Protein AF-0000000074538710 (afdb_homodimer)

Solvent-accessible surface area (backbone atoms only — not comparable to full-atom values): 50726 Å² total; per-residue (Å²): 138,81,77,78,66,84,51,82,63,59,65,55,50,66,69,58,66,70,75,75,68,68,68,80,59,78,64,40,85,61,41,64,39,46,51,91,80,54,76,70,74,44,79,33,34,34,38,29,39,19,48,22,50,14,23,42,31,18,46,41,52,28,30,75,70,69,34,31,32,36,33,35,23,42,42,89,62,81,15,65,55,41,33,70,36,63,22,44,35,37,28,67,66,35,71,67,32,52,75,71,69,51,86,65,37,50,64,59,51,48,50,31,38,30,59,42,5,70,56,29,29,36,60,70,49,40,49,49,40,48,73,32,19,58,60,34,51,48,51,40,46,74,35,60,30,50,64,48,98,52,71,41,64,48,30,39,51,90,59,59,41,20,38,32,22,66,72,51,19,16,38,35,45,44,51,31,36,49,53,45,34,67,69,40,69,54,49,47,81,39,58,14,19,33,78,68,45,62,22,23,46,82,86,56,30,42,40,27,34,33,31,19,36,76,25,75,77,48,83,86,47,74,42,40,78,57,70,57,80,70,46,46,81,42,31,36,34,13,74,58,22,40,33,43,18,56,38,29,28,77,49,20,45,58,64,44,22,53,34,31,51,80,49,47,78,79,55,61,30,44,54,50,72,81,27,32,44,55,66,56,54,44,41,31,28,64,27,37,32,79,13,30,65,41,26,67,34,44,35,48,40,22,35,67,81,54,69,48,44,64,47,43,21,45,29,30,65,57,25,14,33,51,26,36,47,47,24,36,30,86,61,18,37,65,75,66,26,65,40,40,26,38,64,62,39,31,55,46,48,49,50,48,22,32,64,85,37,86,86,39,79,44,52,30,39,32,26,24,22,45,73,39,55,80,73,42,57,66,77,26,42,51,61,13,43,74,70,61,50,31,41,80,25,77,40,70,63,55,47,19,60,75,61,61,24,45,51,73,46,29,51,51,40,44,54,52,50,35,51,18,33,74,70,38,47,34,86,86,57,61,31,79,24,32,54,92,62,22,67,64,45,43,67,83,49,64,45,30,40,36,33,47,32,31,63,27,42,57,46,34,30,16,24,35,34,53,53,87,53,14,32,28,28,20,64,69,70,74,39,64,37,47,37,36,29,42,17,31,38,29,26,22,31,55,31,22,59,23,63,41,59,34,40,62,54,28,45,8,25,30,32,8,36,38,29,23,62,64,71,100,135,83,78,78,67,83,51,80,65,59,65,57,52,65,68,59,66,71,70,76,70,68,71,78,66,78,67,40,83,59,41,64,40,47,51,89,81,55,74,71,75,43,77,33,34,33,37,30,37,18,48,21,50,14,24,43,30,18,47,41,52,29,28,75,69,69,33,31,32,35,34,34,22,42,40,89,63,80,15,64,55,40,33,70,37,62,22,44,35,39,28,66,67,34,71,67,31,54,75,70,68,51,86,64,36,50,64,58,52,49,50,32,38,31,60,43,4,68,54,30,28,36,61,70,50,40,50,49,39,49,74,32,22,59,58,36,51,48,52,40,47,75,35,60,31,51,64,47,98,52,71,40,64,46,30,40,52,90,58,60,40,20,37,32,23,66,73,51,19,17,37,36,46,43,51,31,38,50,54,47,35,68,70,40,71,55,49,45,78,39,59,14,19,32,78,68,46,62,22,23,46,81,86,56,29,42,40,28,34,33,30,20,37,77,26,74,78,47,82,84,48,74,42,40,76,58,71,57,82,67,45,45,80,43,33,38,36,14,76,60,22,39,32,45,18,55,38,30,29,79,51,20,46,58,66,43,23,52,33,32,50,77,49,46,80,80,54,60,30,44,55,52,72,81,26,31,45,55,66,56,54,45,41,31,26,64,26,34,31,80,12,30,63,40,28,67,33,45,36,48,40,23,34,66,80,54,68,47,46,64,46,42,20,46,28,30,64,56,25,16,32,50,26,35,48,49,24,37,31,86,61,18,37,65,75,66,28,66,42,39,26,40,64,63,38,32,57,48,49,49,50,49,22,32,63,84,36,85,85,38,78,44,52,31,40,33,26,24,21,46,73,39,55,78,71,43,58,66,78,27,43,51,61,12,41,74,70,60,49,31,42,80,25,78,41,72,63,55,48,19,60,74,62,61,23,45,51,73,45,30,52,52,40,44,54,53,49,35,50,19,32,75,69,38,48,34,87,86,58,63,31,78,26,31,53,93,62,22,68,64,45,44,68,82,48,64,45,30,41,36,32,46,32,31,62,28,40,56,44,33,30,16,24,36,33,53,52,86,55,15,33,29,28,20,64,70,70,74,40,64,37,46,37,35,29,42,16,30,39,29,26,21,31,55,30,21,59,22,63,40,59,34,39,63,53,28,43,9,25,30,33,9,35,38,28,24,62,63,71,102

Secondary structure (DSSP, 8-state):
-------THHHHHHHHS--------SS-TTS-EEGGG---SEEEEEEEE--SHHHHHHHHHHHHTT--EEEE-SSSSS-HHHHHS--EEE-TT-HHHHHTT----HHHHHHHHHHHTTT-S-HHHHHHHHHHHHHHHHHHHHHT--EEEEEE--TT-SS--EEEETTSSTHHHHHHHHHHHHHSTTEEEE-SEEEEEEEE-TTS-EEEEEEEES----TTSS-HHHH---SEEEEEEEEEEEEE-----TT-HHHHHHH-TTS-TT--BSS-TT--SHHHHHHHHTTBPEESTT-EEEEEEEETTSSSSTTHHHHIIIIIHHHSEEE-TTT--B-S-TTS-HHHHHHHHHHHHTTT-TT-----EEEEEGGGGGGS-GGGTHHHHHHTSSEEESSHHHHHHHTT--HHHHHHHHHHHHHHHHHT--TTT----SHHHHTT--S-SSSEEEEEEEEEEEEE--EE-B-TT-EEEBTTTSSEEEEEEE-STTB-SSSTTSPPTTHHHHHHHHHHHHHHHHH-/-------THHHHTTT----------S--TTS-EEGGG---SEEEEEEEE--SHHHHHHHHHHHHTT--EEEE-SSSSS-HHHHHS--EEE-TT-HHHHHTT----HHHHHHHHHHHTTT-S-HHHHHHHHHHHHHHHHHHHHTT--EEEEEE--TT-SS--EEEETTSSTHHHHHHHHHHHHHSTTEEEE-SEEEEEEEE-TTS-EEEEEEEES----TTSS-HHHH---SEEEEEEEEEEEEE-----TT-HHHHHHH-TTS-TT--BSS-TT--SHHHHHHHHTTBPEESTT-EEEEEEEETTSSSSTTHHHHIIIIIHHHSEEE-TTT--B-S-TTS-HHHHHHHHHHHHTTT-TT-----EEEEEGGGGGGS-GGGTHHHHHHTSSEEESSHHHHHHHTT--HHHHHHHHHHHHHHHHHT--TTT----SHHHHTT--S-SSSEEEEEEEEEEEEE--EE-B-TT-EEEBTTTSSEEEEEEE-STTB-SSSTTSPPTTHHHHHHHHHHHHHHHHH-

Structure (mmCIF, N/CA/C/O backbone):
data_AF-0000000074538710-model_v1
#
loop_
_entity.id
_entity.type
_entity.pdbx_description
1 polymer 'Flavocytochrome c'
#
loop_
_atom_site.group_PDB
_atom_site.id
_atom_site.type_symbol
_atom_site.label_atom_id
_atom_site.label_alt_id
_atom_site.label_comp_id
_atom_site.label_asym_id
_atom_site.label_entity_id
_atom_site.label_seq_id
_atom_site.pdbx_PDB_ins_code
_atom_site.Cartn_x
_atom_site.Cartn_y
_atom_site.Cartn_z
_atom_site.occupancy
_atom_site.B_iso_or_equiv
_atom_site.auth_seq_id
_atom_site.auth_comp_id
_atom_site.auth_asym_id
_atom_site.auth_atom_id
_atom_site.pdbx_PDB_model_num
ATOM 1 N N . MET A 1 1 ? -0.892 1.396 -40.594 1 20.62 1 MET A N 1
ATOM 2 C CA . MET A 1 1 ? -0.903 0.62 -39.344 1 20.62 1 MET A CA 1
ATOM 3 C C . MET A 1 1 ? -1.187 1.514 -38.156 1 20.62 1 MET A C 1
ATOM 5 O O . MET A 1 1 ? -0.266 2.094 -37.562 1 20.62 1 MET A O 1
ATOM 9 N N . LYS A 1 2 ? -2.305 2.221 -38.219 1 20.88 2 LYS A N 1
ATOM 10 C CA . LYS A 1 2 ? -2.812 3.387 -37.5 1 20.88 2 LYS A CA 1
ATOM 11 C C . LYS A 1 2 ? -3.137 3.045 -36.031 1 20.88 2 LYS A C 1
ATOM 13 O O . LYS A 1 2 ? -4.008 2.213 -35.781 1 20.88 2 LYS A O 1
ATOM 18 N N . LYS A 1 3 ? -2.061 3.127 -35.219 1 26 3 LYS A N 1
ATOM 19 C CA . LYS A 1 3 ? -1.948 2.971 -33.75 1 26 3 LYS A CA 1
ATOM 20 C C . LYS A 1 3 ? -3.039 3.752 -33.031 1 26 3 LYS A C 1
ATOM 22 O O . LYS A 1 3 ? -3.066 4.984 -33.094 1 26 3 LYS A O 1
ATOM 27 N N . GLN A 1 4 ? -4.305 3.193 -33.062 1 28.03 4 GLN A N 1
ATOM 28 C CA . GLN A 1 4 ? -5.508 3.805 -32.5 1 28.03 4 GLN A CA 1
ATOM 29 C C . GLN A 1 4 ? -5.34 4.09 -31.016 1 28.03 4 GLN A C 1
ATOM 31 O O . GLN A 1 4 ? -5.289 3.162 -30.203 1 28.03 4 GLN A O 1
ATOM 36 N N . GLY A 1 5 ? -4.426 5.02 -30.75 1 30.25 5 GLY A N 1
ATOM 37 C CA . GLY A 1 5 ? -4.102 5.57 -29.453 1 30.25 5 GLY A CA 1
ATOM 38 C C . GLY A 1 5 ? -5.324 5.992 -28.656 1 30.25 5 GLY A C 1
ATOM 39 O O . GLY A 1 5 ? -6.141 6.785 -29.141 1 30.25 5 GLY A O 1
ATOM 40 N N . LEU A 1 6 ? -5.887 5.039 -27.969 1 32.41 6 LEU A N 1
ATOM 41 C CA . LEU A 1 6 ? -7.035 5.332 -27.109 1 32.41 6 LEU A CA 1
ATOM 42 C C . LEU A 1 6 ? -6.805 6.609 -26.312 1 32.41 6 LEU A C 1
ATOM 44 O O . LEU A 1 6 ? -5.828 6.711 -25.562 1 32.41 6 LEU A O 1
ATOM 48 N N . SER A 1 7 ? -7.059 7.758 -26.875 1 29.09 7 SER A N 1
ATOM 49 C CA . SER A 1 7 ? -6.941 9.148 -26.469 1 29.09 7 SER A CA 1
ATOM 50 C C . SER A 1 7 ? -7.598 9.375 -25.109 1 29.09 7 SER A C 1
ATOM 52 O O . SER A 1 7 ? -8.406 8.562 -24.656 1 29.09 7 SER A O 1
ATOM 54 N N . ARG A 1 8 ? -7.289 10.492 -24.438 1 37.12 8 ARG A N 1
ATOM 55 C CA . ARG A 1 8 ? -7.84 11.156 -23.25 1 37.12 8 ARG A CA 1
ATOM 56 C C . ARG A 1 8 ? -9.367 11.102 -23.266 1 37.12 8 ARG A C 1
ATOM 58 O O . ARG A 1 8 ? -10 11.18 -22.203 1 37.12 8 ARG A O 1
ATOM 65 N N . ARG A 1 9 ? -9.93 11 -24.438 1 33.44 9 ARG A N 1
ATOM 66 C CA . ARG A 1 9 ? -11.367 11.031 -24.688 1 33.44 9 ARG A CA 1
ATOM 67 C C . ARG A 1 9 ? -12.039 9.75 -24.203 1 33.44 9 ARG A C 1
ATOM 69 O O . ARG A 1 9 ? -13.25 9.734 -23.969 1 33.44 9 ARG A O 1
ATOM 76 N N . ASP A 1 10 ? -11.297 8.742 -24.203 1 31.31 10 ASP A N 1
ATOM 77 C CA . ASP A 1 10 ? -11.984 7.512 -23.828 1 31.31 10 ASP A CA 1
ATOM 78 C C . ASP A 1 10 ? -12.242 7.457 -22.328 1 31.31 10 ASP A C 1
ATOM 80 O O . ASP A 1 10 ? -13.102 6.703 -21.859 1 31.31 10 ASP A O 1
ATOM 84 N N . PHE A 1 11 ? -11.445 8.102 -21.484 1 32.81 11 PHE A N 1
ATOM 85 C CA . PHE A 1 11 ? -11.758 8.164 -20.062 1 32.81 11 PHE A CA 1
ATOM 86 C C . PHE A 1 11 ? -13 9.016 -19.828 1 32.81 11 PHE A C 1
ATOM 88 O O . PHE A 1 11 ? -13.766 8.758 -18.891 1 32.81 11 PHE A O 1
ATOM 95 N N . VAL A 1 12 ? -13.281 10.023 -20.703 1 32.78 12 VAL A N 1
ATOM 96 C CA . VAL A 1 12 ? -14.477 10.852 -20.562 1 32.78 12 VAL A CA 1
ATOM 97 C C . VAL A 1 12 ? -15.719 10.016 -20.875 1 32.78 12 VAL A C 1
ATOM 99 O O . VAL A 1 12 ? -16.828 10.352 -20.453 1 32.78 12 VAL A O 1
ATOM 102 N N . LYS A 1 13 ? -15.562 9.023 -21.766 1 33 13 LYS A N 1
ATOM 103 C CA . LYS A 1 13 ? -16.781 8.281 -22.078 1 33 13 LYS A CA 1
ATOM 104 C C . LYS A 1 13 ? -17.234 7.461 -20.875 1 33 13 LYS A C 1
ATOM 106 O O . LYS A 1 13 ? -18.344 6.934 -20.859 1 33 13 LYS A O 1
ATOM 111 N N . PHE A 1 14 ? -16.281 7.164 -20.047 1 33.16 14 PHE A N 1
ATOM 112 C CA . PHE A 1 14 ? -16.828 6.398 -18.922 1 33.16 14 PHE A CA 1
ATOM 113 C C . PHE A 1 14 ? -17.797 7.25 -18.109 1 33.16 14 PHE A C 1
ATOM 115 O O . PHE A 1 14 ? -18.578 6.727 -17.312 1 33.16 14 PHE A O 1
ATOM 122 N N . SER A 1 15 ? -17.578 8.602 -18.203 1 32.97 15 SER A N 1
ATOM 123 C CA . SER A 1 15 ? -18.531 9.344 -17.391 1 32.97 15 SER A CA 1
ATOM 124 C C . SER A 1 15 ? -19.938 9.258 -17.969 1 32.97 15 SER A C 1
ATOM 126 O O . SER A 1 15 ? -20.922 9.547 -17.266 1 32.97 15 SER A O 1
ATOM 128 N N . ALA A 1 16 ? -20 9.25 -19.328 1 29.92 16 ALA A N 1
ATOM 129 C CA . ALA A 1 16 ? -21.344 9.445 -19.891 1 29.92 16 ALA A CA 1
ATOM 130 C C . ALA A 1 16 ? -22.141 8.141 -19.859 1 29.92 16 ALA A C 1
ATOM 132 O O . ALA A 1 16 ? -23.203 8.047 -20.484 1 29.92 16 ALA A O 1
ATOM 133 N N . VAL A 1 17 ? -21.547 6.984 -19.828 1 30.56 17 VAL A N 1
ATOM 134 C CA . VAL A 1 17 ? -22.562 5.922 -19.859 1 30.56 17 VAL A CA 1
ATOM 135 C C . VAL A 1 17 ? -23.656 6.234 -18.844 1 30.56 17 VAL A C 1
ATOM 137 O O . VAL A 1 17 ? -23.391 6.336 -17.641 1 30.56 17 VAL A O 1
ATOM 140 N N . GLY A 1 18 ? -24.625 6.969 -19.281 1 27.08 18 GLY A N 1
ATOM 141 C CA . GLY A 1 18 ? -25.922 7.16 -18.656 1 27.08 18 GLY A CA 1
ATOM 142 C C . GLY A 1 18 ? -26.422 5.934 -17.906 1 27.08 18 GLY A C 1
ATOM 143 O O . GLY A 1 18 ? -26.188 4.805 -18.344 1 27.08 18 GLY A O 1
ATOM 144 N N . ALA A 1 19 ? -26.75 6.207 -16.641 1 28.67 19 ALA A N 1
ATOM 145 C CA . ALA A 1 19 ? -27.453 5.539 -15.555 1 28.67 19 ALA A CA 1
ATOM 146 C C . ALA A 1 19 ? -28.734 4.879 -16.062 1 28.67 19 ALA A C 1
ATOM 148 O O . ALA A 1 19 ? -29.797 5.516 -16.109 1 28.67 19 ALA A O 1
ATOM 149 N N . SER A 1 20 ? -28.828 4.359 -17.25 1 26 20 SER A N 1
ATOM 150 C CA . SER A 1 20 ? -30.062 3.633 -16.969 1 26 20 SER A CA 1
ATOM 151 C C . SER A 1 20 ? -29.906 2.703 -15.781 1 26 20 SER A C 1
ATOM 153 O O . SER A 1 20 ? -29.172 1.713 -15.844 1 26 20 SER A O 1
ATOM 155 N N . ALA A 1 21 ? -29.703 3.277 -14.594 1 30.42 21 ALA A N 1
ATOM 156 C CA . ALA A 1 21 ? -29.938 2.561 -13.344 1 30.42 21 ALA A CA 1
ATOM 157 C C . ALA A 1 21 ? -31.078 1.553 -13.484 1 30.42 21 ALA A C 1
ATOM 159 O O . ALA A 1 21 ? -32.25 1.936 -13.609 1 30.42 21 ALA A O 1
ATOM 160 N N . LEU A 1 22 ? -30.953 0.619 -14.32 1 28.31 22 LEU A N 1
ATOM 161 C CA . LEU A 1 22 ? -31.875 -0.485 -14.078 1 28.31 22 LEU A CA 1
ATOM 162 C C . LEU A 1 22 ? -32.094 -0.719 -12.586 1 28.31 22 LEU A C 1
ATOM 164 O O . LEU A 1 22 ? -31.156 -0.542 -11.797 1 28.31 22 LEU A O 1
ATOM 168 N N . ALA A 1 23 ? -33.375 -0.729 -12.164 1 26.86 23 ALA A N 1
ATOM 169 C CA . ALA A 1 23 ? -34.094 -1.107 -10.961 1 26.86 23 ALA A CA 1
ATOM 170 C C . ALA A 1 23 ? -33.562 -2.414 -10.383 1 26.86 23 ALA A C 1
ATOM 172 O O . ALA A 1 23 ? -34.062 -3.496 -10.719 1 26.86 23 ALA A O 1
ATOM 173 N N . LEU A 1 24 ? -32.469 -2.953 -10.703 1 32.06 24 LEU A N 1
ATOM 174 C CA . LEU A 1 24 ? -32.406 -3.82 -9.531 1 32.06 24 LEU A CA 1
ATOM 175 C C . LEU A 1 24 ? -32.844 -3.068 -8.273 1 32.06 24 LEU A C 1
ATOM 177 O O . LEU A 1 24 ? -32.125 -2.195 -7.789 1 32.06 24 LEU A O 1
ATOM 181 N N . SER A 1 25 ? -34.125 -2.641 -8.195 1 32.25 25 SER A N 1
ATOM 182 C CA . SER A 1 25 ? -34.906 -1.851 -7.258 1 32.25 25 SER A CA 1
ATOM 183 C C . SER A 1 25 ? -34.281 -1.831 -5.875 1 32.25 25 SER A C 1
ATOM 185 O O . SER A 1 25 ? -33.969 -0.762 -5.344 1 32.25 25 SER A O 1
ATOM 187 N N . GLY A 1 26 ? -35.094 -2.529 -4.867 1 32.72 26 GLY A N 1
ATOM 188 C CA . GLY A 1 26 ? -35.156 -2.326 -3.43 1 32.72 26 GLY A CA 1
ATOM 189 C C . GLY A 1 26 ? -33.875 -2.701 -2.709 1 32.72 26 GLY A C 1
ATOM 190 O O . GLY A 1 26 ? -33.844 -2.734 -1.478 1 32.72 26 GLY A O 1
ATOM 191 N N . MET A 1 27 ? -33.125 -3.533 -3.301 1 34.41 27 MET A N 1
ATOM 192 C CA . MET A 1 27 ? -32.031 -3.863 -2.391 1 34.41 27 MET A CA 1
ATOM 193 C C . MET A 1 27 ? -31.141 -2.646 -2.143 1 34.41 27 MET A C 1
ATOM 195 O O . MET A 1 27 ? -30.609 -2.059 -3.086 1 34.41 27 MET A O 1
ATOM 199 N N . ASN A 1 28 ? -31.469 -1.918 -1.337 1 37.91 28 ASN A N 1
ATOM 200 C CA . ASN A 1 28 ? -30.5 -1.01 -0.738 1 37.91 28 ASN A CA 1
ATOM 201 C C . ASN A 1 28 ? -29.078 -1.571 -0.816 1 37.91 28 ASN A C 1
ATOM 203 O O . ASN A 1 28 ? -28.797 -2.621 -0.238 1 37.91 28 ASN A O 1
ATOM 207 N N . LEU A 1 29 ? -28.391 -1.465 -1.962 1 40.91 29 LEU A N 1
ATOM 208 C CA . LEU A 1 29 ? -27.062 -1.845 -2.432 1 40.91 29 LEU A CA 1
ATOM 209 C C . LEU A 1 29 ? -26.125 -2.109 -1.257 1 40.91 29 LEU A C 1
ATOM 211 O O . LEU A 1 29 ? -25.219 -2.951 -1.35 1 40.91 29 LEU A O 1
ATOM 215 N N . VAL A 1 30 ? -26.109 -1.2 -0.321 1 48.22 30 VAL A N 1
ATOM 216 C CA . VAL A 1 30 ? -25.109 -1.287 0.75 1 48.22 30 VAL A CA 1
ATOM 217 C C . VAL A 1 30 ? -25.625 -2.217 1.849 1 48.22 30 VAL A C 1
ATOM 219 O O . VAL A 1 30 ? -24.844 -2.682 2.688 1 48.22 30 VAL A O 1
ATOM 222 N N . ALA A 1 31 ? -27.062 -2.586 1.729 1 54.03 31 ALA A N 1
ATOM 223 C CA . ALA A 1 31 ? -27.562 -3.205 2.953 1 54.03 31 ALA A CA 1
ATOM 224 C C . ALA A 1 31 ? -27.359 -4.719 2.924 1 54.03 31 ALA A C 1
ATOM 226 O O . ALA A 1 31 ? -27.703 -5.379 1.939 1 54.03 31 ALA A O 1
ATOM 227 N N . ALA A 1 32 ? -26.578 -5.199 3.803 1 65.44 32 ALA A N 1
ATOM 228 C CA . ALA A 1 32 ? -26.453 -6.625 4.105 1 65.44 32 ALA A CA 1
ATOM 229 C C . ALA A 1 32 ? -27.812 -7.309 4.062 1 65.44 32 ALA A C 1
ATOM 231 O O . ALA A 1 32 ? -28.797 -6.789 4.602 1 65.44 32 ALA A O 1
ATOM 232 N N . MET A 1 33 ? -28.016 -8.312 3.186 1 81.69 33 MET A N 1
ATOM 233 C CA . MET A 1 33 ? -29.266 -9.07 3.115 1 81.69 33 MET A CA 1
ATOM 234 C C . MET A 1 33 ? -29.453 -9.938 4.355 1 81.69 33 MET A C 1
ATOM 236 O O . MET A 1 33 ? -28.5 -10.586 4.809 1 81.69 33 MET A O 1
ATOM 240 N N . ASN A 1 34 ? -30.625 -9.812 4.902 1 89.19 34 ASN A N 1
ATOM 241 C CA . ASN A 1 34 ? -30.938 -10.641 6.066 1 89.19 34 ASN A CA 1
ATOM 242 C C . ASN A 1 34 ? -31.609 -11.953 5.66 1 89.19 34 ASN A C 1
ATOM 244 O O . ASN A 1 34 ? -32.406 -11.977 4.734 1 89.19 34 ASN A O 1
ATOM 248 N N . GLU A 1 35 ? -31.359 -12.938 6.391 1 91.5 35 GLU A N 1
ATOM 249 C CA . GLU A 1 35 ? -31.859 -14.258 6.059 1 91.5 35 GLU A CA 1
ATOM 250 C C . GLU A 1 35 ? -33.406 -14.281 6.059 1 91.5 35 GLU A C 1
ATOM 252 O O . GLU A 1 35 ? -34 -15.055 5.324 1 91.5 35 GLU A O 1
ATOM 257 N N . LYS A 1 36 ? -34.031 -13.422 6.766 1 90.19 36 LYS A N 1
ATOM 258 C CA . LYS A 1 36 ? -35.469 -13.375 6.863 1 90.19 36 LYS A CA 1
ATOM 259 C C . LYS A 1 36 ? -36.125 -12.922 5.551 1 90.19 36 LYS A C 1
ATOM 261 O O . LYS A 1 36 ? -37.281 -13.18 5.297 1 90.19 36 LYS A O 1
ATOM 266 N N . ASP A 1 37 ? -35.312 -12.328 4.754 1 90 37 ASP A N 1
ATOM 267 C CA . ASP A 1 37 ? -35.812 -11.766 3.502 1 90 37 ASP A CA 1
ATOM 268 C C . ASP A 1 37 ? -35.469 -12.672 2.318 1 90 37 ASP A C 1
ATOM 270 O O . ASP A 1 37 ? -35.562 -12.25 1.163 1 90 37 ASP A O 1
ATOM 274 N N . VAL A 1 38 ? -35.031 -13.93 2.699 1 93.5 38 VAL A N 1
ATOM 275 C CA . VAL A 1 38 ? -34.5 -14.781 1.635 1 93.5 38 VAL A CA 1
ATOM 276 C C . VAL A 1 38 ? -35.281 -16.094 1.606 1 93.5 38 VAL A C 1
ATOM 278 O O . VAL A 1 38 ? -35.562 -16.672 2.656 1 93.5 38 VAL A O 1
ATOM 281 N N . LYS A 1 39 ? -35.688 -16.5 0.389 1 96.62 39 LYS A N 1
ATOM 282 C CA . LYS A 1 39 ? -36.094 -17.891 0.136 1 96.62 39 LYS A CA 1
ATOM 283 C C . LYS A 1 39 ? -34.969 -18.672 -0.536 1 96.62 39 LYS A C 1
ATOM 285 O O . LYS A 1 39 ? -34.625 -18.391 -1.686 1 96.62 39 LYS A O 1
ATOM 290 N N . TRP A 1 40 ? -34.562 -19.672 0.162 1 98.19 40 TRP A N 1
ATOM 291 C CA . TRP A 1 40 ? -33.375 -20.375 -0.29 1 98.19 40 TRP A CA 1
ATOM 292 C C . TRP A 1 40 ? -33.688 -21.266 -1.49 1 98.19 40 TRP A C 1
ATOM 294 O O . TRP A 1 40 ? -34.688 -21.969 -1.5 1 98.19 40 TRP A O 1
ATOM 304 N N . ASP A 1 41 ? -32.812 -21.25 -2.473 1 98.44 41 ASP A N 1
ATOM 305 C CA . ASP A 1 41 ? -32.938 -22.109 -3.641 1 98.44 41 ASP A CA 1
ATOM 306 C C . ASP A 1 41 ? -32.188 -23.438 -3.426 1 98.44 41 ASP A C 1
ATOM 308 O O . ASP A 1 41 ? -32.625 -24.469 -3.945 1 98.44 41 ASP A O 1
ATOM 312 N N . GLU A 1 42 ? -31.047 -23.375 -2.75 1 98.62 42 GLU A N 1
ATOM 313 C CA . GLU A 1 42 ? -30.203 -24.531 -2.455 1 98.62 42 GLU A CA 1
ATOM 314 C C . GLU A 1 42 ? -29.562 -24.406 -1.078 1 98.62 42 GLU A C 1
ATOM 316 O O . GLU A 1 42 ? -29.516 -23.312 -0.51 1 98.62 42 GLU A O 1
ATOM 321 N N . GLU A 1 43 ? -29.125 -25.578 -0.575 1 98.69 43 GLU A N 1
ATOM 322 C CA . GLU A 1 43 ? -28.484 -25.594 0.73 1 98.69 43 GLU A CA 1
ATOM 323 C C . GLU A 1 43 ? -27.25 -26.5 0.72 1 98.69 43 GLU A C 1
ATOM 325 O O . GLU A 1 43 ? -27.297 -27.609 0.191 1 98.69 43 GLU A O 1
ATOM 330 N N . PHE A 1 44 ? -26.172 -26.031 1.282 1 98.94 44 PHE A N 1
ATOM 331 C CA . PHE A 1 44 ? -24.922 -26.766 1.467 1 98.94 44 PHE A CA 1
ATOM 332 C C . PHE A 1 44 ? -24.359 -26.516 2.859 1 98.94 44 PHE A C 1
ATOM 334 O O . PHE A 1 44 ? -24.797 -25.609 3.568 1 98.94 44 PHE A O 1
ATOM 341 N N . ASP A 1 45 ? -23.438 -27.375 3.316 1 98.88 45 ASP A N 1
ATOM 342 C CA . ASP A 1 45 ? -22.703 -27.109 4.551 1 98.88 45 ASP A CA 1
ATOM 343 C C . ASP A 1 45 ? -21.688 -25.984 4.348 1 98.88 45 ASP A C 1
ATOM 345 O O . ASP A 1 45 ? -21.594 -25.062 5.16 1 98.88 45 ASP A O 1
ATOM 349 N N . VAL A 1 46 ? -20.938 -26.094 3.258 1 98.94 46 VAL A N 1
ATOM 350 C CA . VAL A 1 46 ? -19.875 -25.141 2.969 1 98.94 46 VAL A CA 1
ATOM 351 C C . VAL A 1 46 ? -20.016 -24.625 1.537 1 98.94 46 VAL A C 1
ATOM 353 O O . VAL A 1 46 ? -20.109 -25.422 0.596 1 98.94 46 VAL A O 1
ATOM 356 N N . VAL A 1 47 ? -20.047 -23.312 1.367 1 98.94 47 VAL A N 1
ATOM 357 C CA . VAL A 1 47 ? -20.062 -22.656 0.066 1 98.94 47 VAL A CA 1
ATOM 358 C C . VAL A 1 47 ? -18.719 -21.953 -0.177 1 98.94 47 VAL A C 1
ATOM 360 O O . VAL A 1 47 ? -18.312 -21.094 0.599 1 98.94 47 VAL A O 1
ATOM 363 N N . ILE A 1 48 ? -18.016 -22.359 -1.21 1 99 48 ILE A N 1
ATOM 364 C CA . ILE A 1 48 ? -16.688 -21.812 -1.509 1 99 48 ILE A CA 1
ATOM 365 C C . ILE A 1 48 ? -16.75 -21 -2.797 1 99 48 ILE A C 1
ATOM 367 O O . ILE A 1 48 ? -17.188 -21.5 -3.838 1 99 48 ILE A O 1
ATOM 371 N N . ILE A 1 49 ? -16.359 -19.719 -2.744 1 98.94 49 ILE A N 1
ATOM 372 C CA . ILE A 1 49 ? -16.312 -18.828 -3.896 1 98.94 49 ILE A CA 1
ATOM 373 C C . ILE A 1 49 ? -14.938 -18.922 -4.566 1 98.94 49 ILE A C 1
ATOM 375 O O . ILE A 1 49 ? -13.953 -18.406 -4.043 1 98.94 49 ILE A O 1
ATOM 379 N N . GLY A 1 50 ? -14.852 -19.547 -5.758 1 98.81 50 GLY A N 1
ATOM 380 C CA . GLY A 1 50 ? -13.617 -19.781 -6.492 1 98.81 50 GLY A CA 1
ATOM 381 C C . GLY A 1 50 ? -13.367 -21.25 -6.758 1 98.81 50 GLY A C 1
ATOM 382 O O . GLY A 1 50 ? -14.07 -22.125 -6.234 1 98.81 50 GLY A O 1
ATOM 383 N N . SER A 1 51 ? -12.328 -21.516 -7.598 1 98.88 51 SER A N 1
ATOM 384 C CA . SER A 1 51 ? -12.047 -22.891 -7.973 1 98.88 51 SER A CA 1
ATOM 385 C C . SER A 1 51 ? -10.555 -23.125 -8.164 1 98.88 51 SER A C 1
ATOM 387 O O . SER A 1 51 ? -10.148 -24.062 -8.859 1 98.88 51 SER A O 1
ATOM 389 N N . GLY A 1 52 ? -9.719 -22.219 -7.621 1 98.81 52 GLY A N 1
ATOM 390 C CA . GLY A 1 52 ? -8.281 -22.391 -7.691 1 98.81 52 GLY A CA 1
ATOM 391 C C . GLY A 1 52 ? -7.723 -23.266 -6.582 1 98.81 52 GLY A C 1
ATOM 392 O O . GLY A 1 52 ? -8.445 -24.078 -6 1 98.81 52 GLY A O 1
ATOM 393 N N . PHE A 1 53 ? -6.434 -23.109 -6.293 1 98.94 53 PHE A N 1
ATOM 394 C CA . PHE A 1 53 ? -5.719 -23.922 -5.316 1 98.94 53 PHE A CA 1
ATOM 395 C C . PHE A 1 53 ? -6.398 -23.859 -3.955 1 98.94 53 PHE A C 1
ATOM 397 O O . PHE A 1 53 ? -6.664 -24.891 -3.34 1 98.94 53 PHE A O 1
ATOM 404 N N . ALA A 1 54 ? -6.695 -22.672 -3.479 1 98.94 54 ALA A N 1
ATOM 405 C CA . ALA A 1 54 ? -7.273 -22.5 -2.148 1 98.94 54 ALA A CA 1
ATOM 406 C C . ALA A 1 54 ? -8.648 -23.141 -2.059 1 98.94 54 ALA A C 1
ATOM 408 O O . ALA A 1 54 ? -8.953 -23.844 -1.09 1 98.94 54 ALA A O 1
ATOM 409 N N . ALA A 1 55 ? -9.461 -22.938 -3.082 1 98.94 55 ALA A N 1
ATOM 410 C CA . ALA A 1 55 ? -10.805 -23.5 -3.129 1 98.94 55 ALA A CA 1
ATOM 411 C C . ALA A 1 55 ? -10.766 -25.016 -3.139 1 98.94 55 ALA A C 1
ATOM 413 O O . ALA A 1 55 ? -11.508 -25.672 -2.406 1 98.94 55 ALA A O 1
ATOM 414 N N . LEU A 1 56 ? -9.898 -25.547 -3.959 1 98.94 56 LEU A N 1
ATOM 415 C CA . LEU A 1 56 ? -9.836 -27 -4.113 1 98.94 56 LEU A CA 1
ATOM 416 C C . LEU A 1 56 ? -9.281 -27.656 -2.855 1 98.94 56 LEU A C 1
ATOM 418 O O . LEU A 1 56 ? -9.742 -28.719 -2.449 1 98.94 56 LEU A O 1
ATOM 422 N N . ALA A 1 57 ? -8.289 -27.016 -2.244 1 98.94 57 ALA A N 1
ATOM 423 C CA . ALA A 1 57 ? -7.781 -27.531 -0.976 1 98.94 57 ALA A CA 1
ATOM 424 C C . ALA A 1 57 ? -8.875 -27.562 0.085 1 98.94 57 ALA A C 1
ATOM 426 O O . ALA A 1 57 ? -9.047 -28.562 0.791 1 98.94 57 ALA A O 1
ATOM 427 N N . ALA A 1 58 ? -9.609 -26.5 0.184 1 98.94 58 ALA A N 1
ATOM 428 C CA . ALA A 1 58 ? -10.711 -26.422 1.14 1 98.94 58 ALA A CA 1
ATOM 429 C C . ALA A 1 58 ? -11.82 -27.391 0.777 1 98.94 58 ALA A C 1
ATOM 431 O O . ALA A 1 58 ? -12.375 -28.078 1.649 1 98.94 58 ALA A O 1
ATOM 432 N N . GLY A 1 59 ? -12.148 -27.406 -0.509 1 98.94 59 GLY A N 1
ATOM 433 C CA . GLY A 1 59 ? -13.234 -28.266 -0.975 1 98.94 59 GLY A CA 1
ATOM 434 C C . GLY A 1 59 ? -12.992 -29.734 -0.725 1 98.94 59 GLY A C 1
ATOM 435 O O . GLY A 1 59 ? -13.844 -30.422 -0.161 1 98.94 59 GLY A O 1
ATOM 436 N N . VAL A 1 60 ? -11.836 -30.234 -1.137 1 98.94 60 VAL A N 1
ATOM 437 C CA . VAL A 1 60 ? -11.492 -31.656 -0.967 1 98.94 60 VAL A CA 1
ATOM 438 C C . VAL A 1 60 ? -11.438 -32 0.52 1 98.94 60 VAL A C 1
ATOM 440 O O . VAL A 1 60 ? -12.016 -33 0.954 1 98.94 60 VAL A O 1
ATOM 443 N N . THR A 1 61 ? -10.766 -31.125 1.299 1 98.88 61 THR A N 1
ATOM 444 C CA . THR A 1 61 ? -10.617 -31.375 2.73 1 98.88 61 THR A CA 1
ATOM 445 C C . THR A 1 61 ? -11.977 -31.359 3.422 1 98.88 61 THR A C 1
ATOM 447 O O . THR A 1 61 ? -12.258 -32.219 4.266 1 98.88 61 THR A O 1
ATOM 450 N N . SER A 1 62 ? -12.812 -30.453 3.076 1 98.88 62 SER A N 1
ATOM 451 C CA . SER A 1 62 ? -14.141 -30.328 3.68 1 98.88 62 SER A CA 1
ATOM 452 C C . SER A 1 62 ? -15.031 -31.5 3.297 1 98.88 62 SER A C 1
ATOM 454 O O . SER A 1 62 ? -15.75 -32.031 4.141 1 98.88 62 SER A O 1
ATOM 456 N N . ALA A 1 63 ? -15.016 -31.875 2.059 1 98.81 63 ALA A N 1
ATOM 457 C CA . ALA A 1 63 ? -15.836 -33 1.587 1 98.81 63 ALA A CA 1
ATOM 458 C C . ALA A 1 63 ? -15.414 -34.312 2.248 1 98.81 63 ALA A C 1
ATOM 460 O O . ALA A 1 63 ? -16.266 -35.125 2.592 1 98.81 63 ALA A O 1
ATOM 461 N N . LYS A 1 64 ? -14.164 -34.5 2.402 1 98.38 64 LYS A N 1
ATOM 462 C CA . LYS A 1 64 ? -13.648 -35.688 3.053 1 98.38 64 LYS A CA 1
ATOM 463 C C . LYS A 1 64 ? -14.117 -35.781 4.504 1 98.38 64 LYS A C 1
ATOM 465 O O . LYS A 1 64 ? -14.164 -36.875 5.082 1 98.38 64 LYS A O 1
ATOM 470 N N . LYS A 1 65 ? -14.484 -34.688 5.035 1 98.06 65 LYS A N 1
ATOM 471 C CA . LYS A 1 65 ? -15.008 -34.656 6.398 1 98.06 65 LYS A CA 1
ATOM 472 C C . LYS A 1 65 ? -16.516 -34.906 6.422 1 98.06 65 LYS A C 1
ATOM 474 O O . LYS A 1 65 ? -17.141 -34.875 7.484 1 98.06 65 LYS A O 1
ATOM 479 N N . GLY A 1 66 ? -17.125 -35.031 5.266 1 98.25 66 GLY A N 1
ATOM 480 C CA . GLY A 1 66 ? -18.516 -35.406 5.176 1 98.25 66 GLY A CA 1
ATOM 481 C C . GLY A 1 66 ? -19.438 -34.219 4.895 1 98.25 66 GLY A C 1
ATOM 482 O O . GLY A 1 66 ? -20.656 -34.375 4.918 1 98.25 66 GLY A O 1
ATOM 483 N N . ASN A 1 67 ? -18.891 -33.094 4.609 1 98.88 67 ASN A N 1
ATOM 484 C CA . ASN A 1 67 ? -19.703 -31.906 4.348 1 98.88 67 ASN A CA 1
ATOM 485 C C . ASN A 1 67 ? -20.219 -31.891 2.912 1 98.88 67 ASN A C 1
ATOM 487 O O . ASN A 1 67 ? -19.531 -32.312 1.989 1 98.88 67 ASN A O 1
ATOM 491 N N . LYS A 1 68 ? -21.422 -31.422 2.744 1 98.88 68 LYS A N 1
ATOM 492 C CA . LYS A 1 68 ? -21.906 -31.031 1.422 1 98.88 68 LYS A CA 1
ATOM 493 C C . LYS A 1 68 ? -21.312 -29.719 0.973 1 98.88 68 LYS A C 1
ATOM 495 O O . LYS A 1 68 ? -21.547 -28.672 1.589 1 98.88 68 LYS A O 1
ATOM 500 N N . VAL A 1 69 ? -20.516 -29.781 -0.12 1 98.94 69 VAL A N 1
ATOM 501 C CA . VAL A 1 69 ? -19.703 -28.641 -0.494 1 98.94 69 VAL A CA 1
ATOM 502 C C . VAL A 1 69 ? -20.047 -28.203 -1.922 1 98.94 69 VAL A C 1
ATOM 504 O O . VAL A 1 69 ? -20.25 -29.047 -2.797 1 98.94 69 VAL A O 1
ATOM 507 N N . VAL A 1 70 ? -20.125 -26.859 -2.178 1 98.94 70 VAL A N 1
ATOM 508 C CA . VAL A 1 70 ? -20.281 -26.359 -3.539 1 98.94 70 VAL A CA 1
ATOM 509 C C . VAL A 1 70 ? -19.172 -25.359 -3.842 1 98.94 70 VAL A C 1
ATOM 511 O O . VAL A 1 70 ? -18.812 -24.547 -2.99 1 98.94 70 VAL A O 1
ATOM 514 N N . LEU A 1 71 ? -18.5 -25.5 -4.984 1 98.94 71 LEU A N 1
ATOM 515 C CA . LEU A 1 71 ? -17.625 -24.484 -5.555 1 98.94 71 LEU A CA 1
ATOM 516 C C . LEU A 1 71 ? -18.406 -23.562 -6.5 1 98.94 71 LEU A C 1
ATOM 518 O O . LEU A 1 71 ? -19.094 -24.047 -7.395 1 98.94 71 LEU A O 1
ATOM 522 N N . ILE A 1 72 ? -18.266 -22.281 -6.293 1 98.88 72 ILE A N 1
ATOM 523 C CA . ILE A 1 72 ? -18.906 -21.266 -7.141 1 98.88 72 ILE A CA 1
ATOM 524 C C . ILE A 1 72 ? -17.844 -20.594 -8.008 1 98.88 72 ILE A C 1
ATOM 526 O O . ILE A 1 72 ? -16.953 -19.922 -7.492 1 98.88 72 ILE A O 1
ATOM 530 N N . GLU A 1 73 ? -17.922 -20.734 -9.328 1 98.81 73 GLU A N 1
ATOM 531 C CA . GLU A 1 73 ? -16.984 -20.172 -10.281 1 98.81 73 GLU A CA 1
ATOM 532 C C . GLU A 1 73 ? -17.703 -19.312 -11.32 1 98.81 73 GLU A C 1
ATOM 534 O O . GLU A 1 73 ? -18.578 -19.781 -12.031 1 98.81 73 GLU A O 1
ATOM 539 N N . LYS A 1 74 ? -17.25 -18.016 -11.438 1 98.62 74 LYS A N 1
ATOM 540 C CA . LYS A 1 74 ? -17.953 -17.094 -12.328 1 98.62 74 LYS A CA 1
ATOM 541 C C . LYS A 1 74 ? -17.594 -17.359 -13.789 1 98.62 74 LYS A C 1
ATOM 543 O O . LYS A 1 74 ? -18.328 -16.984 -14.695 1 98.62 74 LYS A O 1
ATOM 548 N N . MET A 1 75 ? -16.469 -18.016 -14.039 1 98.56 75 MET A N 1
ATOM 549 C CA . MET A 1 75 ? -16 -18.297 -15.391 1 98.56 75 MET A CA 1
ATOM 550 C C . MET A 1 75 ? -16.562 -19.609 -15.906 1 98.56 75 MET A C 1
ATOM 552 O O . MET A 1 75 ? -17.062 -20.422 -15.133 1 98.56 75 MET A O 1
ATOM 556 N N . GLY A 1 76 ? -16.391 -19.812 -17.203 1 98.19 76 GLY A N 1
ATOM 557 C CA . GLY A 1 76 ? -16.812 -21.062 -17.828 1 98.19 76 GLY A CA 1
ATOM 558 C C . GLY A 1 76 ? -15.812 -22.188 -17.609 1 98.19 76 GLY A C 1
ATOM 559 O O . GLY A 1 76 ? -16.141 -23.359 -17.828 1 98.19 76 GLY A O 1
ATOM 560 N N . ARG A 1 77 ? -14.68 -21.859 -17.156 1 97.38 77 ARG A N 1
ATOM 561 C CA . ARG A 1 77 ? -13.617 -22.828 -16.875 1 97.38 77 ARG A CA 1
ATOM 562 C C . ARG A 1 77 ? -13.164 -22.734 -15.43 1 97.38 77 ARG A C 1
ATOM 564 O O . ARG A 1 77 ? -13.258 -21.672 -14.805 1 97.38 77 ARG A O 1
ATOM 571 N N . LEU A 1 78 ? -12.727 -23.906 -14.93 1 98.44 78 LEU A N 1
ATOM 572 C CA . LEU A 1 78 ? -12.297 -23.984 -13.539 1 98.44 78 LEU A CA 1
ATOM 573 C C . LEU A 1 78 ? -10.797 -23.719 -13.422 1 98.44 78 LEU A C 1
ATOM 575 O O . LEU A 1 78 ? -10.055 -23.891 -14.391 1 98.44 78 LEU A O 1
ATOM 579 N N . GLY A 1 79 ? -10.398 -23.266 -12.266 1 98.38 79 GLY A N 1
ATOM 580 C CA . GLY A 1 79 ? -8.992 -23.281 -11.898 1 98.38 79 GLY A CA 1
ATOM 581 C C . GLY A 1 79 ? -8.383 -21.906 -11.781 1 98.38 79 GLY A C 1
ATOM 582 O O . GLY A 1 79 ? -7.379 -21.719 -11.094 1 98.38 79 GLY A O 1
ATOM 583 N N . GLY A 1 80 ? -8.953 -20.891 -12.477 1 97.62 80 GLY A N 1
ATOM 584 C CA . GLY A 1 80 ? -8.406 -19.547 -12.406 1 97.62 80 GLY A CA 1
ATOM 585 C C . GLY A 1 80 ? -6.926 -19.484 -12.75 1 97.62 80 GLY A C 1
ATOM 586 O O . GLY A 1 80 ? -6.469 -20.172 -13.664 1 97.62 80 GLY A O 1
ATOM 587 N N . ASN A 1 81 ? -6.18 -18.594 -12.055 1 98.12 81 ASN A N 1
ATOM 588 C CA . ASN A 1 81 ? -4.742 -18.484 -12.25 1 98.12 81 ASN A CA 1
ATOM 589 C C . ASN A 1 81 ? -4.008 -19.75 -11.844 1 98.12 81 ASN A C 1
ATOM 591 O O . ASN A 1 81 ? -2.938 -20.062 -12.367 1 98.12 81 ASN A O 1
ATOM 595 N N . SER A 1 82 ? -4.617 -20.516 -10.945 1 98.69 82 SER A N 1
ATOM 596 C CA . SER A 1 82 ? -4.004 -21.734 -10.43 1 98.69 82 SER A CA 1
ATOM 597 C C . SER A 1 82 ? -3.773 -22.75 -11.547 1 98.69 82 SER A C 1
ATOM 599 O O . SER A 1 82 ? -2.777 -23.484 -11.531 1 98.69 82 SER A O 1
ATOM 601 N N . VAL A 1 83 ? -4.609 -22.812 -12.539 1 97.88 83 VAL A N 1
ATOM 602 C CA . VAL A 1 83 ? -4.508 -23.828 -13.562 1 97.88 83 VAL A CA 1
ATOM 603 C C . VAL A 1 83 ? -3.5 -23.406 -14.633 1 97.88 83 VAL A C 1
ATOM 605 O O . VAL A 1 83 ? -2.914 -24.25 -15.312 1 97.88 83 VAL A O 1
ATOM 608 N N . ILE A 1 84 ? -3.115 -22.094 -14.695 1 95 84 ILE A N 1
ATOM 609 C CA . ILE A 1 84 ? -2.311 -21.641 -15.82 1 95 84 ILE A CA 1
ATOM 610 C C . ILE A 1 84 ? -0.905 -21.297 -15.344 1 95 84 ILE A C 1
ATOM 612 O O . ILE A 1 84 ? -0.009 -21.047 -16.156 1 95 84 ILE A O 1
ATOM 616 N N . ASN A 1 85 ? -0.68 -21.25 -14 1 94.56 85 ASN A N 1
ATOM 617 C CA . ASN A 1 85 ? 0.65 -20.875 -13.531 1 94.56 85 ASN A CA 1
ATOM 618 C C . ASN A 1 85 ? 1.683 -21.953 -13.867 1 94.56 85 ASN A C 1
ATOM 620 O O . ASN A 1 85 ? 1.347 -22.984 -14.461 1 94.56 85 ASN A O 1
ATOM 624 N N . GLY A 1 86 ? 2.926 -21.766 -13.492 1 93.19 86 GLY A N 1
ATOM 625 C CA . GLY A 1 86 ? 4.043 -22.578 -13.938 1 93.19 86 GLY A CA 1
ATOM 626 C C . GLY A 1 86 ? 4.207 -23.859 -13.133 1 93.19 86 GLY A C 1
ATOM 627 O O . GLY A 1 86 ? 5.039 -24.703 -13.461 1 93.19 86 GLY A O 1
ATOM 628 N N . GLY A 1 87 ? 3.459 -24.047 -12.109 1 96 87 GLY A N 1
ATOM 629 C CA . GLY A 1 87 ? 3.443 -25.281 -11.359 1 96 87 GLY A CA 1
ATOM 630 C C . GLY A 1 87 ? 4.637 -25.438 -10.438 1 96 87 GLY A C 1
ATOM 631 O O . GLY A 1 87 ? 5.059 -26.562 -10.141 1 96 87 GLY A O 1
ATOM 632 N N . ILE A 1 88 ? 5.238 -24.344 -10.055 1 96.06 88 ILE A N 1
ATOM 633 C CA . ILE A 1 88 ? 6.344 -24.391 -9.102 1 96.06 88 ILE A CA 1
ATOM 634 C C . ILE A 1 88 ? 5.816 -24.125 -7.691 1 96.06 88 ILE A C 1
ATOM 636 O O . ILE A 1 88 ? 5.156 -23.109 -7.445 1 96.06 88 ILE A O 1
ATOM 640 N N . PHE A 1 89 ? 6.066 -25.078 -6.762 1 98.38 89 PHE A N 1
ATOM 641 C CA . PHE A 1 89 ? 5.477 -25.172 -5.434 1 98.38 89 PHE A CA 1
ATOM 642 C C . PHE A 1 89 ? 6.559 -25.219 -4.359 1 98.38 89 PHE A C 1
ATOM 644 O O . PHE A 1 89 ? 7.25 -26.234 -4.219 1 98.38 89 PHE A O 1
ATOM 651 N N . ALA A 1 90 ? 6.719 -24.125 -3.617 1 98.56 90 ALA A N 1
ATOM 652 C CA . ALA A 1 90 ? 7.727 -24.094 -2.562 1 98.56 90 ALA A CA 1
ATOM 653 C C . ALA A 1 90 ? 7.312 -24.969 -1.381 1 98.56 90 ALA A C 1
ATOM 655 O O . ALA A 1 90 ? 6.27 -24.734 -0.766 1 98.56 90 ALA A O 1
ATOM 656 N N . VAL A 1 91 ? 8.117 -25.938 -1.029 1 98.44 91 VAL A N 1
ATOM 657 C CA . VAL A 1 91 ? 7.898 -26.812 0.115 1 98.44 91 VAL A CA 1
ATOM 658 C C . VAL A 1 91 ? 9.188 -26.922 0.923 1 98.44 91 VAL A C 1
ATOM 660 O O . VAL A 1 91 ? 10.016 -27.797 0.659 1 98.44 91 VAL A O 1
ATOM 663 N N . PRO A 1 92 ? 9.289 -26.109 1.984 1 97.62 92 PRO A N 1
ATOM 664 C CA . PRO A 1 92 ? 10.5 -26.203 2.801 1 97.62 92 PRO A CA 1
ATOM 665 C C . PRO A 1 92 ? 10.664 -27.562 3.463 1 97.62 92 PRO A C 1
ATOM 667 O O . PRO A 1 92 ? 9.672 -28.172 3.889 1 97.62 92 PRO A O 1
ATOM 670 N N . ASN A 1 93 ? 11.82 -28.109 3.439 1 95.31 93 ASN A N 1
ATOM 671 C CA . ASN A 1 93 ? 12.18 -29.359 4.086 1 95.31 93 ASN A CA 1
ATOM 672 C C . ASN A 1 93 ? 11.492 -30.547 3.426 1 95.31 93 ASN A C 1
ATOM 674 O O . ASN A 1 93 ? 11.047 -31.469 4.109 1 95.31 93 ASN A O 1
ATOM 678 N N . SER A 1 94 ? 11.43 -30.516 2.168 1 95.94 94 SER A N 1
ATOM 679 C CA . SER A 1 94 ? 10.758 -31.578 1.433 1 95.94 94 SER A CA 1
ATOM 680 C C . SER A 1 94 ? 11.641 -32.812 1.321 1 95.94 94 SER A C 1
ATOM 682 O O . SER A 1 94 ? 12.844 -32.75 1.585 1 95.94 94 SER A O 1
ATOM 684 N N . ASP A 1 95 ? 11.031 -33.938 0.943 1 95.94 95 ASP A N 1
ATOM 685 C CA . ASP A 1 95 ? 11.758 -35.188 0.688 1 95.94 95 ASP A CA 1
ATOM 686 C C . ASP A 1 95 ? 12.727 -35 -0.481 1 95.94 95 ASP A C 1
ATOM 688 O O . ASP A 1 95 ? 13.836 -35.562 -0.455 1 95.94 95 ASP A O 1
ATOM 692 N N . ILE A 1 96 ? 12.344 -34.25 -1.447 1 94.75 96 ILE A N 1
ATOM 693 C CA . ILE A 1 96 ? 13.18 -34.031 -2.621 1 94.75 96 ILE A CA 1
ATOM 694 C C . ILE A 1 96 ? 14.406 -33.219 -2.236 1 94.75 96 ILE A C 1
ATOM 696 O O . ILE A 1 96 ? 15.508 -33.438 -2.74 1 94.75 96 ILE A O 1
ATOM 700 N N . GLN A 1 97 ? 14.227 -32.219 -1.343 1 95.19 97 GLN A N 1
ATOM 701 C CA . GLN A 1 97 ? 15.375 -31.469 -0.821 1 95.19 97 GLN A CA 1
ATOM 702 C C . GLN A 1 97 ? 16.344 -32.406 -0.095 1 95.19 97 GLN A C 1
ATOM 704 O O . GLN A 1 97 ? 17.562 -32.312 -0.286 1 95.19 97 GLN A O 1
ATOM 709 N N . LYS A 1 98 ? 15.797 -33.281 0.675 1 95.38 98 LYS A N 1
ATOM 710 C CA . LYS A 1 98 ? 16.625 -34.219 1.435 1 95.38 98 LYS A CA 1
ATOM 711 C C . LYS A 1 98 ? 17.406 -35.125 0.505 1 95.38 98 LYS A C 1
ATOM 713 O O . LYS A 1 98 ? 18.594 -35.344 0.714 1 95.38 98 LYS A O 1
ATOM 718 N N . LYS A 1 99 ? 16.75 -35.625 -0.443 1 94.94 99 LYS A N 1
ATOM 719 C CA . LYS A 1 99 ? 17.406 -36.5 -1.423 1 94.94 99 LYS A CA 1
ATOM 720 C C . LYS A 1 99 ? 18.547 -35.75 -2.133 1 94.94 99 LYS A C 1
ATOM 722 O O . LYS A 1 99 ? 19.562 -36.375 -2.461 1 94.94 99 LYS A O 1
ATOM 727 N N . ALA A 1 100 ? 18.359 -34.469 -2.357 1 91.38 100 ALA A N 1
ATOM 728 C CA . ALA A 1 100 ? 19.328 -33.688 -3.082 1 91.38 100 ALA A CA 1
ATOM 729 C C . ALA A 1 100 ? 20.406 -33.156 -2.141 1 91.38 100 ALA A C 1
ATOM 731 O O . ALA A 1 100 ? 21.328 -32.438 -2.568 1 91.38 100 ALA A O 1
ATOM 732 N N . GLY A 1 101 ? 20.266 -33.375 -0.828 1 93.19 101 GLY A N 1
ATOM 733 C CA . GLY A 1 101 ? 21.234 -32.938 0.154 1 93.19 101 GLY A CA 1
ATOM 734 C C . GLY A 1 101 ? 21.125 -31.469 0.498 1 93.19 101 GLY A C 1
ATOM 735 O O . GLY A 1 101 ? 22.094 -30.859 0.968 1 93.19 101 GLY A O 1
ATOM 736 N N . ILE A 1 102 ? 20 -30.938 0.238 1 93.62 102 ILE A N 1
ATOM 737 C CA . ILE A 1 102 ? 19.797 -29.531 0.512 1 93.62 102 ILE A CA 1
ATOM 738 C C . ILE A 1 102 ? 19.234 -29.344 1.924 1 93.62 102 ILE A C 1
ATOM 740 O O . ILE A 1 102 ? 18.203 -29.906 2.266 1 93.62 102 ILE A O 1
ATOM 744 N N . LYS A 1 103 ? 19.938 -28.531 2.74 1 95.19 103 LYS A N 1
ATOM 745 C CA . LYS A 1 103 ? 19.484 -28.203 4.086 1 95.19 103 LYS A CA 1
ATOM 746 C C . LYS A 1 103 ? 18.531 -27 4.07 1 95.19 103 LYS A C 1
ATOM 748 O O . LYS A 1 103 ? 18.812 -25.984 3.434 1 95.19 103 LYS A O 1
ATOM 753 N N . ASP A 1 104 ? 17.422 -27.172 4.703 1 96.38 104 ASP A N 1
ATOM 754 C CA . ASP A 1 104 ? 16.391 -26.141 4.773 1 96.38 104 ASP A CA 1
ATOM 755 C C . ASP A 1 104 ? 15.664 -26.188 6.109 1 96.38 104 ASP A C 1
ATOM 757 O O . ASP A 1 104 ? 15.93 -27.047 6.941 1 96.38 104 ASP A O 1
ATOM 761 N N . SER A 1 105 ? 14.953 -25.094 6.469 1 96.69 105 SER A N 1
ATOM 762 C CA . SER A 1 105 ? 14.156 -24.984 7.688 1 96.69 105 SER A CA 1
ATOM 763 C C . SER A 1 105 ? 13.016 -23.984 7.523 1 96.69 105 SER A C 1
ATOM 765 O O . SER A 1 105 ? 13.031 -23.172 6.605 1 96.69 105 SER A O 1
ATOM 767 N N . THR A 1 106 ? 12.062 -24.172 8.445 1 97.12 106 THR A N 1
ATOM 768 C CA . THR A 1 106 ? 10.977 -23.188 8.492 1 97.12 106 THR A CA 1
ATOM 769 C C . THR A 1 106 ? 11.531 -21.781 8.711 1 97.12 106 THR A C 1
ATOM 771 O O . THR A 1 106 ? 11.055 -20.828 8.086 1 97.12 106 THR A O 1
ATOM 774 N N . GLU A 1 107 ? 12.492 -21.672 9.492 1 97.56 107 GLU A N 1
ATOM 775 C CA . GLU A 1 107 ? 13.094 -20.375 9.797 1 97.56 107 GLU A CA 1
ATOM 776 C C . GLU A 1 107 ? 13.766 -19.766 8.562 1 97.56 107 GLU A C 1
ATOM 778 O O . GLU A 1 107 ? 13.602 -18.578 8.281 1 97.56 107 GLU A O 1
ATOM 783 N N . LEU A 1 108 ? 14.531 -20.594 7.871 1 97.75 108 LEU A N 1
ATOM 784 C CA . LEU A 1 108 ? 15.203 -20.125 6.664 1 97.75 108 LEU A CA 1
ATOM 785 C C . LEU A 1 108 ? 14.188 -19.688 5.613 1 97.75 108 LEU A C 1
ATOM 787 O O . LEU A 1 108 ? 14.359 -18.656 4.969 1 97.75 108 LEU A O 1
ATOM 791 N N . PHE A 1 109 ? 13.164 -20.5 5.504 1 98.19 109 PHE A N 1
ATOM 792 C CA . PHE A 1 109 ? 12.07 -20.172 4.59 1 98.19 109 PHE A CA 1
ATOM 793 C C . PHE A 1 109 ? 11.438 -18.844 4.949 1 98.19 109 PHE A C 1
ATOM 795 O O . PHE A 1 109 ? 11.25 -17.984 4.086 1 98.19 109 PHE A O 1
ATOM 802 N N . MET A 1 110 ? 11.133 -18.656 6.219 1 98.25 110 MET A N 1
ATOM 803 C CA . MET A 1 110 ? 10.508 -17.422 6.684 1 98.25 110 MET A CA 1
ATOM 804 C C . MET A 1 110 ? 11.422 -16.234 6.434 1 98.25 110 MET A C 1
ATOM 806 O O . MET A 1 110 ? 10.961 -15.164 6.035 1 98.25 110 MET A O 1
ATOM 810 N N . ASN A 1 111 ? 12.695 -16.391 6.656 1 98.12 111 ASN A N 1
ATOM 811 C CA . ASN A 1 111 ? 13.641 -15.297 6.434 1 98.12 111 ASN A CA 1
ATOM 812 C C . ASN A 1 111 ? 13.664 -14.867 4.969 1 98.12 111 ASN A C 1
ATOM 814 O O . ASN A 1 111 ? 13.734 -13.672 4.668 1 98.12 111 ASN A O 1
ATOM 818 N N . ASP A 1 112 ? 13.656 -15.844 4.027 1 98.12 112 ASP A N 1
ATOM 819 C CA . ASP A 1 112 ? 13.609 -15.523 2.605 1 98.12 112 ASP A CA 1
ATOM 820 C C . ASP A 1 112 ? 12.336 -14.75 2.256 1 98.12 112 ASP A C 1
ATOM 822 O O . ASP A 1 112 ? 12.383 -13.789 1.488 1 98.12 112 ASP A O 1
ATOM 826 N N . CYS A 1 113 ? 11.188 -15.203 2.832 1 98.69 113 CYS A N 1
ATOM 827 C CA . CYS A 1 113 ? 9.914 -14.539 2.58 1 98.69 113 CYS A CA 1
ATOM 828 C C . CYS A 1 113 ? 9.922 -13.125 3.137 1 98.69 113 CYS A C 1
ATOM 830 O O . CYS A 1 113 ? 9.445 -12.195 2.482 1 98.69 113 CYS A O 1
ATOM 832 N N . LEU A 1 114 ? 10.445 -12.977 4.352 1 98.19 114 LEU A N 1
ATOM 833 C CA . LEU A 1 114 ? 10.516 -11.664 4.992 1 98.19 114 LEU A CA 1
ATOM 834 C C . LEU A 1 114 ? 11.391 -10.711 4.184 1 98.19 114 LEU A C 1
ATOM 836 O O . LEU A 1 114 ? 11.047 -9.539 4.027 1 98.19 114 LEU A O 1
ATOM 840 N N . LYS A 1 115 ? 12.477 -11.211 3.67 1 97.56 115 LYS A N 1
ATOM 841 C CA . LYS A 1 115 ? 13.352 -10.383 2.84 1 97.56 115 LYS A CA 1
ATOM 842 C C . LYS A 1 115 ? 12.633 -9.922 1.576 1 97.56 115 LYS A C 1
ATOM 844 O O . LYS A 1 115 ? 12.648 -8.734 1.25 1 97.56 115 LYS A O 1
ATOM 849 N N . ALA A 1 116 ? 11.969 -10.812 0.896 1 97.94 116 ALA A N 1
ATOM 850 C CA . ALA A 1 116 ? 11.234 -10.461 -0.316 1 97.94 116 ALA A CA 1
ATOM 851 C C . ALA A 1 116 ? 10.078 -9.516 -0.003 1 97.94 116 ALA A C 1
ATOM 853 O O . ALA A 1 116 ? 9.805 -8.586 -0.768 1 97.94 116 ALA A O 1
ATOM 854 N N . GLY A 1 117 ? 9.406 -9.758 1.135 1 98.25 117 GLY A N 1
ATOM 855 C CA . GLY A 1 117 ? 8.242 -8.984 1.546 1 98.25 117 GLY A CA 1
ATOM 856 C C . GLY A 1 117 ? 8.609 -7.668 2.207 1 98.25 117 GLY A C 1
ATOM 857 O O . GLY A 1 117 ? 7.734 -6.918 2.641 1 98.25 117 GLY A O 1
ATOM 858 N N . ARG A 1 118 ? 9.898 -7.383 2.336 1 97 118 ARG A N 1
ATOM 859 C CA . ARG A 1 118 ? 10.453 -6.156 2.896 1 97 118 ARG A CA 1
ATOM 860 C C . ARG A 1 118 ? 10.055 -5.992 4.359 1 97 118 ARG A C 1
ATOM 862 O O . ARG A 1 118 ? 9.781 -4.879 4.812 1 97 118 ARG A O 1
ATOM 869 N N . GLY A 1 119 ? 9.836 -7.062 4.992 1 96.38 119 GLY A N 1
ATOM 870 C CA . GLY A 1 119 ? 9.656 -7.07 6.434 1 96.38 119 GLY A CA 1
ATOM 871 C C . GLY A 1 119 ? 8.227 -6.773 6.855 1 96.38 119 GLY A C 1
ATOM 872 O O . GLY A 1 119 ? 7.926 -6.727 8.047 1 96.38 119 GLY A O 1
ATOM 873 N N . ILE A 1 120 ? 7.285 -6.605 5.953 1 98 120 ILE A N 1
ATOM 874 C CA . ILE A 1 120 ? 5.953 -6.203 6.387 1 98 120 ILE A CA 1
ATOM 875 C C . ILE A 1 120 ? 4.996 -7.391 6.289 1 98 120 ILE A C 1
ATOM 877 O O . ILE A 1 120 ? 3.777 -7.215 6.289 1 98 120 ILE A O 1
ATOM 881 N N . ASN A 1 121 ? 5.543 -8.617 6.152 1 98.62 121 ASN A N 1
ATOM 882 C CA . ASN A 1 121 ? 4.727 -9.82 6.258 1 98.62 121 ASN A CA 1
ATOM 883 C C . ASN A 1 121 ? 4.09 -9.945 7.637 1 98.62 121 ASN A C 1
ATOM 885 O O . ASN A 1 121 ? 4.664 -9.508 8.633 1 98.62 121 ASN A O 1
ATOM 889 N N . HIS A 1 122 ? 2.904 -10.477 7.664 1 98.62 122 HIS A N 1
ATOM 890 C CA . HIS A 1 122 ? 2.375 -10.945 8.938 1 98.62 122 HIS A CA 1
ATOM 891 C C . HIS A 1 122 ? 3.021 -12.266 9.352 1 98.62 122 HIS A C 1
ATOM 893 O O . HIS A 1 122 ? 2.66 -13.328 8.836 1 98.62 122 HIS A O 1
ATOM 899 N N . ARG A 1 123 ? 3.918 -12.219 10.242 1 98.06 123 ARG A N 1
ATOM 900 C CA . ARG A 1 123 ? 4.816 -13.32 10.57 1 98.06 123 ARG A CA 1
ATOM 901 C C . ARG A 1 123 ? 4.031 -14.555 11.008 1 98.06 123 ARG A C 1
ATOM 903 O O . ARG A 1 123 ? 4.418 -15.68 10.703 1 98.06 123 ARG A O 1
ATOM 910 N N . GLU A 1 124 ? 2.924 -14.336 11.727 1 98.38 124 GLU A N 1
ATOM 911 C CA . GLU A 1 124 ? 2.145 -15.477 12.211 1 98.38 124 GLU A CA 1
ATOM 912 C C . GLU A 1 124 ? 1.538 -16.266 11.055 1 98.38 124 GLU A C 1
ATOM 914 O O . GLU A 1 124 ? 1.421 -17.484 11.125 1 98.38 124 GLU A O 1
ATOM 919 N N . LEU A 1 125 ? 1.131 -15.594 10.023 1 98.69 125 LEU A N 1
ATOM 920 C CA . LEU A 1 125 ? 0.594 -16.281 8.852 1 98.69 125 LEU A CA 1
ATOM 921 C C . LEU A 1 125 ? 1.699 -17 8.094 1 98.69 125 LEU A C 1
ATOM 923 O O . LEU A 1 125 ? 1.504 -18.141 7.633 1 98.69 125 LEU A O 1
ATOM 927 N N . LEU A 1 126 ? 2.85 -16.359 7.973 1 97.88 126 LEU A N 1
ATOM 928 C CA . LEU A 1 126 ? 4 -16.969 7.32 1 97.88 126 LEU A CA 1
ATOM 929 C C . LEU A 1 126 ? 4.422 -18.25 8.047 1 97.88 126 LEU A C 1
ATOM 931 O O . LEU A 1 126 ? 4.801 -19.234 7.414 1 97.88 126 LEU A O 1
ATOM 935 N N . GLU A 1 127 ? 4.402 -18.156 9.32 1 98.12 127 GLU A N 1
ATOM 936 C CA . GLU A 1 127 ? 4.777 -19.312 10.133 1 98.12 127 GLU A CA 1
ATOM 937 C C . GLU A 1 127 ? 3.879 -20.5 9.828 1 98.12 127 GLU A C 1
ATOM 939 O O . GLU A 1 127 ? 4.344 -21.641 9.805 1 98.12 127 GLU A O 1
ATOM 944 N N . MET A 1 128 ? 2.613 -20.25 9.609 1 98.62 128 MET A N 1
ATOM 945 C CA . MET A 1 128 ? 1.698 -21.328 9.25 1 98.62 128 MET A CA 1
ATOM 946 C C . MET A 1 128 ? 2.115 -21.984 7.934 1 98.62 128 MET A C 1
ATOM 948 O O . MET A 1 128 ? 1.996 -23.203 7.773 1 98.62 128 MET A O 1
ATOM 952 N N . LEU A 1 129 ? 2.621 -21.188 6.977 1 98.56 129 LEU A N 1
ATOM 953 C CA . LEU A 1 129 ? 3.09 -21.75 5.715 1 98.56 129 LEU A CA 1
ATOM 954 C C . LEU A 1 129 ? 4.273 -22.688 5.945 1 98.56 129 LEU A C 1
ATOM 956 O O . LEU A 1 129 ? 4.301 -23.812 5.422 1 98.56 129 LEU A O 1
ATOM 960 N N . GLY A 1 130 ? 5.219 -22.188 6.703 1 97.31 130 GLY A N 1
ATOM 961 C CA . GLY A 1 130 ? 6.391 -23 6.973 1 97.31 130 GLY A CA 1
ATOM 962 C C . GLY A 1 130 ? 6.059 -24.312 7.672 1 97.31 130 GLY A C 1
ATOM 963 O O . GLY A 1 130 ? 6.621 -25.359 7.34 1 97.31 130 GLY A O 1
ATOM 964 N N . LYS A 1 131 ? 5.066 -24.25 8.539 1 97.12 131 LYS A N 1
ATOM 965 C CA . LYS A 1 131 ? 4.734 -25.391 9.375 1 97.12 131 LYS A CA 1
ATOM 966 C C . LYS A 1 131 ? 3.865 -26.391 8.617 1 97.12 131 LYS A C 1
ATOM 968 O O . LYS A 1 131 ? 3.918 -27.594 8.891 1 97.12 131 LYS A O 1
ATOM 973 N N . ARG A 1 132 ? 3.102 -25.859 7.66 1 98.31 132 ARG A N 1
ATOM 974 C CA . ARG A 1 132 ? 2.045 -26.703 7.113 1 98.31 132 ARG A CA 1
ATOM 975 C C . ARG A 1 132 ? 2.273 -26.969 5.629 1 98.31 132 ARG A C 1
ATOM 977 O O . ARG A 1 132 ? 1.496 -27.688 4.996 1 98.31 132 ARG A O 1
ATOM 984 N N . ALA A 1 133 ? 3.326 -26.5 5.047 1 98.44 133 ALA A N 1
ATOM 985 C CA . ALA A 1 133 ? 3.596 -26.688 3.621 1 98.44 133 ALA A CA 1
ATOM 986 C C . ALA A 1 133 ? 3.637 -28.156 3.256 1 98.44 133 ALA A C 1
ATOM 988 O O . ALA A 1 133 ? 3.172 -28.562 2.186 1 98.44 133 ALA A O 1
ATOM 989 N N . GLN A 1 134 ? 4.176 -28.984 4.098 1 98.12 134 GLN A N 1
ATOM 990 C CA . GLN A 1 134 ? 4.285 -30.406 3.824 1 98.12 134 GLN A CA 1
ATOM 991 C C . GLN A 1 134 ? 2.914 -31.078 3.867 1 98.12 134 GLN A C 1
ATOM 993 O O . GLN A 1 134 ? 2.662 -32.031 3.127 1 98.12 134 GLN A O 1
ATOM 998 N N . ASP A 1 135 ? 2.01 -30.609 4.73 1 98.69 135 ASP A N 1
ATOM 999 C CA . ASP A 1 135 ? 0.639 -31.109 4.738 1 98.69 135 ASP A CA 1
ATOM 1000 C C . ASP A 1 135 ? -0.065 -30.797 3.42 1 98.69 135 ASP A C 1
ATOM 1002 O O . ASP A 1 135 ? -0.782 -31.641 2.877 1 98.69 135 ASP A O 1
ATOM 1006 N N . ALA A 1 136 ? 0.184 -29.609 2.947 1 98.69 136 ALA A N 1
ATOM 1007 C CA . ALA A 1 136 ? -0.391 -29.203 1.668 1 98.69 136 ALA A CA 1
ATOM 1008 C C . ALA A 1 136 ? 0.156 -30.062 0.525 1 98.69 136 ALA A C 1
ATOM 1010 O O . ALA A 1 136 ? -0.596 -30.484 -0.355 1 98.69 136 ALA A O 1
ATOM 1011 N N . TYR A 1 137 ? 1.436 -30.25 0.6 1 98.69 137 TYR A N 1
ATOM 1012 C CA . TYR A 1 137 ? 2.102 -31.109 -0.369 1 98.69 137 TYR A CA 1
ATOM 1013 C C . TYR A 1 137 ? 1.494 -32.5 -0.365 1 98.69 137 TYR A C 1
ATOM 1015 O O . TYR A 1 137 ? 1.14 -33.031 -1.419 1 98.69 137 TYR A O 1
ATOM 1023 N N . LYS A 1 138 ? 1.293 -33.062 0.73 1 98.75 138 LYS A N 1
ATOM 1024 C CA . LYS A 1 138 ? 0.694 -34.375 0.871 1 98.75 138 LYS A CA 1
ATOM 1025 C C . LYS A 1 138 ? -0.725 -34.406 0.31 1 98.75 138 LYS A C 1
ATOM 1027 O O . LYS A 1 138 ? -1.133 -35.375 -0.321 1 98.75 138 LYS A O 1
ATOM 1032 N N . LEU A 1 139 ? -1.457 -33.406 0.561 1 98.88 139 LEU A N 1
ATOM 1033 C CA . LEU A 1 139 ? -2.812 -33.281 0.032 1 98.88 139 LEU A CA 1
ATOM 1034 C C . LEU A 1 139 ? -2.812 -33.406 -1.489 1 98.88 139 LEU A C 1
ATOM 1036 O O . LEU A 1 139 ? -3.654 -34.094 -2.068 1 98.88 139 LEU A O 1
ATOM 1040 N N . THR A 1 140 ? -1.874 -32.719 -2.146 1 98.88 140 THR A N 1
ATOM 1041 C CA . THR A 1 140 ? -1.824 -32.75 -3.604 1 98.88 140 THR A CA 1
ATOM 1042 C C . THR A 1 140 ? -1.466 -34.156 -4.102 1 98.88 140 THR A C 1
ATOM 1044 O O . THR A 1 140 ? -2.023 -34.625 -5.094 1 98.88 140 THR A O 1
ATOM 1047 N N . LEU A 1 141 ? -0.555 -34.844 -3.41 1 98.75 141 LEU A N 1
ATOM 1048 C CA . LEU A 1 141 ? -0.183 -36.188 -3.762 1 98.75 141 LEU A CA 1
ATOM 1049 C C . LEU A 1 141 ? -1.372 -37.125 -3.615 1 98.75 141 LEU A C 1
ATOM 1051 O O . LEU A 1 141 ? -1.622 -37.969 -4.492 1 98.75 141 LEU A O 1
ATOM 1055 N N . ASP A 1 142 ? -2.045 -36.938 -2.539 1 98.69 142 ASP A N 1
ATOM 1056 C CA . ASP A 1 142 ? -3.213 -37.781 -2.275 1 98.69 142 ASP A CA 1
ATOM 1057 C C . ASP A 1 142 ? -4.27 -37.594 -3.363 1 98.69 142 ASP A C 1
ATOM 1059 O O . ASP A 1 142 ? -5.039 -38.531 -3.639 1 98.69 142 ASP A O 1
ATOM 1063 N N . CYS A 1 143 ? -4.277 -36.5 -3.98 1 98.81 143 CYS A N 1
ATOM 1064 C CA . CYS A 1 143 ? -5.258 -36.219 -5.023 1 98.81 143 CYS A CA 1
ATOM 1065 C C . CYS A 1 143 ? -4.738 -36.656 -6.391 1 98.81 143 CYS A C 1
ATOM 1067 O O . CYS A 1 143 ? -5.473 -36.625 -7.379 1 98.81 143 CYS A O 1
ATOM 1069 N N . GLY A 1 144 ? -3.453 -36.969 -6.492 1 98.75 144 GLY A N 1
ATOM 1070 C CA . GLY A 1 144 ? -2.955 -37.531 -7.727 1 98.75 144 GLY A CA 1
ATOM 1071 C C . GLY A 1 144 ? -1.958 -36.656 -8.445 1 98.75 144 GLY A C 1
ATOM 1072 O O . GLY A 1 144 ? -1.509 -36.969 -9.547 1 98.75 144 GLY A O 1
ATOM 1073 N N . ALA A 1 145 ? -1.584 -35.531 -7.836 1 98.81 145 ALA A N 1
ATOM 1074 C CA . ALA A 1 145 ? -0.57 -34.688 -8.453 1 98.81 145 ALA A CA 1
ATOM 1075 C C . ALA A 1 145 ? 0.781 -35.406 -8.508 1 98.81 145 ALA A C 1
ATOM 1077 O O . ALA A 1 145 ? 1.108 -36.188 -7.621 1 98.81 145 ALA A O 1
ATOM 1078 N N . LYS A 1 146 ? 1.551 -35.062 -9.547 1 98.44 146 LYS A N 1
ATOM 1079 C CA . LYS A 1 146 ? 2.879 -35.656 -9.727 1 98.44 146 LYS A CA 1
ATOM 1080 C C . LYS A 1 146 ? 3.936 -34.562 -9.891 1 98.44 146 LYS A C 1
ATOM 1082 O O . LYS A 1 146 ? 3.688 -33.531 -10.531 1 98.44 146 LYS A O 1
ATOM 1087 N N . TYR A 1 147 ? 5.035 -34.875 -9.336 1 97.75 147 TYR A N 1
ATOM 1088 C CA . TYR A 1 147 ? 6.164 -33.938 -9.391 1 97.75 147 TYR A CA 1
ATOM 1089 C C . TYR A 1 147 ? 7.41 -34.625 -9.93 1 97.75 147 TYR A C 1
ATOM 1091 O O . TYR A 1 147 ? 7.578 -35.844 -9.758 1 97.75 147 TYR A O 1
ATOM 1099 N N . ILE A 1 148 ? 8.258 -33.875 -10.586 1 95.88 148 ILE A N 1
ATOM 1100 C CA . ILE A 1 148 ? 9.516 -34.438 -11.055 1 95.88 148 ILE A CA 1
ATOM 1101 C C . ILE A 1 148 ? 10.531 -34.438 -9.914 1 95.88 148 ILE A C 1
ATOM 1103 O O . ILE A 1 148 ? 10.375 -33.719 -8.922 1 95.88 148 ILE A O 1
ATOM 1107 N N . ASP A 1 149 ? 11.539 -35.25 -10.109 1 93.44 149 ASP A N 1
ATOM 1108 C CA . ASP A 1 149 ? 12.586 -35.375 -9.094 1 93.44 149 ASP A CA 1
ATOM 1109 C C . ASP A 1 149 ? 13.68 -34.344 -9.305 1 93.44 149 ASP A C 1
ATOM 1111 O O . ASP A 1 149 ? 14.852 -34.688 -9.461 1 93.44 149 ASP A O 1
ATOM 1115 N N . GLN A 1 150 ? 13.312 -33.125 -9.367 1 90.44 150 GLN A N 1
ATOM 1116 C CA . GLN A 1 150 ? 14.203 -31.969 -9.531 1 90.44 150 GLN A CA 1
ATOM 1117 C C . GLN A 1 150 ? 13.633 -30.734 -8.852 1 90.44 150 GLN A C 1
ATOM 1119 O O . GLN A 1 150 ? 12.414 -30.531 -8.82 1 90.44 150 GLN A O 1
ATOM 1124 N N . LEU A 1 151 ? 14.555 -30 -8.289 1 91.25 151 LEU A N 1
ATOM 1125 C CA . LEU A 1 151 ? 14.133 -28.766 -7.633 1 91.25 151 LEU A CA 1
ATOM 1126 C C . LEU A 1 151 ? 14.461 -27.547 -8.5 1 91.25 151 LEU A C 1
ATOM 1128 O O . LEU A 1 151 ? 15.469 -27.547 -9.211 1 91.25 151 LEU A O 1
ATOM 1132 N N . THR A 1 152 ? 13.578 -26.625 -8.406 1 88.69 152 THR A N 1
ATOM 1133 C CA . THR A 1 152 ? 13.844 -25.312 -9.008 1 88.69 152 THR A CA 1
ATOM 1134 C C . THR A 1 152 ? 14.289 -24.312 -7.945 1 88.69 152 THR A C 1
ATOM 1136 O O . THR A 1 152 ? 13.75 -24.297 -6.836 1 88.69 152 THR A O 1
ATOM 1139 N N . HIS A 1 153 ? 15.328 -23.531 -8.328 1 91.81 153 HIS A N 1
ATOM 1140 C CA . HIS A 1 153 ? 15.734 -22.406 -7.484 1 91.81 153 HIS A CA 1
ATOM 1141 C C . HIS A 1 153 ? 15.086 -21.109 -7.941 1 91.81 153 HIS A C 1
ATOM 1143 O O . HIS A 1 153 ? 15.664 -20.375 -8.734 1 91.81 153 HIS A O 1
ATOM 1149 N N . ALA A 1 154 ? 13.977 -20.766 -7.375 1 92.19 154 ALA A N 1
ATOM 1150 C CA . ALA A 1 154 ? 13.25 -19.562 -7.742 1 92.19 154 ALA A CA 1
ATOM 1151 C C . ALA A 1 154 ? 13.922 -18.328 -7.156 1 92.19 154 ALA A C 1
ATOM 1153 O O . ALA A 1 154 ? 14.539 -18.391 -6.086 1 92.19 154 ALA A O 1
ATOM 1154 N N . GLY A 1 155 ? 13.828 -17.188 -7.891 1 92.88 155 GLY A N 1
ATOM 1155 C CA . GLY A 1 155 ? 14.453 -15.945 -7.461 1 92.88 155 GLY A CA 1
ATOM 1156 C C . GLY A 1 155 ? 14.055 -15.531 -6.059 1 92.88 155 GLY A C 1
ATOM 1157 O O . GLY A 1 155 ? 12.875 -15.586 -5.699 1 92.88 155 GLY A O 1
ATOM 1158 N N . GLY A 1 156 ? 15.039 -15.133 -5.25 1 95.38 156 GLY A N 1
ATOM 1159 C CA . GLY A 1 156 ? 14.812 -14.641 -3.9 1 95.38 156 GLY A CA 1
ATOM 1160 C C . GLY A 1 156 ? 15.031 -15.695 -2.836 1 95.38 156 GLY A C 1
ATOM 1161 O O . GLY A 1 156 ? 15.211 -15.375 -1.66 1 95.38 156 GLY A O 1
ATOM 1162 N N . HIS A 1 157 ? 14.953 -16.984 -3.219 1 96.44 157 HIS A N 1
ATOM 1163 C CA . HIS A 1 157 ? 15.195 -18.062 -2.271 1 96.44 157 HIS A CA 1
ATOM 1164 C C . HIS A 1 157 ? 16.688 -18.234 -1.982 1 96.44 157 HIS A C 1
ATOM 1166 O O . HIS A 1 157 ? 17.516 -18.109 -2.889 1 96.44 157 HIS A O 1
ATOM 1172 N N . SER A 1 158 ? 17.016 -18.594 -0.777 1 94.69 158 SER A N 1
ATOM 1173 C CA . SER A 1 158 ? 18.406 -18.828 -0.409 1 94.69 158 SER A CA 1
ATOM 1174 C C . SER A 1 158 ? 18.859 -20.219 -0.805 1 94.69 158 SER A C 1
ATOM 1176 O O . SER A 1 158 ? 20.062 -20.469 -0.991 1 94.69 158 SER A O 1
ATOM 1178 N N . VAL A 1 159 ? 17.906 -21.125 -0.927 1 94.19 159 VAL A N 1
ATOM 1179 C CA . VAL A 1 159 ? 18.188 -22.484 -1.368 1 94.19 159 VAL A CA 1
ATOM 1180 C C . VAL A 1 159 ? 17.109 -22.953 -2.332 1 94.19 159 VAL A C 1
ATOM 1182 O O . VAL A 1 159 ? 15.984 -22.438 -2.316 1 94.19 159 VAL A O 1
ATOM 1185 N N . PRO A 1 160 ? 17.438 -23.906 -3.182 1 93.81 160 PRO A N 1
ATOM 1186 C CA . PRO A 1 160 ? 16.359 -24.5 -3.99 1 93.81 160 PRO A CA 1
ATOM 1187 C C . PRO A 1 160 ? 15.328 -25.234 -3.148 1 93.81 160 PRO A C 1
ATOM 1189 O O . PRO A 1 160 ? 15.68 -26.125 -2.363 1 93.81 160 PRO A O 1
ATOM 1192 N N . ARG A 1 161 ? 14.047 -24.953 -3.264 1 96.31 161 ARG A N 1
ATOM 1193 C CA . ARG A 1 161 ? 13.047 -25.672 -2.488 1 96.31 161 ARG A CA 1
ATOM 1194 C C . ARG A 1 161 ? 11.727 -25.766 -3.24 1 96.31 161 ARG A C 1
ATOM 1196 O O . ARG A 1 161 ? 10.727 -26.234 -2.695 1 96.31 161 ARG A O 1
ATOM 1203 N N . SER A 1 162 ? 11.711 -25.375 -4.531 1 96.19 162 SER A N 1
ATOM 1204 C CA . SER A 1 162 ? 10.477 -25.391 -5.312 1 96.19 162 SER A CA 1
ATOM 1205 C C . SER A 1 162 ? 10.336 -26.703 -6.086 1 96.19 162 SER A C 1
ATOM 1207 O O . SER A 1 162 ? 11.164 -27.016 -6.945 1 96.19 162 SER A O 1
ATOM 1209 N N . LEU A 1 163 ? 9.258 -27.359 -5.781 1 97.56 163 LEU A N 1
ATOM 1210 C CA . LEU A 1 163 ? 8.891 -28.547 -6.551 1 97.56 163 LEU A CA 1
ATOM 1211 C C . LEU A 1 163 ? 8.289 -28.156 -7.895 1 97.56 163 LEU A C 1
ATOM 1213 O O . LEU A 1 163 ? 7.66 -27.109 -8.016 1 97.56 163 LEU A O 1
ATOM 1217 N N . GLN A 1 164 ? 8.508 -28.984 -8.883 1 96.06 164 GLN A N 1
ATOM 1218 C CA . GLN A 1 164 ? 7.953 -28.75 -10.211 1 96.06 164 GLN A CA 1
ATOM 1219 C C . GLN A 1 164 ? 6.984 -29.859 -10.602 1 96.06 164 GLN A C 1
ATOM 1221 O O . GLN A 1 164 ? 7.344 -31.047 -10.578 1 96.06 164 GLN A O 1
ATOM 1226 N N . THR A 1 165 ? 5.758 -29.5 -10.938 1 97.5 165 THR A N 1
ATOM 1227 C CA . THR A 1 165 ? 4.816 -30.5 -11.438 1 97.5 165 THR A CA 1
ATOM 1228 C C . THR A 1 165 ? 5.344 -31.141 -12.711 1 97.5 165 THR A C 1
ATOM 1230 O O . THR A 1 165 ? 6.035 -30.5 -13.5 1 97.5 165 THR A O 1
ATOM 1233 N N . GLU A 1 166 ? 4.957 -32.312 -12.945 1 96.5 166 GLU A N 1
ATOM 1234 C CA . GLU A 1 166 ? 5.457 -33.125 -14.062 1 96.5 166 GLU A CA 1
ATOM 1235 C C . GLU A 1 166 ? 5.117 -32.469 -15.406 1 96.5 166 GLU A C 1
ATOM 1237 O O . GLU A 1 166 ? 5.891 -32.562 -16.359 1 96.5 166 GLU A O 1
ATOM 1242 N N . ASN A 1 167 ? 4.02 -31.797 -15.461 1 94.38 167 ASN A N 1
ATOM 1243 C CA . ASN A 1 167 ? 3.596 -31.203 -16.719 1 94.38 167 ASN A CA 1
ATOM 1244 C C . ASN A 1 167 ? 4.02 -29.75 -16.828 1 94.38 167 ASN A C 1
ATOM 1246 O O . ASN A 1 167 ? 3.582 -29.031 -17.734 1 94.38 167 ASN A O 1
ATOM 1250 N N . GLY A 1 168 ? 4.684 -29.188 -15.82 1 93.31 168 GLY A N 1
ATOM 1251 C CA . GLY A 1 168 ? 5.227 -27.844 -15.875 1 93.31 168 GLY A CA 1
ATOM 1252 C C . GLY A 1 168 ? 4.164 -26.766 -15.711 1 93.31 168 GLY A C 1
ATOM 1253 O O . GLY A 1 168 ? 4.371 -25.609 -16.109 1 93.31 168 GLY A O 1
ATOM 1254 N N . SER A 1 169 ? 3.08 -27.156 -15.141 1 95.06 169 SER A N 1
ATOM 1255 C CA . SER A 1 169 ? 1.943 -26.25 -15.016 1 95.06 169 SER A CA 1
ATOM 1256 C C . SER A 1 169 ? 1.17 -26.5 -13.727 1 95.06 169 SER A C 1
ATOM 1258 O O . SER A 1 169 ? 1.195 -27.609 -13.188 1 95.06 169 SER A O 1
ATOM 1260 N N . GLY A 1 170 ? 0.509 -25.453 -13.258 1 97.38 170 GLY A N 1
ATOM 1261 C CA . GLY A 1 170 ? -0.379 -25.609 -12.117 1 97.38 170 GLY A CA 1
ATOM 1262 C C . GLY A 1 170 ? -1.521 -26.578 -12.375 1 97.38 170 GLY A C 1
ATOM 1263 O O . GLY A 1 170 ? -2.117 -27.109 -11.438 1 97.38 170 GLY A O 1
ATOM 1264 N N . SER A 1 171 ? -1.792 -26.859 -13.656 1 98.12 171 SER A N 1
ATOM 1265 C CA . SER A 1 171 ? -2.834 -27.812 -13.992 1 98.12 171 SER A CA 1
ATOM 1266 C C . SER A 1 171 ? -2.488 -29.219 -13.484 1 98.12 171 SER A C 1
ATOM 1268 O O . SER A 1 171 ? -3.375 -30.047 -13.273 1 98.12 171 SER A O 1
ATOM 1270 N N . GLY A 1 172 ? -1.244 -29.438 -13.227 1 98.56 172 GLY A N 1
ATOM 1271 C CA . GLY A 1 172 ? -0.813 -30.703 -12.664 1 98.56 172 GLY A CA 1
ATOM 1272 C C . GLY A 1 172 ? -1.285 -30.906 -11.234 1 98.56 172 GLY A C 1
ATOM 1273 O O . GLY A 1 172 ? -1.257 -32.031 -10.727 1 98.56 172 GLY A O 1
ATOM 1274 N N . ILE A 1 173 ? -1.684 -29.891 -10.594 1 98.88 173 ILE A N 1
ATOM 1275 C CA . ILE A 1 173 ? -2.277 -29.953 -9.258 1 98.88 173 ILE A CA 1
ATOM 1276 C C . ILE A 1 173 ? -3.791 -29.781 -9.359 1 98.88 173 ILE A C 1
ATOM 1278 O O . ILE A 1 173 ? -4.551 -30.578 -8.797 1 98.88 173 ILE A O 1
ATOM 1282 N N . VAL A 1 174 ? -4.234 -28.844 -10.172 1 98.88 174 VAL A N 1
ATOM 1283 C CA . VAL A 1 174 ? -5.629 -28.422 -10.227 1 98.88 174 VAL A CA 1
ATOM 1284 C C . VAL A 1 174 ? -6.492 -29.531 -10.805 1 98.88 174 VAL A C 1
ATOM 1286 O O . VAL A 1 174 ? -7.535 -29.875 -10.234 1 98.88 174 VAL A O 1
ATOM 1289 N N . LEU A 1 175 ? -6.07 -30.125 -11.891 1 98.75 175 LEU A N 1
ATOM 1290 C CA . LEU A 1 175 ? -6.918 -31.094 -12.578 1 98.75 175 LEU A CA 1
ATOM 1291 C C . LEU A 1 175 ? -7.117 -32.344 -11.727 1 98.75 175 LEU A C 1
ATOM 1293 O O . LEU A 1 175 ? -8.25 -32.812 -11.547 1 98.75 175 LEU A O 1
ATOM 1297 N N . PRO A 1 176 ? -6.043 -32.906 -11.141 1 98.81 176 PRO A N 1
ATOM 1298 C CA . PRO A 1 176 ? -6.262 -34.031 -10.234 1 98.81 176 PRO A CA 1
ATOM 1299 C C . PRO A 1 176 ? -7.145 -33.688 -9.039 1 98.81 176 PRO A C 1
ATOM 1301 O O . PRO A 1 176 ? -7.941 -34.5 -8.586 1 98.81 176 PRO A O 1
ATOM 1304 N N . MET A 1 177 ? -7.016 -32.5 -8.539 1 98.88 177 MET A N 1
ATOM 1305 C CA . MET A 1 177 ? -7.816 -32.125 -7.383 1 98.88 177 MET A CA 1
ATOM 1306 C C . MET A 1 177 ? -9.273 -31.891 -7.773 1 98.88 177 MET A C 1
ATOM 1308 O O . MET A 1 177 ? -10.18 -32.188 -6.992 1 98.88 177 MET A O 1
ATOM 1312 N N . ILE A 1 178 ? -9.508 -31.328 -8.969 1 98.88 178 ILE A N 1
ATOM 1313 C CA . ILE A 1 178 ? -10.875 -31.219 -9.469 1 98.88 178 ILE A CA 1
ATOM 1314 C C . ILE A 1 178 ? -11.484 -32.625 -9.594 1 98.88 178 ILE A C 1
ATOM 1316 O O . ILE A 1 178 ? -12.617 -32.844 -9.156 1 98.88 178 ILE A O 1
ATOM 1320 N N . ASP A 1 179 ? -10.727 -33.531 -10.211 1 98.81 179 ASP A N 1
ATOM 1321 C CA . ASP A 1 179 ? -11.188 -34.906 -10.391 1 98.81 179 ASP A CA 1
ATOM 1322 C C . ASP A 1 179 ? -11.523 -35.531 -9.047 1 98.81 179 ASP A C 1
ATOM 1324 O O . ASP A 1 179 ? -12.57 -36.156 -8.898 1 98.81 179 ASP A O 1
ATOM 1328 N N . THR A 1 180 ? -10.68 -35.375 -8.102 1 98.88 180 THR A N 1
ATOM 1329 C CA . THR A 1 180 ? -10.898 -35.906 -6.758 1 98.88 180 THR A CA 1
ATOM 1330 C C . THR A 1 180 ? -12.156 -35.312 -6.133 1 98.88 180 THR A C 1
ATOM 1332 O O . THR A 1 180 ? -13 -36.031 -5.605 1 98.88 180 THR A O 1
ATOM 1335 N N . PHE A 1 181 ? -12.266 -33.969 -6.184 1 98.88 181 PHE A N 1
ATOM 1336 C CA . PHE A 1 181 ? -13.406 -33.281 -5.609 1 98.88 181 PHE A CA 1
ATOM 1337 C C . PHE A 1 181 ? -14.711 -33.781 -6.203 1 98.88 181 PHE A C 1
ATOM 1339 O O . PHE A 1 181 ? -15.656 -34.094 -5.469 1 98.88 181 PHE A O 1
ATOM 1346 N N . GLU A 1 182 ? -14.734 -33.906 -7.5 1 98.44 182 GLU A N 1
ATOM 1347 C CA . GLU A 1 182 ? -15.953 -34.281 -8.203 1 98.44 182 GLU A CA 1
ATOM 1348 C C . GLU A 1 182 ? -16.359 -35.719 -7.91 1 98.44 182 GLU A C 1
ATOM 1350 O O . GLU A 1 182 ? -17.516 -36.094 -8.055 1 98.44 182 GLU A O 1
ATOM 1355 N N . LYS A 1 183 ? -15.438 -36.531 -7.453 1 98.38 183 LYS A N 1
ATOM 1356 C CA . LYS A 1 183 ? -15.711 -37.938 -7.18 1 98.38 183 LYS A CA 1
ATOM 1357 C C . LYS A 1 183 ? -16.172 -38.125 -5.734 1 98.38 183 LYS A C 1
ATOM 1359 O O . LYS A 1 183 ? -16.703 -39.188 -5.387 1 98.38 183 LYS A O 1
ATOM 1364 N N . LEU A 1 184 ? -15.984 -37.156 -4.934 1 98.56 184 LEU A N 1
ATOM 1365 C CA . LEU A 1 184 ? -16.406 -37.25 -3.541 1 98.56 184 LEU A CA 1
ATOM 1366 C C . LEU A 1 184 ? -17.906 -37.031 -3.406 1 98.56 184 LEU A C 1
ATOM 1368 O O . LEU A 1 184 ? -18.5 -36.312 -4.195 1 98.56 184 LEU A O 1
ATOM 1372 N N . ASP A 1 185 ? -18.516 -37.656 -2.4 1 97.75 185 ASP A N 1
ATOM 1373 C CA . ASP A 1 185 ? -19.953 -37.5 -2.145 1 97.75 185 ASP A CA 1
ATOM 1374 C C . ASP A 1 185 ? -20.281 -36.094 -1.662 1 97.75 185 ASP A C 1
ATOM 1376 O O . ASP A 1 185 ? -19.516 -35.5 -0.887 1 97.75 185 ASP A O 1
ATOM 1380 N N . GLY A 1 186 ? -21.312 -35.562 -2.152 1 98.19 186 GLY A N 1
ATOM 1381 C CA . GLY A 1 186 ? -21.844 -34.312 -1.63 1 98.19 186 GLY A CA 1
ATOM 1382 C C . GLY A 1 186 ? -21.188 -33.094 -2.23 1 98.19 186 GLY A C 1
ATOM 1383 O O . GLY A 1 186 ? -21.328 -31.969 -1.702 1 98.19 186 GLY A O 1
ATOM 1384 N N . THR A 1 187 ? -20.484 -33.312 -3.299 1 98.81 187 THR A N 1
ATOM 1385 C CA . THR A 1 187 ? -19.766 -32.188 -3.885 1 98.81 187 THR A CA 1
ATOM 1386 C C . THR A 1 187 ? -20.484 -31.688 -5.141 1 98.81 187 THR A C 1
ATOM 1388 O O . THR A 1 187 ? -21.078 -32.469 -5.871 1 98.81 187 THR A O 1
ATOM 1391 N N . THR A 1 188 ? -20.5 -30.375 -5.375 1 98.81 188 THR A N 1
ATOM 1392 C CA . THR A 1 188 ? -21.078 -29.719 -6.539 1 98.81 188 THR A CA 1
ATOM 1393 C C . THR A 1 188 ? -20.172 -28.625 -7.066 1 98.81 188 THR A C 1
ATOM 1395 O O . THR A 1 188 ? -19.531 -27.906 -6.285 1 98.81 188 THR A O 1
ATOM 1398 N N . VAL A 1 189 ? -20.062 -28.547 -8.359 1 98.81 189 VAL A N 1
ATOM 1399 C CA . VAL A 1 189 ? -19.375 -27.438 -9.008 1 98.81 189 VAL A CA 1
ATOM 1400 C C . VAL A 1 189 ? -20.359 -26.641 -9.852 1 98.81 189 VAL A C 1
ATOM 1402 O O . VAL A 1 189 ? -21.078 -27.203 -10.688 1 98.81 189 VAL A O 1
ATOM 1405 N N . LYS A 1 190 ? -20.422 -25.359 -9.602 1 98.81 190 LYS A N 1
ATOM 1406 C CA . LYS A 1 190 ? -21.234 -24.484 -10.43 1 98.81 190 LYS A CA 1
ATOM 1407 C C . LYS A 1 190 ? -20.375 -23.484 -11.203 1 98.81 190 LYS A C 1
ATOM 1409 O O . LYS A 1 190 ? -19.891 -22.5 -10.641 1 98.81 190 LYS A O 1
ATOM 1414 N N . LYS A 1 191 ? -20.234 -23.703 -12.484 1 98.69 191 LYS A N 1
ATOM 1415 C CA . LYS A 1 191 ? -19.578 -22.734 -13.375 1 98.69 191 LYS A CA 1
ATOM 1416 C C . LYS A 1 191 ? -20.562 -21.672 -13.836 1 98.69 191 LYS A C 1
ATOM 1418 O O . LYS A 1 191 ? -21.766 -21.766 -13.578 1 98.69 191 LYS A O 1
ATOM 1423 N N . ARG A 1 192 ? -20 -20.609 -14.438 1 98.75 192 ARG A N 1
ATOM 1424 C CA . ARG A 1 192 ? -20.844 -19.516 -14.906 1 98.75 192 ARG A CA 1
ATOM 1425 C C . ARG A 1 192 ? -21.828 -19.078 -13.828 1 98.75 192 ARG A C 1
ATOM 1427 O O . ARG A 1 192 ? -23.016 -18.922 -14.094 1 98.75 192 ARG A O 1
ATOM 1434 N N . THR A 1 193 ? -21.359 -19 -12.633 1 98.88 193 THR A N 1
ATOM 1435 C CA . THR A 1 193 ? -22.094 -18.578 -11.445 1 98.88 193 THR A CA 1
ATOM 1436 C C . THR A 1 193 ? -21.312 -17.5 -10.688 1 98.88 193 THR A C 1
ATOM 1438 O O . THR A 1 193 ? -20.234 -17.781 -10.164 1 98.88 193 THR A O 1
ATOM 1441 N N . LYS A 1 194 ? -21.844 -16.328 -10.648 1 98.62 194 LYS A N 1
ATOM 1442 C CA . LYS A 1 194 ? -21.188 -15.172 -10.07 1 98.62 194 LYS A CA 1
ATOM 1443 C C . LYS A 1 194 ? -21.656 -14.914 -8.648 1 98.62 194 LYS A C 1
ATOM 1445 O O . LYS A 1 194 ? -22.859 -14.812 -8.398 1 98.62 194 LYS A O 1
ATOM 1450 N N . PHE A 1 195 ? -20.719 -14.914 -7.645 1 98.62 195 PHE A N 1
ATOM 1451 C CA . PHE A 1 195 ? -21 -14.461 -6.289 1 98.62 195 PHE A CA 1
ATOM 1452 C C . PHE A 1 195 ? -21.266 -12.961 -6.266 1 98.62 195 PHE A C 1
ATOM 1454 O O . PHE A 1 195 ? -20.453 -12.172 -6.766 1 98.62 195 PHE A O 1
ATOM 1461 N N . ASP A 1 196 ? -22.359 -12.586 -5.648 1 97.38 196 ASP A N 1
ATOM 1462 C CA . ASP A 1 196 ? -22.719 -11.172 -5.637 1 97.38 196 ASP A CA 1
ATOM 1463 C C . ASP A 1 196 ? -22.672 -10.602 -4.223 1 97.38 196 ASP A C 1
ATOM 1465 O O . ASP A 1 196 ? -22.266 -9.461 -4.02 1 97.38 196 ASP A O 1
ATOM 1469 N N . ASN A 1 197 ? -23.156 -11.406 -3.271 1 97.31 197 ASN A N 1
ATOM 1470 C CA . ASN A 1 197 ? -23.266 -10.844 -1.93 1 97.31 197 ASN A CA 1
ATOM 1471 C C . ASN A 1 197 ? -23.453 -11.938 -0.88 1 97.31 197 ASN A C 1
ATOM 1473 O O . ASN A 1 197 ? -23.625 -13.109 -1.222 1 97.31 197 ASN A O 1
ATOM 1477 N N . PHE A 1 198 ? -23.406 -11.469 0.401 1 98.06 198 PHE A N 1
ATOM 1478 C CA . PHE A 1 198 ? -23.625 -12.344 1.543 1 98.06 198 PHE A CA 1
ATOM 1479 C C . PHE A 1 198 ? -25.062 -12.219 2.057 1 98.06 198 PHE A C 1
ATOM 1481 O O . PHE A 1 198 ? -25.719 -11.211 1.81 1 98.06 198 PHE A O 1
ATOM 1488 N N . VAL A 1 199 ? -25.516 -13.234 2.707 1 97.38 199 VAL A N 1
ATOM 1489 C CA . VAL A 1 199 ? -26.719 -13.188 3.537 1 97.38 199 VAL A CA 1
ATOM 1490 C C . VAL A 1 199 ? -26.328 -13.375 5.004 1 97.38 199 VAL A C 1
ATOM 1492 O O . VAL A 1 199 ? -25.578 -14.289 5.348 1 97.38 199 VAL A O 1
ATOM 1495 N N . PHE A 1 200 ? -26.797 -12.531 5.84 1 96.38 200 PHE A N 1
ATOM 1496 C CA . PHE A 1 200 ? -26.453 -12.555 7.258 1 96.38 200 PHE A CA 1
ATOM 1497 C C . PHE A 1 200 ? -27.656 -12.938 8.102 1 96.38 200 PHE A C 1
ATOM 1499 O O . PHE A 1 200 ? -28.812 -12.727 7.699 1 96.38 200 PHE A O 1
ATOM 1506 N N . ASP A 1 201 ? -27.391 -13.523 9.266 1 95.5 201 ASP A N 1
ATOM 1507 C CA . ASP A 1 201 ? -28.453 -13.641 10.258 1 95.5 201 ASP A CA 1
ATOM 1508 C C . ASP A 1 201 ? -28.484 -12.43 11.18 1 95.5 201 ASP A C 1
ATOM 1510 O O . ASP A 1 201 ? -27.75 -11.469 10.977 1 95.5 201 ASP A O 1
ATOM 1514 N N . ASP A 1 202 ? -29.312 -12.445 12.117 1 90.88 202 ASP A N 1
ATOM 1515 C CA . ASP A 1 202 ? -29.547 -11.289 12.977 1 90.88 202 ASP A CA 1
ATOM 1516 C C . ASP A 1 202 ? -28.344 -11.031 13.883 1 90.88 202 ASP A C 1
ATOM 1518 O O . ASP A 1 202 ? -28.188 -9.93 14.414 1 90.88 202 ASP A O 1
ATOM 1522 N N . LYS A 1 203 ? -27.547 -12.039 14.023 1 91.38 203 LYS A N 1
ATOM 1523 C CA . LYS A 1 203 ? -26.391 -11.906 14.914 1 91.38 203 LYS A CA 1
ATOM 1524 C C . LYS A 1 203 ? -25.141 -11.523 14.141 1 91.38 203 LYS A C 1
ATOM 1526 O O . LYS A 1 203 ? -24.062 -11.359 14.727 1 91.38 203 LYS A O 1
ATOM 1531 N N . GLY A 1 204 ? -25.25 -11.391 12.836 1 92.62 204 GLY A N 1
ATOM 1532 C CA . GLY A 1 204 ? -24.141 -10.938 12.031 1 92.62 204 GLY A CA 1
ATOM 1533 C C . GLY A 1 204 ? -23.312 -12.078 11.461 1 92.62 204 GLY A C 1
ATOM 1534 O O . GLY A 1 204 ? -22.219 -11.852 10.914 1 92.62 204 GLY A O 1
ATOM 1535 N N . ALA A 1 205 ? -23.859 -13.258 11.594 1 97.06 205 ALA A N 1
ATOM 1536 C CA .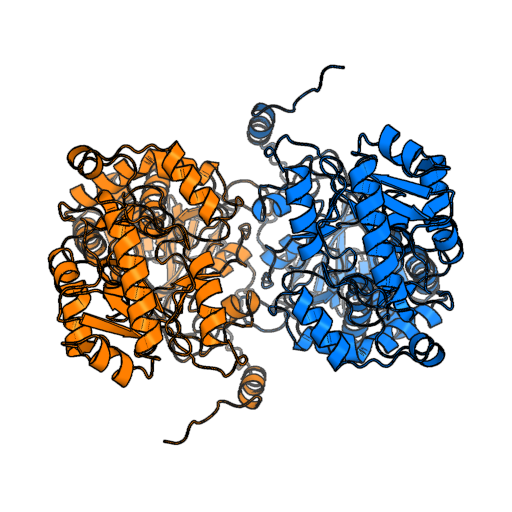 ALA A 1 205 ? -23.172 -14.406 11 1 97.06 205 ALA A CA 1
ATOM 1537 C C . ALA A 1 205 ? -23.531 -14.555 9.523 1 97.06 205 ALA A C 1
ATOM 1539 O O . ALA A 1 205 ? -24.672 -14.336 9.133 1 97.06 205 ALA A O 1
ATOM 1540 N N . VAL A 1 206 ? -22.594 -14.898 8.758 1 98.25 206 VAL A N 1
ATOM 1541 C CA . VAL A 1 206 ? -22.859 -15.227 7.363 1 98.25 206 VAL A CA 1
ATOM 1542 C C . VAL A 1 206 ? -23.578 -16.578 7.273 1 98.25 206 VAL A C 1
ATOM 1544 O O . VAL A 1 206 ? -23.062 -17.578 7.766 1 98.25 206 VAL A O 1
ATOM 1547 N N . VAL A 1 207 ? -24.734 -16.609 6.547 1 98.44 207 VAL A N 1
ATOM 1548 C CA . VAL A 1 207 ? -25.516 -17.844 6.531 1 98.44 207 VAL A CA 1
ATOM 1549 C C . VAL A 1 207 ? -25.797 -18.266 5.09 1 98.44 207 VAL A C 1
ATOM 1551 O O . VAL A 1 207 ? -26.469 -19.266 4.852 1 98.44 207 VAL A O 1
ATOM 1554 N N . GLY A 1 208 ? -25.328 -17.516 4.156 1 98.62 208 GLY A N 1
ATOM 1555 C CA . GLY A 1 208 ? -25.5 -17.844 2.752 1 98.62 208 GLY A CA 1
ATOM 1556 C C . GLY A 1 208 ? -24.984 -16.766 1.815 1 98.62 208 GLY A C 1
ATOM 1557 O O . GLY A 1 208 ? -24.312 -15.828 2.25 1 98.62 208 GLY A O 1
ATOM 1558 N N . VAL A 1 209 ? -25.219 -17.016 0.531 1 98.69 209 VAL A N 1
ATOM 1559 C CA . VAL A 1 209 ? -24.734 -16.078 -0.48 1 98.69 209 VAL A CA 1
ATOM 1560 C C . VAL A 1 209 ? -25.812 -15.859 -1.532 1 98.69 209 VAL A C 1
ATOM 1562 O O . VAL A 1 209 ? -26.719 -16.672 -1.684 1 98.69 209 VAL A O 1
ATOM 1565 N N . ILE A 1 210 ? -25.719 -14.734 -2.137 1 98.38 210 ILE A N 1
ATOM 1566 C CA . ILE A 1 210 ? -26.469 -14.414 -3.348 1 98.38 210 ILE A CA 1
ATOM 1567 C C . ILE A 1 210 ? -25.562 -14.594 -4.57 1 98.38 210 ILE A C 1
ATOM 1569 O O . ILE A 1 210 ? -24.438 -14.102 -4.594 1 98.38 210 ILE A O 1
ATOM 1573 N N . VAL A 1 211 ? -26.031 -15.367 -5.527 1 98.62 211 VAL A N 1
ATOM 1574 C CA . VAL A 1 211 ? -25.25 -15.602 -6.738 1 98.62 211 VAL A CA 1
ATOM 1575 C C . VAL A 1 211 ? -26.125 -15.336 -7.969 1 98.62 211 VAL A C 1
ATOM 1577 O O . VAL A 1 211 ? -27.344 -15.195 -7.859 1 98.62 211 VAL A O 1
ATOM 1580 N N . ARG A 1 212 ? -25.562 -15.195 -9.117 1 98.5 212 ARG A N 1
ATOM 1581 C CA . ARG A 1 212 ? -26.219 -15.211 -10.422 1 98.5 212 ARG A CA 1
ATOM 1582 C C . ARG A 1 212 ? -25.734 -16.375 -11.266 1 98.5 212 ARG A C 1
ATOM 1584 O O . ARG A 1 212 ? -24.562 -16.438 -11.633 1 98.5 212 ARG A O 1
ATOM 1591 N N . GLU A 1 213 ? -26.547 -17.281 -11.555 1 98.75 213 GLU A N 1
ATOM 1592 C CA . GLU A 1 213 ? -26.234 -18.406 -12.43 1 98.75 213 GLU A CA 1
ATOM 1593 C C . GLU A 1 213 ? -26.375 -18.016 -13.898 1 98.75 213 GLU A C 1
ATOM 1595 O O . GLU A 1 213 ? -26.891 -16.953 -14.219 1 98.75 213 GLU A O 1
ATOM 1600 N N . ASN A 1 214 ? -25.906 -18.812 -14.836 1 98.5 214 ASN A N 1
ATOM 1601 C CA . ASN A 1 214 ? -25.875 -18.516 -16.266 1 98.5 214 ASN A CA 1
ATOM 1602 C C . ASN A 1 214 ? -25.188 -17.172 -16.547 1 98.5 214 ASN A C 1
ATOM 1604 O O . ASN A 1 214 ? -25.656 -16.406 -17.375 1 98.5 214 ASN A O 1
ATOM 1608 N N . TYR A 1 215 ? -24.219 -16.938 -15.734 1 98.44 215 TYR A N 1
ATOM 1609 C CA . TYR A 1 215 ? -23.438 -15.711 -15.844 1 98.44 215 TYR A CA 1
ATOM 1610 C C . TYR A 1 215 ? -22.438 -15.812 -16.984 1 98.44 215 TYR A C 1
ATOM 1612 O O . TYR A 1 215 ? -21.797 -16.859 -17.172 1 98.44 215 TYR A O 1
ATOM 1620 N N . LYS A 1 216 ? -22.312 -14.797 -17.781 1 98.19 216 LYS A N 1
ATOM 1621 C CA . LYS A 1 216 ? -21.312 -14.703 -18.844 1 98.19 216 LYS A CA 1
ATOM 1622 C C . LYS A 1 216 ? -20.375 -13.523 -18.625 1 98.19 216 LYS A C 1
ATOM 1624 O O . LYS A 1 216 ? -20.703 -12.391 -18.969 1 98.19 216 LYS A O 1
ATOM 1629 N N . PHE A 1 217 ? -19.234 -13.883 -18.109 1 98.12 217 PHE A N 1
ATOM 1630 C CA . PHE A 1 217 ? -18.219 -12.867 -17.875 1 98.12 217 PHE A CA 1
ATOM 1631 C C . PHE A 1 217 ? -17.875 -12.133 -19.172 1 98.12 217 PHE A C 1
ATOM 1633 O O . PHE A 1 217 ? -17.75 -12.75 -20.219 1 98.12 217 PHE A O 1
ATOM 1640 N N . ASP A 1 218 ? -17.688 -10.773 -19.094 1 97.38 218 ASP A N 1
ATOM 1641 C CA . ASP A 1 218 ? -17.328 -9.953 -20.25 1 97.38 218 ASP A CA 1
ATOM 1642 C C . ASP A 1 218 ? -16.062 -9.141 -19.969 1 97.38 218 ASP A C 1
ATOM 1644 O O . ASP A 1 218 ? -16.125 -8.078 -19.359 1 97.38 218 ASP A O 1
ATOM 1648 N N . GLY A 1 219 ? -14.922 -9.609 -20.516 1 93.62 219 GLY A N 1
ATOM 1649 C CA . GLY A 1 219 ? -13.625 -8.992 -20.312 1 93.62 219 GLY A CA 1
ATOM 1650 C C . GLY A 1 219 ? -13.445 -7.695 -21.078 1 93.62 219 GLY A C 1
ATOM 1651 O O . GLY A 1 219 ? -12.484 -6.961 -20.859 1 93.62 219 GLY A O 1
ATOM 1652 N N . ASN A 1 220 ? -14.406 -7.336 -21.906 1 93.81 220 ASN A N 1
ATOM 1653 C CA . ASN A 1 220 ? -14.32 -6.117 -22.703 1 93.81 220 ASN A CA 1
ATOM 1654 C C . ASN A 1 220 ? -14.844 -4.906 -21.938 1 93.81 220 ASN A C 1
ATOM 1656 O O . ASN A 1 220 ? -14.57 -3.764 -22.312 1 93.81 220 ASN A O 1
ATOM 1660 N N . LEU A 1 221 ? -15.523 -5.152 -20.875 1 96 221 LEU A N 1
ATOM 1661 C CA . LEU A 1 221 ? -16.047 -4.07 -20.047 1 96 221 LEU A CA 1
ATOM 1662 C C . LEU A 1 221 ? -14.938 -3.475 -19.172 1 96 221 LEU A C 1
ATOM 1664 O O . LEU A 1 221 ? -13.938 -4.141 -18.891 1 96 221 LEU A O 1
ATOM 1668 N N . MET A 1 222 ? -15.047 -2.182 -18.812 1 95.81 222 MET A N 1
ATOM 1669 C CA . MET A 1 222 ? -14.133 -1.588 -17.844 1 95.81 222 MET A CA 1
ATOM 1670 C C . MET A 1 222 ? -14.188 -2.33 -16.516 1 95.81 222 MET A C 1
ATOM 1672 O O . MET A 1 222 ? -13.156 -2.578 -15.891 1 95.81 222 MET A O 1
ATOM 1676 N N . SER A 1 223 ? -15.406 -2.637 -16.188 1 96.81 223 SER A N 1
ATOM 1677 C CA . SER A 1 223 ? -15.625 -3.465 -15 1 96.81 223 SER A CA 1
ATOM 1678 C C . SER A 1 223 ? -16.812 -4.41 -15.203 1 96.81 223 SER A C 1
ATOM 1680 O O . SER A 1 223 ? -17.969 -3.986 -15.164 1 96.81 223 SER A O 1
ATOM 1682 N N . ASP A 1 224 ? -16.5 -5.676 -15.398 1 97.75 224 ASP A N 1
ATOM 1683 C CA . ASP A 1 224 ? -17.562 -6.684 -15.477 1 97.75 224 ASP A CA 1
ATOM 1684 C C . ASP A 1 224 ? -18.406 -6.699 -14.203 1 97.75 224 ASP A C 1
ATOM 1686 O O . ASP A 1 224 ? -19.625 -6.773 -14.266 1 97.75 224 ASP A O 1
ATOM 1690 N N . ASP A 1 225 ? -17.766 -6.508 -13.039 1 96.25 225 ASP A N 1
ATOM 1691 C CA . ASP A 1 225 ? -18.422 -6.562 -11.742 1 96.25 225 ASP A CA 1
ATOM 1692 C C . ASP A 1 225 ? -19.469 -5.453 -11.602 1 96.25 225 ASP A C 1
ATOM 1694 O O . ASP A 1 225 ? -20.5 -5.645 -10.961 1 96.25 225 ASP A O 1
ATOM 1698 N N . VAL A 1 226 ? -19.203 -4.301 -12.242 1 95.69 226 VAL A N 1
ATOM 1699 C CA . VAL A 1 226 ? -20.062 -3.137 -12.078 1 95.69 226 VAL A CA 1
ATOM 1700 C C . VAL A 1 226 ? -21.109 -3.104 -13.195 1 95.69 226 VAL A C 1
ATOM 1702 O O . VAL A 1 226 ? -22.281 -2.84 -12.945 1 95.69 226 VAL A O 1
ATOM 1705 N N . GLU A 1 227 ? -20.734 -3.484 -14.414 1 97.38 227 GLU A N 1
ATOM 1706 C CA . GLU A 1 227 ? -21.516 -3.176 -15.609 1 97.38 227 GLU A CA 1
ATOM 1707 C C . GLU A 1 227 ? -22.344 -4.379 -16.047 1 97.38 227 GLU A C 1
ATOM 1709 O O . GLU A 1 227 ? -23.375 -4.219 -16.719 1 97.38 227 GLU A O 1
ATOM 1714 N N . ASN A 1 228 ? -21.906 -5.598 -15.734 1 97.62 228 ASN A N 1
ATOM 1715 C CA . ASN A 1 228 ? -22.578 -6.809 -16.188 1 97.62 228 ASN A CA 1
ATOM 1716 C C . ASN A 1 228 ? -23.797 -7.141 -15.32 1 97.62 228 ASN A C 1
ATOM 1718 O O . ASN A 1 228 ? -23.641 -7.445 -14.133 1 97.62 228 ASN A O 1
ATOM 1722 N N . LYS A 1 229 ? -24.969 -7.117 -15.914 1 95.12 229 LYS A N 1
ATOM 1723 C CA . LYS A 1 229 ? -26.188 -7.363 -15.164 1 95.12 229 LYS A CA 1
ATOM 1724 C C . LYS A 1 229 ? -26.797 -8.711 -15.539 1 95.12 229 LYS A C 1
ATOM 1726 O O . LYS A 1 229 ? -27.938 -9.016 -15.141 1 95.12 229 LYS A O 1
ATOM 1731 N N . GLY A 1 230 ? -26.062 -9.469 -16.203 1 97.19 230 GLY A N 1
ATOM 1732 C CA . GLY A 1 230 ? -26.578 -10.742 -16.688 1 97.19 230 GLY A CA 1
ATOM 1733 C C . GLY A 1 230 ? -26.594 -11.812 -15.602 1 97.19 230 GLY A C 1
ATOM 1734 O O . GLY A 1 230 ? -26.016 -11.633 -14.531 1 97.19 230 GLY A O 1
ATOM 1735 N N . GLY A 1 231 ? -27.344 -12.977 -15.883 1 98.12 231 GLY A N 1
ATOM 1736 C CA . GLY A 1 231 ? -27.453 -14.125 -15 1 98.12 231 GLY A CA 1
ATOM 1737 C C . GLY A 1 231 ? -28.75 -14.156 -14.219 1 98.12 231 GLY A C 1
ATOM 1738 O O . GLY A 1 231 ? -29.531 -13.203 -14.258 1 98.12 231 GLY A O 1
ATOM 1739 N N . ASP A 1 232 ? -29.047 -15.281 -13.539 1 98.31 232 ASP A N 1
ATOM 1740 C CA . ASP A 1 232 ? -30.25 -15.508 -12.75 1 98.31 232 ASP A CA 1
ATOM 1741 C C . ASP A 1 232 ? -29.938 -15.531 -11.258 1 98.31 232 ASP A C 1
ATOM 1743 O O . ASP A 1 232 ? -29.172 -16.391 -10.797 1 98.31 232 ASP A O 1
ATOM 1747 N N . THR A 1 233 ? -30.594 -14.688 -10.523 1 97.81 233 THR A N 1
ATOM 1748 C CA . THR A 1 233 ? -30.312 -14.578 -9.094 1 97.81 233 THR A CA 1
ATOM 1749 C C . THR A 1 233 ? -30.766 -15.836 -8.359 1 97.81 233 THR A C 1
ATOM 1751 O O . THR A 1 233 ? -31.875 -16.328 -8.594 1 97.81 233 THR A O 1
ATOM 1754 N N . LYS A 1 234 ? -29.938 -16.344 -7.578 1 98.44 234 LYS A N 1
ATOM 1755 C CA . LYS A 1 234 ? -30.203 -17.469 -6.703 1 98.44 234 LYS A CA 1
ATOM 1756 C C . LYS A 1 234 ? -29.672 -17.219 -5.297 1 98.44 234 LYS A C 1
ATOM 1758 O O . LYS A 1 234 ? -28.734 -16.453 -5.113 1 98.44 234 LYS A O 1
ATOM 1763 N N . TYR A 1 235 ? -30.328 -17.781 -4.332 1 98.5 235 TYR A N 1
ATOM 1764 C CA . TYR A 1 235 ? -29.922 -17.734 -2.934 1 98.5 235 TYR A CA 1
ATOM 1765 C C . TYR A 1 235 ? -29.484 -19.109 -2.445 1 98.5 235 TYR A C 1
ATOM 1767 O O . TYR A 1 235 ? -30.25 -20.062 -2.486 1 98.5 235 TYR A O 1
ATOM 1775 N N . ILE A 1 236 ? -28.203 -19.203 -1.986 1 98.88 236 ILE A N 1
ATOM 1776 C CA . ILE A 1 236 ? -27.656 -20.469 -1.531 1 98.88 236 ILE A CA 1
ATOM 1777 C C . ILE A 1 236 ? -27.344 -20.391 -0.039 1 98.88 236 ILE A C 1
ATOM 1779 O O . ILE A 1 236 ? -26.547 -19.547 0.393 1 98.88 236 ILE A O 1
ATOM 1783 N N . LYS A 1 237 ? -27.922 -21.25 0.734 1 98.75 237 LYS A N 1
ATOM 1784 C CA . LYS A 1 237 ? -27.672 -21.312 2.172 1 98.75 237 LYS A CA 1
ATOM 1785 C C . LYS A 1 237 ? -26.375 -22.031 2.473 1 98.75 237 LYS A C 1
ATOM 1787 O O . LYS A 1 237 ? -26.047 -23.031 1.835 1 98.75 237 LYS A O 1
ATOM 1792 N N . ALA A 1 238 ? -25.594 -21.547 3.334 1 98.88 238 ALA A N 1
ATOM 1793 C CA . ALA A 1 238 ? -24.422 -22.172 3.908 1 98.88 238 ALA A CA 1
ATOM 1794 C C . ALA A 1 238 ? -24.641 -22.516 5.383 1 98.88 238 ALA A C 1
ATOM 1796 O O . ALA A 1 238 ? -24.578 -21.625 6.238 1 98.88 238 ALA A O 1
ATOM 1797 N N . LYS A 1 239 ? -24.734 -23.734 5.691 1 98.56 239 LYS A N 1
ATOM 1798 C CA . LYS A 1 239 ? -25.109 -24.141 7.043 1 98.56 239 LYS A CA 1
ATOM 1799 C C . LYS A 1 239 ? -23.938 -23.938 8.016 1 98.56 239 LYS A C 1
ATOM 1801 O O . LYS A 1 239 ? -24.156 -23.641 9.195 1 98.56 239 LYS A O 1
ATOM 1806 N N . LYS A 1 240 ? -22.734 -24.094 7.488 1 98.75 240 LYS A N 1
ATOM 1807 C CA . LYS A 1 240 ? -21.578 -24.016 8.367 1 98.75 240 LYS A CA 1
ATOM 1808 C C . LYS A 1 240 ? -20.703 -22.812 8.031 1 98.75 240 LYS A C 1
ATOM 1810 O O . LYS A 1 240 ? -20.25 -22.094 8.922 1 98.75 240 LYS A O 1
ATOM 1815 N N . ALA A 1 241 ? -20.438 -22.594 6.711 1 98.88 241 ALA A N 1
ATOM 1816 C CA . ALA A 1 241 ? -19.453 -21.562 6.406 1 98.88 241 ALA A CA 1
ATOM 1817 C C . ALA A 1 241 ? -19.547 -21.125 4.945 1 98.88 241 ALA A C 1
ATOM 1819 O O . ALA A 1 241 ? -19.953 -21.906 4.086 1 98.88 241 ALA A O 1
ATOM 1820 N N . VAL A 1 242 ? -19.234 -19.906 4.723 1 98.94 242 VAL A N 1
ATOM 1821 C CA . VAL A 1 242 ? -18.828 -19.391 3.418 1 98.94 242 VAL A CA 1
ATOM 1822 C C . VAL A 1 242 ? -17.328 -19.141 3.4 1 98.94 242 VAL A C 1
ATOM 1824 O O . VAL A 1 242 ? -16.766 -18.594 4.352 1 98.94 242 VAL A O 1
ATOM 1827 N N . MET A 1 243 ? -16.656 -19.594 2.365 1 98.94 243 MET A N 1
ATOM 1828 C CA . MET A 1 243 ? -15.227 -19.359 2.229 1 98.94 243 MET A CA 1
ATOM 1829 C C . MET A 1 243 ? -14.914 -18.625 0.925 1 98.94 243 MET A C 1
ATOM 1831 O O . MET A 1 243 ? -15.344 -19.062 -0.148 1 98.94 243 MET A O 1
ATOM 1835 N N . LEU A 1 244 ? -14.18 -17.531 1.04 1 98.94 244 LEU A N 1
ATOM 1836 C CA . LEU A 1 244 ? -13.742 -16.766 -0.124 1 98.94 244 LEU A CA 1
ATOM 1837 C C . LEU A 1 244 ? -12.375 -17.234 -0.606 1 98.94 244 LEU A C 1
ATOM 1839 O O . LEU A 1 244 ? -11.406 -17.203 0.148 1 98.94 244 LEU A O 1
ATOM 1843 N N . ALA A 1 245 ? -12.25 -17.672 -1.779 1 98.88 245 ALA A N 1
ATOM 1844 C CA . ALA A 1 245 ? -11.039 -18.109 -2.479 1 98.88 245 ALA A CA 1
ATOM 1845 C C . ALA A 1 245 ? -11.047 -17.641 -3.932 1 98.88 245 ALA A C 1
ATOM 1847 O O . ALA A 1 245 ? -10.766 -18.422 -4.844 1 98.88 245 ALA A O 1
ATOM 1848 N N . ALA A 1 246 ? -11.352 -16.359 -4.121 1 98.5 246 ALA A N 1
ATOM 1849 C CA . ALA A 1 246 ? -11.703 -15.82 -5.434 1 98.5 246 ALA A CA 1
ATOM 1850 C C . ALA A 1 246 ? -10.492 -15.18 -6.105 1 98.5 246 ALA A C 1
ATOM 1852 O O . ALA A 1 246 ? -10.625 -14.531 -7.145 1 98.5 246 ALA A O 1
ATOM 1853 N N . GLY A 1 247 ? -9.297 -15.312 -5.523 1 98.38 247 GLY A N 1
ATOM 1854 C CA . GLY A 1 247 ? -8.094 -14.805 -6.16 1 98.38 247 GLY A CA 1
ATOM 1855 C C . GLY A 1 247 ? -7.902 -13.312 -5.965 1 98.38 247 GLY A C 1
ATOM 1856 O O . GLY A 1 247 ? -8.586 -12.695 -5.148 1 98.38 247 GLY A O 1
ATOM 1857 N N . GLY A 1 248 ? -6.906 -12.734 -6.68 1 98.38 248 GLY A N 1
ATOM 1858 C CA . GLY A 1 248 ? -6.551 -11.328 -6.547 1 98.38 248 GLY A CA 1
ATOM 1859 C C . GLY A 1 248 ? -7.258 -10.438 -7.551 1 98.38 248 GLY A C 1
ATOM 1860 O O . GLY A 1 248 ? -8.336 -10.781 -8.047 1 98.38 248 GLY A O 1
ATOM 1861 N N . PHE A 1 249 ? -6.668 -9.234 -7.816 1 98.69 249 PHE A N 1
ATOM 1862 C CA . PHE A 1 249 ? -7.398 -8.25 -8.602 1 98.69 249 PHE A CA 1
ATOM 1863 C C . PHE A 1 249 ? -6.504 -7.652 -9.688 1 98.69 249 PHE A C 1
ATOM 1865 O O . PHE A 1 249 ? -6.684 -6.5 -10.086 1 98.69 249 PHE A O 1
ATOM 1872 N N . CYS A 1 250 ? -5.578 -8.391 -10.18 1 98.31 250 CYS A N 1
ATOM 1873 C CA . CYS A 1 250 ? -4.621 -7.918 -11.18 1 98.31 250 CYS A CA 1
ATOM 1874 C C . CYS A 1 250 ? -5.332 -7.48 -12.453 1 98.31 250 CYS A C 1
ATOM 1876 O O . CYS A 1 250 ? -4.82 -6.645 -13.203 1 98.31 250 CYS A O 1
ATOM 1878 N N . ARG A 1 251 ? -6.512 -8.07 -12.711 1 98 251 ARG A N 1
ATOM 1879 C CA . ARG A 1 251 ? -7.207 -7.789 -13.961 1 98 251 ARG A CA 1
ATOM 1880 C C . ARG A 1 251 ? -8.391 -6.855 -13.734 1 98 251 ARG A C 1
ATOM 1882 O O . ARG A 1 251 ? -9.195 -6.633 -14.641 1 98 251 ARG A O 1
ATOM 1889 N N . ASP A 1 252 ? -8.547 -6.324 -12.523 1 98.12 252 ASP A N 1
ATOM 1890 C CA . ASP A 1 252 ? -9.57 -5.316 -12.25 1 98.12 252 ASP A CA 1
ATOM 1891 C C . ASP A 1 252 ? -9.094 -3.928 -12.672 1 98.12 252 ASP A C 1
ATOM 1893 O O . ASP A 1 252 ? -8.383 -3.256 -11.922 1 98.12 252 ASP A O 1
ATOM 1897 N N . LYS A 1 253 ? -9.547 -3.482 -13.758 1 97.44 253 LYS A N 1
ATOM 1898 C CA . LYS A 1 253 ? -9.008 -2.281 -14.391 1 97.44 253 LYS A CA 1
ATOM 1899 C C . LYS A 1 253 ? -9.203 -1.059 -13.5 1 97.44 253 LYS A C 1
ATOM 1901 O O . LYS A 1 253 ? -8.375 -0.147 -13.492 1 97.44 253 LYS A O 1
ATOM 1906 N N . ILE A 1 254 ? -10.211 -0.996 -12.656 1 97.88 254 ILE A N 1
ATOM 1907 C CA . ILE A 1 254 ? -10.492 0.161 -11.812 1 97.88 254 ILE A CA 1
ATOM 1908 C C . ILE A 1 254 ? -9.672 0.071 -10.523 1 97.88 254 ILE A C 1
ATOM 1910 O O . ILE A 1 254 ? -8.883 0.966 -10.219 1 97.88 254 ILE A O 1
ATOM 1914 N N . PHE A 1 255 ? -9.828 -1.035 -9.844 1 98.56 255 PHE A N 1
ATOM 1915 C CA . PHE A 1 255 ? -9.297 -1.111 -8.484 1 98.56 255 PHE A CA 1
ATOM 1916 C C . PHE A 1 255 ? -7.773 -1.155 -8.508 1 98.56 255 PHE A C 1
ATOM 1918 O O . PHE A 1 255 ? -7.117 -0.537 -7.664 1 98.56 255 PHE A O 1
ATOM 1925 N N . ARG A 1 256 ? -7.152 -1.917 -9.453 1 98.25 256 ARG A N 1
ATOM 1926 C CA . ARG A 1 256 ? -5.691 -1.953 -9.516 1 98.25 256 ARG A CA 1
ATOM 1927 C C . ARG A 1 256 ? -5.121 -0.565 -9.781 1 98.25 256 ARG A C 1
ATOM 1929 O O . ARG A 1 256 ? -4.086 -0.195 -9.227 1 98.25 256 ARG A O 1
ATOM 1936 N N . ARG A 1 257 ? -5.824 0.284 -10.578 1 97.88 257 ARG A N 1
ATOM 1937 C CA . ARG A 1 257 ? -5.355 1.621 -10.93 1 97.88 257 ARG A CA 1
ATOM 1938 C C . ARG A 1 257 ? -5.488 2.576 -9.75 1 97.88 257 ARG A C 1
ATOM 1940 O O . ARG A 1 257 ? -4.703 3.514 -9.609 1 97.88 257 ARG A O 1
ATOM 1947 N N . LEU A 1 258 ? -6.496 2.324 -8.922 1 98.38 258 LEU A N 1
ATOM 1948 C CA . LEU A 1 258 ? -6.656 3.141 -7.723 1 98.38 258 LEU A CA 1
ATOM 1949 C C . LEU A 1 258 ? -5.461 2.979 -6.793 1 98.38 258 LEU A C 1
ATOM 1951 O O . LEU A 1 258 ? -5.098 3.916 -6.078 1 98.38 258 LEU A O 1
ATOM 1955 N N . GLN A 1 259 ? -4.844 1.797 -6.836 1 98.56 259 GLN A N 1
ATOM 1956 C CA . GLN A 1 259 ? -3.693 1.539 -5.977 1 98.56 259 GLN A CA 1
ATOM 1957 C C . GLN A 1 259 ? -2.402 2.023 -6.629 1 98.56 259 GLN A C 1
ATOM 1959 O O . GLN A 1 259 ? -1.536 2.59 -5.961 1 98.56 259 GLN A O 1
ATOM 1964 N N . ASP A 1 260 ? -2.264 1.812 -7.938 1 98.06 260 ASP A N 1
ATOM 1965 C CA . ASP A 1 260 ? -1.101 2.193 -8.734 1 98.06 260 ASP A CA 1
ATOM 1966 C C . ASP A 1 260 ? -1.519 2.689 -10.117 1 98.06 260 ASP A C 1
ATOM 1968 O O . ASP A 1 260 ? -1.637 1.898 -11.055 1 98.06 260 ASP A O 1
ATOM 1972 N N . PRO A 1 261 ? -1.653 4.035 -10.25 1 97.44 261 PRO A N 1
ATOM 1973 C CA . PRO A 1 261 ? -2.16 4.59 -11.508 1 97.44 261 PRO A CA 1
ATOM 1974 C C . PRO A 1 261 ? -1.18 4.418 -12.664 1 97.44 261 PRO A C 1
ATOM 1976 O O . PRO A 1 261 ? -1.532 4.668 -13.82 1 97.44 261 PRO A O 1
ATOM 1979 N N . ARG A 1 262 ? 0.079 3.975 -12.438 1 95.81 262 ARG A N 1
ATOM 1980 C CA . ARG A 1 262 ? 1.01 3.664 -13.523 1 95.81 262 ARG A CA 1
ATOM 1981 C C . ARG A 1 262 ? 0.564 2.424 -14.289 1 95.81 262 ARG A C 1
ATOM 1983 O O . ARG A 1 262 ? 0.976 2.211 -15.43 1 95.81 262 ARG A O 1
ATOM 1990 N N . ILE A 1 263 ? -0.281 1.545 -13.625 1 96.81 263 ILE A N 1
ATOM 1991 C CA . ILE A 1 263 ? -0.897 0.397 -14.281 1 96.81 263 ILE A CA 1
ATOM 1992 C C . ILE A 1 263 ? -2.152 0.843 -15.031 1 96.81 263 ILE A C 1
ATOM 1994 O O . ILE A 1 263 ? -3.219 0.992 -14.438 1 96.81 263 ILE A O 1
ATOM 1998 N N . THR A 1 264 ? -2.092 0.989 -16.297 1 93.69 264 THR A N 1
ATOM 1999 C CA . THR A 1 264 ? -3.201 1.487 -17.094 1 93.69 264 THR A CA 1
ATOM 2000 C C . THR A 1 264 ? -4.164 0.357 -17.453 1 93.69 264 THR A C 1
ATOM 2002 O O . THR A 1 264 ? -3.863 -0.816 -17.219 1 93.69 264 THR A O 1
ATOM 2005 N N . PRO A 1 265 ? -5.285 0.683 -17.969 1 91.12 265 PRO A N 1
ATOM 2006 C CA . PRO A 1 265 ? -6.219 -0.366 -18.391 1 91.12 265 PRO A CA 1
ATOM 2007 C C . PRO A 1 265 ? -5.621 -1.304 -19.438 1 91.12 265 PRO A C 1
ATOM 2009 O O . PRO A 1 265 ? -6.008 -2.473 -19.516 1 91.12 265 PRO A O 1
ATOM 2012 N N . GLU A 1 266 ? -4.633 -0.803 -20.188 1 92 266 GLU A N 1
ATOM 2013 C CA . GLU A 1 266 ? -4.043 -1.574 -21.281 1 92 266 GLU A CA 1
ATOM 2014 C C . GLU A 1 266 ? -2.828 -2.365 -20.812 1 92 266 GLU A C 1
ATOM 2016 O O . GLU A 1 266 ? -2.305 -3.205 -21.547 1 92 266 GLU A O 1
ATOM 2021 N N . THR A 1 267 ? -2.443 -2.088 -19.594 1 94.31 267 THR A N 1
ATOM 2022 C CA . THR A 1 267 ? -1.267 -2.789 -19.094 1 94.31 267 THR A CA 1
ATOM 2023 C C . THR A 1 267 ? -1.51 -4.297 -19.047 1 94.31 267 THR A C 1
ATOM 2025 O O . THR A 1 267 ? -2.504 -4.754 -18.484 1 94.31 267 THR A O 1
ATOM 2028 N N . ASP A 1 268 ? -0.578 -5.051 -19.578 1 94.94 268 ASP A N 1
ATOM 2029 C CA . ASP A 1 268 ? -0.689 -6.504 -19.688 1 94.94 268 ASP A CA 1
ATOM 2030 C C . ASP A 1 268 ? -0.512 -7.164 -18.312 1 94.94 268 ASP A C 1
ATOM 2032 O O . ASP A 1 268 ? 0.03 -6.559 -17.391 1 94.94 268 ASP A O 1
ATOM 2036 N N . SER A 1 269 ? -1.075 -8.336 -18.172 1 97.38 269 SER A N 1
ATOM 2037 C CA . SER A 1 269 ? -1.014 -9.141 -16.953 1 97.38 269 SER A CA 1
ATOM 2038 C C . SER A 1 269 ? -0.9 -10.633 -17.281 1 97.38 269 SER A C 1
ATOM 2040 O O . SER A 1 269 ? -1.422 -11.086 -18.297 1 97.38 269 SER A O 1
ATOM 2042 N N . THR A 1 270 ? -0.232 -11.305 -16.406 1 97.38 270 THR A N 1
ATOM 2043 C CA . THR A 1 270 ? -0.138 -12.75 -16.547 1 97.38 270 THR A CA 1
ATOM 2044 C C . THR A 1 270 ? -1.417 -13.43 -16.078 1 97.38 270 THR A C 1
ATOM 2046 O O . THR A 1 270 ? -1.59 -14.641 -16.25 1 97.38 270 THR A O 1
ATOM 2049 N N . ASN A 1 271 ? -2.348 -12.734 -15.477 1 98.06 271 ASN A N 1
ATOM 2050 C CA . ASN A 1 271 ? -3.561 -13.305 -14.906 1 98.06 271 ASN A CA 1
ATOM 2051 C C . ASN A 1 271 ? -4.629 -13.531 -15.969 1 98.06 271 ASN A C 1
ATOM 2053 O O . ASN A 1 271 ? -4.66 -12.828 -16.984 1 98.06 271 ASN A O 1
ATOM 2057 N N . HIS A 1 272 ? -5.457 -14.516 -15.773 1 96.69 272 HIS A N 1
ATOM 2058 C CA . HIS A 1 272 ? -6.652 -14.664 -16.594 1 96.69 272 HIS A CA 1
ATOM 2059 C C . HIS A 1 272 ? -7.605 -13.492 -16.391 1 96.69 272 HIS A C 1
ATOM 2061 O O . HIS A 1 272 ? -7.562 -12.812 -15.367 1 96.69 272 HIS A O 1
ATOM 2067 N N . PRO A 1 273 ? -8.469 -13.242 -17.312 1 95.94 273 PRO A N 1
ATOM 2068 C CA . PRO A 1 273 ? -9.305 -12.039 -17.281 1 95.94 273 PRO A CA 1
ATOM 2069 C C . PRO A 1 273 ? -10.227 -11.992 -16.062 1 95.94 273 PRO A C 1
ATOM 2071 O O . PRO A 1 273 ? -10.602 -10.906 -15.617 1 95.94 273 PRO A O 1
ATOM 2074 N N . GLY A 1 274 ? -10.562 -13.094 -15.469 1 97.38 274 GLY A N 1
ATOM 2075 C CA . GLY A 1 274 ? -11.539 -13.172 -14.391 1 97.38 274 GLY A CA 1
ATOM 2076 C C . GLY A 1 274 ? -10.961 -12.789 -13.039 1 97.38 274 GLY A C 1
ATOM 2077 O O . GLY A 1 274 ? -11.688 -12.734 -12.047 1 97.38 274 GLY A O 1
ATOM 2078 N N . ALA A 1 275 ? -9.664 -12.445 -12.93 1 98.06 275 ALA A N 1
ATOM 2079 C CA . ALA A 1 275 ? -9.031 -12.062 -11.672 1 98.06 275 ALA A CA 1
ATOM 2080 C C . ALA A 1 275 ? -9.375 -10.633 -11.289 1 98.06 275 ALA A C 1
ATOM 2082 O O . ALA A 1 275 ? -8.508 -9.758 -11.281 1 98.06 275 ALA A O 1
ATOM 2083 N N . THR A 1 276 ? -10.648 -10.398 -10.93 1 98.31 276 THR A N 1
ATOM 2084 C CA . THR A 1 276 ? -11.164 -9.07 -10.617 1 98.31 276 THR A CA 1
ATOM 2085 C C . THR A 1 276 ? -11.5 -8.953 -9.133 1 98.31 276 THR A C 1
ATOM 2087 O O . THR A 1 276 ? -11.492 -9.945 -8.414 1 98.31 276 THR A O 1
ATOM 2090 N N . ALA A 1 277 ? -11.859 -7.789 -8.664 1 98.38 277 ALA A N 1
ATOM 2091 C CA . ALA A 1 277 ? -11.906 -7.465 -7.238 1 98.38 277 ALA A CA 1
ATOM 2092 C C . ALA A 1 277 ? -13.32 -7.641 -6.68 1 98.38 277 ALA A C 1
ATOM 2094 O O . ALA A 1 277 ? -13.57 -7.332 -5.512 1 98.38 277 ALA A O 1
ATOM 2095 N N . GLY A 1 278 ? -14.242 -8.172 -7.418 1 98.06 278 GLY A N 1
ATOM 2096 C CA . GLY A 1 278 ? -15.641 -8.188 -7.027 1 98.06 278 GLY A CA 1
ATOM 2097 C C . GLY A 1 278 ? -15.867 -8.789 -5.652 1 98.06 278 GLY A C 1
ATOM 2098 O O . GLY A 1 278 ? -16.469 -8.156 -4.781 1 98.06 278 GLY A O 1
ATOM 2099 N N . ALA A 1 279 ? -15.391 -10.008 -5.395 1 98.62 279 ALA A N 1
ATOM 2100 C CA . ALA A 1 279 ? -15.586 -10.695 -4.121 1 98.62 279 ALA A CA 1
ATOM 2101 C C . ALA A 1 279 ? -14.867 -9.969 -2.988 1 98.62 279 ALA A C 1
ATOM 2103 O O . ALA A 1 279 ? -15.391 -9.859 -1.881 1 98.62 279 ALA A O 1
ATOM 2104 N N . LEU A 1 280 ? -13.688 -9.484 -3.297 1 98.75 280 LEU A N 1
ATOM 2105 C CA . LEU A 1 280 ? -12.891 -8.75 -2.32 1 98.75 280 LEU A CA 1
ATOM 2106 C C . LEU A 1 280 ? -13.625 -7.5 -1.846 1 98.75 280 LEU A C 1
ATOM 2108 O O . LEU A 1 280 ? -13.766 -7.273 -0.641 1 98.75 280 LEU A O 1
ATOM 2112 N N . LEU A 1 281 ? -14.133 -6.719 -2.789 1 98.38 281 LEU A N 1
ATOM 2113 C CA . LEU A 1 281 ? -14.812 -5.465 -2.467 1 98.38 281 LEU A CA 1
ATOM 2114 C C . LEU A 1 281 ? -16.125 -5.727 -1.748 1 98.38 281 LEU A C 1
ATOM 2116 O O . LEU A 1 281 ? -16.531 -4.949 -0.877 1 98.38 281 LEU A O 1
ATOM 2120 N N . THR A 1 282 ? -16.797 -6.836 -2.09 1 97.81 282 THR A N 1
ATOM 2121 C CA . THR A 1 282 ? -18 -7.23 -1.373 1 97.81 282 THR A CA 1
ATOM 2122 C C . THR A 1 282 ? -17.688 -7.539 0.088 1 97.81 282 THR A C 1
ATOM 2124 O O . THR A 1 282 ? -18.422 -7.137 0.986 1 97.81 282 THR A O 1
ATOM 2127 N N . ALA A 1 283 ? -16.594 -8.203 0.331 1 98.44 283 ALA A N 1
ATOM 2128 C CA . ALA A 1 283 ? -16.188 -8.531 1.695 1 98.44 283 ALA A CA 1
ATOM 2129 C C . ALA A 1 283 ? -15.805 -7.273 2.473 1 98.44 283 ALA A C 1
ATOM 2131 O O . ALA A 1 283 ? -16.094 -7.168 3.668 1 98.44 283 ALA A O 1
ATOM 2132 N N . PHE A 1 284 ? -15.156 -6.297 1.808 1 97.88 284 PHE A N 1
ATOM 2133 C CA . PHE A 1 284 ? -14.867 -5.02 2.455 1 97.88 284 PHE A CA 1
ATOM 2134 C C . PHE A 1 284 ? -16.156 -4.332 2.891 1 97.88 284 PHE A C 1
ATOM 2136 O O . PHE A 1 284 ? -16.25 -3.854 4.023 1 97.88 284 PHE A O 1
ATOM 2143 N N . ARG A 1 285 ? -17.141 -4.328 2.016 1 95.81 285 ARG A N 1
ATOM 2144 C CA . ARG A 1 285 ? -18.422 -3.697 2.332 1 95.81 285 ARG A CA 1
ATOM 2145 C C . ARG A 1 285 ? -19.125 -4.434 3.463 1 95.81 285 ARG A C 1
ATOM 2147 O O . ARG A 1 285 ? -19.891 -3.832 4.215 1 95.81 285 ARG A O 1
ATOM 2154 N N . ALA A 1 286 ? -18.766 -5.715 3.604 1 95.75 286 ALA A N 1
ATOM 2155 C CA . ALA A 1 286 ? -19.359 -6.535 4.652 1 95.75 286 ALA A CA 1
ATOM 2156 C C . ALA A 1 286 ? -18.625 -6.363 5.977 1 95.75 286 ALA A C 1
ATOM 2158 O O . ALA A 1 286 ? -19 -6.957 6.988 1 95.75 286 ALA A O 1
ATOM 2159 N N . GLY A 1 287 ? -17.547 -5.613 5.941 1 95.56 287 GLY A N 1
ATOM 2160 C CA . GLY A 1 287 ? -16.922 -5.246 7.199 1 95.56 287 GLY A CA 1
ATOM 2161 C C . GLY A 1 287 ? -15.531 -5.836 7.371 1 95.56 287 GLY A C 1
ATOM 2162 O O . GLY A 1 287 ? -14.891 -5.633 8.406 1 95.56 287 GLY A O 1
ATOM 2163 N N . ALA A 1 288 ? -15.008 -6.488 6.398 1 98.19 288 ALA A N 1
ATOM 2164 C CA . ALA A 1 288 ? -13.664 -7.062 6.504 1 98.19 288 ALA A CA 1
ATOM 2165 C C . ALA A 1 288 ? -12.602 -5.969 6.477 1 98.19 288 ALA A C 1
ATOM 2167 O O . ALA A 1 288 ? -12.727 -4.984 5.742 1 98.19 288 ALA A O 1
ATOM 2168 N N . TYR A 1 289 ? -11.445 -6.168 7.199 1 98.31 289 TYR A N 1
ATOM 2169 C CA . TYR A 1 289 ? -10.297 -5.27 7.141 1 98.31 289 TYR A CA 1
ATOM 2170 C C . TYR A 1 289 ? -9.586 -5.383 5.797 1 98.31 289 TYR A C 1
ATOM 2172 O O . TYR A 1 289 ? -9.266 -6.488 5.348 1 98.31 289 TYR A O 1
ATOM 2180 N N . PRO A 1 290 ? -9.359 -4.234 5.148 1 98.56 290 PRO A N 1
ATOM 2181 C CA . PRO A 1 290 ? -8.367 -4.289 4.07 1 98.56 290 PRO A CA 1
ATOM 2182 C C . PRO A 1 290 ? -6.934 -4.371 4.59 1 98.56 290 PRO A C 1
ATOM 2184 O O . PRO A 1 290 ? -6.566 -3.641 5.516 1 98.56 290 PRO A O 1
ATOM 2187 N N . VAL A 1 291 ? -6.199 -5.234 4.016 1 98.56 291 VAL A N 1
ATOM 2188 C CA . VAL A 1 291 ? -4.797 -5.383 4.383 1 98.56 291 VAL A CA 1
ATOM 2189 C C . VAL A 1 291 ? -3.92 -5.277 3.137 1 98.56 291 VAL A C 1
ATOM 2191 O O . VAL A 1 291 ? -4.078 -6.055 2.191 1 98.56 291 VAL A O 1
ATOM 2194 N N . GLN A 1 292 ? -3.074 -4.277 3.027 1 98.62 292 GLN A N 1
ATOM 2195 C CA . GLN A 1 292 ? -1.942 -4.133 2.119 1 98.62 292 GLN A CA 1
ATOM 2196 C C . GLN A 1 292 ? -2.393 -4.203 0.662 1 98.62 292 GLN A C 1
ATOM 2198 O O . GLN A 1 292 ? -1.706 -4.793 -0.177 1 98.62 292 GLN A O 1
ATOM 2203 N N . PRO A 1 293 ? -3.539 -3.65 0.304 1 98.25 293 PRO A N 1
ATOM 2204 C CA . PRO A 1 293 ? -3.992 -3.742 -1.086 1 98.25 293 PRO A CA 1
ATOM 2205 C C . PRO A 1 293 ? -3.129 -2.924 -2.043 1 98.25 293 PRO A C 1
ATOM 2207 O O . PRO A 1 293 ? -3.229 -3.086 -3.262 1 98.25 293 PRO A O 1
ATOM 2210 N N . SER A 1 294 ? -2.236 -2.111 -1.52 1 98.38 294 SER A N 1
ATOM 2211 C CA . SER A 1 294 ? -1.5 -1.175 -2.363 1 98.38 294 SER A CA 1
ATOM 2212 C C . SER A 1 294 ? -0.264 -1.832 -2.969 1 98.38 294 SER A C 1
ATOM 2214 O O . SER A 1 294 ? 0.392 -1.25 -3.836 1 98.38 294 SER A O 1
ATOM 2216 N N . TRP A 1 295 ? 0.06 -3.008 -2.584 1 98.31 295 TRP A N 1
ATOM 2217 C CA . TRP A 1 295 ? 1.235 -3.715 -3.082 1 98.31 295 TRP A CA 1
ATOM 2218 C C . TRP A 1 295 ? 0.86 -4.664 -4.215 1 98.31 295 TRP A C 1
ATOM 2220 O O . TRP A 1 295 ? 0.174 -5.664 -3.994 1 98.31 295 TRP A O 1
ATOM 2230 N N . ILE A 1 296 ? 1.275 -4.328 -5.414 1 98.38 296 ILE A N 1
ATOM 2231 C CA . ILE A 1 296 ? 1.051 -5.125 -6.617 1 98.38 296 ILE A CA 1
ATOM 2232 C C . ILE A 1 296 ? 2.391 -5.57 -7.199 1 98.38 296 ILE A C 1
ATOM 2234 O O . ILE A 1 296 ? 3.307 -4.758 -7.355 1 98.38 296 ILE A O 1
ATOM 2238 N N . GLN A 1 297 ? 2.525 -6.809 -7.504 1 98.38 297 GLN A N 1
ATOM 2239 C CA . GLN A 1 297 ? 3.785 -7.387 -7.961 1 98.38 297 GLN A CA 1
ATOM 2240 C C . GLN A 1 297 ? 3.764 -7.625 -9.469 1 98.38 297 GLN A C 1
ATOM 2242 O O . GLN A 1 297 ? 2.762 -8.086 -10.016 1 98.38 297 GLN A O 1
ATOM 2247 N N . TYR A 1 298 ? 4.883 -7.332 -10.094 1 98.12 298 TYR A N 1
ATOM 2248 C CA . TYR A 1 298 ? 5.164 -7.734 -11.461 1 98.12 298 TYR A CA 1
ATOM 2249 C C . TYR A 1 298 ? 5.996 -9.008 -11.5 1 98.12 298 TYR A C 1
ATOM 2251 O O . TYR A 1 298 ? 6.781 -9.273 -10.586 1 98.12 298 TYR A O 1
ATOM 2259 N N . GLY A 1 299 ? 5.723 -9.812 -12.477 1 97.5 299 GLY A N 1
ATOM 2260 C CA . GLY A 1 299 ? 6.609 -10.922 -12.781 1 97.5 299 GLY A CA 1
ATOM 2261 C C . GLY A 1 299 ? 7.723 -10.555 -13.742 1 97.5 299 GLY A C 1
ATOM 2262 O O . GLY A 1 299 ? 7.469 -10.25 -14.914 1 97.5 299 GLY A O 1
ATOM 2263 N N . PRO A 1 300 ? 8.961 -10.539 -13.289 1 97.44 300 PRO A N 1
ATOM 2264 C CA . PRO A 1 300 ? 10.078 -10.07 -14.117 1 97.44 300 PRO A CA 1
ATOM 2265 C C . PRO A 1 300 ? 10.477 -11.07 -15.195 1 97.44 300 PRO A C 1
ATOM 2267 O O . PRO A 1 300 ? 11.445 -10.852 -15.914 1 97.44 300 PRO A O 1
ATOM 2270 N N . TRP A 1 301 ? 9.758 -12.148 -15.328 1 96.06 301 TRP A N 1
ATOM 2271 C CA . TRP A 1 301 ? 10.125 -13.219 -16.25 1 96.06 301 TRP A CA 1
ATOM 2272 C C . TRP A 1 301 ? 9.211 -13.219 -17.469 1 96.06 301 TRP A C 1
ATOM 2274 O O . TRP A 1 301 ? 9.219 -14.164 -18.266 1 96.06 301 TRP A O 1
ATOM 2284 N N . GLY A 1 302 ? 8.359 -12.164 -17.609 1 96.5 302 GLY A N 1
ATOM 2285 C CA . GLY A 1 302 ? 7.516 -12.062 -18.781 1 96.5 302 GLY A CA 1
ATOM 2286 C C . GLY A 1 302 ? 8.297 -11.812 -20.062 1 96.5 302 GLY A C 1
ATOM 2287 O O . GLY A 1 302 ? 9.5 -11.562 -20.016 1 96.5 302 GLY A O 1
ATOM 2288 N N . CYS A 1 303 ? 7.598 -11.969 -21.203 1 97.06 303 CYS A N 1
ATOM 2289 C CA . CYS A 1 303 ? 8.195 -11.758 -22.531 1 97.06 303 CYS A CA 1
ATOM 2290 C C . CYS A 1 303 ? 7.516 -10.594 -23.25 1 97.06 303 CYS A C 1
ATOM 2292 O O . CYS A 1 303 ? 6.289 -10.484 -23.234 1 97.06 303 CYS A O 1
ATOM 2294 N N . ALA A 1 304 ? 8.32 -9.75 -23.828 1 97 304 ALA A N 1
ATOM 2295 C CA . ALA A 1 304 ? 7.82 -8.539 -24.469 1 97 304 ALA A CA 1
ATOM 2296 C C . ALA A 1 304 ? 7.102 -8.875 -25.781 1 97 304 ALA A C 1
ATOM 2298 O O . ALA A 1 304 ? 6.332 -8.062 -26.297 1 97 304 ALA A O 1
ATOM 2299 N N . ASP A 1 305 ? 7.273 -10.117 -26.281 1 96.62 305 ASP A N 1
ATOM 2300 C CA . ASP A 1 305 ? 6.785 -10.453 -27.625 1 96.62 305 ASP A CA 1
ATOM 2301 C C . ASP A 1 305 ? 5.523 -11.305 -27.547 1 96.62 305 ASP A C 1
ATOM 2303 O O . ASP A 1 305 ? 5.156 -11.961 -28.516 1 96.62 305 ASP A O 1
ATOM 2307 N N . GLU A 1 306 ? 4.926 -11.383 -26.469 1 95.62 306 GLU A N 1
ATOM 2308 C CA . GLU A 1 306 ? 3.658 -12.078 -26.297 1 95.62 306 GLU A CA 1
ATOM 2309 C C . GLU A 1 306 ? 2.799 -11.422 -25.219 1 95.62 306 GLU A C 1
ATOM 2311 O O . GLU A 1 306 ? 3.287 -10.594 -24.453 1 95.62 306 GLU A O 1
ATOM 2316 N N . THR A 1 307 ? 1.512 -11.75 -25.234 1 94.12 307 THR A N 1
ATOM 2317 C CA . THR A 1 307 ? 0.577 -11.219 -24.234 1 94.12 307 THR A CA 1
ATOM 2318 C C . THR A 1 307 ? 0.314 -12.25 -23.141 1 94.12 307 THR A C 1
ATOM 2320 O O . THR A 1 307 ? 0.419 -13.453 -23.375 1 94.12 307 THR A O 1
ATOM 2323 N N . GLY A 1 308 ? -0.018 -11.742 -21.938 1 94.5 308 GLY A N 1
ATOM 2324 C CA . GLY A 1 308 ? -0.375 -12.625 -20.844 1 94.5 308 GLY A CA 1
ATOM 2325 C C . GLY A 1 308 ? 0.808 -13.391 -20.297 1 94.5 308 GLY A C 1
ATOM 2326 O O . GLY A 1 308 ? 1.947 -12.93 -20.359 1 94.5 308 GLY A O 1
ATOM 2327 N N . PHE A 1 309 ? 0.562 -14.477 -19.609 1 92.06 309 PHE A N 1
ATOM 2328 C CA . PHE A 1 309 ? 1.611 -15.336 -19.078 1 92.06 309 PHE A CA 1
ATOM 2329 C C . PHE A 1 309 ? 2.498 -15.867 -20.188 1 92.06 309 PHE A C 1
ATOM 2331 O O . PHE A 1 309 ? 3.725 -15.867 -20.078 1 92.06 309 PHE A O 1
ATOM 2338 N N . GLY A 1 310 ? 1.819 -16.328 -21.266 1 89.12 310 GLY A N 1
ATOM 2339 C CA . GLY A 1 310 ? 2.482 -16.75 -22.484 1 89.12 310 GLY A CA 1
ATOM 2340 C C . GLY A 1 310 ? 3.297 -18.031 -22.312 1 89.12 310 GLY A C 1
ATOM 2341 O O . GLY A 1 310 ? 3.061 -18.797 -21.391 1 89.12 310 GLY A O 1
ATOM 2342 N N . VAL A 1 311 ? 4.18 -18.25 -23.297 1 89.38 311 VAL A N 1
ATOM 2343 C CA . VAL A 1 311 ? 4.969 -19.484 -23.328 1 89.38 311 VAL A CA 1
ATOM 2344 C C . VAL A 1 311 ? 6.434 -19.156 -23.047 1 89.38 311 VAL A C 1
ATOM 2346 O O . VAL A 1 311 ? 7.211 -20.047 -22.672 1 89.38 311 VAL A O 1
ATOM 2349 N N . GLY A 1 312 ? 6.758 -17.922 -23.109 1 93.69 312 GLY A N 1
ATOM 2350 C CA . GLY A 1 312 ? 8.141 -17.516 -22.922 1 93.69 312 GLY A CA 1
ATOM 2351 C C . GLY A 1 312 ? 8.531 -17.391 -21.469 1 93.69 312 GLY A C 1
ATOM 2352 O O . GLY A 1 312 ? 9.703 -17.547 -21.109 1 93.69 312 GLY A O 1
ATOM 2353 N N . SER A 1 313 ? 7.59 -17.125 -20.547 1 94.06 313 SER A N 1
ATOM 2354 C CA . SER A 1 313 ? 7.855 -16.922 -19.125 1 94.06 313 SER A CA 1
ATOM 2355 C C . SER A 1 313 ? 8.547 -18.125 -18.516 1 94.06 313 SER A C 1
ATOM 2357 O O . SER A 1 313 ? 9.484 -17.984 -17.719 1 94.06 313 SER A O 1
ATOM 2359 N N . MET A 1 314 ? 8.172 -19.297 -18.922 1 91.38 314 MET A N 1
ATOM 2360 C CA . MET A 1 314 ? 8.711 -20.516 -18.328 1 91.38 314 MET A CA 1
ATOM 2361 C C . MET A 1 314 ? 10.141 -20.766 -18.781 1 91.38 314 MET A C 1
ATOM 2363 O O . MET A 1 314 ? 10.953 -21.312 -18.047 1 91.38 314 MET A O 1
ATOM 2367 N N . PHE A 1 315 ? 10.406 -20.312 -20.031 1 94.94 315 PHE A N 1
ATOM 2368 C CA . PHE A 1 315 ? 11.789 -20.359 -20.484 1 94.94 315 PHE A CA 1
ATOM 2369 C C . PHE A 1 315 ? 12.68 -19.516 -19.578 1 94.94 315 PHE A C 1
ATOM 2371 O O . PHE A 1 315 ? 13.766 -19.953 -19.188 1 94.94 315 PHE A O 1
ATOM 2378 N N . ASN A 1 316 ? 12.211 -18.359 -19.219 1 95.31 316 ASN A N 1
ATOM 2379 C CA . ASN A 1 316 ? 13 -17.469 -18.375 1 95.31 316 ASN A CA 1
ATOM 2380 C C . ASN A 1 316 ? 13.117 -18.016 -16.953 1 95.31 316 ASN A C 1
ATOM 2382 O O . ASN A 1 316 ? 14.219 -18.062 -16.391 1 95.31 316 ASN A O 1
ATOM 2386 N N . VAL A 1 317 ? 12.086 -18.453 -16.391 1 93.12 317 VAL A N 1
ATOM 2387 C CA . VAL A 1 317 ? 12.039 -18.906 -15.008 1 93.12 317 VAL A CA 1
ATOM 2388 C C . VAL A 1 317 ? 12.945 -20.125 -14.836 1 93.12 317 VAL A C 1
ATOM 2390 O O . VAL A 1 317 ? 13.625 -20.25 -13.812 1 93.12 317 VAL A O 1
ATOM 2393 N N . ASN A 1 318 ? 12.969 -20.984 -15.875 1 92.88 318 ASN A N 1
ATOM 2394 C CA . ASN A 1 318 ? 13.602 -22.281 -15.68 1 92.88 318 ASN A CA 1
ATOM 2395 C C . ASN A 1 318 ? 14.906 -22.391 -16.453 1 92.88 318 ASN A C 1
ATOM 2397 O O . ASN A 1 318 ? 15.711 -23.297 -16.219 1 92.88 318 ASN A O 1
ATOM 2401 N N . GLY A 1 319 ? 15.172 -21.5 -17.328 1 94.38 319 GLY A N 1
ATOM 2402 C CA . GLY A 1 319 ? 16.344 -21.625 -18.188 1 94.38 319 GLY A CA 1
ATOM 2403 C C . GLY A 1 319 ? 17.25 -20.406 -18.125 1 94.38 319 GLY A C 1
ATOM 2404 O O . GLY A 1 319 ? 18.219 -20.406 -17.359 1 94.38 319 GLY A O 1
ATOM 2405 N N . SER A 1 320 ? 16.812 -19.312 -18.688 1 96.69 320 SER A N 1
ATOM 2406 C CA . SER A 1 320 ? 17.688 -18.172 -18.906 1 96.69 320 SER A CA 1
ATOM 2407 C C . SER A 1 320 ? 18.125 -17.547 -17.578 1 96.69 320 SER A C 1
ATOM 2409 O O . SER A 1 320 ? 19.234 -17.016 -17.469 1 96.69 320 SER A O 1
ATOM 2411 N N . PHE A 1 321 ? 17.297 -17.531 -16.578 1 95.81 321 PHE A N 1
ATOM 2412 C CA . PHE A 1 321 ? 17.672 -16.875 -15.32 1 95.81 321 PHE A CA 1
ATOM 2413 C C . PHE A 1 321 ? 18.531 -17.797 -14.461 1 95.81 321 PHE A C 1
ATOM 2415 O O . PHE A 1 321 ? 19.609 -17.406 -14.023 1 95.81 321 PHE A O 1
ATOM 2422 N N . PRO A 1 322 ? 18.156 -19.062 -14.273 1 94.44 322 PRO A N 1
ATOM 2423 C CA . PRO A 1 322 ? 19.031 -19.891 -13.453 1 94.44 322 PRO A CA 1
ATOM 2424 C C . PRO A 1 322 ? 20.344 -20.25 -14.156 1 94.44 322 PRO A C 1
ATOM 2426 O O . PRO A 1 322 ? 21.406 -20.281 -13.523 1 94.44 322 PRO A O 1
ATOM 2429 N N . PHE A 1 323 ? 20.297 -20.438 -15.516 1 96.31 323 PHE A N 1
ATOM 2430 C CA . PHE A 1 323 ? 21.469 -20.969 -16.219 1 96.31 323 PHE A CA 1
ATOM 2431 C C . PHE A 1 323 ? 22.047 -19.922 -17.156 1 96.31 323 PHE A C 1
ATOM 2433 O O . PHE A 1 323 ? 22.984 -20.219 -17.922 1 96.31 323 PHE A O 1
ATOM 2440 N N . GLY A 1 324 ? 21.562 -18.766 -17.125 1 97.88 324 GLY A N 1
ATOM 2441 C CA . GLY A 1 324 ? 21.984 -17.719 -18.047 1 97.88 324 GLY A CA 1
ATOM 2442 C C . GLY A 1 324 ? 21.969 -16.328 -17.438 1 97.88 324 GLY A C 1
ATOM 2443 O O . GLY A 1 324 ? 22.234 -16.172 -16.25 1 97.88 324 GLY A O 1
ATOM 2444 N N . ILE A 1 325 ? 21.859 -15.281 -18.344 1 98.69 325 ILE A N 1
ATOM 2445 C CA . ILE A 1 325 ? 21.953 -13.906 -17.859 1 98.69 325 ILE A CA 1
ATOM 2446 C C . ILE A 1 325 ? 20.953 -13.031 -18.609 1 98.69 325 ILE A C 1
ATOM 2448 O O . ILE A 1 325 ? 20.344 -13.477 -19.594 1 98.69 325 ILE A O 1
ATOM 2452 N N . SER A 1 326 ? 20.719 -11.852 -18.125 1 98.81 326 SER A N 1
ATOM 2453 C CA . SER A 1 326 ? 19.984 -10.766 -18.766 1 98.81 326 SER A CA 1
ATOM 2454 C C . SER A 1 326 ? 20.875 -9.562 -19.031 1 98.81 326 SER A C 1
ATOM 2456 O O . SER A 1 326 ? 21.656 -9.156 -18.156 1 98.81 326 SER A O 1
ATOM 2458 N N . VAL A 1 327 ? 20.797 -9.008 -20.234 1 98.88 327 VAL A N 1
ATOM 2459 C CA . VAL A 1 327 ? 21.688 -7.883 -20.547 1 98.88 327 VAL A CA 1
ATOM 2460 C C . VAL A 1 327 ? 20.859 -6.711 -21.078 1 98.88 327 VAL A C 1
ATOM 2462 O O . VAL A 1 327 ? 19.781 -6.906 -21.641 1 98.88 327 VAL A O 1
ATOM 2465 N N . ASN A 1 328 ? 21.281 -5.496 -20.844 1 98.88 328 ASN A N 1
ATOM 2466 C CA . ASN A 1 328 ? 20.828 -4.289 -21.516 1 98.88 328 ASN A CA 1
ATOM 2467 C C . ASN A 1 328 ? 21.266 -4.27 -22.984 1 98.88 328 ASN A C 1
ATOM 2469 O O . ASN A 1 328 ? 22.469 -4.199 -23.266 1 98.88 328 ASN A O 1
ATOM 2473 N N . PRO A 1 329 ? 20.312 -4.328 -23.875 1 98.69 329 PRO A N 1
ATOM 2474 C CA . PRO A 1 329 ? 20.734 -4.422 -25.281 1 98.69 329 PRO A CA 1
ATOM 2475 C C . PRO A 1 329 ? 21.5 -3.188 -25.75 1 98.69 329 PRO A C 1
ATOM 2477 O O . PRO A 1 329 ? 22.297 -3.271 -26.672 1 98.69 329 PRO A O 1
ATOM 2480 N N . ARG A 1 330 ? 21.328 -2.07 -25.094 1 98.38 330 ARG A N 1
ATOM 2481 C CA . ARG A 1 330 ? 22.016 -0.839 -25.484 1 98.38 330 ARG A CA 1
ATOM 2482 C C . ARG A 1 330 ? 23.5 -0.904 -25.109 1 98.38 330 ARG A C 1
ATOM 2484 O O . ARG A 1 330 ? 24.344 -0.334 -25.812 1 98.38 330 ARG A O 1
ATOM 2491 N N . THR A 1 331 ? 23.859 -1.629 -24.062 1 98.5 331 THR A N 1
ATOM 2492 C CA . THR A 1 331 ? 25.234 -1.569 -23.578 1 98.5 331 THR A CA 1
ATOM 2493 C C . THR A 1 331 ? 25.906 -2.934 -23.688 1 98.5 331 THR A C 1
ATOM 2495 O O . THR A 1 331 ? 27.125 -3.029 -23.656 1 98.5 331 THR A O 1
ATOM 2498 N N . GLY A 1 332 ? 25.109 -4.039 -23.688 1 98.75 332 GLY A N 1
ATOM 2499 C CA . GLY A 1 332 ? 25.641 -5.395 -23.688 1 98.75 332 GLY A CA 1
ATOM 2500 C C . GLY A 1 332 ? 26.047 -5.863 -22.297 1 98.75 332 GLY A C 1
ATOM 2501 O O . GLY A 1 332 ? 26.594 -6.953 -22.141 1 98.75 332 GLY A O 1
ATOM 2502 N N . LYS A 1 333 ? 25.656 -5.086 -21.266 1 98.81 333 LYS A N 1
ATOM 2503 C CA . LYS A 1 333 ? 26.109 -5.363 -19.906 1 98.81 333 LYS A CA 1
ATOM 2504 C C . LYS A 1 333 ? 24.969 -5.926 -19.062 1 98.81 333 LYS A C 1
ATOM 2506 O O . LYS A 1 333 ? 23.797 -5.582 -19.266 1 98.81 333 LYS A O 1
ATOM 2511 N N . ARG A 1 334 ? 25.328 -6.84 -18.141 1 98.69 334 ARG A N 1
ATOM 2512 C CA . ARG A 1 334 ? 24.391 -7.238 -17.094 1 98.69 334 ARG A CA 1
ATOM 2513 C C . ARG A 1 334 ? 24.016 -6.055 -16.219 1 98.69 334 ARG A C 1
ATOM 2515 O O . ARG A 1 334 ? 24.75 -5.074 -16.125 1 98.69 334 ARG A O 1
ATOM 2522 N N . TYR A 1 335 ? 22.891 -6.121 -15.555 1 98.5 335 TYR A N 1
ATOM 2523 C CA . TYR A 1 335 ? 22.406 -4.973 -14.789 1 98.5 335 TYR A CA 1
ATOM 2524 C C . TYR A 1 335 ? 21.688 -5.422 -13.523 1 98.5 335 TYR A C 1
ATOM 2526 O O . TYR A 1 335 ? 21.188 -4.594 -12.75 1 98.5 335 TYR A O 1
ATOM 2534 N N . MET A 1 336 ? 21.641 -6.75 -13.273 1 98.12 336 MET A N 1
ATOM 2535 C CA . MET A 1 336 ? 20.906 -7.227 -12.094 1 98.12 336 MET A CA 1
ATOM 2536 C C . MET A 1 336 ? 21.344 -8.641 -11.727 1 98.12 336 MET A C 1
ATOM 2538 O O . MET A 1 336 ? 22.047 -9.297 -12.492 1 98.12 336 MET A O 1
ATOM 2542 N N . ASN A 1 337 ? 21.016 -9.031 -10.461 1 98.19 337 ASN A N 1
ATOM 2543 C CA . ASN A 1 337 ? 20.953 -10.43 -10.07 1 98.19 337 ASN A CA 1
ATOM 2544 C C . ASN A 1 337 ? 19.719 -11.117 -10.648 1 98.19 337 ASN A C 1
ATOM 2546 O O . ASN A 1 337 ? 18.594 -10.883 -10.18 1 98.19 337 ASN A O 1
ATOM 2550 N N . GLU A 1 338 ? 19.938 -12.016 -11.625 1 97.88 338 GLU A N 1
ATOM 2551 C CA . GLU A 1 338 ? 18.844 -12.641 -12.352 1 97.88 338 GLU A CA 1
ATOM 2552 C C . GLU A 1 338 ? 18.031 -13.562 -11.438 1 97.88 338 GLU A C 1
ATOM 2554 O O . GLU A 1 338 ? 16.953 -14.016 -11.812 1 97.88 338 GLU A O 1
ATOM 2559 N N . LEU A 1 339 ? 18.484 -13.789 -10.211 1 97 339 LEU A N 1
ATOM 2560 C CA . LEU A 1 339 ? 17.75 -14.633 -9.266 1 97 339 LEU A CA 1
ATOM 2561 C C . LEU A 1 339 ? 17.422 -13.859 -7.992 1 97 339 LEU A C 1
ATOM 2563 O O . LEU A 1 339 ? 17.172 -14.461 -6.945 1 97 339 LEU A O 1
ATOM 2567 N N . ALA A 1 340 ? 17.484 -12.539 -8.078 1 97.06 340 ALA A N 1
ATOM 2568 C CA . ALA A 1 340 ? 16.953 -11.719 -6.992 1 97.06 340 ALA A CA 1
ATOM 2569 C C . ALA A 1 340 ? 15.445 -11.859 -6.875 1 97.06 340 ALA A C 1
ATOM 2571 O O . ALA A 1 340 ? 14.797 -12.453 -7.742 1 97.06 340 ALA A O 1
ATOM 2572 N N . ASP A 1 341 ? 14.922 -11.414 -5.793 1 96.31 341 ASP A N 1
ATOM 2573 C CA . ASP A 1 341 ? 13.469 -11.445 -5.629 1 96.31 341 ASP A CA 1
ATOM 2574 C C . ASP A 1 341 ? 12.773 -10.648 -6.727 1 96.31 341 ASP A C 1
ATOM 2576 O O . ASP A 1 341 ? 13.398 -9.828 -7.402 1 96.31 341 ASP A O 1
ATOM 2580 N N . ARG A 1 342 ? 11.555 -10.82 -6.883 1 97.69 342 ARG A N 1
ATOM 2581 C CA . ARG A 1 342 ? 10.797 -10.352 -8.039 1 97.69 342 ARG A CA 1
ATOM 2582 C C . ARG A 1 342 ? 10.75 -8.828 -8.086 1 97.69 342 ARG A C 1
ATOM 2584 O O . ARG A 1 342 ? 10.852 -8.227 -9.156 1 97.69 342 ARG A O 1
ATOM 2591 N N . ARG A 1 343 ? 10.562 -8.211 -6.961 1 97.12 343 ARG A N 1
ATOM 2592 C CA . ARG A 1 343 ? 10.492 -6.754 -6.938 1 97.12 343 ARG A CA 1
ATOM 2593 C C . ARG A 1 343 ? 11.836 -6.137 -7.328 1 97.12 343 ARG A C 1
ATOM 2595 O O . ARG A 1 343 ? 11.883 -5.191 -8.117 1 97.12 343 ARG A O 1
ATOM 2602 N N . THR A 1 344 ? 12.914 -6.637 -6.809 1 97 344 THR A N 1
ATOM 2603 C CA . THR A 1 344 ? 14.258 -6.156 -7.125 1 97 344 THR A CA 1
ATOM 2604 C C . THR A 1 344 ? 14.531 -6.273 -8.617 1 97 344 THR A C 1
ATOM 2606 O O . THR A 1 344 ? 15.023 -5.328 -9.242 1 97 344 THR A O 1
ATOM 2609 N N . ARG A 1 345 ? 14.195 -7.379 -9.172 1 98.06 345 ARG A N 1
ATOM 2610 C CA . ARG A 1 345 ? 14.422 -7.59 -10.594 1 98.06 345 ARG A CA 1
ATOM 2611 C C . ARG A 1 345 ? 13.547 -6.664 -11.438 1 98.06 345 ARG A C 1
ATOM 2613 O O . ARG A 1 345 ? 14.016 -6.082 -12.422 1 98.06 345 ARG A O 1
ATOM 2620 N N . THR A 1 346 ? 12.312 -6.543 -11.039 1 98 346 THR A N 1
ATOM 2621 C CA . THR A 1 346 ? 11.367 -5.695 -11.758 1 98 346 THR A CA 1
ATOM 2622 C C . THR A 1 346 ? 11.875 -4.258 -11.812 1 98 346 THR A C 1
ATOM 2624 O O . THR A 1 346 ? 11.883 -3.637 -12.883 1 98 346 THR A O 1
ATOM 2627 N N . GLU A 1 347 ? 12.305 -3.764 -10.688 1 96.44 347 GLU A N 1
ATOM 2628 C CA . GLU A 1 347 ? 12.797 -2.395 -10.617 1 96.44 347 GLU A CA 1
ATOM 2629 C C . GLU A 1 347 ? 14.031 -2.211 -11.5 1 96.44 347 GLU A C 1
ATOM 2631 O O . GLU A 1 347 ? 14.156 -1.204 -12.203 1 96.44 347 GLU A O 1
ATOM 2636 N N . ALA A 1 348 ? 14.914 -3.17 -11.492 1 97.94 348 ALA A N 1
ATOM 2637 C CA . ALA A 1 348 ? 16.109 -3.119 -12.336 1 97.94 348 ALA A CA 1
ATOM 2638 C C . ALA A 1 348 ? 15.742 -3.15 -13.812 1 97.94 348 ALA A C 1
ATOM 2640 O O . ALA A 1 348 ? 16.312 -2.402 -14.617 1 97.94 348 ALA A O 1
ATOM 2641 N N . MET A 1 349 ? 14.812 -3.965 -14.164 1 98.44 349 MET A N 1
ATOM 2642 C CA . MET A 1 349 ? 14.398 -4.109 -15.555 1 98.44 349 MET A CA 1
ATOM 2643 C C . MET A 1 349 ? 13.734 -2.834 -16.062 1 98.44 349 MET A C 1
ATOM 2645 O O . MET A 1 349 ? 14 -2.395 -17.188 1 98.44 349 MET A O 1
ATOM 2649 N N . PHE A 1 350 ? 12.906 -2.225 -15.266 1 97.44 350 PHE A N 1
ATOM 2650 C CA . PHE A 1 350 ? 12.227 -1.006 -15.688 1 97.44 350 PHE A CA 1
ATOM 2651 C C . PHE A 1 350 ? 13.227 0.121 -15.922 1 97.44 350 PHE A C 1
ATOM 2653 O O . PHE A 1 350 ? 13.031 0.956 -16.812 1 97.44 350 PHE A O 1
ATOM 2660 N N . LYS A 1 351 ? 14.281 0.152 -15.117 1 97.19 351 LYS A N 1
ATOM 2661 C CA . LYS A 1 351 ? 15.32 1.149 -15.352 1 97.19 351 LYS A CA 1
ATOM 2662 C C . LYS A 1 351 ? 15.938 0.992 -16.734 1 97.19 351 LYS A C 1
ATOM 2664 O O . LYS A 1 351 ? 16.234 1.984 -17.406 1 97.19 351 LYS A O 1
ATOM 2669 N N . VAL A 1 352 ? 16.094 -0.237 -17.141 1 98.12 352 VAL A N 1
ATOM 2670 C CA . VAL A 1 352 ? 16.641 -0.516 -18.453 1 98.12 352 VAL A CA 1
ATOM 2671 C C . VAL A 1 352 ? 15.609 -0.191 -19.531 1 98.12 352 VAL A C 1
ATOM 2673 O O . VAL A 1 352 ? 15.914 0.485 -20.516 1 98.12 352 VAL A O 1
ATOM 2676 N N . ILE A 1 353 ? 14.398 -0.587 -19.375 1 98.19 353 ILE A N 1
ATOM 2677 C CA . ILE A 1 353 ? 13.336 -0.464 -20.359 1 98.19 353 ILE A CA 1
ATOM 2678 C C . ILE A 1 353 ? 13.039 1.012 -20.609 1 98.19 353 ILE A C 1
ATOM 2680 O O . ILE A 1 353 ? 12.82 1.422 -21.75 1 98.19 353 ILE A O 1
ATOM 2684 N N . HIS A 1 354 ? 13.117 1.81 -19.5 1 96.38 354 HIS A N 1
ATOM 2685 C CA . HIS A 1 354 ? 12.734 3.217 -19.578 1 96.38 354 HIS A CA 1
ATOM 2686 C C . HIS A 1 354 ? 13.953 4.121 -19.422 1 96.38 354 HIS A C 1
ATOM 2688 O O . HIS A 1 354 ? 13.852 5.215 -18.859 1 96.38 354 HIS A O 1
ATOM 2694 N N . GLU A 1 355 ? 15.047 3.646 -19.828 1 95.12 355 GLU A N 1
ATOM 2695 C CA . GLU A 1 355 ? 16.312 4.352 -19.656 1 95.12 355 GLU A CA 1
ATOM 2696 C C . GLU A 1 355 ? 16.234 5.762 -20.234 1 95.12 355 GLU A C 1
ATOM 2698 O O . GLU A 1 355 ? 16.828 6.691 -19.672 1 95.12 355 GLU A O 1
ATOM 2703 N N . LYS A 1 356 ? 15.531 5.98 -21.312 1 94.62 356 LYS A N 1
ATOM 2704 C CA . LYS A 1 356 ? 15.461 7.281 -21.984 1 94.62 356 LYS A CA 1
ATOM 2705 C C . LYS A 1 356 ? 14.094 7.926 -21.781 1 94.62 356 LYS A C 1
ATOM 2707 O O . LYS A 1 356 ? 13.648 8.719 -22.609 1 94.62 356 LYS A O 1
ATOM 2712 N N . GLY A 1 357 ? 13.414 7.457 -20.781 1 90.38 357 GLY A N 1
ATOM 2713 C CA . GLY A 1 357 ? 12.102 8 -20.484 1 90.38 357 GLY A CA 1
ATOM 2714 C C . GLY A 1 357 ? 10.984 6.977 -20.594 1 90.38 357 GLY A C 1
ATOM 2715 O O . GLY A 1 357 ? 11.227 5.836 -21 1 90.38 357 GLY A O 1
ATOM 2716 N N . ASP A 1 358 ? 9.812 7.32 -20.359 1 85 358 ASP A N 1
ATOM 2717 C CA . ASP A 1 358 ? 8.68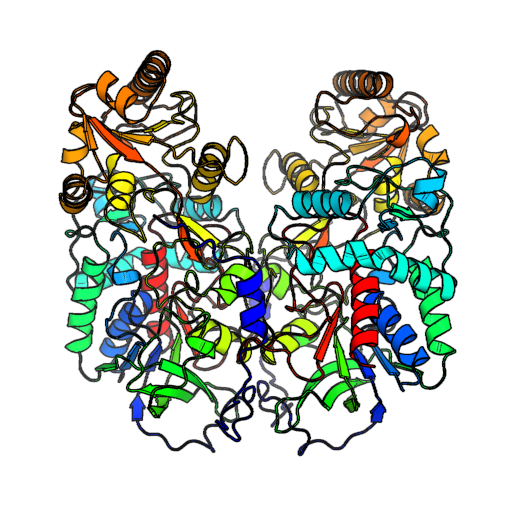 6.414 -20.188 1 85 358 ASP A CA 1
ATOM 2718 C C . ASP A 1 358 ? 8.289 5.777 -21.531 1 85 358 ASP A C 1
ATOM 2720 O O . ASP A 1 358 ? 7.742 4.672 -21.562 1 85 358 ASP A O 1
ATOM 2724 N N . ASP A 1 359 ? 8.594 6.41 -22.609 1 89.88 359 ASP A N 1
ATOM 2725 C CA . ASP A 1 359 ? 8.18 5.902 -23.922 1 89.88 359 ASP A CA 1
ATOM 2726 C C . ASP A 1 359 ? 9.258 5.008 -24.531 1 89.88 359 ASP A C 1
ATOM 2728 O O . ASP A 1 359 ? 9.047 4.395 -25.578 1 89.88 359 ASP A O 1
ATOM 2732 N N . ASP A 1 360 ? 10.32 4.895 -23.688 1 91.62 360 ASP A N 1
ATOM 2733 C CA . ASP A 1 360 ? 11.391 4.016 -24.156 1 91.62 360 ASP A CA 1
ATOM 2734 C C . ASP A 1 360 ? 10.977 2.549 -24.062 1 91.62 360 ASP A C 1
ATOM 2736 O O . ASP A 1 360 ? 10.094 2.195 -23.281 1 91.62 360 ASP A O 1
ATOM 2740 N N . LYS A 1 361 ? 11.453 1.711 -25.047 1 95 361 LYS A N 1
ATOM 2741 C CA . LYS A 1 361 ? 11.141 0.285 -25.094 1 95 361 LYS A CA 1
ATOM 2742 C C . LYS A 1 361 ? 12.406 -0.548 -25.297 1 95 361 LYS A C 1
ATOM 2744 O O . LYS A 1 361 ? 12.469 -1.381 -26.203 1 95 361 LYS A O 1
ATOM 2749 N N . ASN A 1 362 ? 13.344 -0.262 -24.375 1 98.06 362 ASN A N 1
ATOM 2750 C CA . ASN A 1 362 ? 14.602 -0.991 -24.406 1 98.06 362 ASN A CA 1
ATOM 2751 C C . ASN A 1 362 ? 14.523 -2.289 -23.609 1 98.06 362 ASN A C 1
ATOM 2753 O O . ASN A 1 362 ? 15.195 -2.434 -22.578 1 98.06 362 ASN A O 1
ATOM 2757 N N . PHE A 1 363 ? 13.812 -3.24 -24.203 1 98.5 363 PHE A N 1
ATOM 2758 C CA . PHE A 1 363 ? 13.578 -4.488 -23.484 1 98.5 363 PHE A CA 1
ATOM 2759 C C . PHE A 1 363 ? 14.875 -5.281 -23.344 1 98.5 363 PHE A C 1
ATOM 2761 O O . PHE A 1 363 ? 15.57 -5.523 -24.328 1 98.5 363 PHE A O 1
ATOM 2768 N N . PRO A 1 364 ? 15.195 -5.75 -22.109 1 98.75 364 PRO A N 1
ATOM 2769 C CA . PRO A 1 364 ? 16.391 -6.559 -21.906 1 98.75 364 PRO A CA 1
ATOM 2770 C C . PRO A 1 364 ? 16.328 -7.906 -22.625 1 98.75 364 PRO A C 1
ATOM 2772 O O . PRO A 1 364 ? 15.234 -8.383 -22.953 1 98.75 364 PRO A O 1
ATOM 2775 N N . ILE A 1 365 ? 17.531 -8.484 -22.859 1 98.88 365 ILE A N 1
ATOM 2776 C CA . ILE A 1 365 ? 17.641 -9.773 -23.531 1 98.88 365 ILE A CA 1
ATOM 2777 C C . ILE A 1 365 ? 18.078 -10.844 -22.547 1 98.88 365 ILE A C 1
ATOM 2779 O O . ILE A 1 365 ? 19.156 -10.742 -21.953 1 98.88 365 ILE A O 1
ATOM 2783 N N . ASN A 1 366 ? 17.25 -11.836 -22.359 1 98.81 366 ASN A N 1
ATOM 2784 C CA . ASN A 1 366 ? 17.531 -13.008 -21.531 1 98.81 366 ASN A CA 1
ATOM 2785 C C . ASN A 1 366 ? 18.016 -14.188 -22.375 1 98.81 366 ASN A C 1
ATOM 2787 O O . ASN A 1 366 ? 17.391 -14.508 -23.391 1 98.81 366 ASN A O 1
ATOM 2791 N N . PHE A 1 367 ? 19.109 -14.82 -21.953 1 98.75 367 PHE A N 1
ATOM 2792 C CA . PHE A 1 367 ? 19.547 -15.93 -22.797 1 98.75 367 PHE A CA 1
ATOM 2793 C C . PHE A 1 367 ? 20.391 -16.906 -22.016 1 98.75 367 PHE A C 1
ATOM 2795 O O . PHE A 1 367 ? 20.891 -16.594 -20.938 1 98.75 367 PHE A O 1
ATOM 2802 N N . CYS A 1 368 ? 20.5 -18.109 -22.516 1 98.56 368 CYS A N 1
ATOM 2803 C CA . CYS A 1 368 ? 21.297 -19.203 -22 1 98.56 368 CYS A CA 1
ATOM 2804 C C . CYS A 1 368 ? 21.859 -20.047 -23.125 1 98.56 368 CYS A C 1
ATOM 2806 O O . CYS A 1 368 ? 21.641 -19.75 -24.312 1 98.56 368 CYS A O 1
ATOM 2808 N N . ASP A 1 369 ? 22.672 -20.984 -22.766 1 97.88 369 ASP A N 1
ATOM 2809 C CA . ASP A 1 369 ? 23.203 -21.859 -23.812 1 97.88 369 ASP A CA 1
ATOM 2810 C C . ASP A 1 369 ? 22.453 -23.188 -23.859 1 97.88 369 ASP A C 1
ATOM 2812 O O . ASP A 1 369 ? 21.453 -23.359 -23.156 1 97.88 369 ASP A O 1
ATOM 2816 N N . SER A 1 370 ? 22.812 -24.109 -24.703 1 97.81 370 SER A N 1
ATOM 2817 C CA . SER A 1 370 ? 22.062 -25.297 -25.062 1 97.81 370 SER A CA 1
ATOM 2818 C C . SER A 1 370 ? 22.016 -26.281 -23.891 1 97.81 370 SER A C 1
ATOM 2820 O O . SER A 1 370 ? 21.078 -27.078 -23.797 1 97.81 370 SER A O 1
ATOM 2822 N N . ARG A 1 371 ? 22.938 -26.312 -22.984 1 97.69 371 ARG A N 1
ATOM 2823 C CA . ARG A 1 371 ? 23 -27.281 -21.906 1 97.69 371 ARG A CA 1
ATOM 2824 C C . ARG A 1 371 ? 21.891 -27.047 -20.891 1 97.69 371 ARG A C 1
ATOM 2826 O O . ARG A 1 371 ? 21.5 -27.953 -20.172 1 97.69 371 ARG A O 1
ATOM 2833 N N . ALA A 1 372 ? 21.391 -25.781 -20.891 1 96.69 372 ALA A N 1
ATOM 2834 C CA . ALA A 1 372 ? 20.297 -25.438 -19.984 1 96.69 372 ALA A CA 1
ATOM 2835 C C . ALA A 1 372 ? 19.047 -26.266 -20.312 1 96.69 372 ALA A C 1
ATOM 2837 O O . ALA A 1 372 ? 18.297 -26.625 -19.406 1 96.69 372 ALA A O 1
ATOM 2838 N N . LEU A 1 373 ? 18.828 -26.594 -21.531 1 96.19 373 LEU A N 1
ATOM 2839 C CA . LEU A 1 373 ? 17.609 -27.234 -21.984 1 96.19 373 LEU A CA 1
ATOM 2840 C C . LEU A 1 373 ? 17.453 -28.625 -21.359 1 96.19 373 LEU A C 1
ATOM 2842 O O . LEU A 1 373 ? 16.344 -29.078 -21.109 1 96.19 373 LEU A O 1
ATOM 2846 N N . LYS A 1 374 ? 18.547 -29.281 -21.078 1 94.44 374 LYS A N 1
ATOM 2847 C CA . LYS A 1 374 ? 18.531 -30.625 -20.5 1 94.44 374 LYS A CA 1
ATOM 2848 C C . LYS A 1 374 ? 17.938 -30.609 -19.094 1 94.44 374 LYS A C 1
ATOM 2850 O O . LYS A 1 374 ? 17.531 -31.656 -18.578 1 94.44 374 LYS A O 1
ATOM 2855 N N . HIS A 1 375 ? 17.906 -29.484 -18.547 1 93.12 375 HIS A N 1
ATOM 2856 C CA . HIS A 1 375 ? 17.438 -29.359 -17.172 1 93.12 375 HIS A CA 1
ATOM 2857 C C . HIS A 1 375 ? 16.062 -28.672 -17.125 1 93.12 375 HIS A C 1
ATOM 2859 O O . HIS A 1 375 ? 15.633 -28.234 -16.062 1 93.12 375 HIS A O 1
ATOM 2865 N N . MET A 1 376 ? 15.422 -28.531 -18.266 1 93.62 376 MET A N 1
ATOM 2866 C CA . MET A 1 376 ? 14.078 -27.984 -18.391 1 93.62 376 MET A CA 1
ATOM 2867 C C . MET A 1 376 ? 13.102 -29.047 -18.891 1 93.62 376 MET A C 1
ATOM 2869 O O . MET A 1 376 ? 13.516 -30.016 -19.531 1 93.62 376 MET A O 1
ATOM 2873 N N . LEU A 1 377 ? 11.844 -28.844 -18.578 1 94.19 377 LEU A N 1
ATOM 2874 C CA . LEU A 1 377 ? 10.812 -29.625 -19.234 1 94.19 377 LEU A CA 1
ATOM 2875 C C . LEU A 1 377 ? 10.578 -29.141 -20.656 1 94.19 377 LEU A C 1
ATOM 2877 O O . LEU A 1 377 ? 10.695 -27.953 -20.938 1 94.19 377 LEU A O 1
ATOM 2881 N N . PRO A 1 378 ? 10.219 -30.047 -21.531 1 93 378 PRO A N 1
ATOM 2882 C CA . PRO A 1 378 ? 9.961 -29.625 -22.906 1 93 378 PRO A CA 1
ATOM 2883 C C . PRO A 1 378 ? 8.93 -28.5 -22.984 1 93 378 PRO A C 1
ATOM 2885 O O . PRO A 1 378 ? 9.07 -27.594 -23.812 1 93 378 PRO A O 1
ATOM 2888 N N . GLY A 1 379 ? 8.016 -28.531 -22.141 1 90.19 379 GLY A N 1
ATOM 2889 C CA . GLY A 1 379 ? 6.965 -27.516 -22.125 1 90.19 379 GLY A CA 1
ATOM 2890 C C . GLY A 1 379 ? 7.469 -26.141 -21.75 1 90.19 379 GLY A C 1
ATOM 2891 O O . GLY A 1 379 ? 6.785 -25.141 -21.969 1 90.19 379 GLY A O 1
ATOM 2892 N N . HIS A 1 380 ? 8.727 -26.047 -21.281 1 93.81 380 HIS A N 1
ATOM 2893 C CA . HIS A 1 380 ? 9.281 -24.781 -20.828 1 93.81 380 HIS A CA 1
ATOM 2894 C C . HIS A 1 380 ? 9.844 -23.969 -22 1 93.81 380 HIS A C 1
ATOM 2896 O O . HIS A 1 380 ? 10.023 -22.75 -21.891 1 93.81 380 HIS A O 1
ATOM 2902 N N . TYR A 1 381 ? 10.156 -24.656 -23.125 1 94.88 381 TYR A N 1
ATOM 2903 C CA . TYR A 1 381 ? 10.859 -23.875 -24.141 1 94.88 381 TYR A CA 1
ATOM 2904 C C . TYR A 1 381 ? 10.367 -24.219 -25.531 1 94.88 381 TYR A C 1
ATOM 2906 O O . TYR A 1 381 ? 10.516 -23.438 -26.469 1 94.88 381 TYR A O 1
ATOM 2914 N N . GLU A 1 382 ? 9.727 -25.375 -25.734 1 95.94 382 GLU A N 1
ATOM 2915 C CA . GLU A 1 382 ? 9.406 -25.828 -27.078 1 95.94 382 GLU A CA 1
ATOM 2916 C C . GLU A 1 382 ? 8.375 -24.922 -27.75 1 95.94 382 GLU A C 1
ATOM 2918 O O . GLU A 1 382 ? 8.562 -24.484 -28.891 1 95.94 382 GLU A O 1
ATOM 2923 N N . LYS A 1 383 ? 7.352 -24.656 -27 1 93.25 383 LYS A N 1
ATOM 2924 C CA . LYS A 1 383 ? 6.309 -23.812 -27.562 1 93.25 383 LYS A CA 1
ATOM 2925 C C . LYS A 1 383 ? 6.836 -22.406 -27.828 1 93.25 383 LYS A C 1
ATOM 2927 O O . LYS A 1 383 ? 6.422 -21.75 -28.781 1 93.25 383 LYS A O 1
ATOM 2932 N N . ALA A 1 384 ? 7.68 -21.922 -27 1 95.69 384 ALA A N 1
ATOM 2933 C CA . ALA A 1 384 ? 8.273 -20.594 -27.188 1 95.69 384 ALA A CA 1
ATOM 2934 C C . ALA A 1 384 ? 9.148 -20.562 -28.438 1 95.69 384 ALA A C 1
ATOM 2936 O O . ALA A 1 384 ? 9.141 -19.578 -29.188 1 95.69 384 ALA A O 1
ATOM 2937 N N . LEU A 1 385 ? 9.844 -21.594 -28.672 1 96.88 385 LEU A N 1
ATOM 2938 C CA . LEU A 1 385 ? 10.68 -21.703 -29.859 1 96.88 385 LEU A CA 1
ATOM 2939 C C . LEU A 1 385 ? 9.828 -21.781 -31.109 1 96.88 385 LEU A C 1
ATOM 2941 O O . LEU A 1 385 ? 10.102 -21.094 -32.094 1 96.88 385 LEU A O 1
ATOM 2945 N N . GLU A 1 386 ? 8.781 -22.578 -30.984 1 96.69 386 GLU A N 1
ATOM 2946 C CA . GLU A 1 386 ? 7.879 -22.75 -32.125 1 96.69 386 GLU A CA 1
ATOM 2947 C C . GLU A 1 386 ? 7.191 -21.453 -32.469 1 96.69 386 GLU A C 1
ATOM 2949 O O . GLU A 1 386 ? 6.988 -21.156 -33.656 1 96.69 386 GLU A O 1
ATOM 2954 N N . ALA A 1 387 ? 6.898 -20.672 -31.484 1 95.19 387 ALA A N 1
ATOM 2955 C CA . ALA A 1 387 ? 6.172 -19.422 -31.688 1 95.19 387 ALA A CA 1
ATOM 2956 C C . ALA A 1 387 ? 7.121 -18.297 -32.094 1 95.19 387 ALA A C 1
ATOM 2958 O O . ALA A 1 387 ? 6.676 -17.203 -32.438 1 95.19 387 ALA A O 1
ATOM 2959 N N . GLY A 1 388 ? 8.383 -18.5 -32.062 1 95.25 388 GLY A N 1
ATOM 2960 C CA . GLY A 1 388 ? 9.359 -17.484 -32.438 1 95.25 388 GLY A CA 1
ATOM 2961 C C . GLY A 1 388 ? 9.602 -16.469 -31.344 1 95.25 388 GLY A C 1
ATOM 2962 O O . GLY A 1 388 ? 10.242 -15.438 -31.578 1 95.25 388 GLY A O 1
ATOM 2963 N N . ILE A 1 389 ? 9.086 -16.719 -30.234 1 95.31 389 ILE A N 1
ATOM 2964 C CA . ILE A 1 389 ? 9.281 -15.859 -29.078 1 95.31 389 ILE A CA 1
ATOM 2965 C C . ILE A 1 389 ? 10.695 -16.047 -28.531 1 95.31 389 ILE A C 1
ATOM 2967 O O . ILE A 1 389 ? 11.391 -15.062 -28.25 1 95.31 389 ILE A O 1
ATOM 2971 N N . CYS A 1 390 ? 11.031 -17.266 -28.297 1 97.5 390 CYS A N 1
ATOM 2972 C CA . CYS A 1 390 ? 12.414 -17.656 -28.016 1 97.5 390 CYS A CA 1
ATOM 2973 C C . CYS A 1 390 ? 13.148 -18.016 -29.297 1 97.5 390 CYS A C 1
ATOM 2975 O O . CYS A 1 390 ? 12.656 -18.797 -30.109 1 97.5 390 CYS A O 1
ATOM 2977 N N . LYS A 1 391 ? 14.312 -17.422 -29.5 1 98.38 391 LYS A N 1
ATOM 2978 C CA . LYS A 1 391 ? 15.047 -17.656 -30.734 1 98.38 391 LYS A CA 1
ATOM 2979 C C . LYS A 1 391 ? 16.344 -18.406 -30.484 1 98.38 391 LYS A C 1
ATOM 2981 O O . LYS A 1 391 ? 16.922 -18.297 -29.391 1 98.38 391 LYS A O 1
ATOM 2986 N N . LYS A 1 392 ? 16.75 -19.125 -31.453 1 98.56 392 LYS A N 1
ATOM 2987 C CA . LYS A 1 392 ? 17.953 -19.938 -31.406 1 98.56 392 LYS A CA 1
ATOM 2988 C C . LYS A 1 392 ? 19.062 -19.312 -32.25 1 98.56 392 LYS A C 1
ATOM 2990 O O . LYS A 1 392 ? 18.828 -18.859 -33.375 1 98.56 392 LYS A O 1
ATOM 2995 N N . PHE A 1 393 ? 20.281 -19.328 -31.688 1 98.75 393 PHE A N 1
ATOM 2996 C CA . PHE A 1 393 ? 21.438 -18.766 -32.375 1 98.75 393 PHE A CA 1
ATOM 2997 C C . PHE A 1 393 ? 22.625 -19.703 -32.312 1 98.75 393 PHE A C 1
ATOM 2999 O O . PHE A 1 393 ? 22.938 -20.234 -31.234 1 98.75 393 PHE A O 1
ATOM 3006 N N . ASP A 1 394 ? 23.406 -19.75 -33.312 1 98.5 394 ASP A N 1
ATOM 3007 C CA . ASP A 1 394 ? 24.562 -20.625 -33.312 1 98.5 394 ASP A CA 1
ATOM 3008 C C . ASP A 1 394 ? 25.812 -19.906 -32.781 1 98.5 394 ASP A C 1
ATOM 3010 O O . ASP A 1 394 ? 26.812 -20.547 -32.469 1 98.5 394 ASP A O 1
ATOM 3014 N N . THR A 1 395 ? 25.719 -18.594 -32.781 1 98.62 395 THR A N 1
ATOM 3015 C CA . THR A 1 395 ? 26.859 -17.812 -32.281 1 98.62 395 THR A CA 1
ATOM 3016 C C . THR A 1 395 ? 26.375 -16.625 -31.453 1 98.62 395 THR A C 1
ATOM 3018 O O . THR A 1 395 ? 25.25 -16.156 -31.625 1 98.62 395 THR A O 1
ATOM 3021 N N . ILE A 1 396 ? 27.297 -16.203 -30.609 1 98.75 396 ILE A N 1
ATOM 3022 C CA . ILE A 1 396 ? 27.031 -14.984 -29.844 1 98.75 396 ILE A CA 1
ATOM 3023 C C . ILE A 1 396 ? 26.922 -13.797 -30.797 1 98.75 396 ILE A C 1
ATOM 3025 O O . ILE A 1 396 ? 26.109 -12.891 -30.578 1 98.75 396 ILE A O 1
ATOM 3029 N N . ASP A 1 397 ? 27.672 -13.781 -31.891 1 98.81 397 ASP A N 1
ATOM 3030 C CA . ASP A 1 397 ? 27.609 -12.719 -32.906 1 98.81 397 ASP A CA 1
ATOM 3031 C C . ASP A 1 397 ? 26.219 -12.617 -33.5 1 98.81 397 ASP A C 1
ATOM 3033 O O . ASP A 1 397 ? 25.688 -11.523 -33.688 1 98.81 397 ASP A O 1
ATOM 3037 N N . ALA A 1 398 ? 25.672 -13.758 -33.844 1 98.81 398 ALA A N 1
ATOM 3038 C CA . ALA A 1 398 ? 24.344 -13.781 -34.406 1 98.81 398 ALA A CA 1
ATOM 3039 C C . ALA A 1 398 ? 23.297 -13.266 -33.438 1 98.81 398 ALA A C 1
ATOM 3041 O O . ALA A 1 398 ? 22.375 -12.539 -33.812 1 98.81 398 ALA A O 1
ATOM 3042 N N . LEU A 1 399 ? 23.406 -13.68 -32.188 1 98.81 399 LEU A N 1
ATOM 3043 C CA . LEU A 1 399 ? 22.516 -13.203 -31.109 1 98.81 399 LEU A CA 1
ATOM 3044 C C . LEU A 1 399 ? 22.609 -11.695 -30.953 1 98.81 399 LEU A C 1
ATOM 3046 O O . LEU A 1 399 ? 21.594 -11 -30.922 1 98.81 399 LEU A O 1
ATOM 3050 N N . ALA A 1 400 ? 23.828 -11.211 -30.938 1 98.88 400 ALA A N 1
ATOM 3051 C CA . ALA A 1 400 ? 24.062 -9.781 -30.797 1 98.88 400 ALA A CA 1
ATOM 3052 C C . ALA A 1 400 ? 23.469 -9 -31.969 1 98.88 400 ALA A C 1
ATOM 3054 O O . ALA A 1 400 ? 22.891 -7.926 -31.781 1 98.88 400 ALA A O 1
ATOM 3055 N N . ALA A 1 401 ? 23.656 -9.508 -33.125 1 98.69 401 ALA A N 1
ATOM 3056 C CA . ALA A 1 401 ? 23.156 -8.852 -34.344 1 98.69 401 ALA A CA 1
ATOM 3057 C C . ALA A 1 401 ? 21.625 -8.781 -34.312 1 98.69 401 ALA A C 1
ATOM 3059 O O . ALA A 1 401 ? 21.047 -7.746 -34.656 1 98.69 401 ALA A O 1
ATOM 3060 N N . GLU A 1 402 ? 20.984 -9.852 -33.938 1 98.44 402 GLU A N 1
ATOM 3061 C CA . GLU A 1 402 ? 19.531 -9.93 -33.906 1 98.44 402 GLU A CA 1
ATOM 3062 C C . GLU A 1 402 ? 18.938 -8.875 -32.969 1 98.44 402 GLU A C 1
ATOM 3064 O O . GLU A 1 402 ? 17.953 -8.234 -33.281 1 98.44 402 GLU A O 1
ATOM 3069 N N . TYR A 1 403 ? 19.562 -8.695 -31.812 1 98.5 403 TYR A N 1
ATOM 3070 C CA . TYR A 1 403 ? 18.984 -7.848 -30.781 1 98.5 403 TYR A CA 1
ATOM 3071 C C . TYR A 1 403 ? 19.719 -6.516 -30.688 1 98.5 403 TYR A C 1
ATOM 3073 O O . TYR A 1 403 ? 19.516 -5.754 -29.734 1 98.5 403 TYR A O 1
ATOM 3081 N N . LYS A 1 404 ? 20.641 -6.25 -31.672 1 98.31 404 LYS A N 1
ATOM 3082 C CA . LYS A 1 404 ? 21.359 -4.988 -31.781 1 98.31 404 LYS A CA 1
ATOM 3083 C C . LYS A 1 404 ? 22.156 -4.684 -30.516 1 98.31 404 LYS A C 1
ATOM 3085 O O . LYS A 1 404 ? 22.062 -3.58 -29.984 1 98.31 404 LYS A O 1
ATOM 3090 N N . ILE A 1 405 ? 22.891 -5.648 -30.062 1 98.81 405 ILE A N 1
ATOM 3091 C CA . ILE A 1 405 ? 23.75 -5.535 -28.875 1 98.81 405 ILE A CA 1
ATOM 3092 C C . ILE A 1 405 ? 25.188 -5.301 -29.312 1 98.81 405 ILE A C 1
ATOM 3094 O O . ILE A 1 405 ? 25.672 -5.945 -30.25 1 98.81 405 ILE A O 1
ATOM 3098 N N . PRO A 1 406 ? 25.891 -4.348 -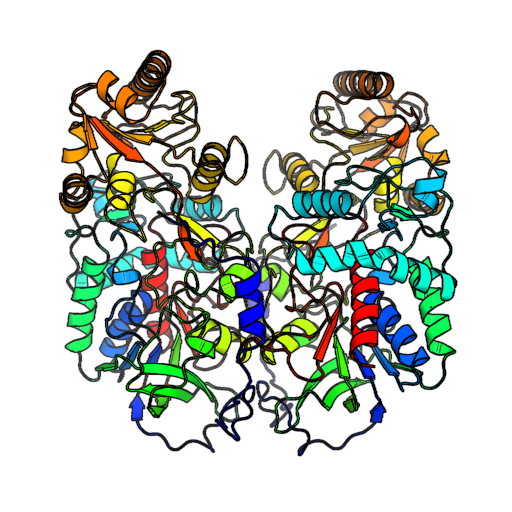28.656 1 98.88 406 PRO A N 1
ATOM 3099 C CA . PRO A 1 406 ? 27.328 -4.258 -28.938 1 98.88 406 PRO A CA 1
ATOM 3100 C C . PRO A 1 406 ? 28.062 -5.555 -28.609 1 98.88 406 PRO A C 1
ATOM 3102 O O . PRO A 1 406 ? 28.281 -5.887 -27.453 1 98.88 406 PRO A O 1
ATOM 3105 N N . VAL A 1 407 ? 28.531 -6.191 -29.688 1 98.69 407 VAL A N 1
ATOM 3106 C CA . VAL A 1 407 ? 28.969 -7.578 -29.578 1 98.69 407 VAL A CA 1
ATOM 3107 C C . VAL A 1 407 ? 30.25 -7.652 -28.75 1 98.69 407 VAL A C 1
ATOM 3109 O O . VAL A 1 407 ? 30.453 -8.602 -28 1 98.69 407 VAL A O 1
ATOM 3112 N N . ALA A 1 408 ? 31.125 -6.66 -28.875 1 98.69 408 ALA A N 1
ATOM 3113 C CA . ALA A 1 408 ? 32.375 -6.672 -28.125 1 98.69 408 ALA A CA 1
ATOM 3114 C C . ALA A 1 408 ? 32.094 -6.637 -26.625 1 98.69 408 ALA A C 1
ATOM 3116 O O . ALA A 1 408 ? 32.719 -7.398 -25.859 1 98.69 408 ALA A O 1
ATOM 3117 N N . GLU A 1 409 ? 31.234 -5.754 -26.234 1 98.69 409 GLU A N 1
ATOM 3118 C CA . GLU A 1 409 ? 30.891 -5.648 -24.812 1 98.69 409 GLU A CA 1
ATOM 3119 C C . GLU A 1 409 ? 30.125 -6.879 -24.344 1 98.69 409 GLU A C 1
ATOM 3121 O O . GLU A 1 409 ? 30.297 -7.316 -23.203 1 98.69 409 GLU A O 1
ATOM 3126 N N . LEU A 1 410 ? 29.266 -7.379 -25.172 1 98.81 410 LEU A N 1
ATOM 3127 C CA . LEU A 1 410 ? 28.516 -8.578 -24.812 1 98.81 410 LEU A CA 1
ATOM 3128 C C . LEU A 1 410 ? 29.453 -9.742 -24.531 1 98.81 410 LEU A C 1
ATOM 3130 O O . LEU A 1 410 ? 29.266 -10.484 -23.562 1 98.81 410 LEU A O 1
ATOM 3134 N N . LYS A 1 411 ? 30.406 -9.953 -25.344 1 98.81 411 LYS A N 1
ATOM 3135 C CA . LYS A 1 411 ? 31.359 -11.039 -25.172 1 98.81 411 LYS A CA 1
ATOM 3136 C C . LYS A 1 411 ? 32.156 -10.867 -23.875 1 98.81 411 LYS A C 1
ATOM 3138 O O . LYS A 1 411 ? 32.438 -11.852 -23.188 1 98.81 411 LYS A O 1
ATOM 3143 N N . LYS A 1 412 ? 32.5 -9.617 -23.562 1 98.75 412 LYS A N 1
ATOM 3144 C CA . LYS A 1 412 ? 33.156 -9.359 -22.281 1 98.75 412 LYS A CA 1
ATOM 3145 C C . LYS A 1 412 ? 32.25 -9.727 -21.109 1 98.75 412 LYS A C 1
ATOM 3147 O O . LYS A 1 412 ? 32.719 -10.328 -20.141 1 98.75 412 LYS A O 1
ATOM 3152 N N . THR A 1 413 ? 31.031 -9.328 -21.25 1 98.81 413 THR A N 1
ATOM 3153 C CA . THR A 1 413 ? 30.047 -9.617 -20.203 1 98.81 413 THR A CA 1
ATOM 3154 C C . THR A 1 413 ? 29.891 -11.117 -20 1 98.81 413 THR A C 1
ATOM 3156 O O . THR A 1 413 ? 29.875 -11.602 -18.875 1 98.81 413 THR A O 1
ATOM 3159 N N . ILE A 1 414 ? 29.828 -11.875 -21.047 1 98.81 414 ILE A N 1
ATOM 3160 C CA . ILE A 1 414 ? 29.672 -13.32 -21 1 98.81 414 ILE A CA 1
ATOM 3161 C C . ILE A 1 414 ? 30.906 -13.961 -20.391 1 98.81 414 ILE A C 1
ATOM 3163 O O . ILE A 1 414 ? 30.812 -14.836 -19.531 1 98.81 414 ILE A O 1
ATOM 3167 N N . ALA A 1 415 ? 32.062 -13.516 -20.812 1 98.69 415 ALA A N 1
ATOM 3168 C CA . ALA A 1 415 ? 33.312 -14.055 -20.281 1 98.69 415 ALA A CA 1
ATOM 3169 C C . ALA A 1 415 ? 33.375 -13.852 -18.766 1 98.69 415 ALA A C 1
ATOM 3171 O O . ALA A 1 415 ? 33.812 -14.75 -18.031 1 98.69 415 ALA A O 1
ATOM 3172 N N . ARG A 1 416 ? 33 -12.68 -18.375 1 98.56 416 ARG A N 1
ATOM 3173 C CA . ARG A 1 416 ? 33.031 -12.359 -16.953 1 98.56 416 ARG A CA 1
ATOM 3174 C C . ARG A 1 416 ? 32.062 -13.242 -16.172 1 98.56 416 ARG A C 1
ATOM 3176 O O . ARG A 1 416 ? 32.406 -13.773 -15.117 1 98.56 416 ARG A O 1
ATOM 3183 N N . TYR A 1 417 ? 30.906 -13.43 -16.672 1 98.44 417 TYR A N 1
ATOM 3184 C CA . TYR A 1 417 ? 29.922 -14.281 -16.016 1 98.44 417 TYR A CA 1
ATOM 3185 C C . TYR A 1 417 ? 30.406 -15.719 -15.945 1 98.44 417 TYR A C 1
ATOM 3187 O O . TYR A 1 417 ? 30.234 -16.391 -14.922 1 98.44 417 TYR A O 1
ATOM 3195 N N . ASN A 1 418 ? 30.984 -16.203 -17.016 1 98.5 418 ASN A N 1
ATOM 3196 C CA . ASN A 1 418 ? 31.484 -17.578 -17.062 1 98.5 418 ASN A CA 1
ATOM 3197 C C . ASN A 1 418 ? 32.531 -17.812 -15.984 1 98.5 418 ASN A C 1
ATOM 3199 O O . ASN A 1 418 ? 32.625 -18.906 -15.406 1 98.5 418 ASN A O 1
ATOM 3203 N N . GLU A 1 419 ? 33.312 -16.766 -15.688 1 98.19 419 GLU A N 1
ATOM 3204 C CA . GLU A 1 419 ? 34.281 -16.859 -14.602 1 98.19 419 GLU A CA 1
ATOM 3205 C C . GLU A 1 419 ? 33.594 -17.016 -13.25 1 98.19 419 GLU A C 1
ATOM 3207 O O . GLU A 1 419 ? 34.094 -17.734 -12.375 1 98.19 419 GLU A O 1
ATOM 3212 N N . PHE A 1 420 ? 32.531 -16.281 -13.07 1 98.06 420 PHE A N 1
ATOM 3213 C CA . PHE A 1 420 ? 31.766 -16.375 -11.82 1 98.06 420 PHE A CA 1
ATOM 3214 C C . PHE A 1 420 ? 31.219 -17.781 -11.625 1 98.06 420 PHE A C 1
ATOM 3216 O O . PHE A 1 420 ? 31.234 -18.312 -10.508 1 98.06 420 PHE A O 1
ATOM 3223 N N . VAL A 1 421 ? 30.703 -18.375 -12.688 1 97.75 421 VAL A N 1
ATOM 3224 C CA . VAL A 1 421 ? 30.156 -19.734 -12.617 1 97.75 421 VAL A CA 1
ATOM 3225 C C . VAL A 1 421 ? 31.266 -20.719 -12.234 1 97.75 421 VAL A C 1
ATOM 3227 O O . VAL A 1 421 ? 31.078 -21.578 -11.383 1 97.75 421 VAL A O 1
ATOM 3230 N N . LYS A 1 422 ? 32.375 -20.578 -12.797 1 96.94 422 LYS A N 1
ATOM 3231 C CA . LYS A 1 422 ? 33.531 -21.438 -12.5 1 96.94 422 LYS A CA 1
ATOM 3232 C C . LYS A 1 422 ? 33.969 -21.281 -11.047 1 96.94 422 LYS A C 1
ATOM 3234 O O . LYS A 1 422 ? 34.281 -22.281 -10.383 1 96.94 422 LYS A O 1
ATOM 3239 N N . LYS A 1 423 ? 33.906 -20.062 -10.586 1 96.5 423 LYS A N 1
ATOM 3240 C CA . LYS A 1 423 ? 34.344 -19.766 -9.227 1 96.5 423 LYS A CA 1
ATOM 3241 C C . LYS A 1 423 ? 33.25 -20.094 -8.211 1 96.5 423 LYS A C 1
ATOM 3243 O O . LYS A 1 423 ? 33.531 -20.219 -7.016 1 96.5 423 LYS A O 1
ATOM 3248 N N . GLY A 1 424 ? 32.094 -20.078 -8.703 1 96.31 424 GLY A N 1
ATOM 3249 C CA . GLY A 1 424 ? 30.938 -20.359 -7.84 1 96.31 424 GLY A CA 1
ATOM 3250 C C . GLY A 1 424 ? 30.438 -19.125 -7.109 1 96.31 424 GLY A C 1
ATOM 3251 O O . GLY A 1 424 ? 29.688 -19.25 -6.137 1 96.31 424 GLY A O 1
ATOM 3252 N N . LYS A 1 425 ? 30.859 -17.938 -7.539 1 97.12 425 LYS A N 1
ATOM 3253 C CA . LYS A 1 425 ? 30.469 -16.703 -6.867 1 97.12 425 LYS A CA 1
ATOM 3254 C C . LYS A 1 425 ? 30.359 -15.555 -7.855 1 97.12 425 LYS A C 1
ATOM 3256 O O . LYS A 1 425 ? 31.312 -15.234 -8.57 1 97.12 425 LYS A O 1
ATOM 3261 N N . ASP A 1 426 ? 29.219 -14.977 -7.906 1 97.94 426 ASP A N 1
ATOM 3262 C CA . ASP A 1 426 ? 28.984 -13.789 -8.719 1 97.94 426 ASP A CA 1
ATOM 3263 C C . ASP A 1 426 ? 29.359 -12.516 -7.953 1 97.94 426 ASP A C 1
ATOM 3265 O O . ASP A 1 426 ? 28.594 -12.047 -7.117 1 97.94 426 ASP A O 1
ATOM 3269 N N . GLU A 1 427 ? 30.406 -11.82 -8.258 1 97.75 427 GLU A N 1
ATOM 3270 C CA . GLU A 1 427 ? 30.938 -10.688 -7.52 1 97.75 427 GLU A CA 1
ATOM 3271 C C . GLU A 1 427 ? 30.281 -9.383 -7.953 1 97.75 427 GLU A C 1
ATOM 3273 O O . GLU A 1 427 ? 30.422 -8.359 -7.277 1 97.75 427 GLU A O 1
ATOM 3278 N N . ASP A 1 428 ? 29.609 -9.461 -9.062 1 97.56 428 ASP A N 1
ATOM 3279 C CA . ASP A 1 428 ? 29.016 -8.234 -9.578 1 97.56 428 ASP A CA 1
ATOM 3280 C C . ASP A 1 428 ? 27.656 -7.973 -8.922 1 97.56 428 ASP A C 1
ATOM 3282 O O . ASP A 1 428 ? 27.406 -6.867 -8.445 1 97.56 428 ASP A O 1
ATOM 3286 N N . PHE A 1 429 ? 26.781 -9.023 -8.867 1 97.75 429 PHE A N 1
ATOM 3287 C CA . PHE A 1 429 ? 25.406 -8.758 -8.477 1 97.75 429 PHE A CA 1
ATOM 3288 C C . PHE A 1 429 ? 24.953 -9.758 -7.414 1 97.75 429 PHE A C 1
ATOM 3290 O O . PHE A 1 429 ? 23.844 -9.648 -6.891 1 97.75 429 PHE A O 1
ATOM 3297 N N . GLY A 1 430 ? 25.703 -10.727 -7.152 1 96.94 430 GLY A N 1
ATOM 3298 C CA . GLY A 1 430 ? 25.406 -11.656 -6.074 1 96.94 430 GLY A CA 1
ATOM 3299 C C . GLY A 1 430 ? 24.422 -12.742 -6.477 1 96.94 430 GLY A C 1
ATOM 3300 O O . GLY A 1 430 ? 23.75 -13.328 -5.625 1 96.94 430 GLY A O 1
ATOM 3301 N N . LYS A 1 431 ? 24.281 -13.062 -7.75 1 96.94 431 LYS A N 1
ATOM 3302 C CA . LYS A 1 431 ? 23.469 -14.195 -8.211 1 96.94 431 LYS A CA 1
ATOM 3303 C C . LYS A 1 431 ? 24.031 -15.516 -7.703 1 96.94 431 LYS A C 1
ATOM 3305 O O . LYS A 1 431 ? 25.25 -15.75 -7.766 1 96.94 431 LYS A O 1
ATOM 3310 N N . PRO A 1 432 ? 23.172 -16.375 -7.156 1 94.44 432 PRO A N 1
ATOM 3311 C CA . PRO A 1 432 ? 23.672 -17.719 -6.875 1 94.44 432 PRO A CA 1
ATOM 3312 C C . PRO A 1 432 ? 24.125 -18.453 -8.133 1 94.44 432 PRO A C 1
ATOM 3314 O O . PRO A 1 432 ? 23.328 -18.688 -9.047 1 94.44 432 PRO A O 1
ATOM 3317 N N . VAL A 1 433 ? 25.438 -18.859 -8.141 1 95.5 433 VAL A N 1
ATOM 3318 C CA . VAL A 1 433 ? 25.953 -19.484 -9.344 1 95.5 433 VAL A CA 1
ATOM 3319 C C . VAL A 1 433 ? 26.672 -20.781 -8.969 1 95.5 433 VAL A C 1
ATOM 3321 O O . VAL A 1 433 ? 27.406 -21.344 -9.789 1 95.5 433 VAL A O 1
ATOM 3324 N N . ALA A 1 434 ? 26.5 -21.219 -7.703 1 91.56 434 ALA A N 1
ATOM 3325 C CA . ALA A 1 434 ? 27.094 -22.5 -7.293 1 91.56 434 ALA A CA 1
ATOM 3326 C C . ALA A 1 434 ? 26.531 -23.641 -8.117 1 91.56 434 ALA A C 1
ATOM 3328 O O . ALA A 1 434 ? 25.484 -23.5 -8.758 1 91.56 434 ALA A O 1
ATOM 3329 N N . ALA A 1 435 ? 27.156 -24.766 -8.055 1 89.81 435 ALA A N 1
ATOM 3330 C CA . ALA A 1 435 ? 26.75 -25.938 -8.836 1 89.81 435 ALA A CA 1
ATOM 3331 C C . ALA A 1 435 ? 25.359 -26.406 -8.43 1 89.81 435 ALA A C 1
ATOM 3333 O O . ALA A 1 435 ? 24.625 -26.969 -9.25 1 89.81 435 ALA A O 1
ATOM 3334 N N . THR A 1 436 ? 24.953 -26.141 -7.242 1 84.12 436 THR A N 1
ATOM 3335 C CA . THR A 1 436 ? 23.625 -26.531 -6.777 1 84.12 436 THR A CA 1
ATOM 3336 C C . THR A 1 436 ? 22.547 -25.75 -7.512 1 84.12 436 THR A C 1
ATOM 3338 O O . THR A 1 436 ? 21.391 -26.188 -7.578 1 84.12 436 THR A O 1
ATOM 3341 N N . THR A 1 437 ? 22.969 -24.578 -8.062 1 87 437 THR A N 1
ATOM 3342 C CA . THR A 1 437 ? 22.016 -23.734 -8.781 1 87 437 THR A CA 1
ATOM 3343 C C . THR A 1 437 ? 22.203 -23.875 -10.289 1 87 437 THR A C 1
ATOM 3345 O O . THR A 1 437 ? 21.266 -24.203 -11.016 1 87 437 THR A O 1
ATOM 3348 N N . THR A 1 438 ? 23.453 -23.781 -10.797 1 92.06 438 THR A N 1
ATOM 3349 C CA . THR A 1 438 ? 23.703 -23.672 -12.234 1 92.06 438 THR A CA 1
ATOM 3350 C C . THR A 1 438 ? 24.078 -25.031 -12.812 1 92.06 438 THR A C 1
ATOM 3352 O O . THR A 1 438 ? 24.109 -25.203 -14.039 1 92.06 438 THR A O 1
ATOM 3355 N N . LYS A 1 439 ? 24.391 -26.016 -11.969 1 91.5 439 LYS A N 1
ATOM 3356 C CA . LYS A 1 439 ? 24.906 -27.297 -12.414 1 91.5 439 LYS A CA 1
ATOM 3357 C C . LYS A 1 439 ? 26.219 -27.125 -13.18 1 91.5 439 LYS A C 1
ATOM 3359 O O . LYS A 1 439 ? 26.531 -27.922 -14.07 1 91.5 439 LYS A O 1
ATOM 3364 N N . GLY A 1 440 ? 26.875 -26 -12.906 1 93.75 440 GLY A N 1
ATOM 3365 C CA . GLY A 1 440 ? 28.125 -25.703 -13.57 1 93.75 440 GLY A CA 1
ATOM 3366 C C . GLY A 1 440 ? 27.953 -25.188 -14.992 1 93.75 440 GLY A C 1
ATOM 3367 O O . GLY A 1 440 ? 28.922 -25.016 -15.727 1 93.75 440 GLY A O 1
ATOM 3368 N N . ILE A 1 441 ? 26.734 -24.922 -15.312 1 96.5 441 ILE A N 1
ATOM 3369 C CA . ILE A 1 441 ? 26.422 -24.469 -16.672 1 96.5 441 ILE A CA 1
ATOM 3370 C C . ILE A 1 441 ? 26.656 -22.969 -16.781 1 96.5 441 ILE A C 1
ATOM 3372 O O . ILE A 1 441 ? 26.078 -22.188 -16.031 1 96.5 441 ILE A O 1
ATOM 3376 N N . ASP A 1 442 ? 27.578 -22.578 -17.672 1 97.5 442 ASP A N 1
ATOM 3377 C CA . ASP A 1 442 ? 27.812 -21.188 -18.062 1 97.5 442 ASP A CA 1
ATOM 3378 C C . ASP A 1 442 ? 27.281 -20.906 -19.469 1 97.5 442 ASP A C 1
ATOM 3380 O O . ASP A 1 442 ? 26.328 -21.562 -19.906 1 97.5 442 ASP A O 1
ATOM 3384 N N . ILE A 1 443 ? 27.75 -19.828 -20.094 1 98.44 443 ILE A N 1
ATOM 3385 C CA . ILE A 1 443 ? 27.297 -19.484 -21.438 1 98.44 443 ILE A CA 1
ATOM 3386 C C . ILE A 1 443 ? 28.453 -19.656 -22.422 1 98.44 443 ILE A C 1
ATOM 3388 O O . ILE A 1 443 ? 29.172 -18.703 -22.734 1 98.44 443 ILE A O 1
ATOM 3392 N N . SER A 1 444 ? 28.578 -20.906 -22.984 1 97.94 444 SER A N 1
ATOM 3393 C CA . SER A 1 444 ? 29.75 -21.125 -23.828 1 97.94 444 SER A CA 1
ATOM 3394 C C . SER A 1 444 ? 29.469 -22.141 -24.922 1 97.94 444 SER A C 1
ATOM 3396 O O . SER A 1 444 ? 30.234 -22.281 -25.875 1 97.94 444 SER A O 1
ATOM 3398 N N . VAL A 1 445 ? 28.344 -22.844 -24.797 1 98.44 445 VAL A N 1
ATOM 3399 C CA . VAL A 1 445 ? 28.094 -23.938 -25.734 1 98.44 445 VAL A CA 1
ATOM 3400 C C . VAL A 1 445 ? 26.875 -23.609 -26.609 1 98.44 445 VAL A C 1
ATOM 3402 O O . VAL A 1 445 ? 25.75 -23.562 -26.109 1 98.44 445 VAL A O 1
ATOM 3405 N N . PRO A 1 446 ? 27.016 -23.391 -27.875 1 98.12 446 PRO A N 1
ATOM 3406 C CA . PRO A 1 446 ? 25.875 -23.156 -28.75 1 98.12 446 PRO A CA 1
ATOM 3407 C C . PRO A 1 446 ? 25.016 -24.406 -28.953 1 98.12 446 PRO A C 1
ATOM 3409 O O . PRO A 1 446 ? 25.469 -25.516 -28.688 1 98.12 446 PRO A O 1
ATOM 3412 N N . PRO A 1 447 ? 23.859 -24.312 -29.516 1 98.44 447 PRO A N 1
ATOM 3413 C CA . PRO A 1 447 ? 23.188 -23.031 -29.797 1 98.44 447 PRO A CA 1
ATOM 3414 C C . PRO A 1 447 ? 22.828 -22.266 -28.516 1 98.44 447 PRO A C 1
ATOM 3416 O O . PRO A 1 447 ? 22.797 -22.859 -27.438 1 98.44 447 PRO A O 1
ATOM 3419 N N . PHE A 1 448 ? 22.656 -20.953 -28.719 1 98.81 448 PHE A N 1
ATOM 3420 C CA . PHE A 1 448 ? 22.172 -20.062 -27.672 1 98.81 448 PHE A CA 1
ATOM 3421 C C . PHE A 1 448 ? 20.703 -19.75 -27.875 1 98.81 448 PHE A C 1
ATOM 3423 O O . PHE A 1 448 ? 20.219 -19.672 -29 1 98.81 448 PHE A O 1
ATOM 3430 N N . TYR A 1 449 ? 19.953 -19.594 -26.781 1 98.75 449 TYR A N 1
ATOM 3431 C CA . TYR A 1 449 ? 18.531 -19.297 -26.812 1 98.75 449 TYR A CA 1
ATOM 3432 C C . TYR A 1 449 ? 18.219 -17.984 -26.094 1 98.75 449 TYR A C 1
ATOM 3434 O O . TYR A 1 449 ? 18.703 -17.766 -24.984 1 98.75 449 TYR A O 1
ATOM 3442 N N . ALA A 1 450 ? 17.469 -17.125 -26.828 1 98.75 450 ALA A N 1
ATOM 3443 C CA . ALA A 1 450 ? 17.281 -15.789 -26.281 1 98.75 450 ALA A CA 1
ATOM 3444 C C . ALA A 1 450 ? 15.859 -15.289 -26.516 1 98.75 450 ALA A C 1
ATOM 3446 O O . ALA A 1 450 ? 15.211 -15.688 -27.484 1 98.75 450 ALA A O 1
ATOM 3447 N N . GLU A 1 451 ? 15.367 -14.5 -25.672 1 97.88 451 GLU A N 1
ATOM 3448 C CA . GLU A 1 451 ? 14.109 -13.781 -25.844 1 97.88 451 GLU A CA 1
ATOM 3449 C C . GLU A 1 451 ? 14.156 -12.414 -25.172 1 97.88 451 GLU A C 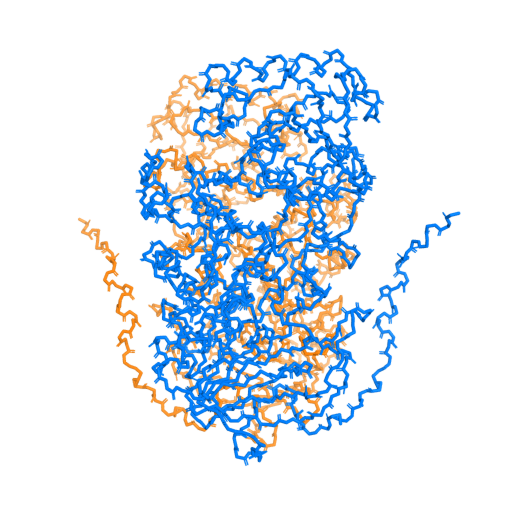1
ATOM 3451 O O . GLU A 1 451 ? 15.008 -12.172 -24.312 1 97.88 451 GLU A O 1
ATOM 3456 N N . ARG A 1 452 ? 13.258 -11.484 -25.562 1 98.38 452 ARG A N 1
ATOM 3457 C CA . ARG A 1 452 ? 13.102 -10.188 -24.922 1 98.38 452 ARG A CA 1
ATOM 3458 C C . ARG A 1 452 ? 12.273 -10.305 -23.641 1 98.38 452 ARG A C 1
ATOM 3460 O O . ARG A 1 452 ? 11.195 -10.906 -23.656 1 98.38 452 ARG A O 1
ATOM 3467 N N . GLY A 1 453 ? 12.906 -9.727 -22.562 1 97.94 453 GLY A N 1
ATOM 3468 C CA . GLY A 1 453 ? 12.227 -9.812 -21.281 1 97.94 453 GLY A CA 1
ATOM 3469 C C . GLY A 1 453 ? 11.469 -8.547 -20.922 1 97.94 453 GLY A C 1
ATOM 3470 O O . GLY A 1 453 ? 11.875 -7.441 -21.297 1 97.94 453 GLY A O 1
ATOM 3471 N N . THR A 1 454 ? 10.383 -8.656 -20.203 1 98.06 454 THR A N 1
ATOM 3472 C CA . THR A 1 454 ? 9.641 -7.543 -19.625 1 98.06 454 THR A CA 1
ATOM 3473 C C . THR A 1 454 ? 8.867 -7.988 -18.391 1 98.06 454 THR A C 1
ATOM 3475 O O . THR A 1 454 ? 8.383 -9.125 -18.328 1 98.06 454 THR A O 1
ATOM 3478 N N . PRO A 1 455 ? 8.789 -7.113 -17.359 1 97.81 455 PRO A N 1
ATOM 3479 C CA . PRO A 1 455 ? 7.879 -7.43 -16.25 1 97.81 455 PRO A CA 1
ATOM 3480 C C . PRO A 1 455 ? 6.41 -7.297 -16.656 1 97.81 455 PRO A C 1
ATOM 3482 O O . PRO A 1 455 ? 6.059 -6.422 -17.438 1 97.81 455 PRO A O 1
ATOM 3485 N N . LYS A 1 456 ? 5.543 -8.156 -16.125 1 98.06 456 LYS A N 1
ATOM 3486 C CA . LYS A 1 456 ? 4.094 -8.086 -16.297 1 98.06 456 LYS A CA 1
ATOM 3487 C C . LYS A 1 456 ? 3.375 -8.172 -14.961 1 98.06 456 LYS A C 1
ATOM 3489 O O . LYS A 1 456 ? 3.822 -8.875 -14.055 1 98.06 456 LYS A O 1
ATOM 3494 N N . VAL A 1 457 ? 2.23 -7.418 -14.797 1 98.31 457 VAL A N 1
ATOM 3495 C CA . VAL A 1 457 ? 1.449 -7.477 -13.562 1 98.31 457 VAL A CA 1
ATOM 3496 C C . VAL A 1 457 ? 1.072 -8.922 -13.258 1 98.31 457 VAL A C 1
ATOM 3498 O O . VAL A 1 457 ? 0.526 -9.625 -14.117 1 98.31 457 VAL A O 1
ATOM 3501 N N . HIS A 1 458 ? 1.341 -9.367 -11.961 1 98.25 458 HIS A N 1
ATOM 3502 C CA . HIS A 1 458 ? 1.341 -10.812 -11.773 1 98.25 458 HIS A CA 1
ATOM 3503 C C . HIS A 1 458 ? 0.601 -11.203 -10.5 1 98.25 458 HIS A C 1
ATOM 3505 O O . HIS A 1 458 ? -0.074 -12.234 -10.461 1 98.25 458 HIS A O 1
ATOM 3511 N N . HIS A 1 459 ? 0.724 -10.484 -9.43 1 98.5 459 HIS A N 1
ATOM 3512 C CA . HIS A 1 459 ? 0.165 -10.875 -8.141 1 98.5 459 HIS A CA 1
ATOM 3513 C C . HIS A 1 459 ? -0.206 -9.648 -7.305 1 98.5 459 HIS A C 1
ATOM 3515 O O . HIS A 1 459 ? 0.492 -8.633 -7.34 1 98.5 459 HIS A O 1
ATOM 3521 N N . THR A 1 460 ? -1.304 -9.719 -6.586 1 98.62 460 THR A N 1
ATOM 3522 C CA . THR A 1 460 ? -1.682 -8.688 -5.629 1 98.62 460 THR A CA 1
ATOM 3523 C C . THR A 1 460 ? -1.484 -9.172 -4.199 1 98.62 460 THR A C 1
ATOM 3525 O O . THR A 1 460 ? -2.053 -10.195 -3.799 1 98.62 460 THR A O 1
ATOM 3528 N N . MET A 1 461 ? -0.699 -8.477 -3.391 1 98.44 461 MET A N 1
ATOM 3529 C CA . MET A 1 461 ? -0.257 -8.945 -2.08 1 98.44 461 MET A CA 1
ATOM 3530 C C . MET A 1 461 ? -1.36 -8.781 -1.042 1 98.44 461 MET A C 1
ATOM 3532 O O . MET A 1 461 ? -1.357 -9.453 -0.012 1 98.44 461 MET A O 1
ATOM 3536 N N . GLY A 1 462 ? -2.184 -7.773 -1.24 1 97.69 462 GLY A N 1
ATOM 3537 C CA . GLY A 1 462 ? -3.148 -7.414 -0.212 1 97.69 462 GLY A CA 1
ATOM 3538 C C . GLY A 1 462 ? -4.547 -7.922 -0.502 1 97.69 462 GLY A C 1
ATOM 3539 O O . GLY A 1 462 ? -4.848 -8.32 -1.629 1 97.69 462 GLY A O 1
ATOM 3540 N N . GLY A 1 463 ? -5.398 -7.926 0.518 1 98.56 463 GLY A N 1
ATOM 3541 C CA . GLY A 1 463 ? -6.789 -8.359 0.503 1 98.56 463 GLY A CA 1
ATOM 3542 C C . GLY A 1 463 ? -7.426 -8.359 1.88 1 98.56 463 GLY A C 1
ATOM 3543 O O . GLY A 1 463 ? -7.395 -7.355 2.59 1 98.56 463 GLY A O 1
ATOM 3544 N N . LEU A 1 464 ? -8.039 -9.492 2.205 1 98.88 464 LEU A N 1
ATOM 3545 C CA . LEU A 1 464 ? -8.766 -9.641 3.461 1 98.88 464 LEU A CA 1
ATOM 3546 C C . LEU A 1 464 ? -7.816 -10 4.602 1 98.88 464 LEU A C 1
ATOM 3548 O O . LEU A 1 464 ? -6.898 -10.797 4.422 1 98.88 464 LEU A O 1
ATOM 3552 N N . ASN A 1 465 ? -8.023 -9.422 5.738 1 98.81 465 ASN A N 1
ATOM 3553 C CA . ASN A 1 465 ? -7.336 -9.852 6.949 1 98.81 465 ASN A CA 1
ATOM 3554 C C . ASN A 1 465 ? -7.887 -11.18 7.461 1 98.81 465 ASN A C 1
ATOM 3556 O O . ASN A 1 465 ? -9.094 -11.32 7.668 1 98.81 465 ASN A O 1
ATOM 3560 N N . ILE A 1 466 ? -7.027 -12.117 7.637 1 98.94 466 ILE A N 1
ATOM 3561 C CA . ILE A 1 466 ? -7.41 -13.383 8.258 1 98.94 466 ILE A CA 1
ATOM 3562 C C . ILE A 1 466 ? -6.484 -13.672 9.438 1 98.94 466 ILE A C 1
ATOM 3564 O O . ILE A 1 466 ? -5.371 -13.148 9.508 1 98.94 466 ILE A O 1
ATOM 3568 N N . ASN A 1 467 ? -6.992 -14.484 10.375 1 98.81 467 ASN A N 1
ATOM 3569 C CA . ASN A 1 467 ? -6.129 -15.016 11.422 1 98.81 467 ASN A CA 1
ATOM 3570 C C . ASN A 1 467 ? -5.547 -16.375 11.023 1 98.81 467 ASN A C 1
ATOM 3572 O O . ASN A 1 467 ? -5.723 -16.828 9.891 1 98.81 467 ASN A O 1
ATOM 3576 N N . THR A 1 468 ? -4.801 -17.047 11.891 1 98.81 468 THR A N 1
ATOM 3577 C CA . THR A 1 468 ? -4.078 -18.281 11.586 1 98.81 468 THR A CA 1
ATOM 3578 C C . THR A 1 468 ? -5.043 -19.438 11.383 1 98.81 468 THR A C 1
ATOM 3580 O O . THR A 1 468 ? -4.641 -20.531 10.961 1 98.81 468 THR A O 1
ATOM 3583 N N . LYS A 1 469 ? -6.34 -19.219 11.625 1 98.88 469 LYS A N 1
ATOM 3584 C CA . LYS A 1 469 ? -7.383 -20.219 11.398 1 98.88 469 LYS A CA 1
ATOM 3585 C C . LYS A 1 469 ? -8.164 -19.906 10.117 1 98.88 469 LYS A C 1
ATOM 3587 O O . LYS A 1 469 ? -9.227 -20.484 9.883 1 98.88 469 LYS A O 1
ATOM 3592 N N . ALA A 1 470 ? -7.723 -18.906 9.375 1 98.94 470 ALA A N 1
ATOM 3593 C CA . ALA A 1 470 ? -8.266 -18.5 8.086 1 98.94 470 ALA A CA 1
ATOM 3594 C C . ALA A 1 470 ? -9.617 -17.812 8.242 1 98.94 470 ALA A C 1
ATOM 3596 O O . ALA A 1 470 ? -10.414 -17.781 7.309 1 98.94 470 ALA A O 1
ATOM 3597 N N . GLN A 1 471 ? -9.945 -17.328 9.461 1 98.94 471 GLN A N 1
ATOM 3598 C CA . GLN A 1 471 ? -11.164 -16.562 9.703 1 98.94 471 GLN A CA 1
ATOM 3599 C C . GLN A 1 471 ? -11 -15.102 9.297 1 98.94 471 GLN A C 1
ATOM 3601 O O . GLN A 1 471 ? -9.969 -14.492 9.578 1 98.94 471 GLN A O 1
ATOM 3606 N N . VAL A 1 472 ? -12 -14.562 8.609 1 98.94 472 VAL A N 1
ATOM 3607 C CA . VAL A 1 472 ? -11.969 -13.164 8.188 1 98.94 472 VAL A CA 1
ATOM 3608 C C . VAL A 1 472 ? -12.281 -12.258 9.375 1 98.94 472 VAL A C 1
ATOM 3610 O O . VAL A 1 472 ? -13.234 -12.492 10.109 1 98.94 472 VAL A O 1
ATOM 3613 N N . ILE A 1 473 ? -11.539 -11.18 9.555 1 98.81 473 ILE A N 1
ATOM 3614 C CA . ILE A 1 473 ? -11.656 -10.336 10.742 1 98.81 473 ILE A CA 1
ATOM 3615 C C . ILE A 1 473 ? -12.508 -9.117 10.422 1 98.81 473 ILE A C 1
ATOM 3617 O O . ILE A 1 473 ? -12.328 -8.477 9.383 1 98.81 473 ILE A O 1
ATOM 3621 N N . ASN A 1 474 ? -13.367 -8.805 11.297 1 97.75 474 ASN A N 1
ATOM 3622 C CA . ASN A 1 474 ? -14.336 -7.715 11.203 1 97.75 474 ASN A CA 1
ATOM 3623 C C . ASN A 1 474 ? -13.734 -6.383 11.641 1 97.75 474 ASN A C 1
ATOM 3625 O O . ASN A 1 474 ? -13.203 -6.27 12.75 1 97.75 474 ASN A O 1
ATOM 3629 N N . SER A 1 475 ? -13.852 -5.336 10.805 1 96.56 475 SER A N 1
ATOM 3630 C CA . SER A 1 475 ? -13.258 -4.031 11.078 1 96.56 475 SER A CA 1
ATOM 3631 C C . SER A 1 475 ? -14.055 -3.268 12.133 1 96.56 475 SER A C 1
ATOM 3633 O O . SER A 1 475 ? -13.57 -2.279 12.688 1 96.56 475 SER A O 1
ATOM 3635 N N . LEU A 1 476 ? -15.25 -3.709 12.414 1 94.19 476 LEU A N 1
ATOM 3636 C CA . LEU A 1 476 ? -16.078 -3.064 13.43 1 94.19 476 LEU A CA 1
ATOM 3637 C C . LEU A 1 476 ? -15.734 -3.594 14.82 1 94.19 476 LEU A C 1
ATOM 3639 O O . LEU A 1 476 ? -15.75 -2.84 15.797 1 94.19 476 LEU A O 1
ATOM 3643 N N . THR A 1 477 ? -15.375 -4.93 14.875 1 95.44 477 THR A N 1
ATOM 3644 C CA . THR A 1 477 ? -15.242 -5.551 16.188 1 95.44 477 THR A CA 1
ATOM 3645 C C . THR A 1 477 ? -13.82 -6.035 16.422 1 95.44 477 THR A C 1
ATOM 3647 O O . THR A 1 477 ? -13.445 -6.363 17.547 1 95.44 477 THR A O 1
ATOM 3650 N N . ALA A 1 478 ? -13.031 -6.125 15.367 1 96.88 478 ALA A N 1
ATOM 3651 C CA . ALA A 1 478 ? -11.68 -6.68 15.398 1 96.88 478 ALA A CA 1
ATOM 3652 C C . ALA A 1 478 ? -11.703 -8.156 15.773 1 96.88 478 ALA A C 1
ATOM 3654 O O . ALA A 1 478 ? -10.711 -8.695 16.281 1 96.88 478 ALA A O 1
ATOM 3655 N N . GLN A 1 479 ? -12.906 -8.836 15.617 1 97.81 479 GLN A N 1
ATOM 3656 C CA . GLN A 1 479 ? -13.102 -10.266 15.82 1 97.81 479 GLN A CA 1
ATOM 3657 C C . GLN A 1 479 ? -13.508 -10.953 14.516 1 97.81 479 GLN A C 1
ATOM 3659 O O . GLN A 1 479 ? -13.914 -10.289 13.562 1 97.81 479 GLN A O 1
ATOM 3664 N N . PRO A 1 480 ? -13.375 -12.258 14.477 1 98.56 480 PRO A N 1
ATOM 3665 C CA . PRO A 1 480 ? -13.805 -12.938 13.25 1 98.56 480 PRO A CA 1
ATOM 3666 C C . PRO A 1 480 ? -15.266 -12.672 12.898 1 98.56 480 PRO A C 1
ATOM 3668 O O . PRO A 1 480 ? -16.109 -12.617 13.797 1 98.56 480 PRO A O 1
ATOM 3671 N N . ILE A 1 481 ? -15.531 -12.414 11.633 1 98.25 481 ILE A N 1
ATOM 3672 C CA . ILE A 1 481 ? -16.906 -12.484 11.156 1 98.25 481 ILE A CA 1
ATOM 3673 C C . ILE A 1 481 ? -17.406 -13.922 11.219 1 98.25 481 ILE A C 1
ATOM 3675 O O . ILE A 1 481 ? -16.875 -14.805 10.547 1 98.25 481 ILE A O 1
ATOM 3679 N N . PRO A 1 482 ? -18.453 -14.203 12.008 1 98.25 482 PRO A N 1
ATOM 3680 C CA . PRO A 1 482 ? -18.859 -15.594 12.188 1 98.25 482 PRO A CA 1
ATOM 3681 C C . PRO A 1 482 ? -19.188 -16.281 10.867 1 98.25 482 PRO A C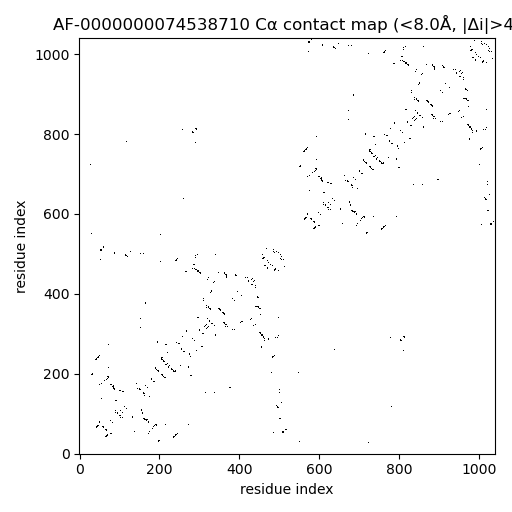 1
ATOM 3683 O O . PRO A 1 482 ? -19.938 -15.727 10.047 1 98.25 482 PRO A O 1
ATOM 3686 N N . ASN A 1 483 ? -18.594 -17.438 10.578 1 98.81 483 ASN A N 1
ATOM 3687 C CA . ASN A 1 483 ? -18.844 -18.344 9.477 1 98.81 483 ASN A CA 1
ATOM 3688 C C . ASN A 1 483 ? -18.234 -17.844 8.172 1 98.81 483 ASN A C 1
ATOM 3690 O O . ASN A 1 483 ? -18.578 -18.312 7.09 1 98.81 483 ASN A O 1
ATOM 3694 N N . LEU A 1 484 ? -17.328 -16.828 8.25 1 98.88 484 LEU A N 1
ATOM 3695 C CA . LEU A 1 484 ? -16.672 -16.344 7.043 1 98.88 484 LEU A CA 1
ATOM 3696 C C . LEU A 1 484 ? -15.18 -16.656 7.082 1 98.88 484 LEU A C 1
ATOM 3698 O O . LEU A 1 484 ? -14.484 -16.266 8.023 1 98.88 484 LEU A O 1
ATOM 3702 N N . TYR A 1 485 ? -14.727 -17.359 6.074 1 98.94 485 TYR A N 1
ATOM 3703 C CA . TYR A 1 485 ? -13.336 -17.766 5.926 1 98.94 485 TYR A CA 1
ATOM 3704 C C . TYR A 1 485 ? -12.773 -17.312 4.586 1 98.94 485 TYR A C 1
ATOM 3706 O O . TYR A 1 485 ? -13.531 -16.969 3.672 1 98.94 485 TYR A O 1
ATOM 3714 N N . ALA A 1 486 ? -11.461 -17.219 4.492 1 98.94 486 ALA A N 1
ATOM 3715 C CA . ALA A 1 486 ? -10.828 -16.875 3.225 1 98.94 486 ALA A CA 1
ATOM 3716 C C . ALA A 1 486 ? -9.422 -17.469 3.129 1 98.94 486 ALA A C 1
ATOM 3718 O O . ALA A 1 486 ? -8.773 -17.719 4.148 1 98.94 486 ALA A O 1
ATOM 3719 N N . ALA A 1 487 ? -8.961 -17.656 1.928 1 98.88 487 ALA A N 1
ATOM 3720 C CA . ALA A 1 487 ? -7.629 -18.188 1.667 1 98.88 487 ALA A CA 1
ATOM 3721 C C . ALA A 1 487 ? -7.168 -17.844 0.254 1 98.88 487 ALA A C 1
ATOM 3723 O O . ALA A 1 487 ? -7.988 -17.703 -0.657 1 98.88 487 ALA A O 1
ATOM 3724 N N . GLY A 1 488 ? -5.863 -17.781 0.136 1 98.62 488 GLY A N 1
ATOM 3725 C CA . GLY A 1 488 ? -5.266 -17.516 -1.163 1 98.62 488 GLY A CA 1
ATOM 3726 C C . GLY A 1 488 ? -5.066 -16.047 -1.442 1 98.62 488 GLY A C 1
ATOM 3727 O O . GLY A 1 488 ? -4.891 -15.25 -0.516 1 98.62 488 GLY A O 1
ATOM 3728 N N . GLU A 1 489 ? -5.082 -15.719 -2.723 1 98.75 489 GLU A N 1
ATOM 3729 C CA . GLU A 1 489 ? -4.637 -14.391 -3.137 1 98.75 489 GLU A CA 1
ATOM 3730 C C . GLU A 1 489 ? -5.668 -13.328 -2.771 1 98.75 489 GLU A C 1
ATOM 3732 O O . GLU A 1 489 ? -5.383 -12.133 -2.848 1 98.75 489 GLU A O 1
ATOM 3737 N N . ILE A 1 490 ? -6.887 -13.734 -2.326 1 98.88 490 ILE A N 1
ATOM 3738 C CA . ILE A 1 490 ? -7.891 -12.758 -1.905 1 98.88 490 ILE A CA 1
ATOM 3739 C C . ILE A 1 490 ? -7.547 -12.234 -0.513 1 98.88 490 ILE A C 1
ATOM 3741 O O . ILE A 1 490 ? -8.133 -11.25 -0.051 1 98.88 490 ILE A O 1
ATOM 3745 N N . THR A 1 491 ? -6.613 -12.867 0.2 1 98.88 491 THR A N 1
ATOM 3746 C CA . THR A 1 491 ? -6.199 -12.445 1.532 1 98.88 491 THR A CA 1
ATOM 3747 C C . THR A 1 491 ? -4.918 -11.625 1.464 1 98.88 491 THR A C 1
ATOM 3749 O O . THR A 1 491 ? -4.27 -11.555 0.416 1 98.88 491 THR A O 1
ATOM 3752 N N . GLY A 1 492 ? -4.605 -10.93 2.543 1 98.5 492 GLY A N 1
ATOM 3753 C CA . GLY A 1 492 ? -3.379 -10.156 2.654 1 98.5 492 GLY A CA 1
ATOM 3754 C C . GLY A 1 492 ? -2.568 -10.5 3.889 1 98.5 492 GLY A C 1
ATOM 3755 O O . GLY A 1 492 ? -3.027 -11.25 4.75 1 98.5 492 GLY A O 1
ATOM 3756 N N . GLY A 1 493 ? -1.377 -9.953 3.963 1 98.44 493 GLY A N 1
ATOM 3757 C CA . GLY A 1 493 ? -0.52 -10.102 5.129 1 98.44 493 GLY A CA 1
ATOM 3758 C C . GLY A 1 493 ? 0.577 -11.133 4.938 1 98.44 493 GLY A C 1
ATOM 3759 O O . GLY A 1 493 ? 1.712 -10.93 5.371 1 98.44 493 GLY A O 1
ATOM 3760 N N . VAL A 1 494 ? 0.318 -12.141 4.184 1 98.56 494 VAL A N 1
ATOM 3761 C CA . VAL A 1 494 ? 1.23 -13.273 4.07 1 98.56 494 VAL A CA 1
ATOM 3762 C C . VAL A 1 494 ? 2.502 -12.844 3.344 1 98.56 494 VAL A C 1
ATOM 3764 O O . VAL A 1 494 ? 3.613 -13.125 3.801 1 98.56 494 VAL A O 1
ATOM 3767 N N . HIS A 1 495 ? 2.383 -12.086 2.281 1 98.69 495 HIS A N 1
ATOM 3768 C CA . HIS A 1 495 ? 3.488 -11.906 1.348 1 98.69 495 HIS A CA 1
ATOM 3769 C C . HIS A 1 495 ? 4.141 -10.539 1.516 1 98.69 495 HIS A C 1
ATOM 3771 O O . HIS A 1 495 ? 5.148 -10.242 0.872 1 98.69 495 HIS A O 1
ATOM 3777 N N . GLY A 1 496 ? 3.555 -9.711 2.398 1 98.19 496 GLY A N 1
ATOM 3778 C CA . GLY A 1 496 ? 4.129 -8.391 2.588 1 98.19 496 GLY A CA 1
ATOM 3779 C C . GLY A 1 496 ? 4.156 -7.559 1.317 1 98.19 496 GLY A C 1
ATOM 3780 O O . GLY A 1 496 ? 3.145 -7.453 0.619 1 98.19 496 GLY A O 1
ATOM 3781 N N . ALA A 1 497 ? 5.297 -6.965 0.995 1 97.88 497 ALA A N 1
ATOM 3782 C CA . ALA A 1 497 ? 5.402 -6.039 -0.129 1 97.88 497 ALA A CA 1
ATOM 3783 C C . ALA A 1 497 ? 5.625 -6.789 -1.439 1 97.88 497 ALA A C 1
ATOM 3785 O O . ALA A 1 497 ? 5.469 -6.223 -2.521 1 97.88 497 ALA A O 1
ATOM 3786 N N . SER A 1 498 ? 5.988 -8.047 -1.333 1 98.25 498 SER A N 1
ATOM 3787 C CA . SER A 1 498 ? 6.277 -8.844 -2.52 1 98.25 498 SER A CA 1
ATOM 3788 C C . SER A 1 498 ? 6.277 -10.336 -2.195 1 98.25 498 SER A C 1
ATOM 3790 O O . SER A 1 498 ? 6.938 -10.773 -1.252 1 98.25 498 SER A O 1
ATOM 3792 N N . ARG A 1 499 ? 5.613 -11.008 -2.986 1 98.25 499 ARG A N 1
ATOM 3793 C CA . ARG A 1 499 ? 5.551 -12.453 -2.803 1 98.25 499 ARG A CA 1
ATOM 3794 C C . ARG A 1 499 ? 6.82 -13.125 -3.311 1 98.25 499 ARG A C 1
ATOM 3796 O O . ARG A 1 499 ? 7.289 -12.828 -4.41 1 98.25 499 ARG A O 1
ATOM 3803 N N . LEU A 1 500 ? 7.367 -14 -2.498 1 98.19 500 LEU A N 1
ATOM 3804 C CA . LEU A 1 500 ? 8.492 -14.828 -2.92 1 98.19 500 LEU A CA 1
ATOM 3805 C C . LEU A 1 500 ? 8.055 -15.844 -3.971 1 98.19 500 LEU A C 1
ATOM 3807 O O . LEU A 1 500 ? 6.965 -16.406 -3.879 1 98.19 500 LEU A O 1
ATOM 3811 N N . GLY A 1 501 ? 8.883 -16.031 -4.941 1 95.62 501 GLY A N 1
ATOM 3812 C CA . GLY A 1 501 ? 8.547 -16.922 -6.031 1 95.62 501 GLY A CA 1
ATOM 3813 C C . GLY A 1 501 ? 8.164 -18.312 -5.559 1 95.62 501 GLY A C 1
ATOM 3814 O O . GLY A 1 501 ? 8.812 -18.875 -4.672 1 95.62 501 GLY A O 1
ATOM 3815 N N . SER A 1 502 ? 7.09 -18.859 -6.117 1 96.62 502 SER A N 1
ATOM 3816 C CA . SER A 1 502 ? 6.609 -20.219 -5.922 1 96.62 502 SER A CA 1
ATOM 3817 C C . SER A 1 502 ? 5.84 -20.359 -4.613 1 96.62 502 SER A C 1
ATOM 3819 O O . SER A 1 502 ? 5.375 -21.453 -4.27 1 96.62 502 SER A O 1
ATOM 3821 N N . VAL A 1 503 ? 5.602 -19.266 -3.896 1 98.5 503 VAL A N 1
ATOM 3822 C CA . VAL A 1 503 ? 5.023 -19.375 -2.562 1 98.5 503 VAL A CA 1
ATOM 3823 C C . VAL A 1 503 ? 3.514 -19.141 -2.633 1 98.5 503 VAL A C 1
ATOM 3825 O O . VAL A 1 503 ? 2.807 -19.312 -1.638 1 98.5 503 VAL A O 1
ATOM 3828 N N . ALA A 1 504 ? 2.977 -18.734 -3.783 1 98.44 504 ALA A N 1
ATOM 3829 C CA . ALA A 1 504 ? 1.529 -18.594 -3.916 1 98.44 504 ALA A CA 1
ATOM 3830 C C . ALA A 1 504 ? 0.825 -19.938 -3.773 1 98.44 504 ALA A C 1
ATOM 3832 O O . ALA A 1 504 ? -0.217 -20.031 -3.119 1 98.44 504 ALA A O 1
ATOM 3833 N N . ILE A 1 505 ? 1.395 -20.984 -4.402 1 98.75 505 ILE A N 1
ATOM 3834 C CA . ILE A 1 505 ? 0.797 -22.312 -4.281 1 98.75 505 ILE A CA 1
ATOM 3835 C C . ILE A 1 505 ? 0.792 -22.734 -2.814 1 98.75 505 ILE A C 1
ATOM 3837 O O . ILE A 1 505 ? -0.231 -23.188 -2.299 1 98.75 505 ILE A O 1
ATOM 3841 N N . THR A 1 506 ? 1.899 -22.547 -2.131 1 98.88 506 THR A N 1
ATOM 3842 C CA . THR A 1 506 ? 2.033 -22.875 -0.717 1 98.88 506 THR A CA 1
ATOM 3843 C C . THR A 1 506 ? 0.963 -22.172 0.111 1 98.88 506 THR A C 1
ATOM 3845 O O . THR A 1 506 ? 0.295 -22.797 0.935 1 98.88 506 THR A O 1
ATOM 3848 N N . ASP A 1 507 ? 0.823 -20.906 -0.1 1 98.88 507 ASP A N 1
ATOM 3849 C CA . ASP A 1 507 ? -0.137 -20.078 0.627 1 98.88 507 ASP A CA 1
ATOM 3850 C C . ASP A 1 507 ? -1.567 -20.547 0.375 1 98.88 507 ASP A C 1
ATOM 3852 O O . ASP A 1 507 ? -2.314 -20.812 1.319 1 98.88 507 ASP A O 1
ATOM 3856 N N . CYS A 1 508 ? -1.947 -20.703 -0.896 1 98.94 508 CYS A N 1
ATOM 3857 C CA . CYS A 1 508 ? -3.307 -21.047 -1.288 1 98.94 508 CYS A CA 1
ATOM 3858 C C . CYS A 1 508 ? -3.707 -22.406 -0.719 1 98.94 508 CYS A C 1
ATOM 3860 O O . CYS A 1 508 ? -4.742 -22.531 -0.06 1 98.94 508 CYS A O 1
ATOM 3862 N N . LEU A 1 509 ? -2.871 -23.406 -0.923 1 98.94 509 LEU A N 1
ATOM 3863 C CA . LEU A 1 509 ? -3.197 -24.75 -0.483 1 98.94 509 LEU A CA 1
ATOM 3864 C C . LEU A 1 509 ? -3.229 -24.844 1.039 1 98.94 509 LEU A C 1
ATOM 3866 O O . LEU A 1 509 ? -4.133 -25.438 1.614 1 98.94 509 LEU A O 1
ATOM 3870 N N . THR A 1 510 ? -2.256 -24.219 1.687 1 98.94 510 THR A N 1
ATOM 3871 C CA . THR A 1 510 ? -2.135 -24.297 3.139 1 98.94 510 THR A CA 1
ATOM 3872 C C . THR A 1 510 ? -3.344 -23.656 3.818 1 98.94 510 THR A C 1
ATOM 3874 O O . THR A 1 510 ? -4.012 -24.297 4.633 1 98.94 510 THR A O 1
ATOM 3877 N N . PHE A 1 511 ? -3.682 -22.484 3.465 1 98.94 511 PHE A N 1
ATOM 3878 C CA . PHE A 1 511 ? -4.766 -21.797 4.164 1 98.94 511 PHE A CA 1
ATOM 3879 C C . PHE A 1 511 ? -6.121 -22.328 3.705 1 98.94 511 PHE A C 1
ATOM 3881 O O . PHE A 1 511 ? -7.094 -22.297 4.461 1 98.94 511 PHE A O 1
ATOM 3888 N N . GLY A 1 512 ? -6.188 -22.828 2.416 1 98.94 512 GLY A N 1
ATOM 3889 C CA . GLY A 1 512 ? -7.395 -23.562 2.047 1 98.94 512 GLY A CA 1
ATOM 3890 C C . GLY A 1 512 ? -7.66 -24.766 2.936 1 98.94 512 GLY A C 1
ATOM 3891 O O . GLY A 1 512 ? -8.781 -24.938 3.418 1 98.94 512 GLY A O 1
ATOM 3892 N N . MET A 1 513 ? -6.656 -25.531 3.18 1 98.88 513 MET A N 1
ATOM 3893 C CA . MET A 1 513 ? -6.734 -26.703 4.047 1 98.88 513 MET A CA 1
ATOM 3894 C C . MET A 1 513 ? -7.082 -26.297 5.477 1 98.88 513 MET A C 1
ATOM 3896 O O . MET A 1 513 ? -7.973 -26.891 6.09 1 98.88 513 MET A O 1
ATOM 3900 N N . ILE A 1 514 ? -6.457 -25.25 5.977 1 98.88 514 ILE A N 1
ATOM 3901 C CA . ILE A 1 514 ? -6.66 -24.781 7.34 1 98.88 514 ILE A CA 1
ATOM 3902 C C . ILE A 1 514 ? -8.102 -24.312 7.516 1 98.88 514 ILE A C 1
ATOM 3904 O O . ILE A 1 514 ? -8.742 -24.594 8.531 1 98.88 514 ILE A O 1
ATOM 3908 N N . ALA A 1 515 ? -8.617 -23.594 6.523 1 98.94 515 ALA A N 1
ATOM 3909 C CA . ALA A 1 515 ? -10 -23.141 6.594 1 98.94 515 ALA A CA 1
ATOM 3910 C C . ALA A 1 515 ? -10.953 -24.312 6.785 1 98.94 515 ALA A C 1
ATOM 3912 O O . ALA A 1 515 ? -11.812 -24.281 7.676 1 98.94 515 ALA A O 1
ATOM 3913 N N . ALA A 1 516 ? -10.781 -25.328 5.996 1 98.88 516 ALA A N 1
ATOM 3914 C CA . ALA A 1 516 ? -11.656 -26.5 6.07 1 98.88 516 ALA A CA 1
ATOM 3915 C C . ALA A 1 516 ? -11.523 -27.188 7.418 1 98.88 516 ALA A C 1
ATOM 3917 O O . ALA A 1 516 ? -12.523 -27.641 7.996 1 98.88 516 ALA A O 1
ATOM 3918 N N . GLU A 1 517 ? -10.336 -27.281 7.883 1 98.81 517 GLU A N 1
ATOM 3919 C CA . GLU A 1 517 ? -10.094 -27.891 9.18 1 98.81 517 GLU A CA 1
ATOM 3920 C C . GLU A 1 517 ? -10.781 -27.125 10.297 1 98.81 517 GLU A C 1
ATOM 3922 O O . GLU A 1 517 ? -11.312 -27.719 11.242 1 98.81 517 GLU A O 1
ATOM 3927 N N . THR A 1 518 ? -10.75 -25.828 10.195 1 98.75 518 THR A N 1
ATOM 3928 C CA . THR A 1 518 ? -11.359 -24.969 11.195 1 98.75 518 THR A CA 1
ATOM 3929 C C . THR A 1 518 ? -12.875 -25.062 11.141 1 98.75 518 THR A C 1
ATOM 3931 O O . THR A 1 518 ? -13.547 -25.062 12.18 1 98.75 518 THR A O 1
ATOM 3934 N N . ILE A 1 519 ? -13.438 -25.109 9.969 1 98.44 519 ILE A N 1
ATOM 3935 C CA . ILE A 1 519 ? -14.883 -25.188 9.758 1 98.44 519 ILE A CA 1
ATOM 3936 C C . ILE A 1 519 ? -15.422 -26.484 10.344 1 98.44 519 ILE A C 1
ATOM 3938 O O . ILE A 1 519 ? -16.5 -26.5 10.945 1 98.44 519 ILE A O 1
ATOM 3942 N N . GLY A 1 520 ? -14.648 -27.625 10.242 1 94.12 520 GLY A N 1
ATOM 3943 C CA . GLY A 1 520 ? -15.086 -28.906 10.758 1 94.12 520 GLY A CA 1
ATOM 3944 C C . GLY A 1 520 ? -15.914 -29.703 9.758 1 94.12 520 GLY A C 1
ATOM 3945 O O . GLY A 1 520 ? -16.641 -29.125 8.953 1 94.12 520 GLY A O 1
ATOM 3946 N N . MET B 1 1 ? 15.109 0.933 37.281 1 21.45 1 MET B N 1
ATOM 3947 C CA . MET B 1 1 ? 14.141 1.505 36.344 1 21.45 1 MET B CA 1
ATOM 3948 C C . MET B 1 1 ? 13.609 0.44 35.406 1 21.45 1 MET B C 1
ATOM 3950 O O . MET B 1 1 ? 14.297 0.032 34.469 1 21.45 1 MET B O 1
ATOM 3954 N N . LYS B 1 2 ? 12.711 -0.395 36 1 24.06 2 LYS B N 1
ATOM 3955 C CA . LYS B 1 2 ? 12.344 -1.75 35.594 1 24.06 2 LYS B CA 1
ATOM 3956 C C . LYS B 1 2 ? 11.57 -1.744 34.281 1 24.06 2 LYS B C 1
ATOM 3958 O O . LYS B 1 2 ? 10.5 -1.146 34.188 1 24.06 2 LYS B O 1
ATOM 3963 N N . LYS B 1 3 ? 12.25 -1.811 33.125 1 27.05 3 LYS B N 1
ATOM 3964 C CA . LYS B 1 3 ? 11.867 -1.9 31.734 1 27.05 3 LYS B CA 1
ATOM 3965 C C . LYS B 1 3 ? 10.852 -3.018 31.5 1 27.05 3 LYS B C 1
ATOM 3967 O O . LYS B 1 3 ? 11.211 -4.195 31.5 1 27.05 3 LYS B O 1
ATOM 3972 N N . GLN B 1 4 ? 9.555 -2.84 32.062 1 27.72 4 GLN B N 1
ATOM 3973 C CA . GLN B 1 4 ? 8.484 -3.82 31.953 1 27.72 4 GLN B CA 1
ATOM 3974 C C . GLN B 1 4 ? 8.156 -4.113 30.5 1 27.72 4 GLN B C 1
ATOM 3976 O O . GLN B 1 4 ? 7.648 -3.248 29.781 1 27.72 4 GLN B O 1
ATOM 3981 N N . GLY B 1 5 ? 9.086 -4.867 29.891 1 30.08 5 GLY B N 1
ATOM 3982 C CA . GLY B 1 5 ? 9.016 -5.367 28.531 1 30.08 5 GLY B CA 1
ATOM 3983 C C . GLY B 1 5 ? 7.707 -6.066 28.219 1 30.08 5 GLY B C 1
ATOM 3984 O O . GLY B 1 5 ? 7.309 -6.996 28.922 1 30.08 5 GLY B O 1
ATOM 3985 N N . LEU B 1 6 ? 6.707 -5.293 27.844 1 32.25 6 LEU B N 1
ATOM 3986 C CA . LEU B 1 6 ? 5.434 -5.879 27.438 1 32.25 6 LEU B CA 1
ATOM 3987 C C . LEU B 1 6 ? 5.66 -7.082 26.531 1 32.25 6 LEU B C 1
ATOM 3989 O O . LEU B 1 6 ? 6.301 -6.969 25.484 1 32.25 6 LEU B O 1
ATOM 3993 N N . SER B 1 7 ? 5.922 -8.242 27.094 1 29.19 7 SER B N 1
ATOM 3994 C CA . SER B 1 7 ? 6.188 -9.578 26.562 1 29.19 7 SER B CA 1
ATOM 3995 C C . SER B 1 7 ? 5.133 -9.992 25.547 1 29.19 7 SER B C 1
ATOM 3997 O O . SER B 1 7 ? 4.051 -9.406 25.5 1 29.19 7 SER B O 1
ATOM 3999 N N . ARG B 1 8 ? 5.406 -11.039 24.734 1 37.16 8 ARG B N 1
ATOM 4000 C CA . ARG B 1 8 ? 4.629 -11.82 23.781 1 37.16 8 ARG B CA 1
ATOM 4001 C C . ARG B 1 8 ? 3.246 -12.141 24.344 1 37.16 8 ARG B C 1
ATOM 4003 O O . ARG B 1 8 ? 2.297 -12.352 23.594 1 37.16 8 ARG B O 1
ATOM 4010 N N . ARG B 1 9 ? 3.16 -12.242 25.656 1 34.38 9 ARG B N 1
ATOM 4011 C CA . ARG B 1 9 ? 1.966 -12.617 26.406 1 34.38 9 ARG B CA 1
ATOM 4012 C C . ARG B 1 9 ? 0.907 -11.516 26.328 1 34.38 9 ARG B C 1
ATOM 4014 O O . ARG B 1 9 ? -0.272 -11.766 26.578 1 34.38 9 ARG B O 1
ATOM 4021 N N . ASP B 1 10 ? 1.383 -10.359 26.156 1 31.45 10 ASP B N 1
ATOM 4022 C CA . ASP B 1 10 ? 0.364 -9.32 26.172 1 31.45 10 ASP B CA 1
ATOM 4023 C C . ASP B 1 10 ? -0.456 -9.336 24.875 1 31.45 10 ASP B C 1
ATOM 4025 O O . ASP B 1 10 ? -1.554 -8.773 24.828 1 31.45 10 ASP B O 1
ATOM 4029 N N . PHE B 1 11 ? 0.075 -9.805 23.781 1 32.72 11 PHE B N 1
ATOM 4030 C CA . PHE B 1 11 ? -0.724 -9.922 22.562 1 32.72 11 PHE B CA 1
ATOM 4031 C C . PHE B 1 11 ? -1.774 -11.016 22.703 1 32.72 11 PHE B C 1
ATOM 4033 O O . PHE B 1 11 ? -2.865 -10.914 22.141 1 32.72 11 PHE B O 1
ATOM 4040 N N . VAL B 1 12 ? -1.503 -12.062 23.562 1 32.56 12 VAL B N 1
ATOM 4041 C CA . VAL B 1 12 ? -2.486 -13.117 23.781 1 32.56 12 VAL B CA 1
ATOM 4042 C C . VAL B 1 12 ? -3.666 -12.57 24.578 1 32.56 12 VAL B C 1
ATOM 4044 O O . VAL B 1 12 ? -4.754 -13.156 24.578 1 32.56 12 VAL B O 1
ATOM 4047 N N . LYS B 1 13 ? -3.375 -11.547 25.422 1 33.59 13 LYS B N 1
ATOM 4048 C CA . LYS B 1 13 ? -4.508 -11.078 26.203 1 33.59 13 LYS B CA 1
ATOM 4049 C C . LYS B 1 13 ? -5.547 -10.391 25.328 1 33.59 13 LYS B C 1
ATOM 4051 O O . LYS B 1 13 ? -6.641 -10.062 25.797 1 33.59 13 LYS B O 1
ATOM 4056 N N . PHE B 1 14 ? -5.047 -9.93 24.203 1 32.72 14 PHE B N 1
ATOM 4057 C CA . PHE B 1 14 ? -6.129 -9.305 23.453 1 32.72 14 PHE B CA 1
ATOM 4058 C C . PHE B 1 14 ? -7.16 -10.336 23.016 1 32.72 14 PHE B C 1
ATOM 4060 O O . PHE B 1 14 ? -8.258 -9.984 22.578 1 32.72 14 PHE B O 1
ATOM 4067 N N . SER B 1 15 ? -6.676 -11.617 22.922 1 32.94 15 SER B N 1
ATOM 4068 C CA . SER B 1 15 ? -7.711 -12.531 22.453 1 32.94 15 SER B CA 1
ATOM 4069 C C . SER B 1 15 ? -8.805 -12.719 23.5 1 32.94 15 SER B C 1
ATOM 4071 O O . SER B 1 15 ? -9.906 -13.172 23.172 1 32.94 15 SER B O 1
ATOM 4073 N N . ALA B 1 16 ? -8.352 -12.789 24.797 1 30.03 16 ALA B N 1
ATOM 4074 C CA . ALA B 1 16 ? -9.328 -13.25 25.781 1 30.03 16 ALA B CA 1
ATOM 4075 C C . ALA B 1 16 ? -10.266 -12.125 26.203 1 30.03 16 ALA B C 1
ATOM 4077 O O . ALA B 1 16 ? -10.953 -12.219 27.219 1 30.03 16 ALA B O 1
ATOM 4078 N N . VAL B 1 17 ? -10.016 -10.844 26 1 30 17 VAL B N 1
ATOM 4079 C CA . VAL B 1 17 ? -11.086 -9.992 26.516 1 30 17 VAL B CA 1
ATOM 4080 C C . VAL B 1 17 ? -12.438 -10.523 26.047 1 30 17 VAL B C 1
ATOM 4082 O O . VAL B 1 17 ? -12.711 -10.578 24.844 1 30 17 VAL B O 1
ATOM 4085 N N . GLY B 1 18 ? -12.945 -11.445 26.781 1 27.38 18 GLY B N 1
ATOM 4086 C CA . GLY B 1 18 ? -14.328 -11.875 26.75 1 27.38 18 GLY B CA 1
ATOM 4087 C C . GLY B 1 18 ? -15.305 -10.734 26.5 1 27.38 18 GLY B C 1
ATOM 4088 O O . GLY B 1 18 ? -15.211 -9.688 27.141 1 27.38 18 GLY B O 1
ATOM 4089 N N . ALA B 1 19 ? -15.898 -10.758 25.328 1 28.66 19 ALA B N 1
ATOM 4090 C CA . ALA B 1 19 ? -17.062 -10.062 24.781 1 28.66 19 ALA B CA 1
ATOM 4091 C C . ALA B 1 19 ? -18.219 -10.047 25.781 1 28.66 19 ALA B C 1
ATOM 4093 O O . ALA B 1 19 ? -18.875 -11.062 25.984 1 28.66 19 ALA B O 1
ATOM 4094 N N . SER B 1 20 ? -18.047 -9.617 26.969 1 26.06 20 SER B N 1
ATOM 4095 C CA . SER B 1 20 ? -19.438 -9.273 27.234 1 26.06 20 SER B CA 1
ATOM 4096 C C . SER B 1 20 ? -19.984 -8.359 26.141 1 26.06 20 SER B C 1
ATOM 4098 O O . SER B 1 20 ? -19.562 -7.207 26.016 1 26.06 20 SER B O 1
ATOM 4100 N N . ALA B 1 21 ? -20.109 -8.867 24.906 1 30.48 21 ALA B N 1
ATOM 4101 C CA . ALA B 1 21 ? -20.969 -8.25 23.906 1 30.48 21 ALA B CA 1
ATOM 4102 C C . ALA B 1 21 ? -22.188 -7.598 24.547 1 30.48 21 ALA B C 1
ATOM 4104 O O . ALA B 1 21 ? -23.094 -8.289 25.047 1 30.48 21 ALA B O 1
ATOM 4105 N N . LEU B 1 22 ? -22.031 -6.668 25.359 1 28.23 22 LEU B N 1
ATOM 4106 C CA . LEU B 1 22 ? -23.234 -5.859 25.578 1 28.23 22 LEU B CA 1
ATOM 4107 C C . LEU B 1 22 ? -24.016 -5.691 24.266 1 28.23 22 LEU B C 1
ATOM 4109 O O . LEU B 1 22 ? -23.422 -5.598 23.203 1 28.23 22 LEU B O 1
ATOM 4113 N N . ALA B 1 23 ? -25.328 -6.031 24.344 1 26.77 23 ALA B N 1
ATOM 4114 C CA . ALA B 1 23 ? -26.484 -5.883 23.469 1 26.77 23 ALA B CA 1
ATOM 4115 C C . ALA B 1 23 ? -26.547 -4.484 22.859 1 26.77 23 ALA B C 1
ATOM 4117 O O . ALA B 1 23 ? -27.109 -3.564 23.453 1 26.77 23 ALA B O 1
ATOM 4118 N N . LEU B 1 24 ? -25.578 -3.697 22.766 1 31.67 24 LEU B N 1
ATOM 4119 C CA . LEU B 1 24 ? -26.156 -2.842 21.734 1 31.67 24 LEU B CA 1
ATOM 4120 C C . LEU B 1 24 ? -26.938 -3.67 20.719 1 31.67 24 LEU B C 1
ATOM 4122 O O . LEU B 1 24 ? -26.344 -4.488 20 1 31.67 24 LEU B O 1
ATOM 4126 N N . SER B 1 25 ? -28.125 -4.156 21.078 1 31.73 25 SER B N 1
ATOM 4127 C CA . SER B 1 25 ? -29.109 -5.02 20.422 1 31.73 25 SER B CA 1
ATOM 4128 C C . SER B 1 25 ? -28.906 -5.051 18.906 1 31.73 25 SER B C 1
ATOM 4130 O O . SER B 1 25 ? -28.438 -6.051 18.359 1 31.73 25 SER B O 1
ATOM 4132 N N . GLY B 1 26 ? -30.172 -4.789 18.188 1 32.5 26 GLY B N 1
ATOM 4133 C CA . GLY B 1 26 ? -30.656 -5.148 16.859 1 32.5 26 GLY B CA 1
ATOM 4134 C C . GLY B 1 26 ? -29.844 -4.516 15.742 1 32.5 26 GLY B C 1
ATOM 4135 O O . GLY B 1 26 ? -30.266 -4.539 14.578 1 32.5 26 GLY B O 1
ATOM 4136 N N . MET B 1 27 ? -29.156 -3.506 16.062 1 34.5 27 MET B N 1
ATOM 4137 C CA . MET B 1 27 ? -28.594 -2.979 14.82 1 34.5 27 MET B CA 1
ATOM 4138 C C . MET B 1 27 ? -27.609 -3.98 14.203 1 34.5 27 MET B C 1
ATOM 4140 O O . MET B 1 27 ? -26.656 -4.391 14.844 1 34.5 27 MET B O 1
ATOM 4144 N N . ASN B 1 28 ? -28.047 -4.793 13.547 1 37.72 28 ASN B N 1
ATOM 4145 C CA . ASN B 1 28 ? -27.203 -5.508 12.586 1 37.72 28 ASN B CA 1
ATOM 4146 C C . ASN B 1 28 ? -26.031 -4.652 12.117 1 37.72 28 ASN B C 1
ATOM 4148 O O . ASN B 1 28 ? -26.234 -3.607 11.492 1 37.72 28 ASN B O 1
ATOM 4152 N N . LEU B 1 29 ? -24.969 -4.523 12.891 1 40.94 29 LEU B N 1
ATOM 4153 C CA . LEU B 1 29 ? -23.688 -3.834 12.812 1 40.94 29 LEU B CA 1
ATOM 4154 C C . LEU B 1 29 ? -23.344 -3.479 11.375 1 40.94 29 LEU B C 1
ATOM 4156 O O . LEU B 1 29 ? -22.688 -2.475 11.117 1 40.94 29 LEU B O 1
ATOM 4160 N N . VAL B 1 30 ? -23.547 -4.422 10.5 1 48.03 30 VAL B N 1
ATOM 4161 C CA . VAL B 1 30 ? -23.109 -4.199 9.117 1 48.03 30 VAL B CA 1
ATOM 4162 C C . VAL B 1 30 ? -24.219 -3.465 8.352 1 48.03 30 VAL B C 1
ATOM 4164 O O . VAL B 1 30 ? -23.953 -2.895 7.289 1 48.03 30 VAL B O 1
ATOM 4167 N N . ALA B 1 31 ? -25.469 -3.367 9.039 1 54.66 31 ALA B N 1
ATOM 4168 C CA . ALA B 1 31 ? -26.516 -2.914 8.141 1 54.66 31 ALA B CA 1
ATOM 4169 C C . ALA B 1 31 ? -26.625 -1.393 8.148 1 54.66 31 ALA B C 1
ATOM 4171 O O . ALA B 1 31 ? -26.625 -0.765 9.211 1 54.66 31 ALA B O 1
ATOM 4172 N N . ALA B 1 32 ? -26.391 -0.826 7.043 1 65.69 32 ALA B N 1
ATOM 4173 C CA . ALA B 1 32 ? -26.688 0.579 6.785 1 65.69 32 ALA B CA 1
ATOM 4174 C C . ALA B 1 32 ? -28.031 0.973 7.391 1 65.69 32 ALA B C 1
ATOM 4176 O O . ALA B 1 32 ? -29.016 0.243 7.262 1 65.69 32 ALA B O 1
ATOM 4177 N N . MET B 1 33 ? -28.062 1.959 8.328 1 82.25 33 MET B N 1
ATOM 4178 C CA . MET B 1 33 ? -29.312 2.451 8.914 1 82.25 33 MET B CA 1
ATOM 4179 C C . MET B 1 33 ? -30.141 3.211 7.887 1 82.25 33 MET B C 1
ATOM 4181 O O . MET B 1 33 ? -29.609 4.023 7.129 1 82.25 33 MET B O 1
ATOM 4185 N N . ASN B 1 34 ? -31.391 2.842 7.832 1 89.56 34 ASN B N 1
ATOM 4186 C CA . ASN B 1 34 ? -32.312 3.535 6.926 1 89.56 34 ASN B CA 1
ATOM 4187 C C . ASN B 1 34 ? -33 4.695 7.621 1 89.56 34 ASN B C 1
ATOM 4189 O O . ASN B 1 34 ? -33.375 4.59 8.789 1 89.56 34 ASN B O 1
ATOM 4193 N N . GLU B 1 35 ? -33.281 5.684 6.902 1 91.81 35 GLU B N 1
ATOM 4194 C CA . GLU B 1 35 ? -33.875 6.887 7.469 1 91.81 35 GLU B CA 1
ATOM 4195 C C . GLU B 1 35 ? -35.25 6.586 8.07 1 91.81 35 GLU B C 1
ATOM 4197 O O . GLU B 1 35 ? -35.656 7.242 9.023 1 91.81 35 GLU B O 1
ATOM 4202 N N . LYS B 1 36 ? -35.906 5.578 7.621 1 90.5 36 LYS B N 1
ATOM 4203 C CA . LYS B 1 36 ? -37.25 5.227 8.102 1 90.5 36 LYS B CA 1
ATOM 4204 C C . LYS B 1 36 ? -37.188 4.703 9.531 1 90.5 36 LYS B C 1
ATOM 4206 O O . LYS B 1 36 ? -38.219 4.727 10.242 1 90.5 36 LYS B O 1
ATOM 4211 N N . ASP B 1 37 ? -36.031 4.328 9.93 1 90.19 37 ASP B N 1
ATOM 4212 C CA . ASP B 1 37 ? -35.875 3.73 11.25 1 90.19 37 ASP B CA 1
ATOM 4213 C C . ASP B 1 37 ? -35.281 4.73 12.234 1 90.19 37 ASP B C 1
ATOM 4215 O O . ASP B 1 37 ? -34.844 4.352 13.32 1 90.19 37 ASP B O 1
ATOM 4219 N N . VAL B 1 38 ? -35.312 6.035 11.773 1 93.56 38 VAL B N 1
ATOM 4220 C CA . VAL B 1 38 ? -34.594 7.023 12.578 1 93.56 38 VAL B CA 1
ATOM 4221 C C . VAL B 1 38 ? -35.562 8.148 12.969 1 93.56 38 VAL B C 1
ATOM 4223 O O . VAL B 1 38 ? -36.344 8.609 12.141 1 93.56 38 VAL B O 1
ATOM 4226 N N . LYS B 1 39 ? -35.531 8.516 14.258 1 96.62 39 LYS B N 1
ATOM 4227 C CA . LYS B 1 39 ? -36.062 9.789 14.711 1 96.62 39 LYS B CA 1
ATOM 4228 C C . LYS B 1 39 ? -34.969 10.82 14.922 1 96.62 39 LYS B C 1
ATOM 4230 O O . LYS B 1 39 ? -34.156 10.68 15.828 1 96.62 39 LYS B O 1
ATOM 4235 N N . TRP B 1 40 ? -35.094 11.867 14.172 1 98.19 40 TRP B N 1
ATOM 4236 C CA . TRP B 1 40 ? -34 12.828 14.148 1 98.19 40 TRP B CA 1
ATOM 4237 C C . TRP B 1 40 ? -33.969 13.68 15.414 1 98.19 40 TRP B C 1
ATOM 4239 O O . TRP B 1 40 ? -35.031 14.148 15.859 1 98.19 40 TRP B O 1
ATOM 4249 N N . ASP B 1 41 ? -32.812 13.883 15.969 1 98.44 41 ASP B N 1
ATOM 4250 C CA . ASP B 1 41 ? -32.656 14.758 17.125 1 98.44 41 ASP B CA 1
ATOM 4251 C C . ASP B 1 41 ? -32.344 16.188 16.703 1 98.44 41 ASP B C 1
ATOM 4253 O O . ASP B 1 41 ? -32.75 17.141 17.375 1 98.44 41 ASP B O 1
ATOM 4257 N N . GLU B 1 42 ? -31.562 16.328 15.633 1 98.62 42 GLU B N 1
ATOM 4258 C CA . GLU B 1 42 ? -31.156 17.625 15.078 1 98.62 42 GLU B CA 1
ATOM 4259 C C . GLU B 1 42 ? -31.094 17.578 13.555 1 98.62 42 GLU B C 1
ATOM 4261 O O . GLU B 1 42 ? -31.047 16.5 12.969 1 98.62 42 GLU B O 1
ATOM 4266 N N . GLU B 1 43 ? -31.141 18.781 12.969 1 98.69 43 GLU B N 1
ATOM 4267 C CA . GLU B 1 43 ? -31.078 18.891 11.516 1 98.69 43 GLU B CA 1
ATOM 4268 C C . GLU B 1 43 ? -30.156 20.031 11.086 1 98.69 43 GLU B C 1
ATOM 4270 O O . GLU B 1 43 ? -30.234 21.125 11.633 1 98.69 43 GLU B O 1
ATOM 4275 N N . PHE B 1 44 ? -29.328 19.766 10.125 1 98.94 44 PHE B N 1
ATOM 4276 C CA . PHE B 1 44 ? -28.438 20.734 9.5 1 98.94 44 PHE B CA 1
ATOM 4277 C C . PHE B 1 44 ? -28.422 20.547 7.984 1 98.94 44 PHE B C 1
ATOM 4279 O O . PHE B 1 44 ? -28.906 19.547 7.469 1 98.94 44 PHE B O 1
ATOM 4286 N N . ASP B 1 45 ? -27.953 21.562 7.238 1 98.88 45 ASP B N 1
ATOM 4287 C CA . ASP B 1 45 ? -27.719 21.391 5.809 1 98.88 45 ASP B CA 1
ATOM 4288 C C . ASP B 1 45 ? -26.5 20.531 5.543 1 98.88 45 ASP B C 1
ATOM 4290 O O . ASP B 1 45 ? -26.547 19.609 4.723 1 98.88 45 ASP B O 1
ATOM 4294 N N . VAL B 1 46 ? -25.422 20.812 6.254 1 98.94 46 VAL B N 1
ATOM 4295 C CA . VAL B 1 46 ? -24.156 20.109 6.062 1 98.94 46 VAL B CA 1
ATOM 4296 C C . VAL B 1 46 ? -23.609 19.641 7.41 1 98.94 46 VAL B C 1
ATOM 4298 O O . VAL B 1 46 ? -23.5 20.438 8.352 1 98.94 46 VAL B O 1
ATOM 4301 N N . VAL B 1 47 ? -23.297 18.359 7.523 1 98.94 47 VAL B N 1
ATOM 4302 C CA . VAL B 1 47 ? -22.656 17.781 8.695 1 98.94 47 VAL B CA 1
ATOM 4303 C C . VAL B 1 47 ? -21.219 17.391 8.359 1 98.94 47 VAL B C 1
ATOM 4305 O O . VAL B 1 47 ? -20.984 16.594 7.449 1 98.94 47 VAL B O 1
ATOM 4308 N N . ILE B 1 48 ? -20.266 17.953 9.055 1 99 48 ILE B N 1
ATOM 4309 C CA . ILE B 1 48 ? -18.859 17.719 8.789 1 99 48 ILE B CA 1
ATOM 4310 C C . ILE B 1 48 ? -18.234 16.953 9.961 1 99 48 ILE B C 1
ATOM 4312 O O . ILE B 1 48 ? -18.312 17.406 11.109 1 99 48 ILE B O 1
ATOM 4316 N N . ILE B 1 49 ? -17.641 15.797 9.703 1 98.94 49 ILE B N 1
ATOM 4317 C CA . ILE B 1 49 ? -16.953 14.984 10.711 1 98.94 49 ILE B CA 1
ATOM 4318 C C . ILE B 1 49 ? -15.484 15.383 10.789 1 98.94 49 ILE B C 1
ATOM 4320 O O . ILE B 1 49 ? -14.695 15.062 9.891 1 98.94 49 ILE B O 1
ATOM 4324 N N . GLY B 1 50 ? -15.07 16.047 11.875 1 98.81 50 GLY B N 1
ATOM 4325 C CA . GLY B 1 50 ? -13.727 16.578 12.078 1 98.81 50 GLY B CA 1
ATOM 4326 C C . GLY B 1 50 ? -13.695 18.078 12.281 1 98.81 50 GLY B C 1
ATOM 4327 O O . GLY B 1 50 ? -14.711 18.75 12.109 1 98.81 50 GLY B O 1
ATOM 4328 N N . SER B 1 51 ? -12.492 18.578 12.664 1 98.88 51 SER B N 1
ATOM 4329 C CA . SER B 1 51 ? -12.375 20 12.961 1 98.88 51 SER B CA 1
ATOM 4330 C C . SER B 1 51 ? -11.008 20.547 12.562 1 98.88 51 SER B C 1
ATOM 4332 O O . SER B 1 51 ? -10.57 21.578 13.086 1 98.88 51 SER B O 1
ATOM 4334 N N . GLY B 1 52 ? -10.305 19.812 11.695 1 98.81 52 GLY B N 1
ATOM 4335 C CA . GLY B 1 52 ? -9.016 20.266 11.203 1 98.81 52 GLY B CA 1
ATOM 4336 C C . GLY B 1 52 ? -9.133 21.188 10 1 98.81 52 GLY B C 1
ATOM 4337 O O . GLY B 1 52 ? -10.172 21.812 9.781 1 98.81 52 GLY B O 1
ATOM 4338 N N . PHE B 1 53 ? -8.055 21.281 9.219 1 98.94 53 PHE B N 1
ATOM 4339 C CA . PHE B 1 53 ? -7.961 22.188 8.07 1 98.94 53 PHE B CA 1
ATOM 4340 C C . PHE B 1 53 ? -9.094 21.922 7.086 1 98.94 53 PHE B C 1
ATOM 4342 O O . PHE B 1 53 ? -9.781 22.859 6.668 1 98.94 53 PHE B O 1
ATOM 4349 N N . ALA B 1 54 ? -9.305 20.688 6.715 1 98.94 54 ALA B N 1
ATOM 4350 C CA . ALA B 1 54 ? -10.305 20.328 5.711 1 98.94 54 ALA B CA 1
ATOM 4351 C C . ALA B 1 54 ? -11.711 20.672 6.195 1 98.94 54 ALA B C 1
ATOM 4353 O O . ALA B 1 54 ? -12.508 21.266 5.453 1 98.94 54 ALA B O 1
ATOM 4354 N N . ALA B 1 55 ? -11.984 20.359 7.441 1 98.94 55 ALA B N 1
ATOM 4355 C CA . ALA B 1 55 ? -13.289 20.641 8.039 1 98.94 55 ALA B CA 1
ATOM 4356 C C . ALA B 1 55 ? -13.562 22.141 8.094 1 98.94 55 ALA B C 1
ATOM 4358 O O . ALA B 1 55 ? -14.656 22.594 7.746 1 98.94 55 ALA B O 1
ATOM 4359 N N . LEU B 1 56 ? -12.578 22.859 8.531 1 98.94 56 LEU B N 1
ATOM 4360 C CA . LEU B 1 56 ? -12.758 24.297 8.703 1 98.94 56 LEU B CA 1
ATOM 4361 C C . LEU B 1 56 ? -12.891 25 7.359 1 98.94 56 LEU B C 1
ATOM 4363 O O . LEU B 1 56 ? -13.688 25.938 7.215 1 98.94 56 LEU B O 1
ATOM 4367 N N . ALA B 1 57 ? -12.109 24.562 6.383 1 98.94 57 ALA B N 1
ATOM 4368 C CA . ALA B 1 57 ? -12.258 25.109 5.039 1 98.94 57 ALA B CA 1
ATOM 4369 C C . ALA B 1 57 ? -13.664 24.875 4.496 1 98.94 57 ALA B C 1
ATOM 4371 O O . ALA B 1 57 ? -14.297 25.781 3.955 1 98.94 57 ALA B O 1
ATOM 4372 N N . ALA B 1 58 ? -14.133 23.672 4.652 1 98.94 58 ALA B N 1
ATOM 4373 C CA . ALA B 1 58 ? -15.477 23.328 4.203 1 98.94 58 ALA B CA 1
ATOM 4374 C C . ALA B 1 58 ? -16.531 24.078 5.016 1 98.94 58 ALA B C 1
ATOM 4376 O O . ALA B 1 58 ? -17.516 24.594 4.457 1 98.94 58 ALA B O 1
ATOM 4377 N N . GLY B 1 59 ? -16.328 24.078 6.32 1 98.94 59 GLY B N 1
ATOM 4378 C CA . GLY B 1 59 ? -17.297 24.703 7.207 1 98.94 59 GLY B CA 1
ATOM 4379 C C . GLY B 1 59 ? -17.484 26.188 6.945 1 98.94 59 GLY B C 1
ATOM 4380 O O . GLY B 1 59 ? -18.609 26.656 6.789 1 98.94 59 GLY B O 1
ATOM 4381 N N . VAL B 1 60 ? -16.375 26.938 6.895 1 98.94 60 VAL B N 1
ATOM 4382 C CA . VAL B 1 60 ? -16.422 28.375 6.664 1 98.94 60 VAL B CA 1
ATOM 4383 C C . VAL B 1 60 ? -17.031 28.656 5.289 1 98.94 60 VAL B C 1
ATOM 4385 O O . VAL B 1 60 ? -17.922 29.5 5.16 1 98.94 60 VAL B O 1
ATOM 4388 N N . THR B 1 61 ? -16.562 27.922 4.27 1 98.88 61 THR B N 1
ATOM 4389 C CA . THR B 1 61 ? -17.047 28.125 2.908 1 98.88 61 THR B CA 1
ATOM 4390 C C . THR B 1 61 ? -18.531 27.812 2.805 1 98.88 61 THR B C 1
ATOM 4392 O O . THR B 1 61 ? -19.297 28.547 2.174 1 98.88 61 THR B O 1
ATOM 4395 N N . SER B 1 62 ? -18.969 26.766 3.416 1 98.88 62 SER B N 1
ATOM 4396 C CA . SER B 1 62 ? -20.359 26.344 3.375 1 98.88 62 SER B CA 1
ATOM 4397 C C . SER B 1 62 ? -21.25 27.328 4.125 1 98.88 62 SER B C 1
ATOM 4399 O O . SER B 1 62 ? -22.344 27.672 3.654 1 98.88 62 SER B O 1
ATOM 4401 N N . ALA B 1 63 ? -20.828 27.75 5.27 1 98.81 63 ALA B N 1
ATOM 4402 C CA . ALA B 1 63 ? -21.609 28.688 6.074 1 98.81 63 ALA B CA 1
ATOM 4403 C C . ALA B 1 63 ? -21.766 30.031 5.355 1 98.81 63 ALA B C 1
ATOM 4405 O O . ALA B 1 63 ? -22.828 30.641 5.41 1 98.81 63 ALA B O 1
ATOM 4406 N N . LYS B 1 64 ? -20.75 30.469 4.742 1 98.38 64 LYS B N 1
ATOM 4407 C CA . LYS B 1 64 ? -20.781 31.719 3.992 1 98.38 64 LYS B CA 1
ATOM 4408 C C . LYS B 1 64 ? -21.781 31.641 2.848 1 98.38 64 LYS B C 1
ATOM 4410 O O . LYS B 1 64 ? -22.281 32.688 2.383 1 98.38 64 LYS B O 1
ATOM 4415 N N . LYS B 1 65 ? -22.094 30.484 2.445 1 98.06 65 LYS B N 1
ATOM 4416 C CA . LYS B 1 65 ? -23.094 30.281 1.394 1 98.06 65 LYS B CA 1
ATOM 4417 C C . LYS B 1 65 ? -24.5 30.219 1.974 1 98.06 65 LYS B C 1
ATOM 4419 O O . LYS B 1 65 ? -25.469 30.016 1.24 1 98.06 65 LYS B O 1
ATOM 4424 N N . GLY B 1 66 ? -24.625 30.25 3.277 1 98.25 66 GLY B N 1
ATOM 4425 C CA . GLY B 1 66 ? -25.922 30.344 3.926 1 98.25 66 GLY B CA 1
ATOM 4426 C C . GLY B 1 66 ? -26.391 29.016 4.496 1 98.25 66 GLY B C 1
ATOM 4427 O O . GLY B 1 66 ? -27.531 28.891 4.965 1 98.25 66 GLY B O 1
ATOM 4428 N N . ASN B 1 67 ? -25.547 28.031 4.504 1 98.88 67 ASN B N 1
ATOM 4429 C CA . ASN B 1 67 ? -25.938 26.719 5.016 1 98.88 67 ASN B CA 1
ATOM 4430 C C . ASN B 1 67 ? -25.828 26.656 6.535 1 98.88 67 ASN B C 1
ATOM 4432 O O . ASN B 1 67 ? -24.938 27.25 7.125 1 98.88 67 ASN B O 1
ATOM 4436 N N . LYS B 1 68 ? -26.734 25.953 7.141 1 98.88 68 LYS B N 1
ATOM 4437 C CA . LYS B 1 68 ? -26.578 25.531 8.531 1 98.88 68 LYS B CA 1
ATOM 4438 C C . LYS B 1 68 ? -25.578 24.375 8.648 1 98.88 68 LYS B C 1
ATOM 4440 O O . LYS B 1 68 ? -25.828 23.281 8.133 1 98.88 68 LYS B O 1
ATOM 4445 N N . VAL B 1 69 ? -24.469 24.656 9.359 1 98.94 69 VAL B N 1
ATOM 4446 C CA . VAL B 1 69 ? -23.359 23.703 9.336 1 98.94 69 VAL B CA 1
ATOM 4447 C C . VAL B 1 69 ? -23.016 23.281 10.758 1 98.94 69 VAL B C 1
ATOM 4449 O O . VAL B 1 69 ? -23.031 24.109 11.68 1 98.94 69 VAL B O 1
ATOM 4452 N N . VAL B 1 70 ? -22.719 21.969 10.961 1 98.94 70 VAL B N 1
ATOM 4453 C CA . VAL B 1 70 ? -22.203 21.5 12.25 1 98.94 70 VAL B CA 1
ATOM 4454 C C . VAL B 1 70 ? -20.891 20.766 12.047 1 98.94 70 VAL B C 1
ATOM 4456 O O . VAL B 1 70 ? -20.734 20 11.094 1 98.94 70 VAL B O 1
ATOM 4459 N N . LEU B 1 71 ? -19.875 21.078 12.852 1 98.94 71 LEU B N 1
ATOM 4460 C CA . LEU B 1 71 ? -18.656 20.281 12.984 1 98.94 71 LEU B CA 1
ATOM 4461 C C . LEU B 1 71 ? -18.781 19.281 14.117 1 98.94 71 LEU B C 1
ATOM 4463 O O . LEU B 1 71 ? -19.156 19.641 15.234 1 98.94 71 LEU B O 1
ATOM 4467 N N . ILE B 1 72 ? -18.484 18.047 13.828 1 98.88 72 ILE B N 1
ATOM 4468 C CA . ILE B 1 72 ? -18.516 16.953 14.805 1 98.88 72 ILE B CA 1
ATOM 4469 C C . ILE B 1 72 ? -17.094 16.547 15.156 1 98.88 72 ILE B C 1
ATOM 4471 O O . ILE B 1 72 ? -16.344 16.062 14.305 1 98.88 72 ILE B O 1
ATOM 4475 N N . GLU B 1 73 ? -16.672 16.719 16.406 1 98.81 73 GLU B N 1
ATOM 4476 C CA . GLU B 1 73 ? -15.336 16.406 16.891 1 98.81 73 GLU B CA 1
ATOM 4477 C C . GLU B 1 73 ? -15.391 15.461 18.094 1 98.81 73 GLU B C 1
ATOM 4479 O O . GLU B 1 73 ? -15.992 15.781 19.109 1 98.81 73 GLU B O 1
ATOM 4484 N N . LYS B 1 74 ? -14.664 14.289 17.969 1 98.62 74 LYS B N 1
ATOM 4485 C CA . LYS B 1 74 ? -14.773 13.289 19.016 1 98.62 74 LYS B CA 1
ATOM 4486 C C . LYS B 1 74 ? -13.922 13.672 20.234 1 98.62 74 LYS B C 1
ATOM 4488 O O . LYS B 1 74 ? -14.148 13.188 21.344 1 98.62 74 LYS B O 1
ATOM 4493 N N . MET B 1 75 ? -12.961 14.555 20.062 1 98.56 75 MET B N 1
ATOM 4494 C CA . MET B 1 75 ? -12.062 14.977 21.125 1 98.56 75 MET B CA 1
ATOM 4495 C C . MET B 1 75 ? -12.633 16.172 21.891 1 98.56 75 MET B C 1
ATOM 4497 O O . MET B 1 75 ? -13.562 16.828 21.406 1 98.56 75 MET B O 1
ATOM 4501 N N . GLY B 1 76 ? -12.023 16.469 23.016 1 98.12 76 GLY B N 1
ATOM 4502 C CA . GLY B 1 76 ? -12.398 17.625 23.797 1 98.12 76 GLY B CA 1
ATOM 4503 C C . GLY B 1 76 ? -11.82 18.922 23.25 1 98.12 76 GLY B C 1
ATOM 4504 O O . GLY B 1 76 ? -12.273 20.016 23.625 1 98.12 76 GLY B O 1
ATOM 4505 N N . ARG B 1 77 ? -10.922 18.812 22.391 1 97.38 77 ARG B N 1
ATOM 4506 C CA . ARG B 1 77 ? -10.273 19.969 21.766 1 97.38 77 ARG B CA 1
ATOM 4507 C C . ARG B 1 77 ? -10.43 19.906 20.25 1 97.38 77 ARG B C 1
ATOM 4509 O O . ARG B 1 77 ? -10.547 18.828 19.656 1 97.38 77 ARG B O 1
ATOM 4516 N N . LEU B 1 78 ? -10.469 21.109 19.656 1 98.38 78 LEU B N 1
ATOM 4517 C CA . LEU B 1 78 ? -10.641 21.219 18.219 1 98.38 78 LEU B CA 1
ATOM 4518 C C . LEU B 1 78 ? -9.289 21.281 17.516 1 98.38 78 LEU B C 1
ATOM 4520 O O . LEU B 1 78 ? -8.281 21.625 18.125 1 98.38 78 LEU B O 1
ATOM 4524 N N . GLY B 1 79 ? -9.297 20.875 16.266 1 98.38 79 GLY B N 1
ATOM 4525 C CA . GLY B 1 79 ? -8.188 21.188 15.383 1 98.38 79 GLY B CA 1
ATOM 4526 C C . GLY B 1 79 ? -7.395 19.953 14.977 1 98.38 79 GLY B C 1
ATOM 4527 O O . GLY B 1 79 ? -6.73 19.953 13.938 1 98.38 79 GLY B O 1
ATOM 4528 N N . GLY B 1 80 ? -7.434 18.859 15.781 1 97.62 80 GLY B N 1
ATOM 4529 C CA . GLY B 1 80 ? -6.691 17.656 15.445 1 97.62 80 GLY B CA 1
ATOM 4530 C C . GLY B 1 80 ? -5.223 17.922 15.18 1 97.62 80 GLY B C 1
ATOM 4531 O O . GLY B 1 80 ? -4.594 18.734 15.859 1 97.62 80 GLY B O 1
ATOM 4532 N N . ASN B 1 81 ? -4.637 17.188 14.211 1 98.19 81 ASN B N 1
ATOM 4533 C CA . ASN B 1 81 ? -3.242 17.375 13.828 1 98.19 81 ASN B CA 1
ATOM 4534 C C . ASN B 1 81 ? -3.01 18.75 13.219 1 98.19 81 ASN B C 1
ATOM 4536 O O . ASN B 1 81 ? -1.907 19.297 13.305 1 98.19 81 ASN B O 1
ATOM 4540 N N . SER B 1 82 ? -4.059 19.328 12.664 1 98.69 82 SER B N 1
ATOM 4541 C CA . SER B 1 82 ? -3.963 20.625 12 1 98.69 82 SER B CA 1
ATOM 4542 C C . SER B 1 82 ? -3.529 21.719 12.977 1 98.69 82 SER B C 1
ATOM 4544 O O . SER B 1 82 ? -2.789 22.625 12.609 1 98.69 82 SER B O 1
ATOM 4546 N N . VAL B 1 83 ? -3.902 21.641 14.211 1 97.88 83 VAL B N 1
ATOM 4547 C CA . VAL B 1 83 ? -3.623 22.703 15.164 1 97.88 83 VAL B CA 1
ATOM 4548 C C . VAL B 1 83 ? -2.213 22.547 15.727 1 97.88 83 VAL B C 1
ATOM 4550 O O . VAL B 1 83 ? -1.592 23.516 16.156 1 97.88 83 VAL B O 1
ATOM 4553 N N . ILE B 1 84 ? -1.573 21.344 15.578 1 95.06 84 ILE B N 1
ATOM 4554 C CA . ILE B 1 84 ? -0.313 21.125 16.281 1 95.06 84 ILE B CA 1
ATOM 4555 C C . ILE B 1 84 ? 0.831 21.047 15.273 1 95.06 84 ILE B C 1
ATOM 4557 O O . ILE B 1 84 ? 2.004 21.031 15.656 1 95.06 84 ILE B O 1
ATOM 4561 N N . ASN B 1 85 ? 0.514 20.984 13.961 1 94.75 85 ASN B N 1
ATOM 4562 C CA . ASN B 1 85 ? 1.595 20.875 12.984 1 94.75 85 ASN B CA 1
ATOM 4563 C C . ASN B 1 85 ? 2.432 22.156 12.93 1 94.75 85 ASN B C 1
ATOM 4565 O O . ASN B 1 85 ? 2.146 23.109 13.648 1 94.75 85 ASN B O 1
ATOM 4569 N N . GLY B 1 86 ? 3.438 22.219 12.094 1 93.31 86 GLY B N 1
ATOM 4570 C CA . GLY B 1 86 ? 4.445 23.266 12.102 1 93.31 86 GLY B CA 1
ATOM 4571 C C . GLY B 1 86 ? 4.016 24.516 11.344 1 93.31 86 GLY B C 1
ATOM 4572 O O . GLY B 1 86 ? 4.719 25.531 11.359 1 93.31 86 GLY B O 1
ATOM 4573 N N . GLY B 1 87 ? 2.898 24.484 10.719 1 96.12 87 GLY B N 1
ATOM 4574 C CA . GLY B 1 87 ? 2.336 25.672 10.086 1 96.12 87 GLY B CA 1
ATOM 4575 C C . GLY B 1 87 ? 3.01 26.031 8.773 1 96.12 87 GLY B C 1
ATOM 4576 O O . GLY B 1 87 ? 3.037 27.203 8.383 1 96.12 87 GLY B O 1
ATOM 4577 N N . ILE B 1 88 ? 3.625 25.062 8.141 1 96.19 88 ILE B N 1
ATOM 4578 C CA . ILE B 1 88 ? 4.234 25.297 6.832 1 96.19 88 ILE B CA 1
ATOM 4579 C C . ILE B 1 88 ? 3.266 24.875 5.73 1 96.19 88 ILE B C 1
ATOM 4581 O O . ILE B 1 88 ? 2.777 23.734 5.727 1 96.19 88 ILE B O 1
ATOM 4585 N N . PHE B 1 89 ? 2.938 25.828 4.816 1 98.38 89 PHE B N 1
ATOM 4586 C CA . PHE B 1 89 ? 1.869 25.719 3.828 1 98.38 89 PHE B CA 1
ATOM 4587 C C . PHE B 1 89 ? 2.41 25.953 2.424 1 98.38 89 PHE B C 1
ATOM 4589 O O . PHE B 1 89 ? 2.77 27.078 2.068 1 98.38 89 PHE B O 1
ATOM 4596 N N . ALA B 1 90 ? 2.488 24.891 1.628 1 98.56 90 ALA B N 1
ATOM 4597 C CA . ALA B 1 90 ? 2.984 25.016 0.261 1 98.56 90 ALA B CA 1
ATOM 4598 C C . ALA B 1 90 ? 1.969 25.734 -0.623 1 98.56 90 ALA B C 1
ATOM 4600 O O . ALA B 1 90 ? 0.84 25.266 -0.788 1 98.56 90 ALA B O 1
ATOM 4601 N N . VAL B 1 91 ? 2.35 26.844 -1.221 1 98.44 91 VAL B N 1
ATOM 4602 C CA . VAL B 1 91 ? 1.528 27.609 -2.15 1 98.44 91 VAL B CA 1
ATOM 4603 C C . VAL B 1 91 ? 2.342 27.953 -3.393 1 98.44 91 VAL B C 1
ATOM 4605 O O . VAL B 1 91 ? 3.004 29 -3.438 1 98.44 91 VAL B O 1
ATOM 4608 N N . PRO B 1 92 ? 2.182 27.125 -4.438 1 97.62 92 PRO B N 1
ATOM 4609 C CA . PRO B 1 92 ? 2.93 27.438 -5.66 1 97.62 92 PRO B CA 1
ATOM 4610 C C . PRO B 1 92 ? 2.535 28.766 -6.273 1 97.62 92 PRO B C 1
ATOM 4612 O O . PRO B 1 92 ? 1.358 29.141 -6.258 1 97.62 92 PRO B O 1
ATOM 4615 N N . ASN B 1 93 ? 3.482 29.531 -6.672 1 95.31 93 ASN B N 1
ATOM 4616 C CA . ASN B 1 93 ? 3.297 30.812 -7.352 1 95.31 93 ASN B CA 1
ATOM 4617 C C . ASN B 1 93 ? 2.693 31.859 -6.422 1 95.31 93 ASN B C 1
ATOM 4619 O O . ASN B 1 93 ? 1.845 32.656 -6.84 1 95.31 93 ASN B O 1
ATOM 4623 N N . SER B 1 94 ? 3.131 31.875 -5.25 1 95.94 94 SER B N 1
ATOM 4624 C CA . SER B 1 94 ? 2.6 32.812 -4.266 1 95.94 94 SER B CA 1
ATOM 4625 C C . SER B 1 94 ? 3.184 34.188 -4.457 1 95.94 94 SER B C 1
ATOM 4627 O O . SER B 1 94 ? 4.172 34.375 -5.172 1 95.94 94 SER B O 1
ATOM 4629 N N . ASP B 1 95 ? 2.545 35.188 -3.838 1 95.88 95 ASP B N 1
ATOM 4630 C CA . ASP B 1 95 ? 3.043 36.562 -3.834 1 95.88 95 ASP B CA 1
ATOM 4631 C C . ASP B 1 95 ? 4.402 36.656 -3.145 1 95.88 95 ASP B C 1
ATOM 4633 O O . ASP B 1 95 ? 5.277 37.406 -3.576 1 95.88 95 ASP B O 1
ATOM 4637 N N . ILE B 1 96 ? 4.598 35.844 -2.139 1 94.81 96 ILE B N 1
ATOM 4638 C CA . ILE B 1 96 ? 5.852 35.875 -1.397 1 94.81 96 ILE B CA 1
ATOM 4639 C C . ILE B 1 96 ? 6.973 35.281 -2.268 1 94.81 96 ILE B C 1
ATOM 4641 O O . ILE B 1 96 ? 8.109 35.781 -2.225 1 94.81 96 ILE B O 1
ATOM 4645 N N . GLN B 1 97 ? 6.66 34.25 -3.059 1 95.25 97 GLN B N 1
ATOM 4646 C CA . GLN B 1 97 ? 7.637 33.75 -4.02 1 95.25 97 GLN B CA 1
ATOM 4647 C C . GLN B 1 97 ? 8.023 34.812 -5.027 1 95.25 97 GLN B C 1
ATOM 4649 O O . GLN B 1 97 ? 9.211 35 -5.332 1 95.25 97 GLN B O 1
ATOM 4654 N N . LYS B 1 98 ? 7.066 35.531 -5.48 1 95.38 98 LYS B N 1
ATOM 4655 C CA . LYS B 1 98 ? 7.309 36.594 -6.453 1 95.38 98 LYS B CA 1
ATOM 4656 C C . LYS B 1 98 ? 8.188 37.688 -5.867 1 95.38 98 LYS B C 1
ATOM 4658 O O . LYS B 1 98 ? 9.133 38.156 -6.516 1 95.38 98 LYS B O 1
ATOM 4663 N N . LYS B 1 99 ? 7.879 38.062 -4.723 1 94.88 99 LYS B N 1
ATOM 4664 C CA . LYS B 1 99 ? 8.664 39.062 -4.039 1 94.88 99 LYS B CA 1
ATOM 4665 C C . LYS B 1 99 ? 10.109 38.625 -3.861 1 94.88 99 LYS B C 1
ATOM 4667 O O . LYS B 1 99 ? 11.031 39.438 -3.932 1 94.88 99 LYS B O 1
ATOM 4672 N N . ALA B 1 100 ? 10.305 37.344 -3.639 1 91.44 100 ALA B N 1
ATOM 4673 C CA . ALA B 1 100 ? 11.633 36.812 -3.393 1 91.44 100 ALA B CA 1
ATOM 4674 C C . ALA B 1 100 ? 12.336 36.469 -4.703 1 91.44 100 ALA B C 1
ATOM 4676 O O . ALA B 1 100 ? 13.469 35.969 -4.699 1 91.44 100 ALA B O 1
ATOM 4677 N N . GLY B 1 101 ? 11.641 36.594 -5.84 1 93.25 101 GLY B N 1
ATOM 4678 C CA . GLY B 1 101 ? 12.219 36.344 -7.145 1 93.25 101 GLY B CA 1
ATOM 4679 C C . GLY B 1 101 ? 12.289 34.875 -7.48 1 93.25 101 GLY B C 1
ATOM 4680 O O . GLY B 1 101 ? 13.094 34.438 -8.312 1 93.25 101 GLY B O 1
ATOM 4681 N N . ILE B 1 102 ? 11.484 34.125 -6.824 1 93.75 102 ILE B N 1
ATOM 4682 C CA . ILE B 1 102 ? 11.484 32.688 -7.059 1 93.75 102 ILE B CA 1
ATOM 4683 C C . ILE B 1 102 ? 10.477 32.344 -8.148 1 93.75 102 ILE B C 1
ATOM 4685 O O . ILE B 1 102 ? 9.289 32.656 -8.023 1 93.75 102 ILE B O 1
ATOM 4689 N N . LYS B 1 103 ? 10.953 31.656 -9.211 1 95.31 103 LYS B N 1
ATOM 4690 C CA . LYS B 1 103 ? 10.078 31.172 -10.281 1 95.31 103 LYS B CA 1
ATOM 4691 C C . LYS B 1 103 ? 9.484 29.812 -9.945 1 95.31 103 LYS B C 1
ATOM 4693 O O . LYS B 1 103 ? 10.195 28.906 -9.516 1 95.31 103 LYS B O 1
ATOM 4698 N N . ASP B 1 104 ? 8.203 29.734 -10.086 1 96.38 104 ASP B N 1
ATOM 4699 C CA . ASP B 1 104 ? 7.473 28.5 -9.797 1 96.38 104 ASP B CA 1
ATOM 4700 C C . ASP B 1 104 ? 6.277 28.344 -10.727 1 96.38 104 ASP B C 1
ATOM 4702 O O . ASP B 1 104 ? 6.008 29.203 -11.562 1 96.38 104 ASP B O 1
ATOM 4706 N N . SER B 1 105 ? 5.715 27.109 -10.82 1 96.75 105 SER B N 1
ATOM 4707 C CA . SER B 1 105 ? 4.543 26.797 -11.633 1 96.75 105 SER B CA 1
ATOM 4708 C C . SER B 1 105 ? 3.795 25.594 -11.078 1 96.75 105 SER B C 1
ATOM 4710 O O . SER B 1 105 ? 4.34 24.828 -10.273 1 96.75 105 SER B O 1
ATOM 4712 N N . THR B 1 106 ? 2.541 25.531 -11.539 1 97.19 106 THR B N 1
ATOM 4713 C CA . THR B 1 106 ? 1.753 24.344 -11.203 1 97.19 106 THR B CA 1
ATOM 4714 C C . THR B 1 106 ? 2.451 23.078 -11.672 1 97.19 106 THR B C 1
ATOM 4716 O O . THR B 1 106 ? 2.469 22.078 -10.961 1 97.19 106 THR B O 1
ATOM 4719 N N . GLU B 1 107 ? 3.018 23.141 -12.766 1 97.62 107 GLU B N 1
ATOM 4720 C CA . GLU B 1 107 ? 3.699 21.969 -13.344 1 97.62 107 GLU B CA 1
ATOM 4721 C C . GLU B 1 107 ? 4.906 21.578 -12.5 1 97.62 107 GLU B C 1
ATOM 4723 O O . GLU B 1 107 ? 5.117 20.391 -12.227 1 97.62 107 GLU B O 1
ATOM 4728 N N . LEU B 1 108 ? 5.707 22.578 -12.141 1 97.81 108 LEU B N 1
ATOM 4729 C CA . LEU B 1 108 ? 6.879 22.297 -11.312 1 97.81 108 LEU B CA 1
ATOM 4730 C C . LEU B 1 108 ? 6.469 21.703 -9.969 1 97.81 108 LEU B C 1
ATOM 4732 O O . LEU B 1 108 ? 7.094 20.75 -9.492 1 97.81 108 LEU B O 1
ATOM 4736 N N . PHE B 1 109 ? 5.438 22.297 -9.43 1 98.19 109 PHE B N 1
ATOM 4737 C CA . PHE B 1 109 ? 4.883 21.797 -8.18 1 98.19 109 PHE B CA 1
ATOM 4738 C C . PHE B 1 109 ? 4.445 20.344 -8.32 1 98.19 109 PHE B C 1
ATOM 4740 O O . PHE B 1 109 ? 4.797 19.5 -7.488 1 98.19 109 PHE B O 1
ATOM 4747 N N . MET B 1 110 ? 3.711 20.062 -9.367 1 98.31 110 MET B N 1
ATOM 4748 C CA . MET B 1 110 ? 3.225 18.703 -9.609 1 98.31 110 MET B CA 1
ATOM 4749 C C . MET B 1 110 ? 4.387 17.734 -9.789 1 98.31 110 MET B C 1
ATOM 4751 O O . MET B 1 110 ? 4.344 16.609 -9.289 1 98.31 110 MET B O 1
ATOM 4755 N N . ASN B 1 111 ? 5.398 18.141 -10.477 1 98.12 111 ASN B N 1
ATOM 4756 C CA . ASN B 1 111 ? 6.555 17.281 -10.695 1 98.12 111 ASN B CA 1
ATOM 4757 C C . ASN B 1 111 ? 7.242 16.922 -9.375 1 98.12 111 ASN B C 1
ATOM 4759 O O . ASN B 1 111 ? 7.664 15.781 -9.18 1 98.12 111 ASN B O 1
ATOM 4763 N N . ASP B 1 112 ? 7.406 17.906 -8.477 1 98.12 112 ASP B N 1
ATOM 4764 C CA . ASP B 1 112 ? 7.992 17.641 -7.164 1 98.12 112 ASP B CA 1
ATOM 4765 C C . ASP B 1 112 ? 7.148 16.641 -6.379 1 98.12 112 ASP B C 1
ATOM 4767 O O . ASP B 1 112 ? 7.688 15.742 -5.734 1 98.12 112 ASP B O 1
ATOM 4771 N N . CYS B 1 113 ? 5.801 16.828 -6.434 1 98.69 113 CYS B N 1
ATOM 4772 C CA . CYS B 1 113 ? 4.891 15.922 -5.734 1 98.69 113 CYS B CA 1
ATOM 4773 C C . CYS B 1 113 ? 4.969 14.516 -6.309 1 98.69 113 CYS B C 1
ATOM 4775 O O . CYS B 1 113 ? 4.988 13.531 -5.562 1 98.69 113 CYS B O 1
ATOM 4777 N N . LEU B 1 114 ? 4.984 14.43 -7.629 1 98.19 114 LEU B N 1
ATOM 4778 C CA . LEU B 1 114 ? 5.059 13.141 -8.297 1 98.19 114 LEU B CA 1
ATOM 4779 C C . LEU B 1 114 ? 6.355 12.414 -7.941 1 98.19 114 LEU B C 1
ATOM 4781 O O . LEU B 1 114 ? 6.355 11.203 -7.715 1 98.19 114 LEU B O 1
ATOM 4785 N N . LYS B 1 115 ? 7.434 13.148 -7.883 1 97.62 115 LYS B N 1
ATOM 4786 C CA . LYS B 1 115 ? 8.711 12.555 -7.5 1 97.62 115 LYS B CA 1
ATOM 4787 C C . LYS B 1 115 ? 8.664 12.008 -6.078 1 97.62 115 LYS B C 1
ATOM 4789 O O . LYS B 1 115 ? 9.039 10.859 -5.836 1 97.62 115 LYS B O 1
ATOM 4794 N N . ALA B 1 116 ? 8.156 12.758 -5.16 1 98 116 ALA B N 1
ATOM 4795 C CA . ALA B 1 116 ? 8.039 12.32 -3.771 1 98 116 ALA B CA 1
ATOM 4796 C C . ALA B 1 116 ? 7.074 11.141 -3.646 1 98 116 ALA B C 1
ATOM 4798 O O . ALA B 1 116 ? 7.32 10.211 -2.877 1 98 116 ALA B O 1
ATOM 4799 N N . GLY B 1 117 ? 5.973 11.195 -4.406 1 98.31 117 GLY B N 1
ATOM 4800 C CA . GLY B 1 117 ? 4.934 10.18 -4.363 1 98.31 117 GLY B CA 1
ATOM 4801 C C . GLY B 1 117 ? 5.273 8.938 -5.172 1 98.31 117 GLY B C 1
ATOM 4802 O O . GLY B 1 117 ? 4.473 8.008 -5.258 1 98.31 117 GLY B O 1
ATOM 4803 N N . ARG B 1 118 ? 6.43 8.922 -5.805 1 97.06 118 ARG B N 1
ATOM 4804 C CA . ARG B 1 118 ? 6.957 7.812 -6.594 1 97.06 118 ARG B CA 1
ATOM 4805 C C . ARG B 1 118 ? 6.055 7.504 -7.781 1 97.06 118 ARG B C 1
ATOM 4807 O O . ARG B 1 118 ? 5.855 6.34 -8.133 1 97.06 118 ARG B O 1
ATOM 4814 N N . GLY B 1 119 ? 5.395 8.477 -8.227 1 96.44 119 GLY B N 1
ATOM 4815 C CA . GLY B 1 119 ? 4.656 8.383 -9.477 1 96.44 119 GLY B CA 1
ATOM 4816 C C . GLY B 1 119 ? 3.273 7.785 -9.312 1 96.44 119 GLY B C 1
ATOM 4817 O O . GLY B 1 119 ? 2.537 7.633 -10.289 1 96.44 119 GLY B O 1
ATOM 4818 N N . ILE B 1 120 ? 2.828 7.457 -8.125 1 98 120 ILE B N 1
ATOM 4819 C CA . ILE B 1 120 ? 1.545 6.773 -8.016 1 98 120 ILE B CA 1
ATOM 4820 C C . ILE B 1 120 ? 0.483 7.742 -7.5 1 98 120 ILE B C 1
ATOM 4822 O O . ILE B 1 120 ? -0.579 7.316 -7.035 1 98 120 ILE B O 1
ATOM 4826 N N . ASN B 1 121 ? 0.774 9.062 -7.543 1 98.62 121 ASN B N 1
ATOM 4827 C CA . ASN B 1 121 ? -0.246 10.07 -7.27 1 98.62 121 ASN B CA 1
ATOM 4828 C C . ASN B 1 121 ? -1.386 10 -8.281 1 98.62 121 ASN B C 1
ATOM 4830 O O . ASN B 1 121 ? -1.169 9.648 -9.445 1 98.62 121 ASN B O 1
ATOM 4834 N N . HIS B 1 122 ? -2.564 10.266 -7.824 1 98.62 122 HIS B N 1
ATOM 4835 C CA . HIS B 1 122 ? -3.635 10.562 -8.766 1 98.62 122 HIS B CA 1
ATOM 4836 C C . HIS B 1 122 ? -3.49 11.969 -9.344 1 98.62 122 HIS B C 1
ATOM 4838 O O . HIS B 1 122 ? -3.834 12.953 -8.68 1 98.62 122 HIS B O 1
ATOM 4844 N N . ARG B 1 123 ? -3.025 12.078 -10.508 1 98.12 123 ARG B N 1
ATOM 4845 C CA . ARG B 1 123 ? -2.578 13.32 -11.117 1 98.12 123 ARG B CA 1
ATOM 4846 C C . ARG B 1 123 ? -3.705 14.352 -11.156 1 98.12 123 ARG B C 1
ATOM 4848 O O . ARG B 1 123 ? -3.467 15.547 -10.977 1 98.12 123 ARG B O 1
ATOM 4855 N N . GLU B 1 124 ? -4.926 13.875 -11.398 1 98.38 124 GLU B N 1
ATOM 4856 C CA . GLU B 1 124 ? -6.047 14.805 -11.492 1 98.38 124 GLU B CA 1
ATOM 4857 C C . GLU B 1 124 ? -6.301 15.5 -10.156 1 98.38 124 GLU B C 1
ATOM 4859 O O . GLU B 1 124 ? -6.688 16.672 -10.125 1 98.38 124 GLU B O 1
ATOM 4864 N N . LEU B 1 125 ? -6.125 14.805 -9.086 1 98.69 125 LEU B N 1
ATOM 4865 C CA . LEU B 1 125 ? -6.289 15.414 -7.773 1 98.69 125 LEU B CA 1
ATOM 4866 C C . LEU B 1 125 ? -5.148 16.391 -7.477 1 98.69 125 LEU B C 1
ATOM 4868 O O . LEU B 1 125 ? -5.375 17.469 -6.93 1 98.69 125 LEU B O 1
ATOM 4872 N N . LEU B 1 126 ? -3.936 16 -7.836 1 97.88 126 LEU B N 1
ATOM 4873 C CA . LEU B 1 126 ? -2.775 16.875 -7.656 1 97.88 126 LEU B CA 1
ATOM 4874 C C . LEU B 1 126 ? -2.943 18.172 -8.438 1 97.88 126 LEU B C 1
ATOM 4876 O O . LEU B 1 126 ? -2.559 19.234 -7.961 1 97.88 126 LEU B O 1
ATOM 4880 N N . GLU B 1 127 ? -3.445 18.016 -9.609 1 98.12 127 GLU B N 1
ATOM 4881 C CA . GLU B 1 127 ? -3.664 19.188 -10.445 1 98.12 127 GLU B CA 1
ATOM 4882 C C . GLU B 1 127 ? -4.594 20.188 -9.766 1 98.12 127 GLU B C 1
ATOM 4884 O O . GLU B 1 127 ? -4.402 21.406 -9.875 1 98.12 127 GLU B O 1
ATOM 4889 N N . MET B 1 128 ? -5.586 19.688 -9.07 1 98.62 128 MET B N 1
ATOM 4890 C CA . MET B 1 128 ? -6.488 20.578 -8.336 1 98.62 128 MET B CA 1
ATOM 4891 C C . MET B 1 128 ? -5.734 21.359 -7.27 1 98.62 128 MET B C 1
ATOM 4893 O O . MET B 1 128 ? -6.031 22.531 -7.023 1 98.62 128 MET B O 1
ATOM 4897 N N . LEU B 1 129 ? -4.742 20.734 -6.625 1 98.56 129 LEU B N 1
ATOM 4898 C CA . LEU B 1 129 ? -3.941 21.438 -5.625 1 98.56 129 LEU B CA 1
ATOM 4899 C C . LEU B 1 129 ? -3.16 22.578 -6.266 1 98.56 129 LEU B C 1
ATOM 4901 O O . LEU B 1 129 ? -3.156 23.703 -5.746 1 98.56 129 LEU B O 1
ATOM 4905 N N . GLY B 1 130 ? -2.51 22.25 -7.355 1 97.31 130 GLY B N 1
ATOM 4906 C CA . GLY B 1 130 ? -1.731 23.281 -8.031 1 97.31 130 GLY B CA 1
ATOM 4907 C C . GLY B 1 130 ? -2.568 24.453 -8.484 1 97.31 130 GLY B C 1
ATOM 4908 O O . GLY B 1 130 ? -2.146 25.609 -8.359 1 97.31 130 GLY B O 1
ATOM 4909 N N . LYS B 1 131 ? -3.781 24.156 -8.891 1 97.19 131 LYS B N 1
ATOM 4910 C CA . LYS B 1 131 ? -4.645 25.172 -9.477 1 97.19 131 LYS B CA 1
ATOM 4911 C C . LYS B 1 131 ? -5.332 26 -8.398 1 97.19 131 LYS B C 1
ATOM 4913 O O . LYS B 1 131 ? -5.637 27.188 -8.609 1 97.19 131 LYS B O 1
ATOM 4918 N N . ARG B 1 132 ? -5.535 25.359 -7.234 1 98.31 132 ARG B N 1
ATOM 4919 C CA . ARG B 1 132 ? -6.441 26 -6.281 1 98.31 132 ARG B CA 1
ATOM 4920 C C . ARG B 1 132 ? -5.711 26.375 -4.996 1 98.31 132 ARG B C 1
ATOM 4922 O O . ARG B 1 132 ? -6.309 26.938 -4.082 1 98.31 132 ARG B O 1
ATOM 4929 N N . ALA B 1 133 ? -4.438 26.156 -4.898 1 98.38 133 ALA B N 1
ATOM 4930 C CA . ALA B 1 133 ? -3.678 26.453 -3.686 1 98.38 133 ALA B CA 1
ATOM 4931 C C . ALA B 1 133 ? -3.803 27.922 -3.303 1 98.38 133 ALA B C 1
ATOM 4933 O O . ALA B 1 133 ? -3.883 28.25 -2.117 1 98.38 133 ALA B O 1
ATOM 4934 N N . GLN B 1 134 ? -3.818 28.797 -4.246 1 98.12 134 GLN B N 1
ATOM 4935 C CA . GLN B 1 134 ? -3.908 30.219 -3.973 1 98.12 134 GLN B CA 1
ATOM 4936 C C . GLN B 1 134 ? -5.293 30.594 -3.449 1 98.12 134 GLN B C 1
ATOM 4938 O O . GLN B 1 134 ? -5.426 31.5 -2.627 1 98.12 134 GLN B O 1
ATOM 4943 N N . ASP B 1 135 ? -6.348 29.906 -3.91 1 98.69 135 ASP B N 1
ATOM 4944 C CA . ASP B 1 135 ? -7.68 30.109 -3.355 1 98.69 135 ASP B CA 1
ATOM 4945 C C . ASP B 1 135 ? -7.73 29.719 -1.882 1 98.69 135 ASP B C 1
ATOM 4947 O O . ASP B 1 135 ? -8.336 30.406 -1.066 1 98.69 135 ASP B O 1
ATOM 4951 N N . ALA B 1 136 ? -7.082 28.625 -1.594 1 98.69 136 ALA B N 1
ATOM 4952 C CA . ALA B 1 136 ? -7.012 28.172 -0.21 1 98.69 136 ALA B CA 1
ATOM 4953 C C . ALA B 1 136 ? -6.246 29.156 0.663 1 98.69 136 ALA B C 1
ATOM 4955 O O . ALA B 1 136 ? -6.664 29.453 1.785 1 98.69 136 ALA B O 1
ATOM 4956 N N . TYR B 1 137 ? -5.168 29.609 0.095 1 98.69 137 TYR B N 1
ATOM 4957 C CA . TYR B 1 137 ? -4.367 30.625 0.764 1 98.69 137 TYR B CA 1
ATOM 4958 C C . TYR B 1 137 ? -5.203 31.875 1.058 1 98.69 137 TYR B C 1
ATOM 4960 O O . TYR B 1 137 ? -5.215 32.375 2.188 1 98.69 137 TYR B O 1
ATOM 4968 N N . LYS B 1 138 ? -5.926 32.312 0.159 1 98.75 138 LYS B N 1
ATOM 4969 C CA . LYS B 1 138 ? -6.789 33.5 0.321 1 98.75 138 LYS B CA 1
ATOM 4970 C C . LYS B 1 138 ? -7.848 33.25 1.393 1 98.75 138 LYS B C 1
ATOM 4972 O O . LYS B 1 138 ? -8.164 34.125 2.176 1 98.75 138 LYS B O 1
ATOM 4977 N N . LEU B 1 139 ? -8.398 32.094 1.404 1 98.81 139 LEU B N 1
ATOM 4978 C CA . LEU B 1 139 ? -9.383 31.734 2.416 1 98.81 139 LEU B CA 1
ATOM 4979 C C . LEU B 1 139 ? -8.812 31.906 3.818 1 98.81 139 LEU B C 1
ATOM 4981 O O . LEU B 1 139 ? -9.484 32.438 4.711 1 98.81 139 LEU B O 1
ATOM 4985 N N . THR B 1 140 ? -7.566 31.453 4.027 1 98.88 140 THR B N 1
ATOM 4986 C CA . THR B 1 140 ? -6.961 31.562 5.348 1 98.88 140 THR B CA 1
ATOM 4987 C C . THR B 1 140 ? -6.73 33.031 5.727 1 98.88 140 THR B C 1
ATOM 4989 O O . THR B 1 140 ? -6.938 33.406 6.875 1 98.88 140 THR B O 1
ATOM 4992 N N . LEU B 1 141 ? -6.32 33.844 4.762 1 98.75 141 LEU B N 1
ATOM 4993 C CA . LEU B 1 141 ? -6.129 35.281 5 1 98.75 141 LEU B CA 1
ATOM 4994 C C . LEU B 1 141 ? -7.445 35.938 5.371 1 98.75 141 LEU B C 1
ATOM 4996 O O . LEU B 1 141 ? -7.5 36.75 6.309 1 98.75 141 LEU B O 1
ATOM 5000 N N . ASP B 1 142 ? -8.438 35.562 4.637 1 98.69 142 ASP B N 1
ATOM 5001 C CA . ASP B 1 142 ? -9.758 36.125 4.883 1 98.69 142 ASP B CA 1
ATOM 5002 C C . ASP B 1 142 ? -10.242 35.812 6.293 1 98.69 142 ASP B C 1
ATOM 5004 O O . ASP B 1 142 ? -11.016 36.562 6.887 1 98.69 142 ASP B O 1
ATOM 5008 N N . CYS B 1 143 ? -9.781 34.719 6.816 1 98.81 143 CYS B N 1
ATOM 5009 C CA . CYS B 1 143 ? -10.195 34.312 8.148 1 98.81 143 CYS B CA 1
ATOM 5010 C C . CYS B 1 143 ? -9.281 34.906 9.219 1 98.81 143 CYS B C 1
ATOM 5012 O O . CYS B 1 143 ? -9.555 34.75 10.414 1 98.81 143 CYS B O 1
ATOM 5014 N N . GLY B 1 144 ? -8.148 35.469 8.82 1 98.75 144 GLY B N 1
ATOM 5015 C CA . GLY B 1 144 ? -7.34 36.188 9.789 1 98.75 144 GLY B CA 1
ATOM 5016 C C . GLY B 1 144 ? -5.98 35.562 10.023 1 98.75 144 GLY B C 1
ATOM 5017 O O . GLY B 1 144 ? -5.215 36.031 10.867 1 98.75 144 GLY B O 1
ATOM 5018 N N . ALA B 1 145 ? -5.652 34.531 9.266 1 98.81 145 ALA B N 1
ATOM 5019 C CA . ALA B 1 145 ? -4.328 33.938 9.398 1 98.81 145 ALA B CA 1
ATOM 5020 C C . ALA B 1 145 ? -3.24 34.906 8.945 1 98.81 145 ALA B C 1
ATOM 5022 O O . ALA B 1 145 ? -3.455 35.719 8.039 1 98.81 145 ALA B O 1
ATOM 5023 N N . LYS B 1 146 ? -2.08 34.812 9.586 1 98.44 146 LYS B N 1
ATOM 5024 C CA . LYS B 1 146 ? -0.937 35.656 9.258 1 98.44 146 LYS B CA 1
ATOM 5025 C C . LYS B 1 146 ? 0.298 34.812 8.945 1 98.44 146 LYS B C 1
ATOM 5027 O O . LYS B 1 146 ? 0.537 33.781 9.586 1 98.44 146 LYS B O 1
ATOM 5032 N N . TYR B 1 147 ? 1.018 35.281 8.016 1 97.69 147 TYR B N 1
ATOM 5033 C CA . TYR B 1 147 ? 2.24 34.625 7.582 1 97.69 147 TYR B CA 1
ATOM 5034 C C . TYR B 1 147 ? 3.428 35.562 7.625 1 97.69 147 TYR B C 1
ATOM 5036 O O . TYR B 1 147 ? 3.264 36.781 7.453 1 97.69 147 TYR B O 1
ATOM 5044 N N . ILE B 1 148 ? 4.594 35.031 7.859 1 95.88 148 ILE B N 1
ATOM 5045 C CA . ILE B 1 148 ? 5.789 35.844 7.816 1 95.88 148 ILE B CA 1
ATOM 5046 C C . ILE B 1 148 ? 6.25 36.031 6.371 1 95.88 148 ILE B C 1
ATOM 5048 O O . ILE B 1 148 ? 5.863 35.25 5.492 1 95.88 148 ILE B O 1
ATOM 5052 N N . ASP B 1 149 ? 7.07 37.031 6.199 1 93.56 149 ASP B N 1
ATOM 5053 C CA . ASP B 1 149 ? 7.582 37.312 4.863 1 93.56 149 ASP B CA 1
ATOM 5054 C C . ASP B 1 149 ? 8.859 36.531 4.574 1 93.56 149 ASP B C 1
ATOM 5056 O O . ASP B 1 149 ? 9.898 37.125 4.273 1 93.56 149 ASP B O 1
ATOM 5060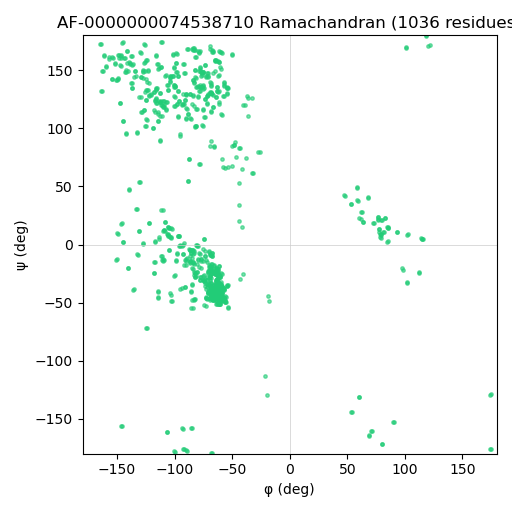 N N . GLN B 1 150 ? 8.805 35.281 4.723 1 90.5 150 GLN B N 1
ATOM 5061 C CA . GLN B 1 150 ? 9.898 34.344 4.465 1 90.5 150 GLN B CA 1
ATOM 5062 C C . GLN B 1 150 ? 9.375 33 4.016 1 90.5 150 GLN B C 1
ATOM 5064 O O . GLN B 1 150 ? 8.312 32.562 4.457 1 90.5 150 GLN B O 1
ATOM 5069 N N . LEU B 1 151 ? 10.141 32.438 3.111 1 91.5 151 LEU B N 1
ATOM 5070 C CA . LEU B 1 151 ? 9.758 31.109 2.623 1 91.5 151 LEU B CA 1
ATOM 5071 C C . LEU B 1 151 ? 10.641 30.031 3.236 1 91.5 151 LEU B C 1
ATOM 5073 O O . LEU B 1 151 ? 11.828 30.266 3.486 1 91.5 151 LEU B O 1
ATOM 5077 N N . THR B 1 152 ? 10.008 28.938 3.465 1 88.94 152 THR B N 1
ATOM 5078 C CA . THR B 1 152 ? 10.742 27.75 3.852 1 88.94 152 THR B CA 1
ATOM 5079 C C . THR B 1 152 ? 10.93 26.812 2.654 1 88.94 152 THR B C 1
ATOM 5081 O O . THR B 1 152 ? 10.023 26.641 1.846 1 88.94 152 THR B O 1
ATOM 5084 N N . HIS B 1 153 ? 12.18 26.281 2.566 1 92 153 HIS B N 1
ATOM 5085 C CA . HIS B 1 153 ? 12.438 25.25 1.584 1 92 153 HIS B CA 1
ATOM 5086 C C . HIS B 1 153 ? 12.305 23.859 2.205 1 92 153 HIS B C 1
ATOM 5088 O O . HIS B 1 153 ? 13.289 23.281 2.68 1 92 153 HIS B O 1
ATOM 5094 N N . ALA B 1 154 ? 11.156 23.266 2.082 1 92.38 154 ALA B N 1
ATOM 5095 C CA . ALA B 1 154 ? 10.898 21.938 2.646 1 92.38 154 ALA B CA 1
ATOM 5096 C C . ALA B 1 154 ? 11.523 20.844 1.789 1 92.38 154 ALA B C 1
ATOM 5098 O O . ALA B 1 154 ? 11.641 21 0.571 1 92.38 154 ALA B O 1
ATOM 5099 N N . GLY B 1 155 ? 11.953 19.734 2.463 1 93.12 155 GLY B N 1
ATOM 5100 C CA . GLY B 1 155 ? 12.594 18.641 1.767 1 93.12 155 GLY B CA 1
ATOM 5101 C C . GLY B 1 155 ? 11.766 18.094 0.613 1 93.12 155 GLY B C 1
ATOM 5102 O O . GLY B 1 155 ? 10.555 17.891 0.75 1 93.12 155 GLY B O 1
ATOM 5103 N N . GLY B 1 156 ? 12.414 17.875 -0.528 1 95.62 156 GLY B N 1
ATOM 5104 C CA . GLY B 1 156 ? 11.781 17.297 -1.702 1 95.62 156 GLY B CA 1
ATOM 5105 C C . GLY B 1 156 ? 11.336 18.344 -2.713 1 95.62 156 GLY B C 1
ATOM 5106 O O . GLY B 1 156 ? 11.094 18.016 -3.877 1 95.62 156 GLY B O 1
ATOM 5107 N N . HIS B 1 157 ? 11.172 19.594 -2.271 1 96.56 157 HIS B N 1
ATOM 5108 C CA . HIS B 1 157 ? 10.789 20.672 -3.184 1 96.56 157 HIS B CA 1
ATOM 5109 C C . HIS B 1 157 ? 11.984 21.125 -4.023 1 96.56 157 HIS B C 1
ATOM 5111 O O . HIS B 1 157 ? 13.102 21.219 -3.52 1 96.56 157 HIS B O 1
ATOM 5117 N N . SER B 1 158 ? 11.742 21.5 -5.246 1 94.81 158 SER B N 1
ATOM 5118 C CA . SER B 1 158 ? 12.805 21.984 -6.121 1 94.81 158 SER B CA 1
ATOM 5119 C C . SER B 1 158 ? 13.078 23.469 -5.875 1 94.81 158 SER B C 1
ATOM 5121 O O . SER B 1 158 ? 14.18 23.953 -6.156 1 94.81 158 SER B O 1
ATOM 5123 N N . VAL B 1 159 ? 12.094 24.172 -5.348 1 94.44 159 VAL B N 1
ATOM 5124 C CA . VAL B 1 159 ? 12.242 25.578 -4.992 1 94.44 159 VAL B CA 1
ATOM 5125 C C . VAL B 1 159 ? 11.547 25.844 -3.66 1 94.44 159 VAL B C 1
ATOM 5127 O O . VAL B 1 159 ? 10.641 25.109 -3.262 1 94.44 159 VAL B O 1
ATOM 5130 N N . PRO B 1 160 ? 11.977 26.875 -2.973 1 94.06 160 PRO B N 1
ATOM 5131 C CA . PRO B 1 160 ? 11.211 27.266 -1.786 1 94.06 160 PRO B CA 1
ATOM 5132 C C . PRO B 1 160 ? 9.797 27.734 -2.123 1 94.06 160 PRO B C 1
ATOM 5134 O O . PRO B 1 160 ? 9.625 28.625 -2.955 1 94.06 160 PRO B O 1
ATOM 5137 N N . ARG B 1 161 ? 8.758 27.203 -1.521 1 96.5 161 ARG B N 1
ATOM 5138 C CA . ARG B 1 161 ? 7.406 27.672 -1.812 1 96.5 161 ARG B CA 1
ATOM 5139 C C . ARG B 1 161 ? 6.5 27.516 -0.596 1 96.5 161 ARG B C 1
ATOM 5141 O O . ARG B 1 161 ? 5.293 27.766 -0.679 1 96.5 161 ARG B O 1
ATOM 5148 N N . SER B 1 162 ? 7.07 27.188 0.579 1 96.31 162 SER B N 1
ATOM 5149 C CA . SER B 1 162 ? 6.266 26.984 1.78 1 96.31 162 SER B CA 1
ATOM 5150 C C . SER B 1 162 ? 6.172 28.266 2.607 1 96.31 162 SER B C 1
ATOM 5152 O O . SER B 1 162 ? 7.184 28.766 3.092 1 96.31 162 SER B O 1
ATOM 5154 N N . LEU B 1 163 ? 4.949 28.688 2.771 1 97.62 163 LEU B N 1
ATOM 5155 C CA . LEU B 1 163 ? 4.68 29.797 3.678 1 97.62 163 LEU B CA 1
ATOM 5156 C C . LEU B 1 163 ? 4.754 29.344 5.133 1 97.62 163 LEU B C 1
ATOM 5158 O O . LEU B 1 163 ? 4.465 28.172 5.438 1 97.62 163 LEU B O 1
ATOM 5162 N N . GLN B 1 164 ? 5.152 30.219 5.992 1 96.12 164 GLN B N 1
ATOM 5163 C CA . GLN B 1 164 ? 5.223 29.938 7.426 1 96.12 164 GLN B CA 1
ATOM 5164 C C . GLN B 1 164 ? 4.277 30.844 8.211 1 96.12 164 GLN B C 1
ATOM 5166 O O . GLN B 1 164 ? 4.352 32.062 8.102 1 96.12 164 GLN B O 1
ATOM 5171 N N . THR B 1 165 ? 3.379 30.25 8.969 1 97.5 165 THR B N 1
ATOM 5172 C CA . THR B 1 165 ? 2.525 31.047 9.844 1 97.5 165 THR B CA 1
ATOM 5173 C C . THR B 1 165 ? 3.365 31.844 10.836 1 97.5 165 THR B C 1
ATOM 5175 O O . THR B 1 165 ? 4.426 31.391 11.266 1 97.5 165 THR B O 1
ATOM 5178 N N . GLU B 1 166 ? 2.881 32.938 11.25 1 96.5 166 GLU B N 1
ATOM 5179 C CA . GLU B 1 166 ? 3.607 33.844 12.117 1 96.5 166 GLU B CA 1
ATOM 5180 C C . GLU B 1 166 ? 3.961 33.188 13.445 1 96.5 166 GLU B C 1
ATOM 5182 O O . GLU B 1 166 ? 5.012 33.5 14.023 1 96.5 166 GLU B O 1
ATOM 5187 N N . ASN B 1 167 ? 3.129 32.344 13.906 1 94.38 167 ASN B N 1
ATOM 5188 C CA . ASN B 1 167 ? 3.365 31.719 15.211 1 94.38 167 ASN B CA 1
ATOM 5189 C C . ASN B 1 167 ? 4.094 30.391 15.078 1 94.38 167 ASN B C 1
ATOM 5191 O O . ASN B 1 167 ? 4.207 29.641 16.062 1 94.38 167 ASN B O 1
ATOM 5195 N N . GLY B 1 168 ? 4.402 29.938 13.859 1 93.5 168 GLY B N 1
ATOM 5196 C CA . GLY B 1 168 ? 5.188 28.734 13.641 1 93.5 168 GLY B CA 1
ATOM 5197 C C . GLY B 1 168 ? 4.398 27.453 13.867 1 93.5 168 GLY B C 1
ATOM 5198 O O . GLY B 1 168 ? 4.977 26.391 14.094 1 93.5 168 GLY B O 1
ATOM 5199 N N . SER B 1 169 ? 3.119 27.594 13.773 1 95.19 169 SER B N 1
ATOM 5200 C CA . SER B 1 169 ? 2.24 26.453 14.07 1 95.19 169 SER B CA 1
ATOM 5201 C C . SER B 1 169 ? 0.987 26.5 13.203 1 95.19 169 SER B C 1
ATOM 5203 O O . SER B 1 169 ? 0.567 27.562 12.75 1 95.19 169 SER B O 1
ATOM 5205 N N . GLY B 1 170 ? 0.418 25.312 12.984 1 97.44 170 GLY B N 1
ATOM 5206 C CA . GLY B 1 170 ? -0.858 25.234 12.297 1 97.44 170 GLY B CA 1
ATOM 5207 C C . GLY B 1 170 ? -1.978 25.953 13.023 1 97.44 170 GLY B C 1
ATOM 5208 O O . GLY B 1 170 ? -2.99 26.312 12.422 1 97.44 170 GLY B O 1
ATOM 5209 N N . SER B 1 171 ? -1.776 26.219 14.312 1 98.19 171 SER B N 1
ATOM 5210 C CA . SER B 1 171 ? -2.777 26.969 15.07 1 98.19 171 SER B CA 1
ATOM 5211 C C . SER B 1 171 ? -2.953 28.375 14.523 1 98.19 171 SER B C 1
ATOM 5213 O O . SER B 1 171 ? -4.004 29 14.711 1 98.19 171 SER B O 1
ATOM 5215 N N . GLY B 1 172 ? -1.977 28.844 13.82 1 98.5 172 GLY B N 1
ATOM 5216 C CA . GLY B 1 172 ? -2.072 30.141 13.188 1 98.5 172 GLY B CA 1
ATOM 5217 C C . GLY B 1 172 ? -3.1 30.188 12.07 1 98.5 172 GLY B C 1
ATOM 5218 O O . GLY B 1 172 ? -3.506 31.281 11.633 1 98.5 172 GLY B O 1
ATOM 5219 N N . ILE B 1 173 ? -3.506 29.078 11.586 1 98.88 173 ILE B N 1
ATOM 5220 C CA . ILE B 1 173 ? -4.574 28.969 10.594 1 98.88 173 ILE B CA 1
ATOM 5221 C C . ILE B 1 173 ? -5.855 28.484 11.273 1 98.88 173 ILE B C 1
ATOM 5223 O O . ILE B 1 173 ? -6.922 29.078 11.094 1 98.88 173 ILE B O 1
ATOM 5227 N N . VAL B 1 174 ? -5.746 27.531 12.156 1 98.88 174 VAL B N 1
ATOM 5228 C CA . VAL B 1 174 ? -6.883 26.812 12.734 1 98.88 174 VAL B CA 1
ATOM 5229 C C . VAL B 1 174 ? -7.668 27.766 13.648 1 98.88 174 VAL B C 1
ATOM 5231 O O . VAL B 1 174 ? -8.891 27.859 13.555 1 98.88 174 VAL B O 1
ATOM 5234 N N . LEU B 1 175 ? -6.977 28.469 14.508 1 98.75 175 LEU B N 1
ATOM 5235 C CA . LEU B 1 175 ? -7.668 29.266 15.516 1 98.75 175 LEU B CA 1
ATOM 5236 C C . LEU B 1 175 ? -8.438 30.406 14.867 1 98.75 175 LEU B C 1
ATOM 5238 O O . LEU B 1 175 ? -9.609 30.625 15.164 1 98.75 175 LEU B O 1
ATOM 5242 N N . PRO B 1 176 ? -7.816 31.172 13.938 1 98.81 176 PRO B N 1
ATOM 5243 C CA . PRO B 1 176 ? -8.602 32.188 13.234 1 98.81 176 PRO B CA 1
ATOM 5244 C C . PRO B 1 176 ? -9.781 31.609 12.469 1 98.81 176 PRO B C 1
ATOM 5246 O O . PRO B 1 176 ? -10.844 32.219 12.406 1 98.81 176 PRO B O 1
ATOM 5249 N N . MET B 1 177 ? -9.625 30.453 11.906 1 98.88 177 MET B N 1
ATOM 5250 C CA . MET B 1 177 ? -10.711 29.859 11.141 1 98.88 177 MET B CA 1
ATOM 5251 C C . MET B 1 177 ? -11.828 29.359 12.062 1 98.88 177 MET B C 1
ATOM 5253 O O . MET B 1 177 ? -13.008 29.438 11.719 1 98.88 177 MET B O 1
ATOM 5257 N N . ILE B 1 178 ? -11.445 28.797 13.227 1 98.88 178 ILE B N 1
ATOM 5258 C CA . ILE B 1 178 ? -12.453 28.438 14.219 1 98.88 178 ILE B CA 1
ATOM 5259 C C . ILE B 1 178 ? -13.242 29.672 14.633 1 98.88 178 ILE B C 1
ATOM 5261 O O . ILE B 1 178 ? -14.477 29.656 14.68 1 98.88 178 ILE B O 1
ATOM 5265 N N . ASP B 1 179 ? -12.508 30.75 14.945 1 98.75 179 ASP B N 1
ATOM 5266 C CA . ASP B 1 179 ? -13.133 32 15.344 1 98.75 179 ASP B CA 1
ATOM 5267 C C . ASP B 1 179 ? -14.094 32.5 14.266 1 98.75 179 ASP B C 1
ATOM 5269 O O . ASP B 1 179 ? -15.219 32.906 14.57 1 98.75 179 ASP B O 1
ATOM 5273 N N . THR B 1 180 ? -13.672 32.469 13.055 1 98.88 180 THR B N 1
ATOM 5274 C CA . THR B 1 180 ? -14.5 32.906 11.93 1 98.88 180 THR B CA 1
ATOM 5275 C C . THR B 1 180 ? -15.75 32.031 11.828 1 98.88 180 THR B C 1
ATOM 5277 O O . THR B 1 180 ? -16.859 32.531 11.703 1 98.88 180 THR B O 1
ATOM 5280 N N . PHE B 1 181 ? -15.562 30.719 11.867 1 98.88 181 PHE B N 1
ATOM 5281 C CA . PHE B 1 181 ? -16.656 29.781 11.758 1 98.88 181 PHE B CA 1
ATOM 5282 C C . PHE B 1 181 ? -17.703 30.031 12.836 1 98.88 181 PHE B C 1
ATOM 5284 O O . PHE B 1 181 ? -18.906 30.094 12.547 1 98.88 181 PHE B O 1
ATOM 5291 N N . GLU B 1 182 ? -17.234 30.188 14.031 1 98.44 182 GLU B N 1
ATOM 5292 C CA . GLU B 1 182 ? -18.141 30.312 15.18 1 98.44 182 GLU B CA 1
ATOM 5293 C C . GLU B 1 182 ? -18.906 31.641 15.125 1 98.44 182 GLU B C 1
ATOM 5295 O O . GLU B 1 182 ? -19.969 31.766 15.727 1 98.44 182 GLU B O 1
ATOM 5300 N N . LYS B 1 183 ? -18.438 32.594 14.383 1 98.38 183 LYS B N 1
ATOM 5301 C CA . LYS B 1 183 ? -19.078 33.906 14.297 1 98.38 183 LYS B CA 1
ATOM 5302 C C . LYS B 1 183 ? -20.094 33.969 13.156 1 98.38 183 LYS B C 1
ATOM 5304 O O . LYS B 1 183 ? -20.922 34.875 13.086 1 98.38 183 LYS B O 1
ATOM 5309 N N . LEU B 1 184 ? -20.047 33 12.305 1 98.56 184 LEU B N 1
ATOM 5310 C CA . LEU B 1 184 ? -20.984 32.938 11.188 1 98.56 184 LEU B CA 1
ATOM 5311 C C . LEU B 1 184 ? -22.344 32.406 11.648 1 98.56 184 LEU B C 1
ATOM 5313 O O . LEU B 1 184 ? -22.406 31.609 12.578 1 98.56 184 LEU B O 1
ATOM 5317 N N . ASP B 1 185 ? -23.422 32.844 10.992 1 97.69 185 ASP B N 1
ATOM 5318 C CA . ASP B 1 185 ? -24.766 32.406 11.312 1 97.69 185 ASP B CA 1
ATOM 5319 C C . ASP B 1 185 ? -24.969 30.938 10.945 1 97.69 185 ASP B C 1
ATOM 5321 O O . ASP B 1 185 ? -24.469 30.469 9.914 1 97.69 185 ASP B O 1
ATOM 5325 N N . GLY B 1 186 ? -25.578 30.219 11.773 1 98.12 186 GLY B N 1
ATOM 5326 C CA . GLY B 1 186 ? -26 28.859 11.453 1 98.12 186 GLY B CA 1
ATOM 5327 C C . GLY B 1 186 ? -24.922 27.828 11.695 1 98.12 186 GLY B C 1
ATOM 5328 O O . GLY B 1 186 ? -25.031 26.688 11.227 1 98.12 186 GLY B O 1
ATOM 5329 N N . THR B 1 187 ? -23.922 28.25 12.406 1 98.81 187 THR B N 1
ATOM 5330 C CA . THR B 1 187 ? -22.812 27.312 12.617 1 98.81 187 THR B CA 1
ATOM 5331 C C . THR B 1 187 ? -22.859 26.734 14.031 1 98.81 187 THR B C 1
ATOM 5333 O O . THR B 1 187 ? -23.281 27.422 14.977 1 98.81 187 THR B O 1
ATOM 5336 N N . THR B 1 188 ? -22.5 25.469 14.203 1 98.81 188 THR B N 1
ATOM 5337 C CA . THR B 1 188 ? -22.438 24.75 15.477 1 98.81 188 THR B CA 1
ATOM 5338 C C . THR B 1 188 ? -21.188 23.891 15.555 1 98.81 188 THR B C 1
ATOM 5340 O O . THR B 1 188 ? -20.781 23.297 14.555 1 98.81 188 THR B O 1
ATOM 5343 N N . VAL B 1 189 ? -20.578 23.891 16.703 1 98.81 189 VAL B N 1
ATOM 5344 C CA . VAL B 1 189 ? -19.484 22.969 16.984 1 98.81 189 VAL B CA 1
ATOM 5345 C C . VAL B 1 189 ? -19.875 22.016 18.109 1 98.81 189 VAL B C 1
ATOM 5347 O O . VAL B 1 189 ? -20.297 22.469 19.172 1 98.81 189 VAL B O 1
ATOM 5350 N N . LYS B 1 190 ? -19.75 20.75 17.844 1 98.81 190 LYS B N 1
ATOM 5351 C CA . LYS B 1 190 ? -19.984 19.75 18.875 1 98.81 190 LYS B CA 1
ATOM 5352 C C . LYS B 1 190 ? -18.703 19 19.203 1 98.81 190 LYS B C 1
ATOM 5354 O O . LYS B 1 190 ? -18.281 18.109 18.469 1 98.81 190 LYS B O 1
ATOM 5359 N N . LYS B 1 191 ? -18.109 19.281 20.344 1 98.69 191 LYS B N 1
ATOM 5360 C CA . LYS B 1 191 ? -16.984 18.516 20.859 1 98.69 191 LYS B CA 1
ATOM 5361 C C . LYS B 1 191 ? -17.469 17.281 21.625 1 98.69 191 LYS B C 1
ATOM 5363 O O . LYS B 1 191 ? -18.672 17.125 21.875 1 98.69 191 LYS B O 1
ATOM 5368 N N . ARG B 1 192 ? -16.5 16.391 21.922 1 98.75 192 ARG B N 1
ATOM 5369 C CA . ARG B 1 192 ? -16.828 15.148 22.625 1 98.75 192 ARG B CA 1
ATOM 5370 C C . ARG B 1 192 ? -18.047 14.477 22 1 98.75 192 ARG B C 1
ATOM 5372 O O . ARG B 1 192 ? -18.984 14.094 22.703 1 98.75 192 ARG B O 1
ATOM 5379 N N . THR B 1 193 ? -18.094 14.461 20.719 1 98.88 193 THR B N 1
ATOM 5380 C CA . THR B 1 193 ? -19.125 13.836 19.906 1 98.88 193 THR B CA 1
ATOM 5381 C C . THR B 1 193 ? -18.516 12.922 18.859 1 98.88 193 THR B C 1
ATOM 5383 O O . THR B 1 193 ? -17.812 13.383 17.953 1 98.88 193 THR B O 1
ATOM 5386 N N . LYS B 1 194 ? -18.766 11.664 18.984 1 98.62 194 LYS B N 1
ATOM 5387 C CA . LYS B 1 194 ? -18.156 10.641 18.141 1 98.62 194 LYS B CA 1
ATOM 5388 C C . LYS B 1 194 ? -19.078 10.234 17 1 98.62 194 LYS B C 1
ATOM 5390 O O . LYS B 1 194 ? -20.25 9.883 17.234 1 98.62 194 LYS B O 1
ATOM 5395 N N . PHE B 1 195 ? -18.641 10.398 15.711 1 98.62 195 PHE B N 1
ATOM 5396 C CA . PHE B 1 195 ? -19.328 9.836 14.547 1 98.62 195 PHE B CA 1
ATOM 5397 C C . PHE B 1 195 ? -19.266 8.312 14.562 1 98.62 195 PHE B C 1
ATOM 5399 O O . PHE B 1 195 ? -18.188 7.734 14.672 1 98.62 195 PHE B O 1
ATOM 5406 N N . ASP B 1 196 ? -20.422 7.699 14.414 1 97.44 196 ASP B N 1
ATOM 5407 C CA . ASP B 1 196 ? -20.453 6.242 14.484 1 97.44 196 ASP B CA 1
ATOM 5408 C C . ASP B 1 196 ? -20.844 5.637 13.141 1 97.44 196 ASP B C 1
ATOM 5410 O O . ASP B 1 196 ? -20.328 4.594 12.742 1 97.44 196 ASP B O 1
ATOM 5414 N N . ASN B 1 197 ? -21.812 6.277 12.484 1 97.38 197 ASN B N 1
ATOM 5415 C CA . ASN B 1 197 ? -22.328 5.648 11.273 1 97.38 197 ASN B CA 1
ATOM 5416 C C . ASN B 1 197 ? -23.141 6.629 10.438 1 97.38 197 ASN B C 1
ATOM 5418 O O . ASN B 1 197 ? -23.391 7.762 10.859 1 97.38 197 ASN B O 1
ATOM 5422 N N . PHE B 1 198 ? -23.5 6.129 9.211 1 98.06 198 PHE B N 1
ATOM 5423 C CA . PHE B 1 198 ? -24.328 6.895 8.289 1 98.06 198 PHE B CA 1
ATOM 5424 C C . PHE B 1 198 ? -25.781 6.453 8.375 1 98.06 198 PHE B C 1
ATOM 5426 O O . PHE B 1 198 ? -26.078 5.344 8.82 1 98.06 198 PHE B O 1
ATOM 5433 N N . VAL B 1 199 ? -26.656 7.324 8.008 1 97.5 199 VAL B N 1
ATOM 5434 C CA . VAL B 1 199 ? -28.047 6.996 7.711 1 97.5 199 VAL B CA 1
ATOM 5435 C C . VAL B 1 199 ? -28.328 7.195 6.223 1 97.5 199 VAL B C 1
ATOM 5437 O O . VAL B 1 199 ? -27.984 8.234 5.652 1 97.5 199 VAL B O 1
ATOM 5440 N N . PHE B 1 200 ? -28.906 6.242 5.598 1 96.44 200 PHE B N 1
ATOM 5441 C CA . PHE B 1 200 ? -29.156 6.273 4.16 1 96.44 200 PHE B CA 1
ATOM 5442 C C . PHE B 1 200 ? -30.656 6.375 3.871 1 96.44 200 PHE B C 1
ATOM 5444 O O . PHE B 1 200 ? -31.469 5.945 4.684 1 96.44 200 PHE B O 1
ATOM 5451 N N . ASP B 1 201 ? -30.984 6.957 2.729 1 95.62 201 ASP B N 1
ATOM 5452 C CA . ASP B 1 201 ? -32.344 6.82 2.238 1 95.62 201 ASP B CA 1
ATOM 5453 C C . ASP B 1 201 ? -32.5 5.59 1.351 1 95.62 201 ASP B C 1
ATOM 5455 O O . ASP B 1 201 ? -31.562 4.809 1.199 1 95.62 201 ASP B O 1
ATOM 5459 N N . ASP B 1 202 ? -33.625 5.387 0.82 1 91.06 202 ASP B N 1
ATOM 5460 C CA . ASP B 1 202 ? -33.938 4.176 0.068 1 91.06 202 ASP B CA 1
ATOM 5461 C C . ASP B 1 202 ? -33.156 4.129 -1.245 1 91.06 202 ASP B C 1
ATOM 5463 O O . ASP B 1 202 ? -33 3.062 -1.842 1 91.06 202 ASP B O 1
ATOM 5467 N N . LYS B 1 203 ? -32.688 5.27 -1.642 1 91.56 203 LYS B N 1
ATOM 5468 C CA . LYS B 1 203 ? -31.969 5.344 -2.916 1 91.56 203 LYS B CA 1
ATOM 5469 C C . LYS B 1 203 ? -30.469 5.258 -2.711 1 91.56 203 LYS B C 1
ATOM 5471 O O . LYS B 1 203 ? -29.703 5.301 -3.678 1 91.56 203 LYS B O 1
ATOM 5476 N N . GLY B 1 204 ? -30.031 5.16 -1.478 1 92.81 204 GLY B N 1
ATOM 5477 C CA . GLY B 1 204 ? -28.609 4.977 -1.189 1 92.81 204 GLY B CA 1
ATOM 5478 C C . GLY B 1 204 ? -27.875 6.281 -0.944 1 92.81 204 GLY B C 1
ATOM 5479 O O . GLY B 1 204 ? -26.656 6.305 -0.88 1 92.81 204 GLY B O 1
ATOM 5480 N N . ALA B 1 205 ? -28.672 7.324 -0.804 1 97.12 205 ALA B N 1
ATOM 5481 C CA . ALA B 1 205 ? -28.047 8.609 -0.483 1 97.12 205 ALA B CA 1
ATOM 5482 C C . ALA B 1 205 ? -27.812 8.742 1.019 1 97.12 205 ALA B C 1
ATOM 5484 O O . ALA B 1 205 ? -28.656 8.32 1.822 1 97.12 205 ALA B O 1
ATOM 5485 N N . VAL B 1 206 ? -26.75 9.297 1.369 1 98.25 206 VAL B N 1
ATOM 5486 C CA . VAL B 1 206 ? -26.5 9.625 2.77 1 98.25 206 VAL B CA 1
ATOM 5487 C C . VAL B 1 206 ? -27.391 10.797 3.191 1 98.25 206 VAL B C 1
ATOM 5489 O O . VAL B 1 206 ? -27.344 11.867 2.582 1 98.25 206 VAL B O 1
ATOM 5492 N N . VAL B 1 207 ? -28.156 10.633 4.316 1 98.44 207 VAL B N 1
ATOM 5493 C CA . VAL B 1 207 ? -29.094 11.68 4.688 1 98.44 207 VAL B CA 1
ATOM 5494 C C . VAL B 1 207 ? -28.875 12.086 6.145 1 98.44 207 VAL B C 1
ATOM 5496 O O . VAL B 1 207 ? -29.594 12.945 6.672 1 98.44 207 VAL B O 1
ATOM 5499 N N . GLY B 1 208 ? -27.938 11.5 6.785 1 98.62 208 GLY B N 1
ATOM 5500 C CA . GLY B 1 208 ? -27.609 11.844 8.156 1 98.62 208 GLY B CA 1
ATOM 5501 C C . GLY B 1 208 ? -26.562 10.93 8.773 1 98.62 208 GLY B C 1
ATOM 5502 O O . GLY B 1 208 ? -25.938 10.133 8.07 1 98.62 208 GLY B O 1
ATOM 5503 N N . VAL B 1 209 ? -26.312 11.18 10.047 1 98.69 209 VAL B N 1
ATOM 5504 C CA . VAL B 1 209 ? -25.297 10.406 10.742 1 98.69 209 VAL B CA 1
ATOM 5505 C C . VAL B 1 209 ? -25.797 10 12.125 1 98.69 209 VAL B C 1
ATOM 5507 O O . VAL B 1 209 ? -26.734 10.617 12.656 1 98.69 209 VAL B O 1
ATOM 5510 N N . ILE B 1 210 ? -25.234 8.953 12.594 1 98.38 210 ILE B N 1
ATOM 5511 C CA . ILE B 1 210 ? -25.359 8.539 13.984 1 98.38 210 ILE B CA 1
ATOM 5512 C C . ILE B 1 210 ? -24.109 8.953 14.766 1 98.38 210 ILE B C 1
ATOM 5514 O O . ILE B 1 210 ? -23 8.703 14.32 1 98.38 210 ILE B O 1
ATOM 5518 N N . VAL B 1 211 ? -24.328 9.633 15.875 1 98.62 211 VAL B N 1
ATOM 5519 C CA . VAL B 1 211 ? -23.203 10.07 16.688 1 98.62 211 VAL B CA 1
ATOM 5520 C C . VAL B 1 211 ? -23.438 9.68 18.156 1 98.62 211 VAL B C 1
ATOM 5522 O O . VAL B 1 211 ? -24.547 9.281 18.516 1 98.62 211 VAL B O 1
ATOM 5525 N N . ARG B 1 212 ? -22.438 9.727 18.969 1 98.56 212 ARG B N 1
ATOM 5526 C CA . ARG B 1 212 ? -22.531 9.664 20.422 1 98.56 212 ARG B CA 1
ATOM 5527 C C . ARG B 1 212 ? -22 10.945 21.047 1 98.56 212 ARG B C 1
ATOM 5529 O O . ARG B 1 212 ? -20.812 11.258 20.922 1 98.56 212 ARG B O 1
ATOM 5536 N N . GLU B 1 213 ? -22.797 11.664 21.688 1 98.69 213 GLU B N 1
ATOM 5537 C CA . GLU B 1 213 ? -22.422 12.867 22.422 1 98.69 213 GLU B CA 1
ATOM 5538 C C . GLU B 1 213 ? -21.891 12.516 23.812 1 98.69 213 GLU B C 1
ATOM 5540 O O . GLU B 1 213 ? -22.016 11.375 24.266 1 98.69 213 GLU B O 1
ATOM 5545 N N . ASN B 1 214 ? -21.266 13.422 24.531 1 98.5 214 ASN B N 1
ATOM 5546 C CA . ASN B 1 214 ? -20.609 13.188 25.812 1 98.5 214 ASN B CA 1
ATOM 5547 C C . ASN B 1 214 ? -19.609 12.039 25.734 1 98.5 214 ASN B C 1
ATOM 5549 O O . ASN B 1 214 ? -19.547 11.211 26.656 1 98.5 214 ASN B O 1
ATOM 5553 N N . TYR B 1 215 ? -19.016 11.977 24.609 1 98.44 215 TYR B N 1
ATOM 5554 C CA . TYR B 1 215 ? -18.016 10.953 24.344 1 98.44 215 TYR B CA 1
ATOM 5555 C C . TYR B 1 215 ? -16.688 11.305 25 1 98.44 215 TYR B C 1
ATOM 5557 O O . TYR B 1 215 ? -16.234 12.461 24.938 1 98.44 215 TYR B O 1
ATOM 5565 N N . LYS B 1 216 ? -16.047 10.375 25.641 1 98.19 216 LYS B N 1
ATOM 5566 C CA . LYS B 1 216 ? -14.719 10.539 26.219 1 98.19 216 LYS B CA 1
ATOM 5567 C C . LYS B 1 216 ? -13.719 9.57 25.594 1 98.19 216 LYS B C 1
ATOM 5569 O O . LYS B 1 216 ? -13.633 8.406 26 1 98.19 216 LYS B O 1
ATOM 5574 N N . PHE B 1 217 ? -12.977 10.133 24.688 1 98.12 217 PHE B N 1
ATOM 5575 C CA . PHE B 1 217 ? -11.953 9.336 24.031 1 98.12 217 PHE B CA 1
ATOM 5576 C C . PHE B 1 217 ? -10.992 8.742 25.047 1 98.12 217 PHE B C 1
ATOM 5578 O O . PHE B 1 217 ? -10.594 9.414 26 1 98.12 217 PHE B O 1
ATOM 5585 N N . ASP B 1 218 ? -10.578 7.449 24.859 1 97.38 218 ASP B N 1
ATOM 5586 C CA . ASP B 1 218 ? -9.633 6.77 25.734 1 97.38 218 ASP B CA 1
ATOM 5587 C C . ASP B 1 218 ? -8.438 6.227 24.953 1 97.38 218 ASP B C 1
ATOM 5589 O O . ASP B 1 218 ? -8.516 5.141 24.375 1 97.38 218 ASP B O 1
ATOM 5593 N N . GLY B 1 219 ? -7.301 6.934 25.031 1 93.44 219 GLY B N 1
ATOM 5594 C CA . GLY B 1 219 ? -6.094 6.586 24.297 1 93.44 219 GLY B CA 1
ATOM 5595 C C . GLY B 1 219 ? -5.363 5.395 24.891 1 93.44 219 GLY B C 1
ATOM 5596 O O . GLY B 1 219 ? -4.434 4.867 24.266 1 93.44 219 GLY B O 1
ATOM 5597 N N . ASN B 1 220 ? -5.82 4.875 26 1 93.69 220 ASN B N 1
ATOM 5598 C CA . ASN B 1 220 ? -5.18 3.738 26.656 1 93.69 220 ASN B CA 1
ATOM 5599 C C . ASN B 1 220 ? -5.695 2.414 26.094 1 93.69 220 ASN B C 1
ATOM 5601 O O . ASN B 1 220 ? -5.07 1.368 26.297 1 93.69 220 ASN B O 1
ATOM 5605 N N . LEU B 1 221 ? -6.781 2.471 25.391 1 95.94 221 LEU B N 1
ATOM 5606 C CA . LEU B 1 221 ? -7.344 1.27 24.797 1 95.94 221 LEU B CA 1
ATOM 5607 C C . LEU B 1 221 ? -6.566 0.882 23.531 1 95.94 221 LEU B C 1
ATOM 5609 O O . LEU B 1 221 ? -5.918 1.727 22.922 1 95.94 221 LEU B O 1
ATOM 5613 N N . MET B 1 222 ? -6.547 -0.417 23.188 1 95.75 222 MET B N 1
ATOM 5614 C CA . MET B 1 222 ? -5.98 -0.85 21.922 1 95.75 222 MET B CA 1
ATOM 5615 C C . MET B 1 222 ? -6.707 -0.189 20.75 1 95.75 222 MET B C 1
ATOM 5617 O O . MET B 1 222 ? -6.07 0.24 19.781 1 95.75 222 MET B O 1
ATOM 5621 N N . SER B 1 223 ? -7.98 -0.151 20.938 1 96.75 223 SER B N 1
ATOM 5622 C CA . SER B 1 223 ? -8.812 0.566 19.969 1 96.75 223 SER B CA 1
ATOM 5623 C C . SER B 1 223 ? -9.984 1.253 20.656 1 96.75 223 SER B C 1
ATOM 5625 O O . SER B 1 223 ? -10.953 0.595 21.047 1 96.75 223 SER B O 1
ATOM 5627 N N . ASP B 1 224 ? -9.906 2.564 20.781 1 97.75 224 ASP B N 1
ATOM 5628 C CA . ASP B 1 224 ? -11.031 3.334 21.297 1 97.75 224 ASP B CA 1
ATOM 5629 C C . ASP B 1 224 ? -12.281 3.117 20.453 1 97.75 224 ASP B C 1
ATOM 5631 O O . ASP B 1 224 ? -13.375 2.941 21 1 97.75 224 ASP B O 1
ATOM 5635 N N . ASP B 1 225 ? -12.125 3.004 19.125 1 96.25 225 ASP B N 1
ATOM 5636 C CA . ASP B 1 225 ? -13.227 2.865 18.188 1 96.25 225 ASP B CA 1
ATOM 5637 C C . ASP B 1 225 ? -13.984 1.559 18.422 1 96.25 225 ASP B C 1
ATOM 5639 O O . ASP B 1 225 ? -15.203 1.498 18.234 1 96.25 225 ASP B O 1
ATOM 5643 N N . VAL B 1 226 ? -13.266 0.52 18.875 1 95.75 226 VAL B N 1
ATOM 5644 C CA . VAL B 1 226 ? -13.867 -0.805 19.016 1 95.75 226 VAL B CA 1
ATOM 5645 C C . VAL B 1 226 ? -14.352 -1.005 20.453 1 95.75 226 VAL B C 1
ATOM 5647 O O . VAL B 1 226 ? -15.453 -1.515 20.672 1 95.75 226 VAL B O 1
ATOM 5650 N N . GLU B 1 227 ? -13.609 -0.51 21.438 1 97.38 227 GLU B N 1
ATOM 5651 C CA . GLU B 1 227 ? -13.789 -0.924 22.828 1 97.38 227 GLU B CA 1
ATOM 5652 C C . GLU B 1 227 ? -14.609 0.099 23.609 1 97.38 227 GLU B C 1
ATOM 5654 O O . GLU B 1 227 ? -15.227 -0.235 24.625 1 97.38 227 GLU B O 1
ATOM 5659 N N . ASN B 1 228 ? -14.594 1.366 23.203 1 97.62 228 ASN B N 1
ATOM 5660 C CA . ASN B 1 228 ? -15.266 2.434 23.938 1 97.62 228 ASN B CA 1
ATOM 5661 C C . ASN B 1 228 ? -16.75 2.473 23.625 1 97.62 228 ASN B C 1
ATOM 5663 O O . ASN B 1 228 ? -17.156 2.756 22.5 1 97.62 228 ASN B O 1
ATOM 5667 N N . LYS B 1 229 ? -17.578 2.236 24.625 1 95.12 229 LYS B N 1
ATOM 5668 C CA . LYS B 1 229 ? -19.016 2.189 24.422 1 95.12 229 LYS B CA 1
ATOM 5669 C C . LYS B 1 229 ? -19.703 3.395 25.062 1 95.12 229 LYS B C 1
ATOM 5671 O O . LYS B 1 229 ? -20.938 3.441 25.172 1 95.12 229 LYS B O 1
ATOM 5676 N N . GLY B 1 230 ? -18.922 4.305 25.438 1 97.12 230 GLY B N 1
ATOM 5677 C CA . GLY B 1 230 ? -19.469 5.465 26.125 1 97.12 230 GLY B CA 1
ATOM 5678 C C . GLY B 1 230 ? -20.125 6.465 25.203 1 97.12 230 GLY B C 1
ATOM 5679 O O . GLY B 1 230 ? -19.984 6.371 23.984 1 97.12 230 GLY B O 1
ATOM 5680 N N . GLY B 1 231 ? -20.938 7.465 25.797 1 98.12 231 GLY B N 1
ATOM 5681 C CA . GLY B 1 231 ? -21.625 8.531 25.078 1 98.12 231 GLY B CA 1
ATOM 5682 C C . GLY B 1 231 ? -23.094 8.258 24.875 1 98.12 231 GLY B C 1
ATOM 5683 O O . GLY B 1 231 ? -23.578 7.168 25.172 1 98.12 231 GLY B O 1
ATOM 5684 N N . ASP B 1 232 ? -23.844 9.266 24.406 1 98.31 232 ASP B N 1
ATOM 5685 C CA . ASP B 1 232 ? -25.281 9.203 24.172 1 98.31 232 ASP B CA 1
ATOM 5686 C C . ASP B 1 232 ? -25.594 9.227 22.672 1 98.31 232 ASP B C 1
ATOM 5688 O O . ASP B 1 232 ? -25.266 10.203 21.984 1 98.31 232 ASP B O 1
ATOM 5692 N N . THR B 1 233 ? -26.297 8.234 22.219 1 97.81 233 THR B N 1
ATOM 5693 C CA . THR B 1 233 ? -26.594 8.125 20.781 1 97.81 233 THR B CA 1
ATOM 5694 C C . THR B 1 233 ? -27.547 9.234 20.344 1 97.81 233 THR B C 1
ATOM 5696 O O . THR B 1 233 ? -28.547 9.508 21.016 1 97.81 233 THR B O 1
ATOM 5699 N N . LYS B 1 234 ? -27.203 9.875 19.328 1 98.44 234 LYS B N 1
ATOM 5700 C CA . LYS B 1 234 ? -28.031 10.891 18.688 1 98.44 234 LYS B CA 1
ATOM 5701 C C . LYS B 1 234 ? -28.047 10.703 17.172 1 98.44 234 LYS B C 1
ATOM 5703 O O . LYS B 1 234 ? -27.125 10.133 16.594 1 98.44 234 LYS B O 1
ATOM 5708 N N . TYR B 1 235 ? -29.141 11.078 16.562 1 98.5 235 TYR B N 1
ATOM 5709 C CA . TYR B 1 235 ? -29.328 11.055 15.125 1 98.5 235 TYR B CA 1
ATOM 5710 C C . TYR B 1 235 ? -29.391 12.469 14.555 1 98.5 235 TYR B C 1
ATOM 5712 O O . TYR B 1 235 ? -30.266 13.25 14.938 1 98.5 235 TYR B O 1
ATOM 5720 N N . ILE B 1 236 ? -28.453 12.805 13.633 1 98.88 236 ILE B N 1
ATOM 5721 C CA . ILE B 1 236 ? -28.406 14.148 13.055 1 98.88 236 ILE B CA 1
ATOM 5722 C C . ILE B 1 236 ? -28.688 14.07 11.555 1 98.88 236 ILE B C 1
ATOM 5724 O O . ILE B 1 236 ? -27.969 13.391 10.812 1 98.88 236 ILE B O 1
ATOM 5728 N N . LYS B 1 237 ? -29.688 14.742 11.109 1 98.75 237 LYS B N 1
ATOM 5729 C CA . LYS B 1 237 ? -30.031 14.805 9.695 1 98.75 237 LYS B CA 1
ATOM 5730 C C . LYS B 1 237 ? -29.125 15.766 8.938 1 98.75 237 LYS B C 1
ATOM 5732 O O . LYS B 1 237 ? -28.797 16.844 9.445 1 98.75 237 LYS B O 1
ATOM 5737 N N . ALA B 1 238 ? -28.688 15.414 7.812 1 98.88 238 ALA B N 1
ATOM 5738 C CA . ALA B 1 238 ? -27.984 16.25 6.852 1 98.88 238 ALA B CA 1
ATOM 5739 C C . ALA B 1 238 ? -28.828 16.469 5.598 1 98.88 238 ALA B C 1
ATOM 5741 O O . ALA B 1 238 ? -28.938 15.586 4.75 1 98.88 238 ALA B O 1
ATOM 5742 N N . LYS B 1 239 ? -29.281 17.625 5.406 1 98.56 239 LYS B N 1
ATOM 5743 C CA . LYS B 1 239 ? -30.234 17.906 4.324 1 98.56 239 LYS B CA 1
ATOM 5744 C C . LYS B 1 239 ? -29.531 17.891 2.969 1 98.56 239 LYS B C 1
ATOM 5746 O O . LYS B 1 239 ? -30.125 17.516 1.961 1 98.56 239 LYS B O 1
ATOM 5751 N N . LYS B 1 240 ? -28.281 18.312 2.982 1 98.75 240 LYS B N 1
ATOM 5752 C CA . LYS B 1 240 ? -27.562 18.438 1.711 1 98.75 240 LYS B CA 1
ATOM 5753 C C . LYS B 1 240 ? -26.406 17.453 1.632 1 98.75 240 LYS B C 1
ATOM 5755 O O . LYS B 1 240 ? -26.203 16.812 0.602 1 98.75 240 LYS B O 1
ATOM 5760 N N . ALA B 1 241 ? -25.609 17.359 2.732 1 98.88 241 ALA B N 1
ATOM 5761 C CA . ALA B 1 241 ? -24.391 16.562 2.582 1 98.88 241 ALA B CA 1
ATOM 5762 C C . ALA B 1 241 ? -23.812 16.172 3.943 1 98.88 241 ALA B C 1
ATOM 5764 O O . ALA B 1 241 ? -24 16.891 4.926 1 98.88 241 ALA B O 1
ATOM 5765 N N . VAL B 1 242 ? -23.188 15.055 3.975 1 98.94 242 VAL B N 1
ATOM 5766 C CA . VAL B 1 242 ? -22.203 14.695 4.996 1 98.94 242 VAL B CA 1
ATOM 5767 C C . VAL B 1 242 ? -20.797 14.766 4.41 1 98.94 242 VAL B C 1
ATOM 5769 O O . VAL B 1 242 ? -20.562 14.297 3.293 1 98.94 242 VAL B O 1
ATOM 5772 N N . MET B 1 243 ? -19.891 15.383 5.121 1 98.94 243 MET B N 1
ATOM 5773 C CA . MET B 1 243 ? -18.5 15.453 4.676 1 98.94 243 MET B CA 1
ATOM 5774 C C . MET B 1 243 ? -17.562 14.852 5.723 1 98.94 243 MET B C 1
ATOM 5776 O O . MET B 1 243 ? -17.625 15.227 6.895 1 98.94 243 MET B O 1
ATOM 5780 N N . LEU B 1 244 ? -16.719 13.938 5.27 1 98.94 244 LEU B N 1
ATOM 5781 C CA . LEU B 1 244 ? -15.719 13.32 6.137 1 98.94 244 LEU B CA 1
ATOM 5782 C C . LEU B 1 244 ? -14.398 14.086 6.066 1 98.94 244 LEU B C 1
ATOM 5784 O O . LEU B 1 244 ? -13.812 14.227 4.988 1 98.94 244 LEU B O 1
ATOM 5788 N N . ALA B 1 245 ? -13.914 14.586 7.113 1 98.94 245 ALA B N 1
ATOM 5789 C CA . ALA B 1 245 ? -12.648 15.289 7.301 1 98.94 245 ALA B CA 1
ATOM 5790 C C . ALA B 1 245 ? -11.984 14.891 8.617 1 98.94 245 ALA B C 1
ATOM 5792 O O . ALA B 1 245 ? -11.523 15.75 9.375 1 98.94 245 ALA B O 1
ATOM 5793 N N . ALA B 1 246 ? -11.93 13.578 8.867 1 98.5 246 ALA B N 1
ATOM 5794 C CA . ALA B 1 246 ? -11.609 13.039 10.188 1 98.5 246 ALA B CA 1
ATOM 5795 C C . ALA B 1 246 ? -10.125 12.695 10.297 1 98.5 246 ALA B C 1
ATOM 5797 O O . ALA B 1 246 ? -9.695 12.078 11.273 1 98.5 246 ALA B O 1
ATOM 5798 N N . GLY B 1 247 ? -9.312 13.047 9.297 1 98.38 247 GLY B N 1
ATOM 5799 C CA . GLY B 1 247 ? -7.879 12.828 9.383 1 98.38 247 GLY B CA 1
ATOM 5800 C C . GLY B 1 247 ? -7.48 11.398 9.07 1 98.38 247 GLY B C 1
ATOM 5801 O O . GLY B 1 247 ? -8.289 10.617 8.57 1 98.38 247 GLY B O 1
ATOM 5802 N N . GLY B 1 248 ? -6.184 11.062 9.305 1 98.38 248 GLY B N 1
ATOM 5803 C CA . GLY B 1 248 ? -5.629 9.758 8.984 1 98.38 248 GLY B CA 1
ATOM 5804 C C . GLY B 1 248 ? -5.684 8.781 10.141 1 98.38 248 GLY B C 1
ATOM 5805 O O . GLY B 1 248 ? -6.523 8.922 11.031 1 98.38 248 GLY B O 1
ATOM 5806 N N . PHE B 1 249 ? -4.809 7.727 10.102 1 98.69 249 PHE B N 1
ATOM 5807 C CA . PHE B 1 249 ? -4.945 6.645 11.062 1 98.69 249 PHE B CA 1
ATOM 5808 C C . PHE B 1 249 ? -3.6 6.293 11.68 1 98.69 249 PHE B C 1
ATOM 5810 O O . PHE B 1 249 ? -3.369 5.145 12.07 1 98.69 249 PHE B O 1
ATOM 5817 N N . CYS B 1 250 ? -2.729 7.227 11.805 1 98.31 250 CYS B N 1
ATOM 5818 C CA . CYS B 1 250 ? -1.386 7 12.328 1 98.31 250 CYS B CA 1
ATOM 5819 C C . CYS B 1 250 ? -1.436 6.473 13.758 1 98.31 250 CYS B C 1
ATOM 5821 O O . CYS B 1 250 ? -0.516 5.785 14.203 1 98.31 250 CYS B O 1
ATOM 5823 N N . ARG B 1 251 ? -2.504 6.832 14.492 1 98 251 ARG B N 1
ATOM 5824 C CA . ARG B 1 251 ? -2.582 6.465 15.898 1 98 251 ARG B CA 1
ATOM 5825 C C . ARG B 1 251 ? -3.545 5.301 16.109 1 98 251 ARG B C 1
ATOM 5827 O O . ARG B 1 251 ? -3.867 4.957 17.25 1 98 251 ARG B O 1
ATOM 5834 N N . ASP B 1 252 ? -4.055 4.703 15.039 1 98.12 252 ASP B N 1
ATOM 5835 C CA . ASP B 1 252 ? -4.863 3.492 15.141 1 98.12 252 ASP B CA 1
ATOM 5836 C C . ASP B 1 252 ? -3.984 2.25 15.273 1 98.12 252 ASP B C 1
ATOM 5838 O O . ASP B 1 252 ? -3.502 1.717 14.273 1 98.12 252 ASP B O 1
ATOM 5842 N N . LYS B 1 253 ? -3.869 1.767 16.438 1 97.44 253 LYS B N 1
ATOM 5843 C CA . LYS B 1 253 ? -2.887 0.731 16.75 1 97.44 253 LYS B CA 1
ATOM 5844 C C . LYS B 1 253 ? -3.166 -0.542 15.945 1 97.44 253 LYS B C 1
ATOM 5846 O O . LYS B 1 253 ? -2.236 -1.254 15.562 1 97.44 253 LYS B O 1
ATOM 5851 N N . ILE B 1 254 ? -4.383 -0.854 15.586 1 97.94 254 ILE B N 1
ATOM 5852 C CA . ILE B 1 254 ? -4.727 -2.078 14.867 1 97.94 254 ILE B CA 1
ATOM 5853 C C . ILE B 1 254 ? -4.52 -1.875 13.367 1 97.94 254 ILE B C 1
ATOM 5855 O O . ILE B 1 254 ? -3.748 -2.602 12.742 1 97.94 254 ILE B O 1
ATOM 5859 N N . PHE B 1 255 ? -5.148 -0.855 12.852 1 98.56 255 PHE B N 1
ATOM 5860 C CA . PHE B 1 255 ? -5.219 -0.726 11.398 1 98.56 255 PHE B CA 1
ATOM 5861 C C . PHE B 1 255 ? -3.855 -0.371 10.82 1 98.56 255 PHE B C 1
ATOM 5863 O O . PHE B 1 255 ? -3.477 -0.875 9.766 1 98.56 255 PHE B O 1
ATOM 5870 N N . ARG B 1 256 ? -3.084 0.547 11.477 1 98.25 256 ARG B N 1
ATOM 5871 C CA . ARG B 1 256 ? -1.763 0.885 10.961 1 98.25 256 ARG B CA 1
ATOM 5872 C C . ARG B 1 256 ? -0.858 -0.342 10.922 1 98.25 256 ARG B C 1
ATOM 5874 O O . ARG B 1 256 ? -0.071 -0.512 9.984 1 98.25 256 ARG B O 1
ATOM 5881 N N . ARG B 1 257 ? -1 -1.284 11.891 1 97.88 257 ARG B N 1
ATOM 5882 C CA . ARG B 1 257 ? -0.166 -2.48 11.969 1 97.88 257 ARG B CA 1
ATOM 5883 C C . ARG B 1 257 ? -0.557 -3.49 10.891 1 97.88 257 ARG B C 1
ATOM 5885 O O . ARG B 1 257 ? 0.284 -4.254 10.414 1 97.88 257 ARG B O 1
ATOM 5892 N N . LEU B 1 258 ? -1.833 -3.482 10.539 1 98.38 258 LEU B N 1
ATOM 5893 C CA . LEU B 1 258 ? -2.279 -4.363 9.461 1 98.38 258 LEU B CA 1
ATOM 5894 C C . LEU B 1 258 ? -1.605 -3.994 8.148 1 98.38 258 LEU B C 1
ATOM 5896 O O . LEU B 1 258 ? -1.365 -4.863 7.305 1 98.38 258 LEU B O 1
ATOM 5900 N N . GLN B 1 259 ? -1.279 -2.709 8 1 98.56 259 GLN B N 1
ATOM 5901 C CA . GLN B 1 259 ? -0.633 -2.256 6.773 1 98.56 259 GLN B CA 1
ATOM 5902 C C . GLN B 1 259 ? 0.88 -2.438 6.852 1 98.56 259 GLN B C 1
ATOM 5904 O O . GLN B 1 259 ? 1.511 -2.848 5.875 1 98.56 259 GLN B O 1
ATOM 5909 N N . ASP B 1 260 ? 1.472 -2.146 8.008 1 98.12 260 ASP B N 1
ATOM 5910 C CA . ASP B 1 260 ? 2.904 -2.25 8.266 1 98.12 260 ASP B CA 1
ATOM 5911 C C . ASP B 1 260 ? 3.168 -2.766 9.68 1 98.12 260 ASP B C 1
ATOM 5913 O O . ASP B 1 260 ? 3.256 -1.979 10.625 1 98.12 260 ASP B O 1
ATOM 5917 N N . PRO B 1 261 ? 3.379 -4.051 9.812 1 97.62 261 PRO B N 1
ATOM 5918 C CA . PRO B 1 261 ? 3.527 -4.648 11.148 1 97.62 261 PRO B CA 1
ATOM 5919 C C . PRO B 1 261 ? 4.82 -4.227 11.836 1 97.62 261 PRO B C 1
ATOM 5921 O O . PRO B 1 261 ? 5.004 -4.5 13.031 1 97.62 261 PRO B O 1
ATOM 5924 N N . ARG B 1 262 ? 5.77 -3.525 11.172 1 95.44 262 ARG B N 1
ATOM 5925 C CA . ARG B 1 262 ? 6.965 -2.984 11.82 1 95.44 262 ARG B CA 1
ATOM 5926 C C . ARG B 1 262 ? 6.605 -1.827 12.742 1 95.44 262 ARG B C 1
ATOM 5928 O O . ARG B 1 262 ? 7.383 -1.478 13.641 1 95.44 262 ARG B O 1
ATOM 5935 N N . ILE B 1 263 ? 5.426 -1.217 12.469 1 96.88 263 ILE B N 1
ATOM 5936 C CA . ILE B 1 263 ? 4.891 -0.192 13.359 1 96.88 263 ILE B CA 1
ATOM 5937 C C . ILE B 1 263 ? 4.156 -0.853 14.523 1 96.88 263 ILE B C 1
ATOM 5939 O O . ILE B 1 263 ? 2.988 -1.233 14.391 1 96.88 263 ILE B O 1
ATOM 5943 N N . THR B 1 264 ? 4.746 -0.948 15.656 1 93.56 264 THR B N 1
ATOM 5944 C CA . THR B 1 264 ? 4.172 -1.634 16.812 1 93.56 264 THR B CA 1
ATOM 5945 C C . THR B 1 264 ? 3.217 -0.716 17.562 1 93.56 264 THR B C 1
ATOM 5947 O O . THR B 1 264 ? 3.145 0.482 17.281 1 93.56 264 THR B O 1
ATOM 5950 N N . PRO B 1 265 ? 2.49 -1.249 18.469 1 90.81 265 PRO B N 1
ATOM 5951 C CA . PRO B 1 265 ? 1.6 -0.404 19.266 1 90.81 265 PRO B CA 1
ATOM 5952 C C . PRO B 1 265 ? 2.35 0.683 20.047 1 90.81 265 PRO B C 1
ATOM 5954 O O . PRO B 1 265 ? 1.79 1.746 20.312 1 90.81 265 PRO B O 1
ATOM 5957 N N . GLU B 1 266 ? 3.629 0.45 20.328 1 91.69 266 GLU B N 1
ATOM 5958 C CA . GLU B 1 266 ? 4.422 1.373 21.125 1 91.69 266 GLU B CA 1
ATOM 5959 C C . GLU B 1 266 ? 5.16 2.381 20.25 1 91.69 266 GLU B C 1
ATOM 5961 O O . GLU B 1 266 ? 5.738 3.344 20.766 1 91.69 266 GLU B O 1
ATOM 5966 N N . THR B 1 267 ? 5.078 2.133 18.953 1 94.19 267 THR B N 1
ATOM 5967 C CA . THR B 1 267 ? 5.789 3.043 18.062 1 94.19 267 THR B CA 1
ATOM 5968 C C . THR B 1 267 ? 5.246 4.465 18.203 1 94.19 267 THR B C 1
ATOM 5970 O O . THR B 1 267 ? 4.039 4.684 18.094 1 94.19 267 THR B O 1
ATOM 5973 N N . ASP B 1 268 ? 6.141 5.426 18.344 1 94.94 268 ASP B N 1
ATOM 5974 C CA . ASP B 1 268 ? 5.781 6.828 18.547 1 94.94 268 ASP B CA 1
ATOM 5975 C C . ASP B 1 268 ? 5.266 7.453 17.25 1 94.94 268 ASP B C 1
ATOM 5977 O O . ASP B 1 268 ? 5.52 6.93 16.172 1 94.94 268 ASP B O 1
ATOM 5981 N N . SER B 1 269 ? 4.469 8.453 17.391 1 97.44 269 SER B N 1
ATOM 5982 C CA . SER B 1 269 ? 3.881 9.203 16.281 1 97.44 269 SER B CA 1
ATOM 5983 C C . SER B 1 269 ? 3.807 10.695 16.594 1 97.44 269 SER B C 1
ATOM 5985 O O . SER B 1 269 ? 3.639 11.078 17.75 1 97.44 269 SER B O 1
ATOM 5987 N N . THR B 1 270 ? 3.924 11.461 15.547 1 97.44 270 THR B N 1
ATOM 5988 C CA . THR B 1 270 ? 3.771 12.898 15.719 1 97.44 270 THR B CA 1
ATOM 5989 C C . THR B 1 270 ? 2.297 13.281 15.812 1 97.44 270 THR B C 1
ATOM 5991 O O . THR B 1 270 ? 1.964 14.43 16.109 1 97.44 270 THR B O 1
ATOM 5994 N N . ASN B 1 271 ? 1.363 12.367 15.594 1 98.06 271 ASN B N 1
ATOM 5995 C CA . ASN B 1 271 ? -0.067 12.656 15.57 1 98.06 271 ASN B CA 1
ATOM 5996 C C . ASN B 1 271 ? -0.651 12.703 16.984 1 98.06 271 ASN B C 1
ATOM 5998 O O . ASN B 1 271 ? -0.134 12.055 17.891 1 98.06 271 ASN B O 1
ATOM 6002 N N . HIS B 1 272 ? -1.674 13.492 17.172 1 96.75 272 HIS B N 1
ATOM 6003 C CA . HIS B 1 272 ? -2.451 13.422 18.406 1 96.75 272 HIS B CA 1
ATOM 6004 C C . HIS B 1 272 ? -3.145 12.07 18.531 1 96.75 272 HIS B C 1
ATOM 6006 O O . HIS B 1 272 ? -3.369 11.375 17.547 1 96.75 272 HIS B O 1
ATOM 6012 N N . PRO B 1 273 ? -3.512 11.68 19.703 1 96 273 PRO B N 1
ATOM 6013 C CA . PRO B 1 273 ? -4.027 10.336 19.953 1 96 273 PRO B CA 1
ATOM 6014 C C . PRO B 1 273 ? -5.316 10.047 19.188 1 96 273 PRO B C 1
ATOM 6016 O O . PRO B 1 273 ? -5.609 8.883 18.875 1 96 273 PRO B O 1
ATOM 6019 N N . GLY B 1 274 ? -6.09 11.031 18.828 1 97.44 274 GLY B N 1
ATOM 6020 C CA . GLY B 1 274 ? -7.402 10.867 18.219 1 97.44 274 GLY B CA 1
ATOM 6021 C C . GLY B 1 274 ? -7.336 10.547 16.734 1 97.44 274 GLY B C 1
ATOM 6022 O O . GLY B 1 274 ? -8.367 10.312 16.109 1 97.44 274 GLY B O 1
ATOM 6023 N N . ALA B 1 275 ? -6.137 10.469 16.125 1 98.06 275 ALA B N 1
ATOM 6024 C CA . ALA B 1 275 ? -5.984 10.18 14.695 1 98.06 275 ALA B CA 1
ATOM 6025 C C . ALA B 1 275 ? -6.152 8.688 14.422 1 98.06 275 ALA B C 1
ATOM 6027 O O . ALA B 1 275 ? -5.199 8.008 14.031 1 98.06 275 ALA B O 1
ATOM 6028 N N . THR B 1 276 ? -7.387 8.188 14.586 1 98.38 276 THR B N 1
ATOM 6029 C CA . THR B 1 276 ? -7.699 6.766 14.445 1 98.38 276 THR B CA 1
ATOM 6030 C C . THR B 1 276 ? -8.555 6.52 13.211 1 98.38 276 THR B C 1
ATOM 6032 O O . THR B 1 276 ? -9.023 7.465 12.578 1 98.38 276 THR B O 1
ATOM 6035 N N . ALA B 1 277 ? -8.844 5.285 12.867 1 98.38 277 ALA B N 1
ATOM 6036 C CA . ALA B 1 277 ? -9.375 4.898 11.57 1 98.38 277 ALA B CA 1
ATOM 6037 C C . ALA B 1 277 ? -10.891 4.754 11.609 1 98.38 277 ALA B C 1
ATOM 6039 O O . ALA B 1 277 ? -11.516 4.352 10.625 1 98.38 277 ALA B O 1
ATOM 6040 N N . GLY B 1 278 ? -11.531 5.117 12.68 1 98.06 278 GLY B N 1
ATOM 6041 C CA . GLY B 1 278 ? -12.945 4.832 12.867 1 98.06 278 GLY B CA 1
ATOM 6042 C C . GLY B 1 278 ? -13.812 5.32 11.727 1 98.06 278 GLY B C 1
ATOM 6043 O O . GLY B 1 278 ? -14.562 4.543 11.133 1 98.06 278 GLY B O 1
ATOM 6044 N N . ALA B 1 279 ? -13.734 6.598 11.352 1 98.62 279 ALA B N 1
ATOM 6045 C CA . ALA B 1 279 ? -14.555 7.18 10.289 1 98.62 279 ALA B CA 1
ATOM 6046 C C . ALA B 1 279 ? -14.203 6.574 8.938 1 98.62 279 ALA B C 1
ATOM 6048 O O . ALA B 1 279 ? -15.086 6.312 8.117 1 98.62 279 ALA B O 1
ATOM 6049 N N . LEU B 1 280 ? -12.922 6.344 8.734 1 98.75 280 LEU B N 1
ATOM 6050 C CA . LEU B 1 280 ? -12.438 5.754 7.488 1 98.75 280 LEU B CA 1
ATOM 6051 C C . LEU B 1 280 ? -13.023 4.359 7.285 1 98.75 280 LEU B C 1
ATOM 6053 O O . LEU B 1 280 ? -13.578 4.066 6.223 1 98.75 280 LEU B O 1
ATOM 6057 N N . LEU B 1 281 ? -12.953 3.525 8.312 1 98.38 281 LEU B N 1
ATOM 6058 C CA . LEU B 1 281 ? -13.422 2.148 8.227 1 98.38 281 LEU B CA 1
ATOM 6059 C C . LEU B 1 281 ? -14.945 2.102 8.094 1 98.38 281 LEU B C 1
ATOM 6061 O O . LEU B 1 281 ? -15.484 1.226 7.418 1 98.38 281 LEU B O 1
ATOM 6065 N N . THR B 1 282 ? -15.641 3.066 8.727 1 97.81 282 THR B N 1
ATOM 6066 C CA . THR B 1 282 ? -17.078 3.174 8.562 1 97.81 282 THR B CA 1
ATOM 6067 C C . THR B 1 282 ? -17.438 3.477 7.105 1 97.81 282 THR B C 1
ATOM 6069 O O . THR B 1 282 ? -18.375 2.895 6.555 1 97.81 282 THR B O 1
ATOM 6072 N N . ALA B 1 283 ? -16.703 4.344 6.48 1 98.44 283 ALA B N 1
ATOM 6073 C CA . ALA B 1 283 ? -16.938 4.691 5.082 1 98.44 283 ALA B CA 1
ATOM 6074 C C . ALA B 1 283 ? -16.641 3.51 4.164 1 98.44 283 ALA B C 1
ATOM 6076 O O . ALA B 1 283 ? -17.344 3.295 3.172 1 98.44 283 ALA B O 1
ATOM 6077 N N . PHE B 1 284 ? -15.594 2.717 4.477 1 97.88 284 PHE B N 1
ATOM 6078 C CA . PHE B 1 284 ? -15.32 1.503 3.713 1 97.88 284 PHE B CA 1
ATOM 6079 C C . PHE B 1 284 ? -16.5 0.543 3.789 1 97.88 284 PHE B C 1
ATOM 6081 O O . PHE B 1 284 ? -16.938 0.008 2.768 1 97.88 284 PHE B O 1
ATOM 6088 N N . ARG B 1 285 ? -17.031 0.372 4.977 1 95.88 285 ARG B N 1
ATOM 6089 C CA . ARG B 1 285 ? -18.172 -0.523 5.156 1 95.88 285 ARG B CA 1
ATOM 6090 C C . ARG B 1 285 ? -19.406 0.001 4.426 1 95.88 285 ARG B C 1
ATOM 6092 O O . ARG B 1 285 ? -20.266 -0.778 4.012 1 95.88 285 ARG B O 1
ATOM 6099 N N . ALA B 1 286 ? -19.406 1.331 4.211 1 95.75 286 ALA B N 1
ATOM 6100 C CA . ALA B 1 286 ? -20.531 1.961 3.516 1 95.75 286 ALA B CA 1
ATOM 6101 C C . ALA B 1 286 ? -20.344 1.889 2.002 1 95.75 286 ALA B C 1
ATOM 6103 O O . ALA B 1 286 ? -21.203 2.34 1.243 1 95.75 286 ALA B O 1
ATOM 6104 N N . GLY B 1 287 ? -19.203 1.375 1.584 1 95.62 287 GLY B N 1
ATOM 6105 C CA . GLY B 1 287 ? -19.062 1.087 0.166 1 95.62 287 GLY B CA 1
ATOM 6106 C C . GLY B 1 287 ? -18.016 1.945 -0.512 1 95.62 287 GLY B C 1
ATOM 6107 O O . GLY B 1 287 ? -17.797 1.835 -1.721 1 95.62 287 GLY B O 1
ATOM 6108 N N . ALA B 1 288 ? -17.297 2.738 0.208 1 98.25 288 ALA B N 1
ATOM 6109 C CA . ALA B 1 288 ? -16.25 3.57 -0.39 1 98.25 288 ALA B CA 1
ATOM 6110 C C . ALA B 1 288 ? -15.062 2.725 -0.829 1 98.25 288 ALA B C 1
ATOM 6112 O O . ALA B 1 288 ? -14.688 1.771 -0.144 1 98.25 288 ALA B O 1
ATOM 6113 N N . TYR B 1 289 ? -14.352 3.123 -1.941 1 98.31 289 TYR B N 1
ATOM 6114 C CA . TYR B 1 289 ? -13.117 2.479 -2.373 1 98.31 289 TYR B CA 1
ATOM 6115 C C . TYR B 1 289 ? -11.977 2.793 -1.412 1 98.31 289 TYR B C 1
ATOM 6117 O O . TYR B 1 289 ? -11.742 3.955 -1.069 1 98.31 289 TYR B O 1
ATOM 6125 N N . PRO B 1 290 ? -11.281 1.731 -0.964 1 98.56 290 PRO B N 1
ATOM 6126 C CA . PRO B 1 290 ? -9.977 2.033 -0.359 1 98.56 290 PRO B CA 1
ATOM 6127 C C . PRO B 1 290 ? -8.914 2.385 -1.396 1 98.56 290 PRO B C 1
ATOM 6129 O O . PRO B 1 290 ? -8.789 1.706 -2.418 1 98.56 290 PRO B O 1
ATOM 6132 N N . VAL B 1 291 ? -8.211 3.414 -1.109 1 98.56 291 VAL B N 1
ATOM 6133 C CA . VAL B 1 291 ? -7.129 3.832 -1.995 1 98.56 291 VAL B CA 1
ATOM 6134 C C . VAL B 1 291 ? -5.832 3.963 -1.199 1 98.56 291 VAL B C 1
ATOM 6136 O O . VAL B 1 291 ? -5.762 4.73 -0.237 1 98.56 291 VAL B O 1
ATOM 6139 N N . GLN B 1 292 ? -4.824 3.17 -1.476 1 98.62 292 GLN B N 1
ATOM 6140 C CA . GLN B 1 292 ? -3.42 3.297 -1.093 1 98.62 292 GLN B CA 1
ATOM 6141 C C . GLN B 1 292 ? -3.266 3.336 0.425 1 98.62 292 GLN B C 1
ATOM 6143 O O . GLN B 1 292 ? -2.443 4.09 0.951 1 98.62 292 GLN B O 1
ATOM 6148 N N . PRO B 1 293 ? -4.043 2.568 1.178 1 98.31 293 PRO B N 1
ATOM 6149 C CA . PRO B 1 293 ? -3.916 2.623 2.635 1 98.31 293 PRO B CA 1
ATOM 6150 C C . PRO B 1 293 ? -2.596 2.039 3.135 1 98.31 293 PRO B C 1
ATOM 6152 O O . PRO B 1 293 ? -2.232 2.232 4.297 1 98.31 293 PRO B O 1
ATOM 6155 N N . SER B 1 294 ? -1.831 1.414 2.268 1 98.38 294 SER B N 1
ATOM 6156 C CA . SER B 1 294 ? -0.646 0.684 2.709 1 98.38 294 SER B CA 1
ATOM 6157 C C . SER B 1 294 ? 0.564 1.606 2.812 1 98.38 294 SER B C 1
ATOM 6159 O O . SER B 1 294 ? 1.612 1.208 3.324 1 98.38 294 SER B O 1
ATOM 6161 N N . TRP B 1 295 ? 0.459 2.814 2.387 1 98.25 295 TRP B N 1
ATOM 6162 C CA . TRP B 1 295 ? 1.562 3.77 2.414 1 98.25 295 TRP B CA 1
ATOM 6163 C C . TRP B 1 295 ? 1.474 4.668 3.641 1 98.25 295 TRP B C 1
ATOM 6165 O O . TRP B 1 295 ? 0.563 5.492 3.752 1 98.25 295 TRP B O 1
ATOM 6175 N N . ILE B 1 296 ? 2.391 4.477 4.559 1 98.38 296 ILE B N 1
ATOM 6176 C CA . ILE B 1 296 ? 2.492 5.262 5.785 1 98.38 296 ILE B CA 1
ATOM 6177 C C . ILE B 1 296 ? 3.83 5.996 5.816 1 98.38 296 ILE B C 1
ATOM 6179 O O . ILE B 1 296 ? 4.879 5.398 5.562 1 98.38 296 ILE B O 1
ATOM 6183 N N . GLN B 1 297 ? 3.809 7.254 6.098 1 98.38 297 GLN B N 1
ATOM 6184 C CA . GLN B 1 297 ? 5 8.094 6.047 1 98.38 297 GLN B CA 1
ATOM 6185 C C . GLN B 1 297 ? 5.523 8.391 7.453 1 98.38 297 GLN B C 1
ATOM 6187 O O . GLN B 1 297 ? 4.742 8.664 8.367 1 98.38 297 GLN B O 1
ATOM 6192 N N . TYR B 1 298 ? 6.824 8.375 7.574 1 98.12 298 TYR B N 1
ATOM 6193 C CA . TYR B 1 298 ? 7.535 8.883 8.742 1 98.12 298 TYR B CA 1
ATOM 6194 C C . TYR B 1 298 ? 8.023 10.305 8.5 1 98.12 298 TYR B C 1
ATOM 6196 O O . TYR B 1 298 ? 8.312 10.688 7.367 1 98.12 298 TYR B O 1
ATOM 6204 N N . GLY B 1 299 ? 8.008 11.078 9.539 1 97.5 299 GLY B N 1
ATOM 6205 C CA . GLY B 1 299 ? 8.695 12.359 9.516 1 97.5 299 GLY B CA 1
ATOM 6206 C C . GLY B 1 299 ? 10.141 12.273 9.945 1 97.5 299 GLY B C 1
ATOM 6207 O O . GLY B 1 299 ? 10.438 11.992 11.109 1 97.5 299 GLY B O 1
ATOM 6208 N N . PRO B 1 300 ? 11.086 12.492 9.047 1 97.5 300 PRO B N 1
ATOM 6209 C CA . PRO B 1 300 ? 12.5 12.297 9.352 1 97.5 300 PRO B CA 1
ATOM 6210 C C . PRO B 1 300 ? 13.078 13.406 10.227 1 97.5 300 PRO B C 1
ATOM 6212 O O . PRO B 1 300 ? 14.281 13.422 10.492 1 97.5 300 PRO B O 1
ATOM 6215 N N . TRP B 1 301 ? 12.273 14.312 10.672 1 96.06 301 TRP B N 1
ATOM 6216 C CA . TRP B 1 301 ? 12.734 15.469 11.43 1 96.06 301 TRP B CA 1
ATOM 6217 C C . TRP B 1 301 ? 12.398 15.328 12.906 1 96.06 301 TRP B C 1
ATOM 6219 O O . TRP B 1 301 ? 12.531 16.281 13.672 1 96.06 301 TRP B O 1
ATOM 6229 N N . GLY B 1 302 ? 11.898 14.133 13.312 1 96.56 302 GLY B N 1
ATOM 6230 C CA . GLY B 1 302 ? 11.625 13.906 14.727 1 96.56 302 GLY B CA 1
ATOM 6231 C C . GLY B 1 302 ? 12.875 13.875 15.578 1 96.56 302 GLY B C 1
ATOM 6232 O O . GLY B 1 302 ? 13.992 13.859 15.055 1 96.56 302 GLY B O 1
ATOM 6233 N N . CYS B 1 303 ? 12.664 13.945 16.906 1 97.12 303 CYS B N 1
ATOM 6234 C CA . CYS B 1 303 ? 13.758 13.914 17.875 1 97.12 303 CYS B CA 1
ATOM 6235 C C . CYS B 1 303 ? 13.68 12.664 18.75 1 97.12 303 CYS B C 1
ATOM 6237 O O . CYS B 1 303 ? 12.602 12.297 19.219 1 97.12 303 CYS B O 1
ATOM 6239 N N . ALA B 1 304 ? 14.797 12.031 18.938 1 97 304 ALA B N 1
ATOM 6240 C CA . ALA B 1 304 ? 14.859 10.781 19.688 1 97 304 ALA B CA 1
ATOM 6241 C C . ALA B 1 304 ? 14.648 11.008 21.172 1 97 304 ALA B C 1
ATOM 6243 O O . ALA B 1 304 ? 14.336 10.078 21.922 1 97 304 ALA B O 1
ATOM 6244 N N . ASP B 1 305 ? 14.75 12.281 21.625 1 96.69 305 ASP B N 1
ATOM 6245 C CA . ASP B 1 305 ? 14.773 12.57 23.062 1 96.69 305 ASP B CA 1
ATOM 6246 C C . ASP B 1 305 ? 13.438 13.148 23.531 1 96.69 305 ASP B C 1
ATOM 6248 O O . ASP B 1 305 ? 13.359 13.758 24.594 1 96.69 305 ASP B O 1
ATOM 6252 N N . GLU B 1 306 ? 12.461 13.047 22.781 1 95.62 306 GLU B N 1
ATOM 6253 C CA . GLU B 1 306 ? 11.109 13.461 23.156 1 95.62 306 GLU B CA 1
ATOM 6254 C C . GLU B 1 306 ? 10.055 12.594 22.469 1 95.62 306 GLU B C 1
ATOM 6256 O O . GLU B 1 306 ? 10.359 11.852 21.531 1 95.62 306 GLU B O 1
ATOM 6261 N N . THR B 1 307 ? 8.836 12.648 22.984 1 94.19 307 THR B N 1
ATOM 6262 C CA . THR B 1 307 ? 7.723 11.898 22.438 1 94.19 307 THR B CA 1
ATOM 6263 C C . THR B 1 307 ? 6.844 12.797 21.562 1 94.19 307 THR B C 1
ATOM 6265 O O . THR B 1 307 ? 6.781 14.008 21.781 1 94.19 307 THR B O 1
ATOM 6268 N N . GLY B 1 308 ? 6.176 12.172 20.578 1 94.62 308 GLY B N 1
ATOM 6269 C CA . GLY B 1 308 ? 5.242 12.914 19.75 1 94.62 308 GLY B CA 1
ATOM 6270 C C . GLY B 1 308 ? 5.926 13.891 18.797 1 94.62 308 GLY B C 1
ATOM 6271 O O . GLY B 1 308 ? 7.074 13.672 18.406 1 94.62 308 GLY B O 1
ATOM 6272 N N . PHE B 1 309 ? 5.223 14.852 18.312 1 92.31 309 PHE B N 1
ATOM 6273 C CA . PHE B 1 309 ? 5.773 15.891 17.453 1 92.31 309 PHE B CA 1
ATOM 6274 C C . PHE B 1 309 ? 6.898 16.641 18.141 1 92.31 309 PHE B C 1
ATOM 6276 O O . PHE B 1 309 ? 7.949 16.891 17.547 1 92.31 309 PHE B O 1
ATOM 6283 N N . GLY B 1 310 ? 6.602 17.016 19.422 1 89.38 310 GLY B N 1
ATOM 6284 C CA . GLY B 1 310 ? 7.594 17.625 20.297 1 89.38 310 GLY B CA 1
ATOM 6285 C C . GLY B 1 310 ? 7.988 19.016 19.875 1 89.38 310 GLY B C 1
ATOM 6286 O O . GLY B 1 310 ? 7.246 19.688 19.141 1 89.38 310 GLY B O 1
ATOM 6287 N N . VAL B 1 311 ? 9.125 19.484 20.453 1 89.5 311 VAL B N 1
ATOM 6288 C CA . VAL B 1 311 ? 9.586 20.844 20.219 1 89.5 311 VAL B CA 1
ATOM 6289 C C . VAL B 1 311 ? 10.859 20.812 19.359 1 89.5 311 VAL B C 1
ATOM 6291 O O . VAL B 1 311 ? 11.219 21.828 18.75 1 89.5 311 VAL B O 1
ATOM 6294 N N . GLY B 1 312 ? 11.438 19.688 19.25 1 93.81 312 GLY B N 1
ATOM 6295 C CA . GLY B 1 312 ? 12.688 19.562 18.516 1 93.81 312 GLY B CA 1
ATOM 6296 C C . GLY B 1 312 ? 12.492 19.469 17.016 1 93.81 312 GLY B C 1
ATOM 6297 O O . GLY B 1 312 ? 13.375 19.844 16.234 1 93.81 312 GLY B O 1
ATOM 6298 N N . SER B 1 313 ? 11.344 18.969 16.531 1 94.12 313 SER B N 1
ATOM 6299 C CA . SER B 1 313 ? 11.07 18.766 15.109 1 94.12 313 SER B CA 1
ATOM 6300 C C . SER B 1 313 ? 11.195 20.062 14.32 1 94.12 313 SER B C 1
ATOM 6302 O O . SER B 1 313 ? 11.766 20.078 13.227 1 94.12 313 SER B O 1
ATOM 6304 N N . MET B 1 314 ? 10.773 21.141 14.891 1 91.38 314 MET B N 1
ATOM 6305 C CA . MET B 1 314 ? 10.773 22.406 14.172 1 91.38 314 MET B CA 1
ATOM 6306 C C . MET B 1 314 ? 12.188 22.984 14.055 1 91.38 314 MET B C 1
ATOM 6308 O O . MET B 1 314 ? 12.508 23.656 13.078 1 91.38 314 MET B O 1
ATOM 6312 N N . PHE B 1 315 ? 13.008 22.656 15.086 1 95.06 315 PHE B N 1
ATOM 6313 C CA . PHE B 1 315 ? 14.414 23 14.961 1 95.06 315 PHE B CA 1
ATOM 6314 C C . PHE B 1 315 ? 15.031 22.328 13.742 1 95.06 315 PHE B C 1
ATOM 6316 O O . PHE B 1 315 ? 15.766 22.953 12.977 1 95.06 315 PHE B O 1
ATOM 6323 N N . ASN B 1 316 ? 14.711 21.078 13.547 1 95.38 316 ASN B N 1
ATOM 6324 C CA . ASN B 1 316 ? 15.266 20.344 12.422 1 95.38 316 ASN B CA 1
ATOM 6325 C C . ASN B 1 316 ? 14.711 20.844 11.094 1 95.38 316 ASN B C 1
ATOM 6327 O O . ASN B 1 316 ? 15.469 21.078 10.148 1 95.38 316 ASN B O 1
ATOM 6331 N N . VAL B 1 317 ? 13.469 21.031 10.992 1 93.31 317 VAL B N 1
ATOM 6332 C CA . VAL B 1 317 ? 12.789 21.391 9.758 1 93.31 317 VAL B CA 1
ATOM 6333 C C . VAL B 1 317 ? 13.281 22.766 9.289 1 93.31 317 VAL B C 1
ATOM 6335 O O . VAL B 1 317 ? 13.469 22.984 8.094 1 93.31 317 VAL B O 1
ATOM 6338 N N . ASN B 1 318 ? 13.531 23.656 10.273 1 92.94 318 ASN B N 1
ATOM 6339 C CA . ASN B 1 318 ? 13.758 25.062 9.906 1 92.94 318 ASN B CA 1
ATOM 6340 C C . ASN B 1 318 ? 15.211 25.453 10.109 1 92.94 318 ASN B C 1
ATOM 6342 O O . ASN B 1 318 ? 15.648 26.5 9.609 1 92.94 318 ASN B O 1
ATOM 6346 N N . GLY B 1 319 ? 15.969 24.688 10.773 1 94.44 319 GLY B N 1
ATOM 6347 C CA . GLY B 1 319 ? 17.328 25.078 11.109 1 94.44 319 GLY B CA 1
ATOM 6348 C C . GLY B 1 319 ? 18.375 24.078 10.641 1 94.44 319 GLY B C 1
ATOM 6349 O O . GLY B 1 319 ? 18.953 24.234 9.562 1 94.44 319 GLY B O 1
ATOM 6350 N N . SER B 1 320 ? 18.422 22.938 11.297 1 96.75 320 SER B N 1
ATOM 6351 C CA . SER B 1 320 ? 19.531 22 11.094 1 96.75 320 SER B CA 1
ATOM 6352 C C . SER B 1 320 ? 19.531 21.438 9.68 1 96.75 320 SER B C 1
ATOM 6354 O O . SER B 1 320 ? 20.594 21.141 9.125 1 96.75 320 SER B O 1
ATOM 6356 N N . PHE B 1 321 ? 18.391 21.219 9.07 1 96 321 PHE B N 1
ATOM 6357 C CA . PHE B 1 321 ? 18.375 20.594 7.746 1 96 321 PHE B CA 1
ATOM 6358 C C . PHE B 1 321 ? 18.609 21.641 6.656 1 96 321 PHE B C 1
ATOM 6360 O O . PHE B 1 321 ? 19.5 21.469 5.812 1 96 321 PHE B O 1
ATOM 6367 N N . PRO B 1 322 ? 17.938 22.781 6.68 1 94.56 322 PRO B N 1
ATOM 6368 C CA . PRO B 1 322 ? 18.234 23.75 5.609 1 94.56 322 PRO B CA 1
ATOM 6369 C C . PRO B 1 322 ? 19.625 24.391 5.762 1 94.56 322 PRO B C 1
ATOM 6371 O O . PRO B 1 322 ? 20.312 24.609 4.77 1 94.56 322 PRO B O 1
ATOM 6374 N N . PHE B 1 323 ? 20.078 24.625 7.039 1 96.38 323 PHE B N 1
ATOM 6375 C CA . PHE B 1 323 ? 21.281 25.422 7.258 1 96.38 323 PHE B CA 1
ATOM 6376 C C . PHE B 1 323 ? 22.391 24.562 7.832 1 96.38 323 PHE B C 1
ATOM 6378 O O . PHE B 1 323 ? 23.469 25.062 8.172 1 96.38 323 PHE B O 1
ATOM 6385 N N . GLY B 1 324 ? 22.188 23.312 7.953 1 97.94 324 GLY B N 1
ATOM 6386 C CA . GLY B 1 324 ? 23.141 22.422 8.586 1 97.94 324 GLY B CA 1
ATOM 6387 C C . GLY B 1 324 ? 23.172 21.047 7.973 1 97.94 324 GLY B C 1
ATOM 6388 O O . GLY B 1 324 ? 22.969 20.891 6.77 1 97.94 324 GLY B O 1
ATOM 6389 N N . ILE B 1 325 ? 23.641 20.016 8.805 1 98.69 325 ILE B N 1
ATOM 6390 C CA . ILE B 1 325 ? 23.812 18.672 8.273 1 98.69 325 ILE B CA 1
ATOM 6391 C C . ILE B 1 325 ? 23.391 17.641 9.328 1 98.69 325 ILE B C 1
ATOM 6393 O O . ILE B 1 325 ? 23.141 18 10.484 1 98.69 325 ILE B O 1
ATOM 6397 N N . SER B 1 326 ? 23.234 16.406 8.922 1 98.81 326 SER B N 1
ATOM 6398 C CA . SER B 1 326 ? 23.047 15.227 9.75 1 98.81 326 SER B CA 1
ATOM 6399 C C . SER B 1 326 ? 24.203 14.25 9.586 1 98.81 326 SER B C 1
ATOM 6401 O O . SER B 1 326 ? 24.641 13.977 8.461 1 98.81 326 SER B O 1
ATOM 6403 N N . VAL B 1 327 ? 24.734 13.75 10.703 1 98.88 327 VAL B N 1
ATOM 6404 C CA . VAL B 1 327 ? 25.875 12.844 10.594 1 98.88 327 VAL B CA 1
ATOM 6405 C C . VAL B 1 327 ? 25.594 11.555 11.359 1 98.88 327 VAL B C 1
ATOM 6407 O O . VAL B 1 327 ? 24.812 11.547 12.305 1 98.88 327 VAL B O 1
ATOM 6410 N N . ASN B 1 328 ? 26.125 10.438 10.922 1 98.88 328 ASN B N 1
ATOM 6411 C CA . ASN B 1 328 ? 26.234 9.195 11.68 1 98.88 328 ASN B CA 1
ATOM 6412 C C . ASN B 1 328 ? 27.219 9.328 12.844 1 98.88 328 ASN B C 1
ATOM 6414 O O . ASN B 1 328 ? 28.422 9.516 12.633 1 98.88 328 ASN B O 1
ATOM 6418 N N . PRO B 1 329 ? 26.688 9.227 14.039 1 98.69 329 PRO B N 1
ATOM 6419 C CA . PRO B 1 329 ? 27.609 9.469 15.164 1 98.69 329 PRO B CA 1
ATOM 6420 C C . PRO B 1 329 ? 28.734 8.438 15.242 1 98.69 329 PRO B C 1
ATOM 6422 O O . PRO B 1 329 ? 29.797 8.727 15.789 1 98.69 329 PRO B O 1
ATOM 6425 N N . ARG B 1 330 ? 28.547 7.293 14.672 1 98.38 330 ARG B N 1
ATOM 6426 C CA . ARG B 1 330 ? 29.562 6.242 14.695 1 98.38 330 ARG B CA 1
ATOM 6427 C C . ARG B 1 330 ? 30.734 6.598 13.789 1 98.38 330 ARG B C 1
ATOM 6429 O O . ARG B 1 330 ? 31.875 6.238 14.078 1 98.38 330 ARG B O 1
ATOM 6436 N N . THR B 1 331 ? 30.5 7.336 12.719 1 98.5 331 THR B N 1
ATOM 6437 C CA . THR B 1 331 ? 31.547 7.539 11.727 1 98.5 331 THR B CA 1
ATOM 6438 C C . THR B 1 331 ? 31.906 9.016 11.617 1 98.5 331 THR B C 1
ATOM 6440 O O . THR B 1 331 ? 32.969 9.359 11.109 1 98.5 331 THR B O 1
ATOM 6443 N N . GLY B 1 332 ? 30.984 9.938 11.977 1 98.75 332 GLY B N 1
ATOM 6444 C CA . GLY B 1 332 ? 31.172 11.367 11.812 1 98.75 332 GLY B CA 1
ATOM 6445 C C . GLY B 1 332 ? 30.891 11.852 10.398 1 98.75 332 GLY B C 1
ATOM 6446 O O . GLY B 1 332 ? 31.109 13.023 10.086 1 98.75 332 GLY B O 1
ATOM 6447 N N . LYS B 1 333 ? 30.297 10.969 9.578 1 98.81 333 LYS B N 1
ATOM 6448 C CA . LYS B 1 333 ? 30.109 11.273 8.164 1 98.81 333 LYS B CA 1
ATOM 6449 C C . LYS B 1 333 ? 28.641 11.547 7.855 1 98.81 333 LYS B C 1
ATOM 6451 O O . LYS B 1 333 ? 27.75 10.977 8.492 1 98.81 333 LYS B O 1
ATOM 6456 N N . ARG B 1 334 ? 28.406 12.477 6.914 1 98.69 334 ARG B N 1
ATOM 6457 C CA . ARG B 1 334 ? 27.078 12.625 6.34 1 98.69 334 ARG B CA 1
ATOM 6458 C C . ARG B 1 334 ? 26.641 11.352 5.629 1 98.69 334 ARG B C 1
ATOM 6460 O O . ARG B 1 334 ? 27.469 10.547 5.219 1 98.69 334 ARG B O 1
ATOM 6467 N N . TYR B 1 335 ? 25.344 11.148 5.461 1 98.5 335 TYR B N 1
ATOM 6468 C CA . TYR B 1 335 ? 24.859 9.898 4.902 1 98.5 335 TYR B CA 1
ATOM 6469 C C . TYR B 1 335 ? 23.625 10.133 4.039 1 98.5 335 TYR B C 1
ATOM 6471 O O . TYR B 1 335 ? 23.047 9.188 3.484 1 98.5 335 TYR B O 1
ATOM 6479 N N . MET B 1 336 ? 23.203 11.414 3.879 1 98.19 336 MET B N 1
ATOM 6480 C CA . MET B 1 336 ? 22 11.68 3.105 1 98.19 336 MET B CA 1
ATOM 6481 C C . MET B 1 336 ? 21.953 13.133 2.654 1 98.19 336 MET B C 1
ATOM 6483 O O . MET B 1 336 ? 22.75 13.961 3.111 1 98.19 336 MET B O 1
ATOM 6487 N N . ASN B 1 337 ? 21.078 13.391 1.645 1 98.25 337 ASN B N 1
ATOM 6488 C CA . ASN B 1 337 ? 20.578 14.734 1.37 1 98.25 337 ASN B CA 1
ATOM 6489 C C . ASN B 1 337 ? 19.547 15.172 2.414 1 98.25 337 ASN B C 1
ATOM 6491 O O . ASN B 1 337 ? 18.406 14.695 2.416 1 98.25 337 ASN B O 1
ATOM 6495 N N . GLU B 1 338 ? 19.953 16.141 3.26 1 97.94 338 GLU B N 1
ATOM 6496 C CA . GLU B 1 338 ? 19.125 16.547 4.387 1 97.94 338 GLU B CA 1
ATOM 6497 C C . GLU B 1 338 ? 17.844 17.234 3.91 1 97.94 338 GLU B C 1
ATOM 6499 O O . GLU B 1 338 ? 16.938 17.469 4.695 1 97.94 338 GLU B O 1
ATOM 6504 N N . LEU B 1 339 ? 17.719 17.5 2.615 1 97.12 339 LEU B N 1
ATOM 6505 C CA . LEU B 1 339 ? 16.531 18.125 2.072 1 97.12 339 LEU B CA 1
ATOM 6506 C C . LEU B 1 339 ? 15.891 17.25 0.999 1 97.12 339 LEU B C 1
ATOM 6508 O O . LEU B 1 339 ? 15.133 17.75 0.159 1 97.12 339 LEU B O 1
ATOM 6512 N N . ALA B 1 340 ? 16.25 15.969 1 1 97.19 340 ALA B N 1
ATOM 6513 C CA . ALA B 1 340 ? 15.523 15.016 0.17 1 97.19 340 ALA B CA 1
ATOM 6514 C C . ALA B 1 340 ? 14.094 14.828 0.667 1 97.19 340 ALA B C 1
ATOM 6516 O O . ALA B 1 340 ? 13.734 15.312 1.741 1 97.19 340 ALA B O 1
ATOM 6517 N N . ASP B 1 341 ? 13.289 14.234 -0.139 1 96.38 341 ASP B N 1
ATOM 6518 C CA . ASP B 1 341 ? 11.914 13.961 0.282 1 96.38 341 ASP B CA 1
ATOM 6519 C C . ASP B 1 341 ? 11.891 13.078 1.53 1 96.38 341 ASP B C 1
ATOM 6521 O O . ASP B 1 341 ? 12.891 12.445 1.866 1 96.38 341 ASP B O 1
ATOM 6525 N N . ARG B 1 342 ? 10.828 13 2.15 1 97.69 342 ARG B N 1
ATOM 6526 C CA . ARG B 1 342 ? 10.703 12.438 3.49 1 97.69 342 ARG B CA 1
ATOM 6527 C C . ARG B 1 342 ? 10.984 10.938 3.482 1 97.69 342 ARG B C 1
ATOM 6529 O O . ARG B 1 342 ? 11.625 10.414 4.398 1 97.69 342 ARG B O 1
ATOM 6536 N N . ARG B 1 343 ? 10.5 10.25 2.506 1 97.06 343 ARG B N 1
ATOM 6537 C CA . ARG B 1 343 ? 10.734 8.812 2.449 1 97.06 343 ARG B CA 1
ATOM 6538 C C . ARG B 1 343 ? 12.219 8.508 2.252 1 97.06 343 ARG B C 1
ATOM 6540 O O . ARG B 1 343 ? 12.766 7.625 2.916 1 97.06 343 ARG B O 1
ATOM 6547 N N . THR B 1 344 ? 12.875 9.195 1.368 1 97 344 THR B N 1
ATOM 6548 C CA . THR B 1 344 ? 14.297 9.023 1.109 1 97 344 THR B CA 1
ATOM 6549 C C . THR B 1 344 ? 15.117 9.258 2.379 1 97 344 THR B C 1
ATOM 6551 O O . THR B 1 344 ? 15.992 8.461 2.715 1 97 344 THR B O 1
ATOM 6554 N N . ARG B 1 345 ? 14.805 10.297 3.074 1 98.12 345 ARG B N 1
ATOM 6555 C CA . ARG B 1 345 ? 15.523 10.609 4.305 1 98.12 345 ARG B CA 1
ATOM 6556 C C . ARG B 1 345 ? 15.266 9.555 5.375 1 98.12 345 ARG B C 1
ATOM 6558 O O . ARG B 1 345 ? 16.188 9.125 6.07 1 98.12 345 ARG B O 1
ATOM 6565 N N . THR B 1 346 ? 14.023 9.164 5.492 1 98.06 346 THR B N 1
ATOM 6566 C CA . THR B 1 346 ? 13.641 8.172 6.488 1 98.06 346 THR B CA 1
ATOM 6567 C C . THR B 1 346 ? 14.414 6.871 6.277 1 98.06 346 THR B C 1
ATOM 6569 O O . THR B 1 346 ? 14.969 6.312 7.227 1 98.06 346 THR B O 1
ATOM 6572 N N . GLU B 1 347 ? 14.438 6.434 5.047 1 96.5 347 GLU B N 1
ATOM 6573 C CA . GLU B 1 347 ? 15.141 5.195 4.727 1 96.5 347 GLU B CA 1
ATOM 6574 C C . GLU B 1 347 ? 16.625 5.312 5.043 1 96.5 347 GLU B C 1
ATOM 6576 O O . GLU B 1 347 ? 17.234 4.383 5.594 1 96.5 347 GLU B O 1
ATOM 6581 N N . ALA B 1 348 ? 17.234 6.426 4.73 1 97.94 348 ALA B N 1
ATOM 6582 C CA . ALA B 1 348 ? 18.641 6.664 5.027 1 97.94 348 ALA B CA 1
ATOM 6583 C C . ALA B 1 348 ? 18.891 6.676 6.535 1 97.94 348 ALA B C 1
ATOM 6585 O O . ALA B 1 348 ? 19.859 6.098 7.016 1 97.94 348 ALA B O 1
ATOM 6586 N N . MET B 1 349 ? 18.031 7.301 7.27 1 98.44 349 MET B N 1
ATOM 6587 C CA . MET B 1 349 ? 18.172 7.418 8.719 1 98.44 349 MET B CA 1
ATOM 6588 C C . MET B 1 349 ? 18.047 6.055 9.391 1 98.44 349 MET B C 1
ATOM 6590 O O . MET B 1 349 ? 18.812 5.73 10.289 1 98.44 349 MET B O 1
ATOM 6594 N N . PHE B 1 350 ? 17.109 5.262 8.953 1 97.38 350 PHE B N 1
ATOM 6595 C CA . PHE B 1 350 ? 16.922 3.947 9.555 1 97.38 350 PHE B CA 1
ATOM 6596 C C . PHE B 1 350 ? 18.141 3.062 9.328 1 97.38 350 PHE B C 1
ATOM 6598 O O . PHE B 1 350 ? 18.484 2.244 10.18 1 97.38 350 PHE B O 1
ATOM 6605 N N . LYS B 1 351 ? 18.781 3.217 8.164 1 97.25 351 LYS B N 1
ATOM 6606 C CA . LYS B 1 351 ? 20.016 2.469 7.926 1 97.25 351 LYS B CA 1
ATOM 6607 C C . LYS B 1 351 ? 21.078 2.809 8.969 1 97.25 351 LYS B C 1
ATOM 6609 O O . LYS B 1 351 ? 21.812 1.93 9.414 1 97.25 351 LYS B O 1
ATOM 6614 N N . VAL B 1 352 ? 21.125 4.062 9.336 1 98.12 352 VAL B N 1
ATOM 6615 C CA . VAL B 1 352 ? 22.078 4.504 10.344 1 98.12 352 VAL B CA 1
ATOM 6616 C C . VAL B 1 352 ? 21.641 4.016 11.727 1 98.12 352 VAL B C 1
ATOM 6618 O O . VAL B 1 352 ? 22.438 3.455 12.477 1 98.12 352 VAL B O 1
ATOM 6621 N N . ILE B 1 353 ? 20.406 4.148 12.07 1 98.19 353 ILE B N 1
ATOM 6622 C CA . ILE B 1 353 ? 19.859 3.85 13.398 1 98.19 353 ILE B CA 1
ATOM 6623 C C . ILE B 1 353 ? 20 2.355 13.68 1 98.19 353 ILE B C 1
ATOM 6625 O O . ILE B 1 353 ? 20.344 1.957 14.797 1 98.19 353 ILE B O 1
ATOM 6629 N N . HIS B 1 354 ? 19.781 1.546 12.602 1 96.44 354 HIS B N 1
ATOM 6630 C CA . HIS B 1 354 ? 19.766 0.096 12.758 1 96.44 354 HIS B CA 1
ATOM 6631 C C . HIS B 1 354 ? 20.984 -0.548 12.094 1 96.44 354 HIS B C 1
ATOM 6633 O O . HIS B 1 354 ? 20.891 -1.666 11.578 1 96.44 354 HIS B O 1
ATOM 6639 N N . GLU B 1 355 ? 22 0.165 12.062 1 95.31 355 GLU B N 1
ATOM 6640 C CA . GLU B 1 355 ? 23.219 -0.275 11.367 1 95.31 355 GLU B CA 1
ATOM 6641 C C . GLU B 1 355 ? 23.672 -1.644 11.867 1 95.31 355 GLU B C 1
ATOM 6643 O O . GLU B 1 355 ? 24.172 -2.461 11.094 1 95.31 355 GLU B O 1
ATOM 6648 N N . LYS B 1 356 ? 23.516 -1.954 13.141 1 94.75 356 LYS B N 1
ATOM 6649 C CA . LYS B 1 356 ? 23.984 -3.211 13.727 1 94.75 356 LYS B CA 1
ATOM 6650 C C . LYS B 1 356 ? 22.812 -4.133 14.055 1 94.75 356 LYS B C 1
ATOM 6652 O O . LYS B 1 356 ? 22.906 -4.969 14.953 1 94.75 356 LYS B O 1
ATOM 6657 N N . GLY B 1 357 ? 21.719 -3.855 13.422 1 90.62 357 GLY B N 1
ATOM 6658 C CA . GLY B 1 357 ? 20.531 -4.676 13.641 1 90.62 357 GLY B CA 1
ATOM 6659 C C . GLY B 1 357 ? 19.375 -3.896 14.219 1 90.62 357 GLY B C 1
ATOM 6660 O O . GLY B 1 357 ? 19.5 -2.717 14.555 1 90.62 357 GLY B O 1
ATOM 6661 N N . ASP B 1 358 ? 18.297 -4.48 14.453 1 85.19 358 ASP B N 1
ATOM 6662 C CA . ASP B 1 358 ? 17.031 -3.832 14.789 1 85.19 358 ASP B CA 1
ATOM 6663 C C . ASP B 1 358 ? 17.062 -3.234 16.188 1 85.19 358 ASP B C 1
ATOM 6665 O O . ASP B 1 358 ? 16.359 -2.26 16.469 1 85.19 358 ASP B O 1
ATOM 6669 N N . ASP B 1 359 ? 17.906 -3.744 17.031 1 90 359 ASP B N 1
ATOM 6670 C CA . ASP B 1 359 ? 17.938 -3.277 18.422 1 90 359 ASP B CA 1
ATOM 6671 C C . ASP B 1 359 ? 18.953 -2.148 18.594 1 90 359 ASP B C 1
ATOM 6673 O O . ASP B 1 359 ? 19.047 -1.539 19.656 1 90 359 ASP B O 1
ATOM 6677 N N . ASP B 1 360 ? 19.578 -1.854 17.422 1 92.19 360 ASP B N 1
ATOM 6678 C CA . ASP B 1 360 ? 20.531 -0.756 17.469 1 92.19 360 ASP B CA 1
ATOM 6679 C C . ASP B 1 360 ? 19.828 0.59 17.594 1 92.19 360 ASP B C 1
ATOM 6681 O O . ASP B 1 360 ? 18.672 0.732 17.172 1 92.19 360 ASP B O 1
ATOM 6685 N N . LYS B 1 361 ? 20.453 1.537 18.359 1 95 361 LYS B N 1
ATOM 6686 C CA . LYS B 1 361 ? 19.906 2.869 18.578 1 95 361 LYS B CA 1
ATOM 6687 C C . LYS B 1 361 ? 20.938 3.951 18.297 1 95 361 LYS B C 1
ATOM 6689 O O . LYS B 1 361 ? 21.172 4.824 19.141 1 95 361 LYS B O 1
ATOM 6694 N N . ASN B 1 362 ? 21.469 3.836 17.078 1 98.06 362 ASN B N 1
ATOM 6695 C CA . ASN B 1 362 ? 22.469 4.809 16.641 1 98.06 362 ASN B CA 1
ATOM 6696 C C . ASN B 1 362 ? 21.812 6.027 15.992 1 98.06 362 ASN B C 1
ATOM 6698 O O . ASN B 1 362 ? 21.984 6.258 14.789 1 98.06 362 ASN B O 1
ATOM 6702 N N . PHE B 1 363 ? 21.219 6.84 16.844 1 98.5 363 PHE B N 1
ATOM 6703 C CA . PHE B 1 363 ? 20.469 7.98 16.344 1 98.5 363 PHE B CA 1
ATOM 6704 C C . PHE B 1 363 ? 21.406 9.016 15.727 1 98.5 363 PHE B C 1
ATOM 6706 O O . PHE B 1 363 ? 22.359 9.445 16.359 1 98.5 363 PHE B O 1
ATOM 6713 N N . PRO B 1 364 ? 21.109 9.484 14.5 1 98.75 364 PRO B N 1
ATOM 6714 C CA . PRO B 1 364 ? 21.938 10.516 13.875 1 98.75 364 PRO B CA 1
ATOM 6715 C C . PRO B 1 364 ? 21.891 11.844 14.617 1 98.75 364 PRO B C 1
ATOM 6717 O O . PRO B 1 364 ? 20.938 12.102 15.359 1 98.75 364 PRO B O 1
ATOM 6720 N N . ILE B 1 365 ? 22.938 12.68 14.375 1 98.88 365 ILE B N 1
ATOM 6721 C CA . ILE B 1 365 ? 23.031 13.984 15.008 1 98.88 365 ILE B CA 1
ATOM 6722 C C . ILE B 1 365 ? 22.812 15.086 13.969 1 98.88 365 ILE B C 1
ATOM 6724 O O . ILE B 1 365 ? 23.562 15.18 13 1 98.88 365 ILE B O 1
ATOM 6728 N N . ASN B 1 366 ? 21.781 15.875 14.156 1 98.81 366 ASN B N 1
ATOM 6729 C CA . ASN B 1 366 ? 21.484 17.031 13.336 1 98.81 366 ASN B CA 1
ATOM 6730 C C . ASN B 1 366 ? 22 18.328 13.977 1 98.81 366 ASN B C 1
ATOM 6732 O O . ASN B 1 366 ? 21.781 18.562 15.164 1 98.81 366 ASN B O 1
ATOM 6736 N N . PHE B 1 367 ? 22.688 19.156 13.188 1 98.75 367 PHE B N 1
ATOM 6737 C CA . PHE B 1 367 ? 23.172 20.375 13.844 1 98.75 367 PHE B CA 1
ATOM 6738 C C . PHE B 1 367 ? 23.422 21.469 12.82 1 98.75 367 PHE B C 1
ATOM 6740 O O . PHE B 1 367 ? 23.516 21.203 11.617 1 98.75 367 PHE B O 1
ATOM 6747 N N . CYS B 1 368 ? 23.484 22.672 13.281 1 98.56 368 CYS B N 1
ATOM 6748 C CA . CYS B 1 368 ? 23.766 23.891 12.539 1 98.56 368 CYS B CA 1
ATOM 6749 C C . CYS B 1 368 ? 24.547 24.891 13.391 1 98.56 368 CYS B C 1
ATOM 6751 O O . CYS B 1 368 ? 24.875 24.594 14.547 1 98.56 368 CYS B O 1
ATOM 6753 N N . ASP B 1 369 ? 24.953 25.953 12.781 1 97.88 369 ASP B N 1
ATOM 6754 C CA . ASP B 1 369 ? 25.672 26.953 13.57 1 97.88 369 ASP B CA 1
ATOM 6755 C C . ASP B 1 369 ? 24.734 28.109 13.961 1 97.88 369 ASP B C 1
ATOM 6757 O O . ASP B 1 369 ? 23.531 28.031 13.734 1 97.88 369 ASP B O 1
ATOM 6761 N N . SER B 1 370 ? 25.203 29.109 14.633 1 97.88 370 SER B N 1
ATOM 6762 C CA . SER B 1 370 ? 24.438 30.141 15.312 1 97.88 370 SER B CA 1
ATOM 6763 C C . SER B 1 370 ? 23.719 31.047 14.312 1 97.88 370 SER B C 1
ATOM 6765 O O . SER B 1 370 ? 22.688 31.641 14.633 1 97.88 370 SER B O 1
ATOM 6767 N N . ARG B 1 371 ? 24.188 31.188 13.109 1 97.88 371 ARG B N 1
ATOM 6768 C CA . ARG B 1 371 ? 23.609 32.094 12.125 1 97.88 371 ARG B CA 1
ATOM 6769 C C . ARG B 1 371 ? 22.266 31.594 11.633 1 97.88 371 ARG B C 1
ATOM 6771 O O . ARG B 1 371 ? 21.422 32.375 11.164 1 97.88 371 ARG B O 1
ATOM 6778 N N . ALA B 1 372 ? 22.078 30.281 11.773 1 96.44 372 ALA B N 1
ATOM 6779 C CA . ALA B 1 372 ? 20.797 29.688 11.367 1 96.44 372 ALA B CA 1
ATOM 6780 C C . ALA B 1 372 ? 19.656 30.25 12.188 1 96.44 372 ALA B C 1
ATOM 6782 O O . ALA B 1 372 ? 18.531 30.422 11.68 1 96.44 372 ALA B O 1
ATOM 6783 N N . LEU B 1 373 ? 19.844 30.578 13.422 1 96.19 373 LEU B N 1
ATOM 6784 C CA . LEU B 1 373 ? 18.797 30.984 14.352 1 96.19 373 LEU B CA 1
ATOM 6785 C C . LEU B 1 373 ? 18.141 32.281 13.891 1 96.19 373 LEU B C 1
ATOM 6787 O O . LEU B 1 373 ? 16.938 32.469 14.125 1 96.19 373 LEU B O 1
ATOM 6791 N N . LYS B 1 374 ? 18.859 33.156 13.219 1 94.44 374 LYS B N 1
ATOM 6792 C CA . LYS B 1 374 ? 18.344 34.438 12.758 1 94.44 374 LYS B CA 1
ATOM 6793 C C . LYS B 1 374 ? 17.266 34.25 11.703 1 94.44 374 LYS B C 1
ATOM 6795 O O . LYS B 1 374 ? 16.484 35.156 11.422 1 94.44 374 LYS B O 1
ATOM 6800 N N . HIS B 1 375 ? 17.25 33.094 11.172 1 93.25 375 HIS B N 1
ATOM 6801 C CA . HIS B 1 375 ? 16.297 32.812 10.094 1 93.25 375 HIS B CA 1
ATOM 6802 C C . HIS B 1 375 ? 15.203 31.859 10.555 1 93.25 375 HIS B C 1
ATOM 6804 O O . HIS B 1 375 ? 14.484 31.297 9.727 1 93.25 375 HIS B O 1
ATOM 6810 N N . MET B 1 376 ? 15.109 31.641 11.844 1 93.62 376 MET B N 1
ATOM 6811 C CA . MET B 1 376 ? 14.07 30.828 12.461 1 93.62 376 MET B CA 1
ATOM 6812 C C . MET B 1 376 ? 13.18 31.672 13.359 1 93.62 376 MET B C 1
ATOM 6814 O O . MET B 1 376 ? 13.594 32.75 13.82 1 93.62 376 MET B O 1
ATOM 6818 N N . LEU B 1 377 ? 11.961 31.203 13.562 1 94.19 377 LEU B N 1
ATOM 6819 C CA . LEU B 1 377 ? 11.141 31.797 14.609 1 94.19 377 LEU B CA 1
ATOM 6820 C C . LEU B 1 377 ? 11.602 31.328 15.984 1 94.19 377 LEU B C 1
ATOM 6822 O O . LEU B 1 377 ? 12.062 30.203 16.141 1 94.19 377 LEU B O 1
ATOM 6826 N N . PRO B 1 378 ? 11.438 32.188 16.969 1 92.94 378 PRO B N 1
ATOM 6827 C CA . PRO B 1 378 ? 11.836 31.766 18.312 1 92.94 378 PRO B CA 1
ATOM 6828 C C . PRO B 1 378 ? 11.18 30.453 18.734 1 92.94 378 PRO B C 1
ATOM 6830 O O . PRO B 1 378 ? 11.812 29.625 19.406 1 92.94 378 PRO B O 1
ATOM 6833 N N . GLY B 1 379 ? 10.016 30.25 18.328 1 90.31 379 GLY B N 1
ATOM 6834 C CA . GLY B 1 379 ? 9.281 29.047 18.688 1 90.31 379 GLY B CA 1
ATOM 6835 C C . GLY B 1 379 ? 9.867 27.781 18.078 1 90.31 379 GLY B C 1
ATOM 6836 O O . GLY B 1 379 ? 9.555 26.672 18.5 1 90.31 379 GLY B O 1
ATOM 6837 N N . HIS B 1 380 ? 10.82 27.938 17.141 1 93.88 380 HIS B N 1
ATOM 6838 C CA . HIS B 1 380 ? 11.398 26.781 16.453 1 93.88 380 HIS B CA 1
ATOM 6839 C C . HIS B 1 380 ? 12.531 26.172 17.266 1 93.88 380 HIS B C 1
ATOM 6841 O O . HIS B 1 380 ? 12.898 25.016 17.047 1 93.88 380 HIS B O 1
ATOM 6847 N N . TYR B 1 381 ? 13.109 26.953 18.203 1 94.88 381 TYR B N 1
ATOM 6848 C CA . TYR B 1 381 ? 14.305 26.375 18.828 1 94.88 381 TYR B CA 1
ATOM 6849 C C . TYR B 1 381 ? 14.336 26.688 20.328 1 94.88 381 TYR B C 1
ATOM 6851 O O . TYR B 1 381 ? 15 25.984 21.094 1 94.88 381 TYR B O 1
ATOM 6859 N N . GLU B 1 382 ? 13.617 27.688 20.828 1 95.94 382 GLU B N 1
ATOM 6860 C CA . GLU B 1 382 ? 13.766 28.109 22.203 1 95.94 382 GLU B CA 1
ATOM 6861 C C . GLU B 1 382 ? 13.289 27.031 23.188 1 95.94 382 GLU B C 1
ATOM 6863 O O . GLU B 1 382 ? 13.992 26.703 24.141 1 95.94 382 GLU B O 1
ATOM 6868 N N . LYS B 1 383 ? 12.117 26.547 22.875 1 93.19 383 LYS B N 1
ATOM 6869 C CA . LYS B 1 383 ? 11.578 25.516 23.766 1 93.19 383 LYS B CA 1
ATOM 6870 C C . LYS B 1 383 ? 12.445 24.266 23.734 1 93.19 383 LYS B C 1
ATOM 6872 O O . LYS B 1 383 ? 12.586 23.578 24.75 1 93.19 383 LYS B O 1
ATOM 6877 N N . ALA B 1 384 ? 12.969 23.938 22.641 1 95.56 384 ALA B N 1
ATOM 6878 C CA . ALA B 1 384 ? 13.852 22.781 22.516 1 95.56 384 ALA B CA 1
ATOM 6879 C C . ALA B 1 384 ? 15.125 22.969 23.312 1 95.56 384 ALA B C 1
ATOM 6881 O O . ALA B 1 384 ? 15.609 22.031 23.953 1 95.56 384 ALA B O 1
ATOM 6882 N N . LEU B 1 385 ? 15.641 24.125 23.281 1 96.88 385 LEU B N 1
ATOM 6883 C CA . LEU B 1 385 ? 16.828 24.453 24.062 1 96.88 385 LEU B CA 1
ATOM 6884 C C . LEU B 1 385 ? 16.547 24.406 25.547 1 96.88 385 LEU B C 1
ATOM 6886 O O . LEU B 1 385 ? 17.312 23.828 26.312 1 96.88 385 LEU B O 1
ATOM 6890 N N . GLU B 1 386 ? 15.391 24.969 25.875 1 96.62 386 GLU B N 1
ATOM 6891 C CA . GLU B 1 386 ? 14.984 25 27.281 1 96.62 386 GLU B CA 1
ATOM 6892 C C . GLU B 1 386 ? 14.773 23.594 27.828 1 96.62 386 GLU B C 1
ATOM 6894 O O . GLU B 1 386 ? 15.117 23.312 28.984 1 96.62 386 GLU B O 1
ATOM 6899 N N . ALA B 1 387 ? 14.273 22.734 27 1 95.12 387 ALA B N 1
ATOM 6900 C CA . ALA B 1 387 ? 13.953 21.375 27.422 1 95.12 387 ALA B CA 1
ATOM 6901 C C . ALA B 1 387 ? 15.195 20.484 27.375 1 95.12 387 ALA B C 1
ATOM 6903 O O . ALA B 1 387 ? 15.164 19.344 27.828 1 95.12 387 ALA B O 1
ATOM 6904 N N . GLY B 1 388 ? 16.266 20.953 26.859 1 95.19 388 GLY B N 1
ATOM 6905 C CA . GLY B 1 388 ? 17.5 20.172 26.766 1 95.19 388 GLY B CA 1
ATOM 6906 C C . GLY B 1 388 ? 17.5 19.188 25.625 1 95.19 388 GLY B C 1
ATOM 6907 O O . GLY B 1 388 ? 18.391 18.328 25.547 1 95.19 388 GLY B O 1
ATOM 6908 N N . ILE B 1 389 ? 16.562 19.266 24.828 1 95.25 389 ILE B N 1
ATOM 6909 C CA . ILE B 1 389 ? 16.453 18.422 23.641 1 95.25 389 ILE B CA 1
ATOM 6910 C C . ILE B 1 389 ? 17.484 18.875 22.594 1 95.25 389 ILE B C 1
ATOM 6912 O O . ILE B 1 389 ? 18.188 18.047 22.016 1 95.25 389 ILE B O 1
ATOM 6916 N N . CYS B 1 390 ? 17.438 20.141 22.297 1 97.44 390 CYS B N 1
ATOM 6917 C CA . CYS B 1 390 ? 18.484 20.797 21.516 1 97.44 390 CYS B CA 1
ATOM 6918 C C . CYS B 1 390 ? 19.578 21.344 22.422 1 97.44 390 CYS B C 1
ATOM 6920 O O . CYS B 1 390 ? 19.297 22.031 23.406 1 97.44 390 CYS B O 1
ATOM 6922 N N . LYS B 1 391 ? 20.828 21.031 22.125 1 98.38 391 LYS B N 1
ATOM 6923 C CA . LYS B 1 391 ? 21.922 21.453 22.969 1 98.38 391 LYS B CA 1
ATOM 6924 C C . LYS B 1 391 ? 22.828 22.438 22.25 1 98.38 391 LYS B C 1
ATOM 6926 O O . LYS B 1 391 ? 22.938 22.422 21.031 1 98.38 391 LYS B O 1
ATOM 6931 N N . LYS B 1 392 ? 23.422 23.266 23.031 1 98.56 392 LYS B N 1
ATOM 6932 C CA . LYS B 1 392 ? 24.328 24.312 22.547 1 98.56 392 LYS B CA 1
ATOM 6933 C C . LYS B 1 392 ? 25.781 23.969 22.844 1 98.56 392 LYS B C 1
ATOM 6935 O O . LYS B 1 392 ? 26.109 23.516 23.953 1 98.56 392 LYS B O 1
ATOM 6940 N N . PHE B 1 393 ? 26.641 24.219 21.859 1 98.75 393 PHE B N 1
ATOM 6941 C CA . PHE B 1 393 ? 28.062 23.938 22.016 1 98.75 393 PHE B CA 1
ATOM 6942 C C . PHE B 1 393 ? 28.906 25.094 21.5 1 98.75 393 PHE B C 1
ATOM 6944 O O . PHE B 1 393 ? 28.656 25.625 20.422 1 98.75 393 PHE B O 1
ATOM 6951 N N . ASP B 1 394 ? 29.984 25.359 22.125 1 98.44 394 ASP B N 1
ATOM 6952 C CA . ASP B 1 394 ? 30.859 26.453 21.719 1 98.44 394 ASP B CA 1
ATOM 6953 C C . ASP B 1 394 ? 31.906 25.984 20.719 1 98.44 394 ASP B C 1
ATOM 6955 O O . ASP B 1 394 ? 32.562 26.797 20.062 1 98.44 394 ASP B O 1
ATOM 6959 N N . THR B 1 395 ? 32.094 24.688 20.672 1 98.56 395 THR B N 1
ATOM 6960 C CA . THR B 1 395 ? 33.062 24.141 19.75 1 98.56 395 THR B CA 1
ATOM 6961 C C . THR B 1 395 ? 32.562 22.844 19.125 1 98.56 395 THR B C 1
ATOM 6963 O O . THR B 1 395 ? 31.719 22.156 19.719 1 98.56 395 THR B O 1
ATOM 6966 N N . ILE B 1 396 ? 33.125 22.562 17.969 1 98.75 396 ILE B N 1
ATOM 6967 C CA . ILE B 1 396 ? 32.844 21.297 17.328 1 98.75 396 ILE B CA 1
ATOM 6968 C C . ILE B 1 396 ? 33.375 20.141 18.188 1 98.75 396 ILE B C 1
ATOM 6970 O O . ILE B 1 396 ? 32.75 19.078 18.266 1 98.75 396 ILE B O 1
ATOM 6974 N N . ASP B 1 397 ? 34.469 20.328 18.906 1 98.81 397 ASP B N 1
ATOM 6975 C CA . ASP B 1 397 ? 35.031 19.328 19.797 1 98.81 397 ASP B CA 1
ATOM 6976 C C . ASP B 1 397 ? 34.062 18.953 20.906 1 98.81 397 ASP B C 1
ATOM 6978 O O . ASP B 1 397 ? 33.875 17.781 21.219 1 98.81 397 ASP B O 1
ATOM 6982 N N . ALA B 1 398 ? 33.469 19.969 21.469 1 98.81 398 ALA B N 1
ATOM 6983 C CA . ALA B 1 398 ? 32.5 19.734 22.531 1 98.81 398 ALA B CA 1
ATOM 6984 C C . ALA B 1 398 ? 31.281 18.984 22.016 1 98.81 398 ALA B C 1
ATOM 6986 O O . ALA B 1 398 ? 30.766 18.094 22.688 1 98.81 398 ALA B O 1
ATOM 6987 N N . LEU B 1 399 ? 30.797 19.359 20.844 1 98.81 399 LEU B N 1
ATOM 6988 C CA . LEU B 1 399 ? 29.688 18.672 20.203 1 98.81 399 LEU B CA 1
ATOM 6989 C C . LEU B 1 399 ? 30.016 17.203 19.953 1 98.81 399 LEU B C 1
ATOM 6991 O O . LEU B 1 399 ? 29.234 16.312 20.281 1 98.81 399 LEU B O 1
ATOM 6995 N N . ALA B 1 400 ? 31.188 16.984 19.422 1 98.88 400 ALA B N 1
ATOM 6996 C CA . ALA B 1 400 ? 31.641 15.625 19.125 1 98.88 400 ALA B CA 1
ATOM 6997 C C . ALA B 1 400 ? 31.734 14.789 20.406 1 98.88 400 ALA B C 1
ATOM 6999 O O . ALA B 1 400 ? 31.375 13.617 20.406 1 98.88 400 ALA B O 1
ATOM 7000 N N . ALA B 1 401 ? 32.281 15.375 21.438 1 98.69 401 ALA B N 1
ATOM 7001 C CA . ALA B 1 401 ? 32.438 14.672 22.703 1 98.69 401 ALA B CA 1
ATOM 7002 C C . ALA B 1 401 ? 31.062 14.289 23.281 1 98.69 401 ALA B C 1
ATOM 7004 O O . ALA B 1 401 ? 30.891 13.172 23.781 1 98.69 401 ALA B O 1
ATOM 7005 N N . GLU B 1 402 ? 30.125 15.188 23.25 1 98.44 402 GLU B N 1
ATOM 7006 C CA . GLU B 1 402 ? 28.797 14.961 23.781 1 98.44 402 GLU B CA 1
ATOM 7007 C C . GLU B 1 402 ? 28.109 13.773 23.109 1 98.44 402 GLU B C 1
ATOM 7009 O O . GLU B 1 402 ? 27.484 12.953 23.781 1 98.44 402 GLU B O 1
ATOM 7014 N N . TYR B 1 403 ? 28.25 13.672 21.812 1 98.5 403 TYR B N 1
ATOM 7015 C CA . TYR B 1 403 ? 27.5 12.688 21.047 1 98.5 403 TYR B CA 1
ATOM 7016 C C . TYR B 1 403 ? 28.391 11.531 20.625 1 98.5 403 TYR B C 1
ATOM 7018 O O . TYR B 1 403 ? 28 10.703 19.797 1 98.5 403 TYR B O 1
ATOM 7026 N N . LYS B 1 404 ? 29.641 11.508 21.141 1 98.31 404 LYS B N 1
ATOM 7027 C CA . LYS B 1 404 ? 30.594 10.43 20.906 1 98.31 404 LYS B CA 1
ATOM 7028 C C . LYS B 1 404 ? 30.875 10.242 19.422 1 98.31 404 LYS B C 1
ATOM 7030 O O . LYS B 1 404 ? 30.812 9.117 18.906 1 98.31 404 LYS B O 1
ATOM 7035 N N . ILE B 1 405 ? 31.172 11.32 18.75 1 98.81 405 ILE B N 1
ATOM 7036 C CA . ILE B 1 405 ? 31.484 11.336 17.328 1 98.81 405 ILE B CA 1
ATOM 7037 C C . ILE B 1 405 ? 33 11.422 17.141 1 98.81 405 ILE B C 1
ATOM 7039 O O . ILE B 1 405 ? 33.688 12.195 17.844 1 98.81 405 ILE B O 1
ATOM 7043 N N . PRO B 1 406 ? 33.562 10.617 16.234 1 98.88 406 PRO B N 1
ATOM 7044 C CA . PRO B 1 406 ? 34.969 10.836 15.914 1 98.88 406 PRO B CA 1
ATOM 7045 C C . PRO B 1 406 ? 35.25 12.242 15.383 1 98.88 406 PRO B C 1
ATOM 7047 O O . PRO B 1 406 ? 34.906 12.555 14.242 1 98.88 406 PRO B O 1
ATOM 7050 N N . VAL B 1 407 ? 35.969 13.008 16.219 1 98.62 407 VAL B N 1
ATOM 7051 C CA . VAL B 1 407 ? 36.031 14.445 16 1 98.62 407 VAL B CA 1
ATOM 7052 C C . VAL B 1 407 ? 36.812 14.75 14.742 1 98.62 407 VAL B C 1
ATOM 7054 O O . VAL B 1 407 ? 36.5 15.688 14 1 98.62 407 VAL B O 1
ATOM 7057 N N . ALA B 1 408 ? 37.875 13.969 14.461 1 98.62 408 ALA B N 1
ATOM 7058 C CA . ALA B 1 408 ? 38.688 14.203 13.281 1 98.62 408 ALA B CA 1
ATOM 7059 C C . ALA B 1 408 ? 37.844 14.047 12 1 98.62 408 ALA B C 1
ATOM 7061 O O . ALA B 1 408 ? 37.938 14.883 11.094 1 98.62 408 ALA B O 1
ATOM 7062 N N . GLU B 1 409 ? 37.094 12.977 11.953 1 98.69 409 GLU B N 1
ATOM 7063 C CA . GLU B 1 409 ? 36.25 12.75 10.781 1 98.69 409 GLU B CA 1
ATOM 7064 C C . GLU B 1 409 ? 35.125 13.773 10.695 1 98.69 409 GLU B C 1
ATOM 7066 O O . GLU B 1 409 ? 34.75 14.18 9.602 1 98.69 409 GLU B O 1
ATOM 7071 N N . LEU B 1 410 ? 34.594 14.117 11.82 1 98.81 410 LEU B N 1
ATOM 7072 C CA . LEU B 1 410 ? 33.531 15.117 11.836 1 98.81 410 LEU B CA 1
ATOM 7073 C C . LEU B 1 410 ? 34.031 16.438 11.258 1 98.81 410 LEU B C 1
ATOM 7075 O O . LEU B 1 410 ? 33.312 17.078 10.469 1 98.81 410 LEU B O 1
ATOM 7079 N N . LYS B 1 411 ? 35.156 16.891 11.633 1 98.81 411 LYS B N 1
ATOM 7080 C CA . LYS B 1 411 ? 35.719 18.141 11.141 1 98.81 411 LYS B CA 1
ATOM 7081 C C . LYS B 1 411 ? 35.938 18.078 9.641 1 98.81 411 LYS B C 1
ATOM 7083 O O . LYS B 1 411 ? 35.75 19.062 8.93 1 98.81 411 LYS B O 1
ATOM 7088 N N . LYS B 1 412 ? 36.375 16.906 9.156 1 98.75 412 LYS B N 1
ATOM 7089 C CA . LYS B 1 412 ? 36.5 16.719 7.715 1 98.75 412 LYS B CA 1
ATOM 7090 C C . LYS B 1 412 ? 35.156 16.859 7.008 1 98.75 412 LYS B C 1
ATOM 7092 O O . LYS B 1 412 ? 35.062 17.484 5.957 1 98.75 412 LYS B O 1
ATOM 7097 N N . THR B 1 413 ? 34.219 16.219 7.598 1 98.81 413 THR B N 1
ATOM 7098 C CA . THR B 1 413 ? 32.875 16.25 7.043 1 98.81 413 THR B CA 1
ATOM 7099 C C . THR B 1 413 ? 32.344 17.688 6.984 1 98.81 413 THR B C 1
ATOM 7101 O O . THR B 1 413 ? 31.781 18.109 5.969 1 98.81 413 THR B O 1
ATOM 7104 N N . ILE B 1 414 ? 32.562 18.453 7.996 1 98.81 414 ILE B N 1
ATOM 7105 C CA . ILE B 1 414 ? 32.094 19.844 8.078 1 98.81 414 ILE B CA 1
ATOM 7106 C C . ILE B 1 414 ? 32.844 20.688 7.055 1 98.81 414 ILE B C 1
ATOM 7108 O O . ILE B 1 414 ? 32.219 21.484 6.34 1 98.81 414 ILE B O 1
ATOM 7112 N N . ALA B 1 415 ? 34.094 20.516 6.973 1 98.69 415 ALA B N 1
ATOM 7113 C CA . ALA B 1 415 ? 34.906 21.281 6.012 1 98.69 415 ALA B CA 1
ATOM 7114 C C . ALA B 1 415 ? 34.406 21.031 4.586 1 98.69 415 ALA B C 1
ATOM 7116 O O . ALA B 1 415 ? 34.312 21.953 3.785 1 98.69 415 ALA B O 1
ATOM 7117 N N . ARG B 1 416 ? 34.156 19.781 4.34 1 98.56 416 ARG B N 1
ATOM 7118 C CA . ARG B 1 416 ? 33.688 19.422 3.004 1 98.56 416 ARG B CA 1
ATOM 7119 C C . ARG B 1 416 ? 32.344 20.047 2.707 1 98.56 416 ARG B C 1
ATOM 7121 O O . ARG B 1 416 ? 32.125 20.594 1.623 1 98.56 416 ARG B O 1
ATOM 7128 N N . TYR B 1 417 ? 31.469 20 3.617 1 98.44 417 TYR B N 1
ATOM 7129 C CA . TYR B 1 417 ? 30.141 20.609 3.436 1 98.44 417 TYR B CA 1
ATOM 7130 C C . TYR B 1 417 ? 30.25 22.109 3.242 1 98.44 417 TYR B C 1
ATOM 7132 O O . TYR B 1 417 ? 29.547 22.688 2.408 1 98.44 417 TYR B O 1
ATOM 7140 N N . ASN B 1 418 ? 31.094 22.75 4.027 1 98.5 418 ASN B N 1
ATOM 7141 C CA . ASN B 1 418 ? 31.266 24.188 3.922 1 98.5 418 ASN B CA 1
ATOM 7142 C C . ASN B 1 418 ? 31.75 24.594 2.529 1 98.5 418 ASN B C 1
ATOM 7144 O O . ASN B 1 418 ? 31.359 25.656 2.021 1 98.5 418 ASN B O 1
ATOM 7148 N N . GLU B 1 419 ? 32.531 23.734 1.913 1 98.25 419 GLU B N 1
ATOM 7149 C CA . GLU B 1 419 ? 32.969 23.969 0.538 1 98.25 419 GLU B CA 1
ATOM 7150 C C . GLU B 1 419 ? 31.766 23.922 -0.424 1 98.25 419 GLU B C 1
ATOM 7152 O O . GLU B 1 419 ? 31.719 24.688 -1.388 1 98.25 419 GLU B O 1
ATOM 7157 N N . PHE B 1 420 ? 30.891 22.969 -0.194 1 98.06 420 PHE B N 1
ATOM 7158 C CA . PHE B 1 420 ? 29.703 22.859 -1.036 1 98.06 420 PHE B CA 1
ATOM 7159 C C . PHE B 1 420 ? 28.844 24.109 -0.942 1 98.06 420 PHE B C 1
ATOM 7161 O O . PHE B 1 420 ? 28.312 24.578 -1.95 1 98.06 420 PHE B O 1
ATOM 7168 N N . VAL B 1 421 ? 28.672 24.641 0.259 1 97.81 421 VAL B N 1
ATOM 7169 C CA . VAL B 1 421 ? 27.891 25.844 0.459 1 97.81 421 VAL B CA 1
ATOM 7170 C C . VAL B 1 421 ? 28.516 27.016 -0.289 1 97.81 421 VAL B C 1
ATOM 7172 O O . VAL B 1 421 ? 27.828 27.797 -0.957 1 97.81 421 VAL B O 1
ATOM 7175 N N . LYS B 1 422 ? 29.781 27.156 -0.204 1 96.94 422 LYS B N 1
ATOM 7176 C CA . LYS B 1 422 ? 30.5 28.219 -0.894 1 96.94 422 LYS B CA 1
ATOM 7177 C C . LYS B 1 422 ? 30.344 28.094 -2.408 1 96.94 422 LYS B C 1
ATOM 7179 O O . LYS B 1 422 ? 30.156 29.094 -3.1 1 96.94 422 LYS B O 1
ATOM 7184 N N . LYS B 1 423 ? 30.375 26.844 -2.863 1 96.62 423 LYS B N 1
ATOM 7185 C CA . LYS B 1 423 ? 30.297 26.578 -4.297 1 96.62 423 LYS B CA 1
ATOM 7186 C C . LYS B 1 423 ? 28.844 26.641 -4.781 1 96.62 423 LYS B C 1
ATOM 7188 O O . LYS B 1 423 ? 28.594 26.766 -5.98 1 96.62 423 LYS B O 1
ATOM 7193 N N . GLY B 1 424 ? 27.984 26.422 -3.865 1 96.38 424 GLY B N 1
ATOM 7194 C CA . GLY B 1 424 ? 26.562 26.406 -4.191 1 96.38 424 GLY B CA 1
ATOM 7195 C C . GLY B 1 424 ? 26.094 25.062 -4.715 1 96.38 424 GLY B C 1
ATOM 7196 O O . GLY B 1 424 ? 25.016 24.969 -5.312 1 96.38 424 GLY B O 1
ATOM 7197 N N . LYS B 1 425 ? 26.891 24 -4.535 1 97.19 425 LYS B N 1
ATOM 7198 C CA . LYS B 1 425 ? 26.547 22.688 -5.059 1 97.19 425 LYS B CA 1
ATOM 7199 C C . LYS B 1 425 ? 27.062 21.578 -4.148 1 97.19 425 LYS B C 1
ATOM 7201 O O . LYS B 1 425 ? 28.266 21.5 -3.881 1 97.19 425 LYS B O 1
ATOM 7206 N N . ASP B 1 426 ? 26.172 20.781 -3.684 1 97.94 426 ASP B N 1
ATOM 7207 C CA . ASP B 1 426 ? 26.531 19.609 -2.9 1 97.94 426 ASP B CA 1
ATOM 7208 C C . ASP B 1 426 ? 26.828 18.406 -3.805 1 97.94 426 ASP B C 1
ATOM 7210 O O . ASP B 1 426 ? 25.906 17.75 -4.289 1 97.94 426 ASP B O 1
ATOM 7214 N N . GLU B 1 427 ? 28.016 17.969 -3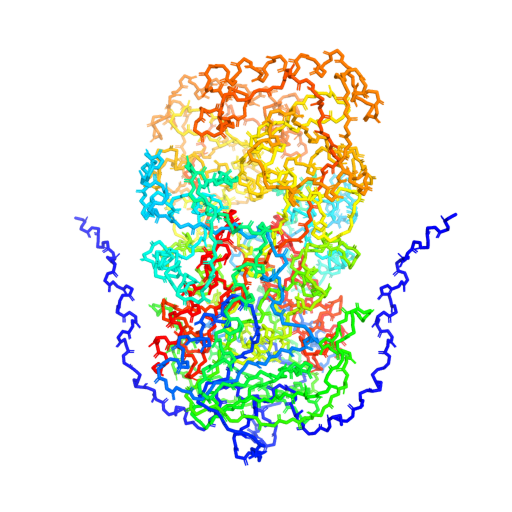.955 1 97.81 427 GLU B N 1
ATOM 7215 C CA . GLU B 1 427 ? 28.453 16.938 -4.895 1 97.81 427 GLU B CA 1
ATOM 7216 C C . GLU B 1 427 ? 28.297 15.539 -4.289 1 97.81 427 GLU B C 1
ATOM 7218 O O . GLU B 1 427 ? 28.375 14.539 -5.004 1 97.81 427 GLU B O 1
ATOM 7223 N N . ASP B 1 428 ? 28.125 15.516 -3.004 1 97.69 428 ASP B N 1
ATOM 7224 C CA . ASP B 1 428 ? 28.031 14.219 -2.346 1 97.69 428 ASP B CA 1
ATOM 7225 C C . ASP B 1 428 ? 26.625 13.656 -2.42 1 97.69 428 ASP B C 1
ATOM 7227 O O . ASP B 1 428 ? 26.422 12.5 -2.801 1 97.69 428 ASP B O 1
ATOM 7231 N N . PHE B 1 429 ? 25.609 14.5 -2.092 1 97.81 429 PHE B N 1
ATOM 7232 C CA . PHE B 1 429 ? 24.266 13.945 -1.922 1 97.81 429 PHE B CA 1
ATOM 7233 C C . PHE B 1 429 ? 23.234 14.781 -2.666 1 97.81 429 PHE B C 1
ATOM 7235 O O . PHE B 1 429 ? 22.047 14.43 -2.707 1 97.81 429 PHE B O 1
ATOM 7242 N N . GLY B 1 430 ? 23.594 15.859 -3.172 1 97.06 430 GLY B N 1
ATOM 7243 C CA . GLY B 1 430 ? 22.719 16.656 -4.008 1 97.06 430 GLY B CA 1
ATOM 7244 C C . GLY B 1 430 ? 21.781 17.547 -3.207 1 97.06 430 GLY B C 1
ATOM 7245 O O . GLY B 1 430 ? 20.719 17.938 -3.697 1 97.06 430 GLY B O 1
ATOM 7246 N N . LYS B 1 431 ? 22.078 17.891 -1.968 1 97.06 431 LYS B N 1
ATOM 7247 C CA . LYS B 1 431 ? 21.312 18.844 -1.179 1 97.06 431 LYS B CA 1
ATOM 7248 C C . LYS B 1 431 ? 21.344 20.234 -1.814 1 97.06 431 LYS B C 1
ATOM 7250 O O . LYS B 1 431 ? 22.391 20.719 -2.223 1 97.06 431 LYS B O 1
ATOM 7255 N N . PRO B 1 432 ? 20.172 20.875 -1.941 1 94.62 432 PRO B N 1
ATOM 7256 C CA . PRO B 1 432 ? 20.25 22.281 -2.344 1 94.62 432 PRO B CA 1
ATOM 7257 C C . PRO B 1 432 ? 21 23.141 -1.334 1 94.62 432 PRO B C 1
ATOM 7259 O O . PRO B 1 432 ? 20.594 23.234 -0.171 1 94.62 432 PRO B O 1
ATOM 7262 N N . VAL B 1 433 ? 22.078 23.812 -1.817 1 95.69 433 VAL B N 1
ATOM 7263 C CA . VAL B 1 433 ? 22.891 24.594 -0.893 1 95.69 433 VAL B CA 1
ATOM 7264 C C . VAL B 1 433 ? 23.125 25.984 -1.463 1 95.69 433 VAL B C 1
ATOM 7266 O O . VAL B 1 433 ? 23.984 26.719 -0.983 1 95.69 433 VAL B O 1
ATOM 7269 N N . ALA B 1 434 ? 22.375 26.328 -2.541 1 92 434 ALA B N 1
ATOM 7270 C CA . ALA B 1 434 ? 22.469 27.672 -3.094 1 92 434 ALA B CA 1
ATOM 7271 C C . ALA B 1 434 ? 22.062 28.719 -2.064 1 92 434 ALA B C 1
ATOM 7273 O O . ALA B 1 434 ? 21.406 28.391 -1.068 1 92 434 ALA B O 1
ATOM 7274 N N . ALA B 1 435 ? 22.359 29.938 -2.322 1 90.25 435 ALA B N 1
ATOM 7275 C CA . ALA B 1 435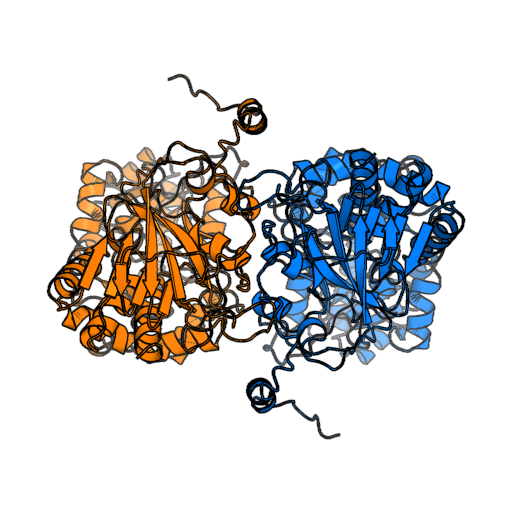 ? 22.062 31.031 -1.397 1 90.25 435 ALA B CA 1
ATOM 7276 C C . ALA B 1 435 ? 20.547 31.188 -1.196 1 90.25 435 ALA B C 1
ATOM 7278 O O . ALA B 1 435 ? 20.109 31.625 -0.135 1 90.25 435 ALA B O 1
ATOM 7279 N N . THR B 1 436 ? 19.766 30.797 -2.137 1 85.19 436 THR B N 1
ATOM 7280 C CA . THR B 1 436 ? 18.328 30.891 -2.02 1 85.19 436 THR B CA 1
ATOM 7281 C C . THR B 1 436 ? 17.812 29.938 -0.946 1 85.19 436 THR B C 1
ATOM 7283 O O . THR B 1 436 ? 16.719 30.125 -0.406 1 85.19 436 THR B O 1
ATOM 7286 N N . THR B 1 437 ? 18.641 28.906 -0.662 1 87.56 437 THR B N 1
ATOM 7287 C CA . THR B 1 437 ? 18.266 27.922 0.343 1 87.56 437 THR B CA 1
ATOM 7288 C C . THR B 1 437 ? 19 28.172 1.654 1 87.56 437 THR B C 1
ATOM 7290 O O . THR B 1 437 ? 18.375 28.312 2.707 1 87.56 437 THR B O 1
ATOM 7293 N N . THR B 1 438 ? 20.328 28.359 1.624 1 92.25 438 THR B N 1
ATOM 7294 C CA . THR B 1 438 ? 21.141 28.359 2.842 1 92.25 438 THR B CA 1
ATOM 7295 C C . THR B 1 438 ? 21.422 29.797 3.283 1 92.25 438 THR B C 1
ATOM 7297 O O . THR B 1 438 ? 21.906 30.031 4.398 1 92.25 438 THR B O 1
ATOM 7300 N N . LYS B 1 439 ? 21.188 30.781 2.412 1 91.69 439 LYS B N 1
ATOM 7301 C CA . LYS B 1 439 ? 21.562 32.156 2.672 1 91.69 439 LYS B CA 1
ATOM 7302 C C . LYS B 1 439 ? 23.078 32.312 2.844 1 91.69 439 LYS B C 1
ATOM 7304 O O . LYS B 1 439 ? 23.547 33.188 3.574 1 91.69 439 LYS B O 1
ATOM 7309 N N . GLY B 1 440 ? 23.766 31.328 2.285 1 93.88 440 GLY B N 1
ATOM 7310 C CA . GLY B 1 440 ? 25.219 31.312 2.383 1 93.88 440 GLY B CA 1
ATOM 7311 C C . GLY B 1 440 ? 25.734 30.844 3.734 1 93.88 440 GLY B C 1
ATOM 7312 O O . GLY B 1 440 ? 26.922 30.906 4.012 1 93.88 440 GLY B O 1
ATOM 7313 N N . ILE B 1 441 ? 24.828 30.328 4.512 1 96.62 441 ILE B N 1
ATOM 7314 C CA . ILE B 1 441 ? 25.188 29.891 5.859 1 96.62 441 ILE B CA 1
ATOM 7315 C C . ILE B 1 441 ? 25.75 28.469 5.805 1 96.62 441 ILE B C 1
ATOM 7317 O O . ILE B 1 441 ? 25.078 27.562 5.316 1 96.62 441 ILE B O 1
ATOM 7321 N N . ASP B 1 442 ? 26.984 28.312 6.254 1 97.5 442 ASP B N 1
ATOM 7322 C CA . ASP B 1 442 ? 27.641 27.031 6.449 1 97.5 442 ASP B CA 1
ATOM 7323 C C . ASP B 1 442 ? 27.766 26.688 7.934 1 97.5 442 ASP B C 1
ATOM 7325 O O . ASP B 1 442 ? 26.953 27.141 8.75 1 97.5 442 ASP B O 1
ATOM 7329 N N . ILE B 1 443 ? 28.656 25.766 8.273 1 98.44 443 ILE B N 1
ATOM 7330 C CA . ILE B 1 443 ? 28.859 25.391 9.672 1 98.44 443 ILE B CA 1
ATOM 7331 C C . ILE B 1 443 ? 30.25 25.844 10.125 1 98.44 443 ILE B C 1
ATOM 7333 O O . ILE B 1 443 ? 31.203 25.062 10.086 1 98.44 443 ILE B O 1
ATOM 7337 N N . SER B 1 444 ? 30.312 27.094 10.648 1 97.94 444 SER B N 1
ATOM 7338 C CA . SER B 1 444 ? 31.656 27.594 10.961 1 97.94 444 SER B CA 1
ATOM 7339 C C . SER B 1 444 ? 31.625 28.578 12.125 1 97.94 444 SER B C 1
ATOM 7341 O O . SER B 1 444 ? 32.656 28.906 12.703 1 97.94 444 SER B O 1
ATOM 7343 N N . VAL B 1 445 ? 30.438 29.047 12.492 1 98.5 445 VAL B N 1
ATOM 7344 C CA . VAL B 1 445 ? 30.359 30.094 13.508 1 98.5 445 VAL B CA 1
ATOM 7345 C C . VAL B 1 445 ? 29.672 29.547 14.758 1 98.5 445 VAL B C 1
ATOM 7347 O O . VAL B 1 445 ? 28.469 29.25 14.742 1 98.5 445 VAL B O 1
ATOM 7350 N N . PRO B 1 446 ? 30.328 29.422 15.859 1 98.06 446 PRO B N 1
ATOM 7351 C CA . PRO B 1 446 ? 29.703 28.984 17.109 1 98.06 446 PRO B CA 1
ATOM 7352 C C . PRO B 1 446 ? 28.734 30.031 17.672 1 98.06 446 PRO B C 1
ATOM 7354 O O . PRO B 1 446 ? 28.812 31.203 17.297 1 98.06 446 PRO B O 1
ATOM 7357 N N . PRO B 1 447 ? 27.969 29.734 18.672 1 98.44 447 PRO B N 1
ATOM 7358 C CA . PRO B 1 447 ? 27.734 28.359 19.125 1 98.44 447 PRO B CA 1
ATOM 7359 C C . PRO B 1 447 ? 27.062 27.484 18.062 1 98.44 447 PRO B C 1
ATOM 7361 O O . PRO B 1 447 ? 26.484 28.016 17.109 1 98.44 447 PRO B O 1
ATOM 7364 N N . PHE B 1 448 ? 27.266 26.172 18.266 1 98.81 448 PHE B N 1
ATOM 7365 C CA . PHE B 1 448 ? 26.594 25.156 17.453 1 98.81 448 PHE B CA 1
ATOM 7366 C C . PHE B 1 448 ? 25.422 24.547 18.203 1 98.81 448 PHE B C 1
ATOM 7368 O O . PHE B 1 448 ? 25.469 24.406 19.422 1 98.81 448 PHE B O 1
ATOM 7375 N N . TYR B 1 449 ? 24.359 24.203 17.5 1 98.75 449 TYR B N 1
ATOM 7376 C CA . TYR B 1 449 ? 23.156 23.625 18.078 1 98.75 449 TYR B CA 1
ATOM 7377 C C . TYR B 1 449 ? 22.859 22.25 17.484 1 98.75 449 TYR B C 1
ATOM 7379 O O . TYR B 1 449 ? 22.906 22.078 16.266 1 98.75 449 TYR B O 1
ATOM 7387 N N . ALA B 1 450 ? 22.641 21.281 18.422 1 98.75 450 ALA B N 1
ATOM 7388 C CA . ALA B 1 450 ? 22.531 19.906 17.922 1 98.75 450 ALA B CA 1
ATOM 7389 C C . ALA B 1 450 ? 21.469 19.141 18.688 1 98.75 450 ALA B C 1
ATOM 7391 O O . ALA B 1 450 ? 21.188 19.438 19.844 1 98.75 450 ALA B O 1
ATOM 7392 N N . GLU B 1 451 ? 20.859 18.219 18.078 1 97.88 451 GLU B N 1
ATOM 7393 C CA . GLU B 1 451 ? 19.953 17.266 18.703 1 97.88 451 GLU B CA 1
ATOM 7394 C C . GLU B 1 451 ? 20 15.914 18 1 97.88 451 GLU B C 1
ATOM 7396 O O . GLU B 1 451 ? 20.484 15.812 16.875 1 97.88 451 GLU B O 1
ATOM 7401 N N . ARG B 1 452 ? 19.547 14.836 18.672 1 98.44 452 ARG B N 1
ATOM 7402 C CA . ARG B 1 452 ? 19.422 13.5 18.094 1 98.44 452 ARG B CA 1
ATOM 7403 C C . ARG B 1 452 ? 18.156 13.383 17.25 1 98.44 452 ARG B C 1
ATOM 7405 O O . ARG B 1 452 ? 17.062 13.75 17.703 1 98.44 452 ARG B O 1
ATOM 7412 N N . GLY B 1 453 ? 18.422 12.914 15.984 1 97.94 453 GLY B N 1
ATOM 7413 C CA . GLY B 1 453 ? 17.297 12.797 15.078 1 97.94 453 GLY B CA 1
ATOM 7414 C C . GLY B 1 453 ? 16.734 11.391 14.992 1 97.94 453 GLY B C 1
ATOM 7415 O O . GLY B 1 453 ? 17.469 10.414 15.117 1 97.94 453 GLY B O 1
ATOM 7416 N N . THR B 1 454 ? 15.453 11.242 14.766 1 98.12 454 THR B N 1
ATOM 7417 C CA . THR B 1 454 ? 14.797 9.977 14.477 1 98.12 454 THR B CA 1
ATOM 7418 C C . THR B 1 454 ? 13.523 10.195 13.672 1 98.12 454 THR B C 1
ATOM 7420 O O . THR B 1 454 ? 12.836 11.203 13.852 1 98.12 454 THR B O 1
ATOM 7423 N N . PRO B 1 455 ? 13.227 9.266 12.703 1 97.88 455 PRO B N 1
ATOM 7424 C CA . PRO B 1 455 ? 11.906 9.344 12.062 1 97.88 455 PRO B CA 1
ATOM 7425 C C . PRO B 1 455 ? 10.773 8.93 13 1 97.88 455 PRO B C 1
ATOM 7427 O O . PRO B 1 455 ? 10.953 8.031 13.828 1 97.88 455 PRO B O 1
ATOM 7430 N N . LYS B 1 456 ? 9.625 9.57 12.898 1 98.06 456 LYS B N 1
ATOM 7431 C CA . LYS B 1 456 ? 8.414 9.203 13.625 1 98.06 456 LYS B CA 1
ATOM 7432 C C . LYS B 1 456 ? 7.223 9.086 12.68 1 98.06 456 LYS B C 1
ATOM 7434 O O . LYS B 1 456 ? 7.121 9.828 11.703 1 98.06 456 LYS B O 1
ATOM 7439 N N . VAL B 1 457 ? 6.277 8.109 12.945 1 98.38 457 VAL B N 1
ATOM 7440 C CA . VAL B 1 457 ? 5.082 7.949 12.125 1 98.38 457 VAL B CA 1
ATOM 7441 C C . VAL B 1 457 ? 4.32 9.273 12.055 1 98.38 457 VAL B C 1
ATOM 7443 O O . VAL B 1 457 ? 4.023 9.883 13.086 1 98.38 457 VAL B O 1
ATOM 7446 N N . HIS B 1 458 ? 3.971 9.703 10.766 1 98.25 458 HIS B N 1
ATOM 7447 C CA . HIS B 1 458 ? 3.598 11.109 10.664 1 98.25 458 HIS B CA 1
ATOM 7448 C C . HIS B 1 458 ? 2.352 11.289 9.805 1 98.25 458 HIS B C 1
ATOM 7450 O O . HIS B 1 458 ? 1.517 12.156 10.086 1 98.25 458 HIS B O 1
ATOM 7456 N N . HIS B 1 459 ? 2.189 10.547 8.734 1 98.5 459 HIS B N 1
ATOM 7457 C CA . HIS B 1 459 ? 1.102 10.766 7.789 1 98.5 459 HIS B CA 1
ATOM 7458 C C . HIS B 1 459 ? 0.693 9.461 7.113 1 98.5 459 HIS B C 1
ATOM 7460 O O . HIS B 1 459 ? 1.542 8.609 6.824 1 98.5 459 HIS B O 1
ATOM 7466 N N . THR B 1 460 ? -0.589 9.266 6.883 1 98.62 460 THR B N 1
ATOM 7467 C CA . THR B 1 460 ? -1.09 8.133 6.109 1 98.62 460 THR B CA 1
ATOM 7468 C C . THR B 1 460 ? -1.576 8.594 4.738 1 98.62 460 THR B C 1
ATOM 7470 O O . THR B 1 460 ? -2.455 9.453 4.637 1 98.62 460 THR B O 1
ATOM 7473 N N . MET B 1 461 ? -1.044 8.047 3.662 1 98.38 461 MET B N 1
ATOM 7474 C CA . MET B 1 461 ? -1.259 8.539 2.305 1 98.38 461 MET B CA 1
ATOM 7475 C C . MET B 1 461 ? -2.619 8.102 1.775 1 98.38 461 MET B C 1
ATOM 7477 O O . MET B 1 461 ? -3.156 8.711 0.848 1 98.38 461 MET B O 1
ATOM 7481 N N . GLY B 1 462 ? -3.072 6.957 2.24 1 97.75 462 GLY B N 1
ATOM 7482 C CA . GLY B 1 462 ? -4.262 6.359 1.659 1 97.75 462 GLY B CA 1
ATOM 7483 C C . GLY B 1 462 ? -5.508 6.57 2.498 1 97.75 462 GLY B C 1
ATOM 7484 O O . GLY B 1 462 ? -5.418 6.938 3.672 1 97.75 462 GLY B O 1
ATOM 7485 N N . GLY B 1 463 ? -6.668 6.367 1.897 1 98.56 463 GLY B N 1
ATOM 7486 C CA . GLY B 1 463 ? -7.996 6.492 2.479 1 98.56 463 GLY B CA 1
ATOM 7487 C C . GLY B 1 463 ? -9.109 6.312 1.465 1 98.56 463 GLY B C 1
ATOM 7488 O O . GLY B 1 463 ? -9.156 5.301 0.758 1 98.56 463 GLY B O 1
ATOM 7489 N N . LEU B 1 464 ? -10.016 7.281 1.453 1 98.94 464 LEU B N 1
ATOM 7490 C CA . LEU B 1 464 ? -11.195 7.223 0.59 1 98.94 464 LEU B CA 1
ATOM 7491 C C . LEU B 1 464 ? -10.859 7.715 -0.814 1 98.94 464 LEU B C 1
ATOM 7493 O O . LEU B 1 464 ? -10.125 8.695 -0.977 1 98.94 464 LEU B O 1
ATOM 7497 N N . ASN B 1 465 ? -11.383 7.059 -1.806 1 98.81 465 ASN B N 1
ATOM 7498 C CA . ASN B 1 465 ? -11.328 7.574 -3.17 1 98.81 465 ASN B CA 1
ATOM 7499 C C . ASN B 1 465 ? -12.297 8.734 -3.369 1 98.81 465 ASN B C 1
ATOM 7501 O O . ASN B 1 465 ? -13.484 8.617 -3.076 1 98.81 465 ASN B O 1
ATOM 7505 N N . ILE B 1 466 ? -11.789 9.828 -3.822 1 98.94 466 ILE B N 1
ATOM 7506 C CA . ILE B 1 466 ? -12.641 10.953 -4.191 1 98.94 466 ILE B CA 1
ATOM 7507 C C . ILE B 1 466 ? -12.336 11.383 -5.621 1 98.94 466 ILE B C 1
ATOM 7509 O O . ILE B 1 466 ? -11.258 11.094 -6.148 1 98.94 466 ILE B O 1
ATOM 7513 N N . ASN B 1 467 ? -13.312 12.031 -6.242 1 98.81 467 ASN B N 1
ATOM 7514 C CA . ASN B 1 467 ? -13.062 12.688 -7.52 1 98.81 467 ASN B CA 1
ATOM 7515 C C . ASN B 1 467 ? -12.664 14.148 -7.328 1 98.81 467 ASN B C 1
ATOM 7517 O O . ASN B 1 467 ? -12.469 14.602 -6.199 1 98.81 467 ASN B O 1
ATOM 7521 N N . THR B 1 468 ? -12.469 14.922 -8.391 1 98.81 468 THR B N 1
ATOM 7522 C CA . THR B 1 468 ? -11.953 16.281 -8.344 1 98.81 468 THR B CA 1
ATOM 7523 C C . THR B 1 468 ? -12.984 17.234 -7.73 1 98.81 468 THR B C 1
ATOM 7525 O O . THR B 1 468 ? -12.68 18.391 -7.457 1 98.81 468 THR B O 1
ATOM 7528 N N . LYS B 1 469 ? -14.195 16.734 -7.457 1 98.88 469 LYS B N 1
ATOM 7529 C CA . LYS B 1 469 ? -15.242 17.516 -6.797 1 98.88 469 LYS B CA 1
ATOM 7530 C C . LYS B 1 469 ? -15.375 17.109 -5.332 1 98.88 469 LYS B C 1
ATOM 7532 O O . LYS B 1 469 ? -16.359 17.453 -4.672 1 98.88 469 LYS B O 1
ATOM 7537 N N . ALA B 1 470 ? -14.484 16.25 -4.863 1 98.94 470 ALA B N 1
ATOM 7538 C CA . ALA B 1 470 ? -14.383 15.797 -3.479 1 98.94 470 ALA B CA 1
ATOM 7539 C C . ALA B 1 470 ? -15.516 14.836 -3.127 1 98.94 470 ALA B C 1
ATOM 7541 O O . ALA B 1 470 ? -15.852 14.664 -1.954 1 98.94 470 ALA B O 1
ATOM 7542 N N . GLN B 1 471 ? -16.188 14.242 -4.133 1 98.94 471 GLN B N 1
ATOM 7543 C CA . GLN B 1 471 ? -17.219 13.242 -3.908 1 98.94 471 GLN B CA 1
ATOM 7544 C C . GLN B 1 471 ? -16.609 11.867 -3.666 1 98.94 471 GLN B C 1
ATOM 7546 O O . GLN B 1 471 ? -15.672 11.469 -4.352 1 98.94 471 GLN B O 1
ATOM 7551 N N . VAL B 1 472 ? -17.125 11.156 -2.66 1 98.94 472 VAL B N 1
ATOM 7552 C CA . VAL B 1 472 ? -16.641 9.812 -2.342 1 98.94 472 VAL B CA 1
ATOM 7553 C C . VAL B 1 472 ? -17.203 8.812 -3.348 1 98.94 472 VAL B C 1
ATOM 7555 O O . VAL B 1 472 ? -18.406 8.812 -3.637 1 98.94 472 VAL B O 1
ATOM 7558 N N . ILE B 1 473 ? -16.391 7.898 -3.859 1 98.81 473 ILE B N 1
ATOM 7559 C CA . ILE B 1 473 ? -16.781 7 -4.938 1 98.81 473 ILE B CA 1
ATOM 7560 C C . ILE B 1 473 ? -17.172 5.641 -4.363 1 98.81 473 ILE B C 1
ATOM 7562 O O . ILE B 1 473 ? -16.469 5.098 -3.508 1 98.81 473 ILE B O 1
ATOM 7566 N N . ASN B 1 474 ? -18.219 5.117 -4.844 1 97.81 474 ASN B N 1
ATOM 7567 C CA . ASN B 1 474 ? -18.828 3.857 -4.422 1 97.81 474 ASN B CA 1
ATOM 7568 C C . ASN B 1 474 ? -18.172 2.666 -5.117 1 97.81 474 ASN B C 1
ATOM 7570 O O . ASN B 1 474 ? -18.125 2.615 -6.348 1 97.81 474 ASN B O 1
ATOM 7574 N N . SER B 1 475 ? -17.75 1.648 -4.348 1 96.62 475 SER B N 1
ATOM 7575 C CA . SER B 1 475 ? -17.047 0.484 -4.887 1 96.62 475 SER B CA 1
ATOM 7576 C C . SER B 1 475 ? -18.016 -0.471 -5.57 1 96.62 475 SER B C 1
ATOM 7578 O O . SER B 1 475 ? -17.609 -1.364 -6.312 1 96.62 475 SER B O 1
ATOM 7580 N N . LEU B 1 476 ? -19.297 -0.298 -5.344 1 94.31 476 LEU B N 1
ATOM 7581 C CA . LEU B 1 476 ? -20.297 -1.141 -5.984 1 94.31 476 LEU B CA 1
ATOM 7582 C C . LEU B 1 476 ? -20.656 -0.611 -7.367 1 94.31 476 LEU B C 1
ATOM 7584 O O . LEU B 1 476 ? -20.891 -1.391 -8.297 1 94.31 476 LEU B O 1
ATOM 7588 N N . THR B 1 477 ? -20.641 0.772 -7.492 1 95.5 477 THR B N 1
ATOM 7589 C CA . THR B 1 477 ? -21.172 1.35 -8.727 1 95.5 477 THR B CA 1
ATOM 7590 C C . THR B 1 477 ? -20.078 2.107 -9.477 1 95.5 477 THR B C 1
ATOM 7592 O O . THR B 1 477 ? -20.25 2.459 -10.648 1 95.5 477 THR B O 1
ATOM 7595 N N . ALA B 1 478 ? -18.969 2.4 -8.82 1 96.88 478 ALA B N 1
ATOM 7596 C CA . ALA B 1 478 ? -17.891 3.217 -9.367 1 96.88 478 ALA B CA 1
ATOM 7597 C C . ALA B 1 478 ? -18.359 4.641 -9.641 1 96.88 478 ALA B C 1
ATOM 7599 O O . ALA B 1 478 ? -17.781 5.344 -10.469 1 96.88 478 ALA B O 1
ATOM 7600 N N . GLN B 1 479 ? -19.516 5.066 -8.992 1 97.81 479 GLN B N 1
ATOM 7601 C CA . GLN B 1 479 ? -20.062 6.414 -9.031 1 97.81 479 GLN B CA 1
ATOM 7602 C C . GLN B 1 479 ? -20.062 7.059 -7.648 1 97.81 479 GLN B C 1
ATOM 7604 O O . GLN B 1 479 ? -19.906 6.363 -6.641 1 97.81 479 GLN B O 1
ATOM 7609 N N . PRO B 1 480 ? -20.188 8.359 -7.609 1 98.62 480 PRO B N 1
ATOM 7610 C CA . PRO B 1 480 ? -20.219 8.992 -6.285 1 98.62 480 PRO B CA 1
ATOM 7611 C C . PRO B 1 480 ? -21.344 8.445 -5.406 1 98.62 480 PRO B C 1
ATOM 7613 O O . PRO B 1 480 ? -22.453 8.18 -5.895 1 98.62 480 PRO B O 1
ATOM 7616 N N . ILE B 1 481 ? -21.047 8.195 -4.145 1 98.25 481 ILE B N 1
ATOM 7617 C CA . ILE B 1 481 ? -22.109 7.996 -3.166 1 98.25 481 ILE B CA 1
ATOM 7618 C C . ILE B 1 481 ? -22.875 9.297 -2.967 1 98.25 481 ILE B C 1
ATOM 7620 O O . ILE B 1 481 ? -22.312 10.297 -2.525 1 98.25 481 ILE B O 1
ATOM 7624 N N . PRO B 1 482 ? -24.156 9.32 -3.268 1 98.25 482 PRO B N 1
ATOM 7625 C CA . PRO B 1 482 ? -24.875 10.594 -3.211 1 98.25 482 PRO B CA 1
ATOM 7626 C C . PRO B 1 482 ? -24.812 11.258 -1.835 1 98.25 482 PRO B C 1
ATOM 7628 O O . PRO B 1 482 ? -25.031 10.594 -0.818 1 98.25 482 PRO B O 1
ATOM 7631 N N . ASN B 1 483 ? -24.406 12.523 -1.762 1 98.81 483 ASN B N 1
ATOM 7632 C CA . ASN B 1 483 ? -24.391 13.414 -0.611 1 98.81 483 ASN B CA 1
ATOM 7633 C C . ASN B 1 483 ? -23.219 13.102 0.323 1 98.81 483 ASN B C 1
ATOM 7635 O O . ASN B 1 483 ? -23.219 13.523 1.48 1 98.81 483 ASN B O 1
ATOM 7639 N N . LEU B 1 484 ? -22.234 12.281 -0.139 1 98.88 484 LEU B N 1
ATOM 7640 C CA . LEU B 1 484 ? -21.062 11.992 0.69 1 98.88 484 LEU B CA 1
ATOM 7641 C C . LEU B 1 484 ? -19.812 12.602 0.085 1 98.88 484 LEU B C 1
ATOM 7643 O O . LEU B 1 484 ? -19.469 12.328 -1.069 1 98.88 484 LEU B O 1
ATOM 7647 N N . TYR B 1 485 ? -19.156 13.445 0.856 1 98.94 485 TYR B N 1
ATOM 7648 C CA . TYR B 1 485 ? -17.938 14.133 0.462 1 98.94 485 TYR B CA 1
ATOM 7649 C C . TYR B 1 485 ? -16.812 13.852 1.454 1 98.94 485 TYR B C 1
ATOM 7651 O O . TYR B 1 485 ? -17.062 13.414 2.578 1 98.94 485 TYR B O 1
ATOM 7659 N N . ALA B 1 486 ? -15.578 14.039 1.017 1 98.94 486 ALA B N 1
ATOM 7660 C CA . ALA B 1 486 ? -14.438 13.883 1.921 1 98.94 486 ALA B CA 1
ATOM 7661 C C . ALA B 1 486 ? -13.266 14.758 1.483 1 98.94 486 ALA B C 1
ATOM 7663 O O . ALA B 1 486 ? -13.141 15.094 0.303 1 98.94 486 ALA B O 1
ATOM 7664 N N . ALA B 1 487 ? -12.43 15.086 2.42 1 98.88 487 ALA B N 1
ATOM 7665 C CA . ALA B 1 487 ? -11.242 15.891 2.154 1 98.88 487 ALA B CA 1
ATOM 7666 C C . ALA B 1 487 ? -10.203 15.711 3.254 1 98.88 487 ALA B C 1
ATOM 7668 O O . ALA B 1 487 ? -10.547 15.445 4.406 1 98.88 487 ALA B O 1
ATOM 7669 N N . GLY B 1 488 ? -8.961 15.914 2.848 1 98.62 488 GLY B N 1
ATOM 7670 C CA . GLY B 1 488 ? -7.863 15.844 3.793 1 98.62 488 GLY B CA 1
ATOM 7671 C C . GLY B 1 488 ? -7.27 14.453 3.91 1 98.62 488 GLY B C 1
ATOM 7672 O O . GLY B 1 488 ? -7.309 13.672 2.955 1 98.62 488 GLY B O 1
ATOM 7673 N N . GLU B 1 489 ? -6.711 14.188 5.074 1 98.75 489 GLU B N 1
ATOM 7674 C CA . GLU B 1 489 ? -5.879 13 5.227 1 98.75 489 GLU B CA 1
ATOM 7675 C C . GLU B 1 489 ? -6.727 11.727 5.254 1 98.75 489 GLU B C 1
ATOM 7677 O O . GLU B 1 489 ? -6.199 10.617 5.156 1 98.75 489 GLU B O 1
ATOM 7682 N N . ILE B 1 490 ? -8.07 11.852 5.348 1 98.88 490 ILE B N 1
ATOM 7683 C CA . ILE B 1 490 ? -8.938 10.68 5.312 1 98.88 490 ILE B CA 1
ATOM 7684 C C . ILE B 1 490 ? -9.07 10.18 3.875 1 98.88 490 ILE B C 1
ATOM 7686 O O . ILE B 1 490 ? -9.578 9.086 3.637 1 98.88 490 ILE B O 1
ATOM 7690 N N . THR B 1 491 ? -8.648 10.961 2.879 1 98.88 491 THR B N 1
ATOM 7691 C CA . THR B 1 491 ? -8.711 10.578 1.472 1 98.88 491 THR B CA 1
ATOM 7692 C C . THR B 1 491 ? -7.367 10.047 0.991 1 98.88 491 THR B C 1
ATOM 7694 O O . THR B 1 491 ? -6.359 10.172 1.689 1 98.88 491 THR B O 1
ATOM 7697 N N . GLY B 1 492 ? -7.371 9.375 -0.151 1 98.5 492 GLY B N 1
ATOM 7698 C CA . GLY B 1 492 ? -6.16 8.867 -0.771 1 98.5 492 GLY B CA 1
ATOM 7699 C C . GLY B 1 492 ? -5.988 9.32 -2.209 1 98.5 492 GLY B C 1
ATOM 7700 O O . GLY B 1 492 ? -6.898 9.922 -2.787 1 98.5 492 GLY B O 1
ATOM 7701 N N . GLY B 1 493 ? -4.84 9.031 -2.768 1 98.44 493 GLY B N 1
ATOM 7702 C CA . GLY B 1 493 ? -4.562 9.305 -4.168 1 98.44 493 GLY B CA 1
ATOM 7703 C C . GLY B 1 493 ? -3.713 10.547 -4.379 1 98.44 493 GLY B C 1
ATOM 7704 O O . GLY B 1 493 ? -2.824 10.555 -5.23 1 98.44 493 GLY B O 1
ATOM 7705 N N . VAL B 1 494 ? -3.863 11.516 -3.545 1 98.56 494 VAL B N 1
ATOM 7706 C CA . VAL B 1 494 ? -3.234 12.812 -3.754 1 98.56 494 VAL B CA 1
ATOM 7707 C C . VAL B 1 494 ? -1.721 12.688 -3.604 1 98.56 494 VAL B C 1
ATOM 7709 O O . VAL B 1 494 ? -0.962 13.172 -4.445 1 98.56 494 VAL B O 1
ATOM 7712 N N . HIS B 1 495 ? -1.251 11.969 -2.609 1 98.69 495 HIS B N 1
ATOM 7713 C CA . HIS B 1 495 ? 0.143 12.062 -2.193 1 98.69 495 HIS B CA 1
ATOM 7714 C C . HIS B 1 495 ? 0.945 10.852 -2.658 1 98.69 495 HIS B C 1
ATOM 7716 O O . HIS B 1 495 ? 2.162 10.805 -2.473 1 98.69 495 HIS B O 1
ATOM 7722 N N . GLY B 1 496 ? 0.246 9.867 -3.273 1 98.19 496 GLY B N 1
ATOM 7723 C CA . GLY B 1 496 ? 0.961 8.688 -3.729 1 98.19 496 GLY B CA 1
ATOM 7724 C C . GLY B 1 496 ? 1.654 7.941 -2.605 1 98.19 496 GLY B C 1
ATOM 7725 O O . GLY B 1 496 ? 1.047 7.664 -1.569 1 98.19 496 GLY B O 1
ATOM 7726 N N . ALA B 1 497 ? 2.928 7.605 -2.781 1 97.94 497 ALA B N 1
ATOM 7727 C CA . ALA B 1 497 ? 3.66 6.77 -1.83 1 97.94 497 ALA B CA 1
ATOM 7728 C C . ALA B 1 497 ? 4.219 7.609 -0.684 1 97.94 497 ALA B C 1
ATOM 7730 O O . ALA B 1 497 ? 4.621 7.07 0.349 1 97.94 497 ALA B O 1
ATOM 7731 N N . SER B 1 498 ? 4.242 8.914 -0.87 1 98.25 498 SER B N 1
ATOM 7732 C CA . SER B 1 498 ? 4.801 9.805 0.138 1 98.25 498 SER B CA 1
ATOM 7733 C C . SER B 1 498 ? 4.359 11.25 -0.098 1 98.25 498 SER B C 1
ATOM 7735 O O . SER B 1 498 ? 4.484 11.766 -1.21 1 98.25 498 SER B O 1
ATOM 7737 N N . ARG B 1 499 ? 3.939 11.812 0.918 1 98.25 499 ARG B N 1
ATOM 7738 C CA . ARG B 1 499 ? 3.508 13.203 0.834 1 98.25 499 ARG B CA 1
ATOM 7739 C C . ARG B 1 499 ? 4.707 14.148 0.827 1 98.25 499 ARG B C 1
ATOM 7741 O O . ARG B 1 499 ? 5.621 14.008 1.642 1 98.25 499 ARG B O 1
ATOM 7748 N N . LEU B 1 500 ? 4.699 15.078 -0.097 1 98.25 500 LEU B N 1
ATOM 7749 C CA . LEU B 1 500 ? 5.703 16.141 -0.114 1 98.25 500 LEU B CA 1
ATOM 7750 C C . LEU B 1 500 ? 5.512 17.078 1.068 1 98.25 500 LEU B C 1
ATOM 7752 O O . LEU B 1 500 ? 4.383 17.406 1.438 1 98.25 500 LEU B O 1
ATOM 7756 N N . GLY B 1 501 ? 6.59 17.469 1.649 1 95.69 501 GLY B N 1
ATOM 7757 C CA . GLY B 1 501 ? 6.535 18.328 2.82 1 95.69 501 GLY B CA 1
ATOM 7758 C C . GLY B 1 501 ? 5.723 19.594 2.596 1 95.69 501 GLY B C 1
ATOM 7759 O O . GLY B 1 501 ? 5.84 20.234 1.548 1 95.69 501 GLY B O 1
ATOM 7760 N N . SER B 1 502 ? 4.879 19.938 3.561 1 96.62 502 SER B N 1
ATOM 7761 C CA . SER B 1 502 ? 4.094 21.156 3.625 1 96.62 502 SER B CA 1
ATOM 7762 C C . SER B 1 502 ? 2.861 21.078 2.727 1 96.62 502 SER B C 1
ATOM 7764 O O . SER B 1 502 ? 2.096 22.031 2.627 1 96.62 502 SER B O 1
ATOM 7766 N N . VAL B 1 503 ? 2.59 19.906 2.129 1 98.56 503 VAL B N 1
ATOM 7767 C CA . VAL B 1 503 ? 1.523 19.828 1.135 1 98.56 503 VAL B CA 1
ATOM 7768 C C . VAL B 1 503 ? 0.249 19.297 1.78 1 98.56 503 VAL B C 1
ATOM 7770 O O . VAL B 1 503 ? -0.812 19.281 1.149 1 98.56 503 VAL B O 1
ATOM 7773 N N . ALA B 1 504 ? 0.297 18.844 3.033 1 98.44 504 ALA B N 1
ATOM 7774 C CA . ALA B 1 504 ? -0.918 18.406 3.717 1 98.44 504 ALA B CA 1
ATOM 7775 C C . ALA B 1 504 ? -1.882 19.578 3.92 1 98.44 504 ALA B C 1
ATOM 7777 O O . ALA B 1 504 ? -3.092 19.422 3.734 1 98.44 504 ALA B O 1
ATOM 7778 N N . ILE B 1 505 ? -1.342 20.75 4.316 1 98.75 505 ILE B N 1
ATOM 7779 C CA . ILE B 1 505 ? -2.199 21.922 4.492 1 98.75 505 ILE B CA 1
ATOM 7780 C C . ILE B 1 505 ? -2.865 22.281 3.166 1 98.75 505 ILE B C 1
ATOM 7782 O O . ILE B 1 505 ? -4.078 22.5 3.113 1 98.75 505 ILE B O 1
ATOM 7786 N N . THR B 1 506 ? -2.098 22.281 2.09 1 98.88 506 THR B N 1
ATOM 7787 C CA . THR B 1 506 ? -2.602 22.578 0.755 1 98.88 506 THR B CA 1
ATOM 7788 C C . THR B 1 506 ? -3.742 21.641 0.384 1 98.88 506 THR B C 1
ATOM 7790 O O . THR B 1 506 ? -4.793 22.078 -0.081 1 98.88 506 THR B O 1
ATOM 7793 N N . ASP B 1 507 ? -3.527 20.375 0.584 1 98.88 507 ASP B N 1
ATOM 7794 C CA . ASP B 1 507 ? -4.504 19.344 0.256 1 98.88 507 ASP B CA 1
ATOM 7795 C C . ASP B 1 507 ? -5.785 19.516 1.069 1 98.88 507 ASP B C 1
ATOM 7797 O O . ASP B 1 507 ? -6.879 19.578 0.507 1 98.88 507 ASP B O 1
ATOM 7801 N N . CYS B 1 508 ? -5.652 19.641 2.387 1 98.94 508 CYS B N 1
ATOM 7802 C CA . CYS B 1 508 ? -6.789 19.719 3.295 1 98.94 508 CYS B CA 1
ATOM 7803 C C . CYS B 1 508 ? -7.652 20.938 2.986 1 98.94 508 CYS B C 1
ATOM 7805 O O . CYS B 1 508 ? -8.859 20.812 2.795 1 98.94 508 CYS B O 1
ATOM 7807 N N . LEU B 1 509 ? -7.023 22.094 2.895 1 98.94 509 LEU B N 1
ATOM 7808 C CA . LEU B 1 509 ? -7.766 23.328 2.676 1 98.94 509 LEU B CA 1
ATOM 7809 C C . LEU B 1 509 ? -8.406 23.344 1.292 1 98.94 509 LEU B C 1
ATOM 7811 O O . LEU B 1 509 ? -9.57 23.719 1.145 1 98.94 509 LEU B O 1
ATOM 7815 N N . THR B 1 510 ? -7.668 22.906 0.286 1 98.94 510 THR B N 1
ATOM 7816 C CA . THR B 1 510 ? -8.148 22.938 -1.093 1 98.94 510 THR B CA 1
ATOM 7817 C C . THR B 1 510 ? -9.359 22.047 -1.272 1 98.94 510 THR B C 1
ATOM 7819 O O . THR B 1 510 ? -10.414 22.5 -1.729 1 98.94 510 THR B O 1
ATOM 7822 N N . PHE B 1 511 ? -9.289 20.844 -0.861 1 98.94 511 PHE B N 1
ATOM 7823 C CA . PHE B 1 511 ? -10.391 19.922 -1.106 1 98.94 511 PHE B CA 1
ATOM 7824 C C . PHE B 1 511 ? -11.531 20.172 -0.129 1 98.94 511 PHE B C 1
ATOM 7826 O O . PHE B 1 511 ? -12.695 19.906 -0.443 1 98.94 511 PHE B O 1
ATOM 7833 N N . GLY B 1 512 ? -11.195 20.703 1.102 1 98.94 512 GLY B N 1
ATOM 7834 C CA . GLY B 1 512 ? -12.281 21.172 1.944 1 98.94 512 GLY B CA 1
ATOM 7835 C C . GLY B 1 512 ? -13.109 22.25 1.284 1 98.94 512 GLY B C 1
ATOM 7836 O O . GLY B 1 512 ? -14.344 22.188 1.286 1 98.94 512 GLY B O 1
ATOM 7837 N N . MET B 1 513 ? -12.469 23.203 0.698 1 98.88 513 MET B N 1
ATOM 7838 C CA . MET B 1 513 ? -13.117 24.297 -0.017 1 98.88 513 MET B CA 1
ATOM 7839 C C . MET B 1 513 ? -13.906 23.781 -1.211 1 98.88 513 MET B C 1
ATOM 7841 O O . MET B 1 513 ? -15.07 24.141 -1.402 1 98.88 513 MET B O 1
ATOM 7845 N N . ILE B 1 514 ? -13.328 22.859 -1.961 1 98.88 514 ILE B N 1
ATOM 7846 C CA . ILE B 1 514 ? -13.953 22.297 -3.156 1 98.88 514 ILE B CA 1
ATOM 7847 C C . ILE B 1 514 ? -15.219 21.531 -2.77 1 98.88 514 ILE B C 1
ATOM 7849 O O . ILE B 1 514 ? -16.234 21.641 -3.445 1 98.88 514 ILE B O 1
ATOM 7853 N N . ALA B 1 515 ? -15.133 20.781 -1.69 1 98.94 515 ALA B N 1
ATOM 7854 C CA . ALA B 1 515 ? -16.312 20.031 -1.233 1 98.94 515 ALA B CA 1
ATOM 7855 C C . ALA B 1 515 ? -17.484 20.969 -0.984 1 98.94 515 ALA B C 1
ATOM 7857 O O . ALA B 1 515 ? -18.594 20.734 -1.469 1 98.94 515 ALA B O 1
ATOM 7858 N N . ALA B 1 516 ? -17.234 22.031 -0.279 1 98.88 516 ALA B N 1
ATOM 7859 C CA . ALA B 1 516 ? -18.297 23 0.046 1 98.88 516 ALA B CA 1
ATOM 7860 C C . ALA B 1 516 ? -18.844 23.656 -1.216 1 98.88 516 ALA B C 1
ATOM 7862 O O . ALA B 1 516 ? -20.047 23.859 -1.337 1 98.88 516 ALA B O 1
ATOM 7863 N N . GLU B 1 517 ? -17.969 23.969 -2.105 1 98.81 517 GLU B N 1
ATOM 7864 C CA . GLU B 1 517 ? -18.391 24.562 -3.373 1 98.81 517 GLU B CA 1
ATOM 7865 C C . GLU B 1 517 ? -19.281 23.609 -4.16 1 98.81 517 GLU B C 1
ATOM 7867 O O . GLU B 1 517 ? -20.25 24.047 -4.789 1 98.81 517 GLU B O 1
ATOM 7872 N N . THR B 1 518 ? -18.953 22.375 -4.129 1 98.75 518 THR B N 1
ATOM 7873 C CA . THR B 1 518 ? -19.703 21.359 -4.855 1 98.75 518 THR B CA 1
ATOM 7874 C C . THR B 1 518 ? -21.078 21.141 -4.203 1 98.75 518 THR B C 1
ATOM 7876 O O . THR B 1 518 ? -22.078 20.953 -4.895 1 98.75 518 THR B O 1
ATOM 7879 N N . ILE B 1 519 ? -21.109 21.109 -2.898 1 98.44 519 ILE B N 1
ATOM 7880 C CA . ILE B 1 519 ? -22.344 20.891 -2.139 1 98.44 519 ILE B CA 1
ATOM 7881 C C . ILE B 1 519 ? -23.328 22.031 -2.41 1 98.44 519 ILE B C 1
ATOM 7883 O O . ILE B 1 519 ? -24.531 21.797 -2.529 1 98.44 519 ILE B O 1
ATOM 7887 N N . GLY B 1 520 ? -22.828 23.312 -2.572 1 94.19 520 GLY B N 1
ATOM 7888 C CA . GLY B 1 520 ? -23.688 24.453 -2.816 1 94.19 520 GLY B CA 1
ATOM 7889 C C . GLY B 1 520 ? -24.203 25.094 -1.542 1 94.19 520 GLY B C 1
ATOM 7890 O O . GLY B 1 520 ? -24.484 24.406 -0.561 1 94.19 520 GLY B O 1
#

Nearest PDB structures (foldseek):
  1y0p-assembly1_A  TM=9.460E-01  e=5.848E-47  Shewanella frigidimarina
  1e39-assembly1_A  TM=9.471E-01  e=9.459E-47  Shewanella frigidimarina
  1kss-assembly1_A  TM=9.460E-01  e=2.066E-46  Shewanella frigidimarina
  1p2e-assembly1_A  TM=9.385E-01  e=4.003E-46  Shewanella frigidimarina
  1m64-assembly2_B  TM=9.401E-01  e=2.580E-45  Shewanella frigidimarina

pLDDT: mean 93.22, std 15.7, range [20.62, 99.0]

Organism: Campylobacter curvus (strain 525.92) (NCBI:txid360105)

Radius of gyration: 29.5 Å; Cα contacts (8 Å, |Δi|>4): 2621; chains: 2; bounding box: 76×77×76 Å

Foldseek 3Di:
DPPVPPDPVVVVVVVPPDPPVDPCPDPPLLDAAAPVVDDAPAEWQEEEEAAAQLRLLLLLLQLVVPTQYEYFAQAPDHHFQLFAAQQWAFAFPDPLCVVVVHDGALVLQLVLLCVLLVNQFPSQLSSLLRVCLVVLVVVQVVLPAAWDSDFAQAFSHPATGITATPVRGSNSRRVSSVVSSVPGPNYYYAYSKAWQAFYAYPVQATFWTKIFHVHDADLVDLASLVPPPDGHIGIYTHHQFYEYAQFAALLNQPQLCVLPVVQHNPFAEQTDNSRHCNVQVNVVSSFFDWDQQNFFFWAFQAFPVDGHVDQRSLCLRQFQLLAHAKAQQAALAGFANSRHFRVRSQVRQVCSCQVVHDPRGRFIKTKFADVSVVRDDCSNPVVCPVVVQKDKAFDLVVVSVVSVHPSVSNVVNQVLQLVCLVVQADPPHTHGNDCSRNVSRGHDHDTMIMHTTHIGGYAGAMGGDADSLQFGAGNVPRHGSHRYGYWARNHHSRNNNHRGPNCRSSGSSSNSNSNSVSSD/DDPPPPDPVVVVVVVPPDPPVDPCDDPPLLDAAAPVVDDAPAEWQEEEEAQAQLRLLLLLLQLVVPTQYEYFAQAPDHHFQLFAAQQWAFAFPDPLCVVLVHDGALVLQLVLLCVLLVNQFPSQQSSLLRVCLVVLVVVLVVLPAAWDSDFAQAFSHPATGITATPVRGSNSRRVSSVVSSVPGPNYYYAYSKAWQAFYAYPVQATFWTKIFHVHDADLVDLASLPPPPDGHIHIYTHHQFYEYAQFAALLNQPQLCVLPVVQHNPFFEQTDNSRHCRVQVNVVSSFFDWDQQNFFFWAFQDFPVDGHVDQRSLCLRQFQLLAHAKAQQAALAGFANSRHFRVRSQVSQVCSCQVVHDPRGRFIKTKHADVSVVRDDCSNPVVCPVVVQKDKAFDLVVVSVVSVHPSVSNVVNQVLQLVCLVVQADPPHTHGNDCSRNVSRGHDHDTMIMHTTHIGGYAGAMGGDADSLQFGAGNVPRHGSHRYGYWARNHHSRNNNHRGPNCRSSGSSSNSNSNSVSSD

Sequence (1040 aa):
MKKQGLSRRDFVKFSAVGASALALSGMNLVAAMNEKDVKWDEEFDVVIIGSGFAALAAGVTSAKKGNKVVLIEKMGRLGGNSVINGGIFAVPNSDIQKKAGIKDSTELFMNDCLKAGRGINHRELLEMLGKRAQDAYKLTLDCGAKYIDQLTHAGGHSVPRSLQTENGSGSGIVLPMIDTFEKLDGTTVKKRTKFDNFVFDDKGAVVGVIVRENYKFDGNLMSDDVENKGGDTKYIKAKKAVMLAAGGFCRDKIFRRLQDPRITPETDSTNHPGATAGALLTAFRAGAYPVQPSWIQYGPWGCADETGFGVGSMFNVNGSFPFGISVNPRTGKRYMNELADRRTRTEAMFKVIHEKGDDDKNFPINFCDSRALKHMLPGHYEKALEAGICKKFDTIDALAAEYKIPVAELKKTIARYNEFVKKGKDEDFGKPVAATTTKGIDISVPPFYAERGTPKVHHTMGGLNINTKAQVINSLTAQPIPNLYAAGEITGGVHGASRLGSVAITDCLTFGMIAAETIGMKKQGLSRRDFVKFSAVGASALALSGMNLVAAMNEKDVKWDEEFDVVIIGSGFAALAAGVTSAKKGNKVVLIEKMGRLGGNSVINGGIFAVPNSDIQKKAGIKDSTELFMNDCLKAGRGINHRELLEMLGKRAQDAYKLTLDCGAKYIDQLTHAGGHSVPRSLQTENGSGSGIVLPMIDTFEKLDGTTVKKRTKFDNFVFDDKGAVVGVIVRENYKFDGNLMSDDVENKGGDTKYIKAKKAVMLAAGGFCRDKIFRRLQDPRITPETDSTNHPGATAGALLTAFRAGAYPVQPSWIQYGPWGCADETGFGVGSMFNVNGSFPFGISVNPRTGKRYMNELADRRTRTEAMFKVIHEKGDDDKNFPINFCDSRALKHMLPGHYEKALEAGICKKFDTIDALAAEYKIPVAELKKTIARYNEFVKKGKDEDFGKPVAATTTKGIDISVPPFYAERGTPKVHHTMGGLNINTKAQVINSLTAQPIPNLYAAGEITGGVHGASRLGSVAITDCLTFGMIAAETIG

InterPro domains:
  IPR003953 FAD-dependent oxidoreductase 2, FAD-binding domain [PF00890] (45-503)
  IPR006311 Twin-arginine translocation pathway, signal sequence [PS51318] (1-32)
  IPR010960 Flavocytochrome c [TIGR01813] (45-517)
  IPR019546 Twin-arginine translocation pathway, signal sequence, bacterial/archaeal [TIGR01409] (6-26)
  IPR027477 Succinate dehydrogenase/fumarate reductase flavoprotein, catalytic domain superfamily [G3DSA:3.90.700.10] (296-460)
  IPR027477 Succinate dehydrogenase/fumarate reductase flavoprotein, catalytic domain superfamily [SSF56425] (319-464)
  IPR036188 FAD/NAD(P)-binding domain superfamily [G3DSA:3.50.50.60] (44-517)
  IPR036188 FAD/NAD(P)-binding domain superfamily [SSF51905] (36-519)
  IPR050315 FAD-dependent oxidoreductase 2 [PTHR43400] (35-519)